Protein AF-0000000081943308 (afdb_homodimer)

Foldseek 3Di:
DPPPPDDDPLVVPDDDALLVVLVVVLVVVQVCLVVPNDAPANAFDEFADQFQVVQPQDFAPLLVLLLVCQQPVVCLPDPPDFPVSSVLSQVQLVQAVVSHLPHFAFFLGRPLLLVLLQVLCCVQQPDHRDDSLQKGKALAQLVVLLLVLLLFFDDDWAATEEEEDEPLAALSNVSSCSSSVYHYQYQYQDVVVQRHDDPVSVVVSVVVSNRTYHYAAYEEEACDPPAQDHYDLVSLVVVLVVCVVVVHAYEYECAFQQFFQDDPDHHDDSLSSQVVVPPPSQQAHWYKYKYFCCDYLNVPVVQRIIMIGIGNDDPVSSVVSSVSSRVDGHRSSRSSSSSCVSPPDDPPGPSVVSSVVSSVVQSVQLSVLQVVVQVLQCPAPQWHWRRRGGDWKTKIWGHDDPVLCVVCVVVVHDSQSSVQSVLCRRQSYHWHWSVSSHDPPPITIIIGTSSHGPVCCVPRPSVSVRVVSVVD/DPPPPDDDPLVVPDDDALLVVLVVVLVVVQVCLVVPNDAPENAFDEFADQFQVVQPQDFAPLLVLLLVCQQPVVCLPDPPDFPVSSVLSQVQLVQAVVSHLPHFAAQLGRPLLLVLLQVLCCVQQPDHRDDSLQKGKALAQLVVLLLVLLLFFDDDWAATEEEEDEPLAALSNVSSCSSSVYHYQYQYQDVVVLRHDDPVSVVVSVVVSNRTYHYAAYEEEACDPPAQDHYDLVSLVVVLVVCVVVVHAYEYECAFQQFFQDDPDHHDDSLSSQVVVDPPSQQAHWYKYKYFCCDYLNVVVVQRIIMIGIGNDDPVSSVVSSVSSRVDGHRSSNSSSSSCVSPPDDVPGPCVVSSVVSSVVQSVQLSVLQVVVQVLQCPAPQWHWRRRGGDWKTKIWGHDDPVLCVVCVVVVHDSQSSVQSQLCRRQSYHWHWSVSSHDDPPITIIIGTSSHGPVCCVPRVSVSVRVVSVVD

Sequence (944 aa):
MSVLQEISPSVRSIKPLQSTPIALRAEQIREELKQGVKKPFREVIDVAWGDAQGAGIKPLTFVRQVLAACLYPQLLDSNRLPTDVKQKARGLLSECHGGSMGSYTDLPGIPQVAREISEYIARRDGGDPPKTGNIFISPGSQWALQNILNLLVHGHGEVRSGVLTPIPCHVTTIESLHSLGGVSVPYYLSEEHGWELQMEELNRALEYAKQVCAPVALYVVNPGNPPGHVQSKKSIQDVIRFALEKRLFLLVDEVYQDCVYADNVEFVSYKKVLAEMGPPFSDTVELASFHSASKGFLGEAGLRGGYVELVNMDPDVIKYACTIFSKDTAPTPGQIALSVLANPPRLGDPSYPLYEMETQQMQTMIKANVRRVHEVLDSLPGISCQPVEGGAFAFPRVDLPPKALQKAKEMGMEPDTFYCLRLLEESGAFITPGCEYGQKEGTYHIRYTLLNDIMLMEVCAINHILINCRHFMSVLQEISPSVRSIKPLQSTPIALRAEQIREELKQGVKKPFREVIDVAWGDAQGAGIKPLTFVRQVLAACLYPQLLDSNRLPTDVKQKARGLLSECHGGSMGSYTDLPGIPQVAREISEYIARRDGGDPPKTGNIFISPGSQWALQNILNLLVHGHGEVRSGVLTPIPCHVTTIESLHSLGGVSVPYYLSEEHGWELQMEELNRALEYAKQVCAPVALYVVNPGNPPGHVQSKKSIQDVIRFALEKRLFLLVDEVYQDCVYADNVEFVSYKKVLAEMGPPFSDTVELASFHSASKGFLGEAGLRGGYVELVNMDPDVIKYACTIFSKDTAPTPGQIALSVLANPPRLGDPSYPLYEMETQQMQTMIKANVRRVHEVLDSLPGISCQPVEGGAFAFPRVDLPPKALQKAKEMGMEPDTFYCLRLLEESGAFITPGCEYGQKEGTYHIRYTLLNDIMLMEVCAINHILINCRHF

InterPro domains:
  IPR004839 Aminotransferase, class I/classII, large domain [PF00155] (78-455)
  IPR015421 Pyridoxal phosphate-dependent transferase, major domain [G3DSA:3.40.640.10] (107-351)
  IPR015422 Pyridoxal phosphate-dependent transferase, small domain [G3DSA:3.90.1150.10] (4-455)
  IPR015424 Pyridoxal phosphate-dependent transferase [SSF53383] (11-452)
  IPR045088 Aminotransferase ALAT1/2-like [PTHR11751] (4-453)

Secondary structure (DSSP, 8-state):
--S--S--HHHHTPPPPTHHHHHHHHHHHHHHHHTT---SSSS-EE-S---TTTTTPPPPHHHHHHHHHHH-GGGGGSTTS-HHHHHHHHHHHHTSGGG-TTS--BTTBSHHHHHHHHHHHHHHH-SSPPPGGGEEEESSHHHHHHHHHHHH---SGGGSEEEEEEES--HHHHHHHHHT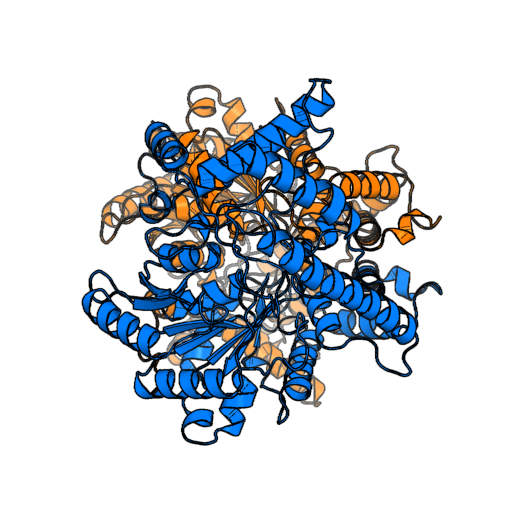T-EEEEEE-BGGGTTB--HHHHHHHHHHHHHHSEEEEEEEESS-SSS-----HHHHHHHHHHHHHTT-EEEEE-TTTT-B-STT-----HHHHHHHH-TTHHHH--EEEEEETTSTTT--TTT--EEEEEES--HHHHHHHHHHHTTSPPPHHHHHHHHHHHS---TTSTTHHHHHHHHHHHHHHHHHHHHHHHHHHHHSTTEE-PPP-BSSEE--EE---HHHHHHHHHTT--HHHHHHHHHHHHH-EE-EEGGGG---TT--BEEEES-S-HHHIIIIIIHHHHHHHHH-/--S-SS--HHHHTPPPPTHHHHHHHHHHHHHHHHTT---SSSS-EE-S---TTTTTPPPPHHHHHHHHHHH-GGGGGSTTS-HHHHHHHHHHHHTSGGG-TTS--BTTBSHHHHHHHHHHHHHHH-SSPPPGGGEEEESSHHHHHHHHHHHH---SGGG-EEEEEEES--HHHHHHHHHTT-EEEEEE-BGGGTTB--HHHHHHHHHHHHHHSEEEEEEEESS-SSS-----HHHHHHHHHHHHHTT-EEEEE-TTTT-B-STT-----HHHHHHHH-TTHHHH--EEEEEETTSTTT--TTT--EEEEEES--HHHHHHHHHHHTTSPPPHHHHHHHHHHHS---TTSTTHHHHHHHHHHHHHHHHHHHHHHHHHHHHSTTEE-PPP-BSSEE--EE---HHHHHHHHHTT--HHHHHHHHHHHHH-EE-EEGGGG---TT--BEEEES-S-HHIIIIIIIHHHHHHHHH-

Structure (mmCIF, N/CA/C/O backbone):
data_AF-0000000081943308-model_v1
#
loop_
_entity.id
_entity.type
_entity.pdbx_description
1 polymer 'alanine transaminase'
#
loop_
_atom_site.group_PDB
_atom_site.id
_atom_site.type_symbol
_atom_site.label_atom_id
_atom_site.label_alt_id
_atom_site.label_comp_id
_atom_site.label_asym_id
_atom_site.label_entity_id
_atom_site.label_seq_id
_atom_site.pdbx_PDB_ins_code
_atom_site.Cartn_x
_atom_site.Cartn_y
_atom_site.Cartn_z
_atom_site.occupancy
_atom_site.B_iso_or_equiv
_atom_site.auth_seq_id
_atom_site.auth_comp_id
_atom_site.auth_asym_id
_atom_site.auth_atom_id
_atom_site.pdbx_PDB_model_num
ATOM 1 N N . MET A 1 1 ? 14.477 22.125 -20.844 1 38.97 1 MET A N 1
ATOM 2 C CA . MET A 1 1 ? 14.945 20.766 -20.578 1 38.97 1 MET A CA 1
ATOM 3 C C . MET A 1 1 ? 14.484 20.297 -19.203 1 38.97 1 MET A C 1
ATOM 5 O O . MET A 1 1 ? 14.414 21.094 -18.266 1 38.97 1 MET A O 1
ATOM 9 N N . SER A 1 2 ? 13.758 19.188 -19.188 1 56.53 2 SER A N 1
ATOM 10 C CA . SER A 1 2 ? 13.219 18.641 -17.953 1 56.53 2 SER A CA 1
ATOM 11 C C . SER A 1 2 ? 14.273 18.609 -16.859 1 56.53 2 SER A C 1
ATOM 13 O O . SER A 1 2 ? 15.453 18.375 -17.125 1 56.53 2 SER A O 1
ATOM 15 N N . VAL A 1 3 ? 14.102 19.469 -15.797 1 54.88 3 VAL A N 1
ATOM 16 C CA . VAL A 1 3 ? 14.945 19.391 -14.602 1 54.88 3 VAL A CA 1
ATOM 17 C C . VAL A 1 3 ? 15.352 17.953 -14.344 1 54.88 3 VAL A C 1
ATOM 19 O O . VAL A 1 3 ? 16.422 17.688 -13.773 1 54.88 3 VAL A O 1
ATOM 22 N N . LEU A 1 4 ? 14.383 17.016 -14.914 1 62.06 4 LEU A N 1
ATOM 23 C CA . LEU A 1 4 ? 14.688 15.617 -14.648 1 62.06 4 LEU A CA 1
ATOM 24 C C . LEU A 1 4 ? 15.602 15.047 -15.727 1 62.06 4 LEU A C 1
ATOM 26 O O . LEU A 1 4 ? 15.125 14.477 -16.703 1 62.06 4 LEU A O 1
ATOM 30 N N . GLN A 1 5 ? 16.547 15.727 -16.203 1 60.06 5 GLN A N 1
ATOM 31 C CA . GLN A 1 5 ? 17.438 15.258 -17.25 1 60.06 5 GLN A CA 1
ATOM 32 C C . GLN A 1 5 ? 17.938 13.852 -16.953 1 60.06 5 GLN A C 1
ATOM 34 O O . GLN A 1 5 ? 18.188 13.07 -17.875 1 60.06 5 GLN A O 1
ATOM 39 N N . GLU A 1 6 ? 18.062 13.617 -15.609 1 68.06 6 GLU A N 1
ATOM 40 C CA . GLU A 1 6 ? 18.625 12.305 -15.328 1 68.06 6 GLU A CA 1
ATOM 41 C C . GLU A 1 6 ? 17.734 11.516 -14.367 1 68.06 6 GLU A C 1
ATOM 43 O O . GLU A 1 6 ? 17.469 11.969 -13.25 1 68.06 6 GLU A O 1
ATOM 48 N N . ILE A 1 7 ? 17.047 10.578 -14.984 1 76.5 7 ILE A N 1
ATOM 49 C CA . ILE A 1 7 ? 16.281 9.625 -14.188 1 76.5 7 ILE A CA 1
ATOM 50 C C . ILE A 1 7 ? 17.234 8.641 -13.5 1 76.5 7 ILE A C 1
ATOM 52 O O . ILE A 1 7 ? 18.328 8.383 -13.992 1 76.5 7 ILE A O 1
ATOM 56 N N . SER A 1 8 ? 16.828 8.305 -12.305 1 73.94 8 SER A N 1
ATOM 57 C CA . SER A 1 8 ? 17.641 7.355 -11.555 1 73.94 8 SER A CA 1
ATOM 58 C C . SER A 1 8 ? 18 6.145 -12.406 1 73.94 8 SER A C 1
ATOM 60 O O . SER A 1 8 ? 17.156 5.621 -13.141 1 73.94 8 SER A O 1
ATOM 62 N N . PRO A 1 9 ? 19.219 5.82 -12.422 1 68.31 9 PRO A N 1
ATOM 63 C CA . PRO A 1 9 ? 19.641 4.633 -13.172 1 68.31 9 PRO A CA 1
ATOM 64 C C . PRO A 1 9 ? 18.844 3.383 -12.781 1 68.31 9 PRO A C 1
ATOM 66 O O . PRO A 1 9 ? 18.578 2.533 -13.633 1 68.31 9 PRO A O 1
ATOM 69 N N . SER A 1 10 ? 18.453 3.371 -11.555 1 67.44 10 SER A N 1
ATOM 70 C CA . SER A 1 10 ? 17.688 2.215 -11.094 1 67.44 10 SER A CA 1
ATOM 71 C C . SER A 1 10 ? 16.328 2.129 -11.797 1 67.44 10 SER A C 1
ATOM 73 O O . SER A 1 10 ? 15.852 1.035 -12.094 1 67.44 10 SER A O 1
ATOM 75 N N . VAL A 1 11 ? 15.805 3.229 -12.156 1 72.5 11 VAL A N 1
ATOM 76 C CA . VAL A 1 11 ? 14.5 3.27 -12.812 1 72.5 11 VAL A CA 1
ATOM 77 C C . VAL A 1 11 ? 14.672 3.033 -14.312 1 72.5 11 VAL A C 1
ATOM 79 O O . VAL A 1 11 ? 13.859 2.346 -14.938 1 72.5 11 VAL A O 1
ATOM 82 N N . ARG A 1 12 ? 15.766 3.492 -14.844 1 73 12 ARG A N 1
ATOM 83 C CA . ARG A 1 12 ? 16.047 3.346 -16.281 1 73 12 ARG A CA 1
ATOM 84 C C . ARG A 1 12 ? 16.281 1.883 -16.641 1 73 12 ARG A C 1
ATOM 86 O O . ARG A 1 12 ? 16.047 1.479 -17.781 1 73 12 ARG A O 1
ATOM 93 N N . SER A 1 13 ? 16.609 1.175 -15.602 1 69 13 SER A N 1
ATOM 94 C CA . SER A 1 13 ? 16.938 -0.225 -15.852 1 69 13 SER A CA 1
ATOM 95 C C . SER A 1 13 ? 15.688 -1.094 -15.867 1 69 13 SER A C 1
ATOM 97 O O . SER A 1 13 ? 15.734 -2.25 -16.297 1 69 13 SER A O 1
ATOM 99 N N . ILE A 1 14 ? 14.648 -0.502 -15.539 1 70.38 14 ILE A N 1
ATOM 100 C CA . ILE A 1 14 ? 13.422 -1.284 -15.508 1 70.38 14 ILE A CA 1
ATOM 101 C C . ILE A 1 14 ? 12.906 -1.5 -16.922 1 70.38 14 ILE A C 1
ATOM 103 O O . ILE A 1 14 ? 12.719 -0.541 -17.672 1 70.38 14 ILE A O 1
ATOM 107 N N . LYS A 1 15 ? 12.859 -2.82 -17.297 1 65.69 15 LYS A N 1
ATOM 108 C CA . LYS A 1 15 ? 12.359 -3.17 -18.625 1 65.69 15 LYS A CA 1
ATOM 109 C C . LYS A 1 15 ? 10.836 -3.201 -18.641 1 65.69 15 LYS A C 1
ATOM 111 O O . LYS A 1 15 ? 10.211 -3.73 -17.719 1 65.69 15 LYS A O 1
ATOM 116 N N . PRO A 1 16 ? 10.359 -2.582 -19.641 1 69.25 16 PRO A N 1
ATOM 117 C CA . PRO A 1 16 ? 8.898 -2.684 -19.75 1 69.25 16 PRO A CA 1
ATOM 118 C C . PRO A 1 16 ? 8.422 -4.121 -19.938 1 69.25 16 PRO A C 1
ATOM 120 O O . PRO A 1 16 ? 9.109 -4.934 -20.562 1 69.25 16 PRO A O 1
ATOM 123 N N . LEU A 1 17 ? 7.289 -4.297 -19.312 1 69.69 17 LEU A N 1
ATOM 124 C CA . LEU A 1 17 ? 6.703 -5.621 -19.484 1 69.69 17 LEU A CA 1
ATOM 125 C C . LEU A 1 17 ? 6.332 -5.871 -20.938 1 69.69 17 LEU A C 1
ATOM 127 O O . LEU A 1 17 ? 5.793 -4.988 -21.609 1 69.69 17 LEU A O 1
ATOM 131 N N . GLN A 1 18 ? 6.676 -6.973 -21.406 1 69.25 18 GLN A N 1
ATOM 132 C CA . GLN A 1 18 ? 6.375 -7.359 -22.781 1 69.25 18 GLN A CA 1
ATOM 133 C C . GLN A 1 18 ? 4.871 -7.445 -23.016 1 69.25 18 GLN A C 1
ATOM 135 O O . GLN A 1 18 ? 4.406 -7.336 -24.156 1 69.25 18 GLN A O 1
ATOM 140 N N . SER A 1 19 ? 4.254 -7.645 -21.906 1 73.75 19 SER A N 1
ATOM 141 C CA . SER A 1 19 ? 2.803 -7.766 -22 1 73.75 19 SER A CA 1
ATOM 142 C C . SER A 1 19 ? 2.141 -6.398 -22.141 1 73.75 19 SER A C 1
ATOM 144 O O . SER A 1 19 ? 0.958 -6.305 -22.469 1 73.75 19 SER A O 1
ATOM 146 N N . THR A 1 20 ? 2.902 -5.391 -21.891 1 74.12 20 THR A N 1
ATOM 147 C CA . THR A 1 20 ? 2.314 -4.055 -21.891 1 74.12 20 THR A CA 1
ATOM 148 C C . THR A 1 20 ? 1.769 -3.699 -23.266 1 74.12 20 THR A C 1
ATOM 150 O O . THR A 1 20 ? 0.605 -3.312 -23.406 1 74.12 20 THR A O 1
ATOM 153 N N . PRO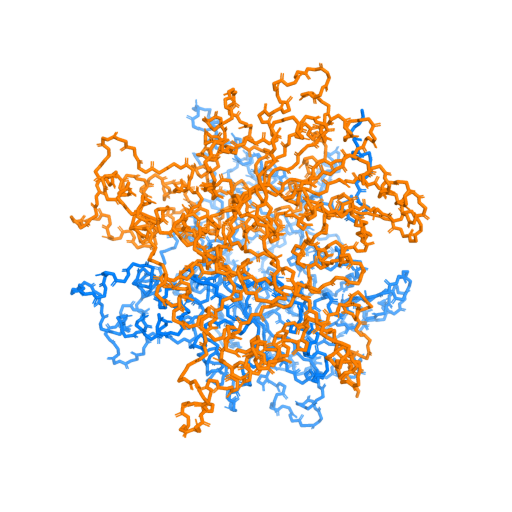 A 1 21 ? 2.529 -3.955 -24.328 1 80.31 21 PRO A N 1
ATOM 154 C CA . PRO A 1 21 ? 1.982 -3.656 -25.656 1 80.31 21 PRO A CA 1
ATOM 155 C C . PRO A 1 21 ? 0.772 -4.52 -26 1 80.31 21 PRO A C 1
ATOM 157 O O . PRO A 1 21 ? -0.133 -4.066 -26.703 1 80.31 21 PRO A O 1
ATOM 160 N N . ILE A 1 22 ? 0.766 -5.73 -25.562 1 88.81 22 ILE A N 1
ATOM 161 C CA . ILE A 1 22 ? -0.357 -6.625 -25.828 1 88.81 22 ILE A CA 1
ATOM 162 C C . ILE A 1 22 ? -1.602 -6.121 -25.109 1 88.81 22 ILE A C 1
ATOM 164 O O . ILE A 1 22 ? -2.697 -6.113 -25.672 1 88.81 22 ILE A O 1
ATOM 168 N N . ALA A 1 23 ? -1.396 -5.738 -23.875 1 84.19 23 ALA A N 1
ATOM 169 C CA . ALA A 1 23 ? -2.5 -5.207 -23.078 1 84.19 23 ALA A CA 1
ATOM 170 C C . ALA A 1 23 ? -3.074 -3.941 -23.719 1 84.19 23 ALA A C 1
ATOM 172 O O . ALA A 1 23 ? -4.293 -3.764 -23.766 1 84.19 23 ALA A O 1
ATOM 173 N N . LEU A 1 24 ? -2.203 -3.096 -24.172 1 81.81 24 LEU A N 1
ATOM 174 C CA . LEU A 1 24 ? -2.635 -1.87 -24.828 1 81.81 24 LEU A CA 1
ATOM 175 C C . LEU A 1 24 ? -3.418 -2.186 -26.094 1 81.81 24 LEU A C 1
ATOM 177 O O . LEU A 1 24 ? -4.441 -1.556 -26.375 1 81.81 24 LEU A O 1
ATOM 181 N N . ARG A 1 25 ? -2.912 -3.098 -26.828 1 90.5 25 ARG A N 1
ATOM 182 C CA . ARG A 1 25 ? -3.6 -3.502 -28.047 1 90.5 25 ARG A CA 1
ATOM 183 C C . ARG A 1 25 ? -4.965 -4.102 -27.734 1 90.5 25 ARG A C 1
ATOM 185 O O . ARG A 1 25 ? -5.934 -3.867 -28.469 1 90.5 25 ARG A O 1
ATOM 192 N N . ALA A 1 26 ? -4.969 -4.891 -26.719 1 90.25 26 ALA A N 1
ATOM 193 C CA . ALA A 1 26 ? -6.238 -5.469 -26.297 1 90.25 26 ALA A CA 1
ATOM 194 C C . ALA A 1 26 ? -7.266 -4.379 -26 1 90.25 26 ALA A C 1
ATOM 196 O O . ALA A 1 26 ? -8.43 -4.5 -26.391 1 90.25 26 ALA A O 1
ATOM 197 N N . GLU A 1 27 ? -6.863 -3.34 -25.344 1 84.62 27 GLU A N 1
ATOM 198 C CA . GLU A 1 27 ? -7.754 -2.223 -25.031 1 84.62 27 GLU A CA 1
ATOM 199 C C . GLU A 1 27 ? -8.203 -1.513 -26.312 1 84.62 27 GLU A C 1
ATOM 201 O O . GLU A 1 27 ? -9.359 -1.081 -26.406 1 84.62 27 GLU A O 1
ATOM 206 N N . GLN A 1 28 ? -7.324 -1.339 -27.234 1 90 28 GLN A N 1
ATOM 207 C CA . GLN A 1 28 ? -7.664 -0.733 -28.516 1 90 28 GLN A CA 1
ATOM 208 C C . GLN A 1 28 ? -8.711 -1.561 -29.25 1 90 28 GLN A C 1
ATOM 210 O O . GLN A 1 28 ? -9.648 -1.01 -29.844 1 90 28 GLN A O 1
ATOM 215 N N . ILE A 1 29 ? -8.477 -2.791 -29.219 1 93.38 29 ILE A N 1
ATOM 216 C CA . ILE A 1 29 ? -9.406 -3.689 -29.891 1 93.38 29 ILE A CA 1
ATOM 217 C C . ILE A 1 29 ? -10.781 -3.602 -29.234 1 93.38 29 ILE A C 1
ATOM 219 O O . ILE A 1 29 ? -11.805 -3.605 -29.922 1 93.38 29 ILE A O 1
ATOM 223 N N . ARG A 1 30 ? -10.812 -3.535 -27.938 1 89.69 30 ARG A N 1
ATOM 224 C CA . ARG A 1 30 ? -12.078 -3.367 -27.25 1 89.69 30 ARG A CA 1
ATOM 225 C C . ARG A 1 30 ? -12.797 -2.104 -27.703 1 89.69 30 ARG A C 1
ATOM 227 O O . ARG A 1 30 ? -14.016 -2.109 -27.891 1 89.69 30 ARG A O 1
ATOM 234 N N . GLU A 1 31 ? -12.07 -1.077 -27.844 1 89 31 GLU A N 1
ATOM 235 C CA . GLU A 1 31 ? -12.633 0.187 -28.312 1 89 31 GLU A CA 1
ATOM 236 C C . GLU A 1 31 ? -13.117 0.078 -29.75 1 89 31 GLU A C 1
ATOM 238 O O . GLU A 1 31 ? -14.156 0.637 -30.109 1 89 31 GLU A O 1
ATOM 243 N N . GLU A 1 32 ? -12.336 -0.538 -30.516 1 94.69 32 GLU A N 1
ATOM 244 C CA . GLU A 1 32 ? -12.711 -0.756 -31.922 1 94.69 32 GLU A CA 1
ATOM 245 C C . GLU A 1 32 ? -14.016 -1.533 -32.031 1 94.69 32 GLU A C 1
ATOM 247 O O . GLU A 1 32 ? -14.883 -1.188 -32.812 1 94.69 32 GLU A O 1
ATOM 252 N N . LEU A 1 33 ? -14.062 -2.514 -31.266 1 93.81 33 LEU A N 1
ATOM 253 C CA . LEU A 1 33 ? -15.273 -3.33 -31.266 1 93.81 33 LEU A CA 1
ATOM 254 C C . LEU A 1 33 ? -16.484 -2.512 -30.812 1 93.81 33 LEU A C 1
ATOM 256 O O . LEU A 1 33 ? -17.562 -2.633 -31.391 1 93.81 33 LEU A O 1
ATOM 260 N N . LYS A 1 34 ? -16.328 -1.677 -29.859 1 90.06 34 LYS A N 1
ATOM 261 C CA . LYS A 1 34 ? -17.391 -0.801 -29.375 1 90.06 34 LYS A CA 1
ATOM 262 C C . LYS A 1 34 ? -17.828 0.17 -30.469 1 90.06 34 LYS A C 1
ATOM 264 O O . LYS A 1 34 ? -19.016 0.546 -30.516 1 90.06 34 LYS A O 1
ATOM 269 N N . GLN A 1 35 ? -16.922 0.556 -31.297 1 93.56 35 GLN A N 1
ATOM 270 C CA . GLN A 1 35 ? -17.188 1.495 -32.375 1 93.56 35 GLN A CA 1
ATOM 271 C C . GLN A 1 35 ? -17.781 0.781 -33.594 1 93.56 35 GLN A C 1
ATOM 273 O O . GLN A 1 35 ? -18.094 1.415 -34.594 1 93.56 35 GLN A O 1
ATOM 278 N N . GLY A 1 36 ? -17.812 -0.495 -33.562 1 93.56 36 GLY A N 1
ATOM 279 C CA . GLY A 1 36 ? -18.5 -1.241 -34.594 1 93.56 36 GLY A CA 1
ATOM 280 C C . GLY A 1 36 ? -17.562 -1.819 -35.625 1 93.56 36 GLY A C 1
ATOM 281 O O . GLY A 1 36 ? -18 -2.348 -36.656 1 93.56 36 GLY A O 1
ATOM 282 N N . VAL A 1 37 ? -16.234 -1.742 -35.375 1 95.44 37 VAL A N 1
ATOM 283 C CA . VAL A 1 37 ? -15.281 -2.344 -36.281 1 95.44 37 VAL A CA 1
ATOM 284 C C . VAL A 1 37 ? -15.445 -3.861 -36.281 1 95.44 37 VAL A C 1
ATOM 286 O O . VAL A 1 37 ? -15.508 -4.484 -35.219 1 95.44 37 VAL A O 1
ATOM 289 N N . LYS A 1 38 ? -15.477 -4.461 -37.5 1 93.31 38 LYS A N 1
ATOM 290 C CA . LYS A 1 38 ? -15.68 -5.902 -37.594 1 93.31 38 LYS A CA 1
ATOM 291 C C . LYS A 1 38 ? -14.375 -6.664 -37.406 1 93.31 38 LYS A C 1
ATOM 293 O O . LYS A 1 38 ? -13.344 -6.305 -37.969 1 93.31 38 LYS A O 1
ATOM 298 N N . LYS A 1 39 ? -14.414 -7.656 -36.531 1 90 39 LYS A N 1
ATOM 299 C CA . LYS A 1 39 ? -13.32 -8.586 -36.25 1 90 39 LYS A CA 1
ATOM 300 C C . LYS A 1 39 ? -13.828 -10.031 -36.25 1 90 39 LYS A C 1
ATOM 302 O O . LYS A 1 39 ? -15.031 -10.273 -36.156 1 90 39 LYS A O 1
ATOM 307 N N . PRO A 1 40 ? -12.914 -10.984 -36.438 1 83.94 40 PRO A N 1
ATOM 308 C CA . PRO A 1 40 ? -13.336 -12.391 -36.406 1 83.94 40 PRO A CA 1
ATOM 309 C C . PRO A 1 40 ? -13.82 -12.836 -35.031 1 83.94 40 PRO A C 1
ATOM 311 O O . PRO A 1 40 ? -14.242 -13.984 -34.875 1 83.94 40 PRO A O 1
ATOM 314 N N . PHE A 1 41 ? -13.781 -12.023 -34.062 1 84.12 41 PHE A N 1
ATOM 315 C CA . PHE A 1 41 ? -14.258 -12.297 -32.719 1 84.12 41 PHE A CA 1
ATOM 316 C C . PHE A 1 41 ? -15.117 -11.148 -32.188 1 84.12 41 PHE A C 1
ATOM 318 O O . PHE A 1 41 ? -15.078 -10.039 -32.75 1 84.12 41 PHE A O 1
ATOM 325 N N . ARG A 1 42 ? -15.953 -11.391 -31.219 1 84.5 42 ARG A N 1
ATOM 326 C CA . ARG A 1 42 ? -16.938 -10.422 -30.766 1 84.5 42 ARG A CA 1
ATOM 327 C C . ARG A 1 42 ? -16.453 -9.68 -29.531 1 84.5 42 ARG A C 1
ATOM 329 O O . ARG A 1 42 ? -16.969 -8.617 -29.188 1 84.5 42 ARG A O 1
ATOM 336 N N . GLU A 1 43 ? -15.492 -10.391 -28.922 1 85.25 43 GLU A N 1
ATOM 337 C CA . GLU A 1 43 ? -14.977 -9.781 -27.703 1 85.25 43 GLU A CA 1
ATOM 338 C C . GLU A 1 43 ? -13.539 -10.203 -27.438 1 85.25 43 GLU A C 1
ATOM 340 O O . GLU A 1 43 ? -13.086 -11.234 -27.953 1 85.25 43 GLU A O 1
ATOM 345 N N . VAL A 1 44 ? -12.898 -9.352 -26.688 1 86.44 44 VAL A N 1
ATOM 346 C CA . VAL A 1 44 ? -11.586 -9.742 -26.188 1 86.44 44 VAL A CA 1
ATOM 347 C C . VAL A 1 44 ? -11.742 -10.547 -24.906 1 86.44 44 VAL A C 1
ATOM 349 O O . VAL A 1 44 ? -12.375 -10.086 -23.953 1 86.44 44 VAL A O 1
ATOM 352 N N . ILE A 1 45 ? -11.242 -11.742 -24.891 1 83.19 45 ILE A N 1
ATOM 353 C CA . ILE A 1 45 ? -11.297 -12.602 -23.719 1 83.19 45 ILE A CA 1
ATOM 354 C C . ILE A 1 45 ? -9.969 -12.539 -22.969 1 83.19 45 ILE A C 1
ATOM 356 O O . ILE A 1 45 ? -8.922 -12.891 -23.516 1 83.19 45 ILE A O 1
ATOM 360 N N . ASP A 1 46 ? -10.094 -12.117 -21.75 1 85.25 46 ASP A N 1
ATOM 361 C CA . ASP A 1 46 ? -8.898 -11.953 -20.938 1 85.25 46 ASP A CA 1
ATOM 362 C C . ASP A 1 46 ? -8.602 -13.219 -20.141 1 85.25 46 ASP A C 1
ATOM 364 O O . ASP A 1 46 ? -9.359 -13.586 -19.25 1 85.25 46 ASP A O 1
ATOM 368 N N . VAL A 1 47 ? -7.543 -13.906 -20.422 1 86.81 47 VAL A N 1
ATOM 369 C CA . VAL A 1 47 ? -7.109 -15.086 -19.688 1 86.81 47 VAL A CA 1
ATOM 370 C C . VAL A 1 47 ? -5.676 -14.891 -19.188 1 86.81 47 VAL A C 1
ATOM 372 O O . VAL A 1 47 ? -4.949 -15.867 -18.984 1 86.81 47 VAL A O 1
ATOM 375 N N . ALA A 1 48 ? -5.359 -13.625 -19.016 1 86.25 48 ALA A N 1
ATOM 376 C CA . ALA A 1 48 ? -3.975 -13.273 -18.719 1 86.25 48 ALA A CA 1
ATOM 377 C C . ALA A 1 48 ? -3.762 -13.109 -17.219 1 86.25 48 ALA A C 1
ATOM 379 O O . ALA A 1 48 ? -2.643 -13.258 -16.719 1 86.25 48 ALA A O 1
ATOM 380 N N . TRP A 1 49 ? -4.812 -12.867 -16.453 1 82.94 49 TRP A N 1
ATOM 381 C CA . TRP A 1 49 ? -4.578 -12.367 -15.094 1 82.94 49 TRP A CA 1
ATOM 382 C C . TRP A 1 49 ? -5.176 -13.312 -14.055 1 82.94 49 TRP A C 1
ATOM 384 O O . TRP A 1 49 ? -6.156 -14.008 -14.336 1 82.94 49 TRP A O 1
ATOM 394 N N . GLY A 1 50 ? -4.512 -13.258 -12.969 1 86.31 50 GLY A N 1
ATOM 395 C CA . GLY A 1 50 ? -5.035 -13.961 -11.805 1 86.31 50 GLY A CA 1
ATOM 396 C C . GLY A 1 50 ? -5.992 -13.117 -10.977 1 86.31 50 GLY A C 1
ATOM 397 O O . GLY A 1 50 ? -5.758 -12.891 -9.789 1 86.31 50 GLY A O 1
ATOM 398 N N . ASP A 1 51 ? -7.066 -12.711 -11.578 1 89.44 51 ASP A N 1
ATOM 399 C CA . ASP A 1 51 ? -8.086 -11.875 -10.961 1 89.44 51 ASP A CA 1
ATOM 400 C C . ASP A 1 51 ? -9.43 -12.594 -10.906 1 89.44 51 ASP A C 1
ATOM 402 O O . ASP A 1 51 ? -10.234 -12.484 -11.836 1 89.44 51 ASP A O 1
ATOM 406 N N . ALA A 1 52 ? -9.656 -13.219 -9.781 1 89 52 ALA A N 1
ATOM 407 C CA . ALA A 1 52 ? -10.836 -14.062 -9.656 1 89 52 ALA A CA 1
ATOM 408 C C . ALA A 1 52 ? -12.117 -13.258 -9.875 1 89 52 ALA A C 1
ATOM 410 O O . ALA A 1 52 ? -12.984 -13.656 -10.656 1 89 52 ALA A O 1
ATOM 411 N N . GLN A 1 53 ? -12.203 -12.18 -9.242 1 92.12 53 GLN A N 1
ATOM 412 C CA . GLN A 1 53 ? -13.422 -11.391 -9.32 1 92.12 53 GLN A CA 1
ATOM 413 C C . GLN A 1 53 ? -13.531 -10.68 -10.672 1 92.12 53 GLN A C 1
ATOM 415 O O . GLN A 1 53 ? -14.633 -10.508 -11.203 1 92.12 53 GLN A O 1
ATOM 420 N N . GLY A 1 54 ? -12.383 -10.336 -11.219 1 89.06 54 GLY A N 1
ATOM 421 C CA . GLY A 1 54 ? -12.383 -9.812 -12.578 1 89.06 54 GLY A CA 1
ATOM 422 C C . GLY A 1 54 ? -12.883 -10.82 -13.594 1 89.06 54 GLY A C 1
ATOM 423 O O . GLY A 1 54 ? -13.492 -10.438 -14.602 1 89.06 54 GLY A O 1
ATOM 424 N N . ALA A 1 55 ? -12.656 -12.086 -13.289 1 84.38 55 ALA A N 1
ATOM 425 C CA . ALA A 1 55 ? -13.07 -13.164 -14.188 1 84.38 55 ALA A CA 1
ATOM 426 C C . ALA A 1 55 ? -14.531 -13.539 -13.945 1 84.38 55 ALA A C 1
ATOM 428 O O . ALA A 1 55 ? -15.078 -14.406 -14.633 1 84.38 55 ALA A O 1
ATOM 429 N N . GLY A 1 56 ? -15.109 -12.945 -12.953 1 85.38 56 GLY A N 1
ATOM 430 C CA . GLY A 1 56 ? -16.531 -13.156 -12.75 1 85.38 56 GLY A CA 1
ATOM 431 C C . GLY A 1 56 ? -16.844 -14.016 -11.539 1 85.38 56 GLY A C 1
ATOM 432 O O . GLY A 1 56 ? -18.016 -14.266 -11.227 1 85.38 56 GLY A O 1
ATOM 433 N N . ILE A 1 57 ? -15.805 -14.469 -10.891 1 87.75 57 ILE A N 1
ATOM 434 C CA . ILE A 1 57 ? -16.031 -15.234 -9.672 1 87.75 57 ILE A CA 1
ATOM 435 C C . ILE A 1 57 ? -16.578 -14.32 -8.578 1 87.75 57 ILE A C 1
ATOM 437 O O . ILE A 1 57 ? -16.016 -13.266 -8.297 1 87.75 57 ILE A O 1
ATOM 441 N N . LYS A 1 58 ? -17.672 -14.773 -7.977 1 91.38 58 LYS A N 1
ATOM 442 C CA . LYS A 1 58 ? -18.328 -13.961 -6.949 1 91.38 58 LYS A CA 1
ATOM 443 C C . LYS A 1 58 ? -17.547 -14.016 -5.637 1 91.38 58 LYS A C 1
ATOM 445 O O . LYS A 1 58 ? -17.016 -15.07 -5.262 1 91.38 58 LYS A O 1
ATOM 450 N N . PRO A 1 59 ? -17.5 -12.859 -4.98 1 95 59 PRO A N 1
ATOM 451 C CA . PRO A 1 59 ? -16.844 -12.883 -3.668 1 95 59 PRO A CA 1
ATOM 452 C C . PRO A 1 59 ? -17.641 -13.672 -2.631 1 95 59 PRO A C 1
ATOM 454 O O . PRO A 1 59 ? -18.859 -13.844 -2.775 1 95 59 PRO A O 1
ATOM 457 N N . LEU A 1 60 ? -16.953 -14.117 -1.574 1 96.38 60 LEU A N 1
ATOM 458 C CA . LEU A 1 60 ? -17.609 -14.82 -0.481 1 96.38 60 LEU A CA 1
ATOM 459 C C . LEU A 1 60 ? -18.484 -13.867 0.325 1 96.38 60 LEU A C 1
ATOM 461 O O . LEU A 1 60 ? -18.047 -12.789 0.72 1 96.38 60 LEU A O 1
ATOM 465 N N . THR A 1 61 ? -19.672 -14.328 0.587 1 96.94 61 THR A N 1
ATOM 466 C CA . THR A 1 61 ? -20.672 -13.5 1.246 1 96.94 61 THR A CA 1
ATOM 467 C C . THR A 1 61 ? -20.203 -13.086 2.637 1 96.94 61 THR A C 1
ATOM 469 O O . THR A 1 61 ? -20.344 -11.922 3.016 1 96.94 61 THR A O 1
ATOM 472 N N . PHE A 1 62 ? -19.656 -14.055 3.361 1 97.5 62 PHE A N 1
ATOM 473 C CA . PHE A 1 62 ? -19.234 -13.805 4.738 1 97.5 62 PHE A CA 1
ATOM 474 C C . PHE A 1 62 ? -18.188 -12.695 4.797 1 97.5 62 PHE A C 1
ATOM 476 O O . PHE A 1 62 ? -18.266 -11.812 5.656 1 97.5 62 PHE A O 1
ATOM 483 N N . VAL A 1 63 ? -17.188 -12.68 3.912 1 97.25 63 VAL A N 1
ATOM 484 C CA . VAL A 1 63 ? -16.125 -11.68 3.865 1 97.25 63 VAL A CA 1
ATOM 485 C C . VAL A 1 63 ? -16.734 -10.297 3.643 1 97.25 63 VAL A C 1
ATOM 487 O O . VAL A 1 63 ? -16.391 -9.344 4.355 1 97.25 63 VAL A O 1
ATOM 490 N N . ARG A 1 64 ? -17.656 -10.242 2.703 1 97.38 64 ARG A N 1
ATOM 491 C CA . ARG A 1 64 ? -18.25 -8.969 2.33 1 97.38 64 ARG A CA 1
ATOM 492 C C . ARG A 1 64 ? -19.156 -8.445 3.438 1 97.38 64 ARG A C 1
ATOM 494 O O . ARG A 1 64 ? -19.203 -7.242 3.697 1 97.38 64 ARG A O 1
ATOM 501 N N . GLN A 1 65 ? -19.859 -9.328 4.082 1 97.31 65 GLN A N 1
ATOM 502 C CA . GLN A 1 65 ? -20.734 -8.93 5.18 1 97.31 65 GLN A CA 1
ATOM 503 C C . GLN A 1 65 ? -19.922 -8.375 6.355 1 97.31 65 GLN A C 1
ATOM 505 O O . GLN A 1 65 ? -20.281 -7.352 6.934 1 97.31 65 GLN A O 1
ATOM 510 N N . VAL A 1 66 ? -18.844 -9.031 6.707 1 98.25 66 VAL A N 1
ATOM 511 C CA . VAL A 1 66 ? -18 -8.586 7.816 1 98.25 66 VAL A CA 1
ATOM 512 C C . VAL A 1 66 ? -17.391 -7.223 7.48 1 98.25 66 VAL A C 1
ATOM 514 O O . VAL A 1 66 ? -17.422 -6.305 8.305 1 98.25 66 VAL A O 1
ATOM 517 N N . LEU A 1 67 ? -16.891 -7.094 6.293 1 98.12 67 LEU A N 1
ATOM 518 C CA . LEU A 1 67 ? -16.281 -5.844 5.859 1 98.12 67 LEU A CA 1
ATOM 519 C C . LEU A 1 67 ? -17.297 -4.707 5.867 1 98.12 67 LEU A C 1
ATOM 521 O O . LEU A 1 67 ? -17.016 -3.617 6.367 1 98.12 67 LEU A O 1
ATOM 525 N N . ALA A 1 68 ? -18.453 -4.984 5.305 1 96.94 68 ALA A N 1
ATOM 526 C CA . ALA A 1 68 ? -19.484 -3.961 5.246 1 96.94 68 ALA A CA 1
ATOM 527 C C . ALA A 1 68 ? -19.922 -3.535 6.648 1 96.94 68 ALA A C 1
ATOM 529 O O . ALA A 1 68 ? -20.125 -2.348 6.906 1 96.94 68 ALA A O 1
ATOM 530 N N . ALA A 1 69 ? -20.031 -4.508 7.535 1 97.5 69 ALA A N 1
ATOM 531 C CA . ALA A 1 69 ? -20.438 -4.223 8.914 1 97.5 69 ALA A CA 1
ATOM 532 C C . ALA A 1 69 ? -19.375 -3.385 9.633 1 97.5 69 ALA A C 1
ATOM 534 O O . ALA A 1 69 ? -19.719 -2.504 10.43 1 97.5 69 ALA A O 1
ATOM 535 N N . CYS A 1 70 ? -18.125 -3.65 9.391 1 97.81 70 CYS A N 1
ATOM 536 C CA . CYS A 1 70 ? -17.047 -2.879 10.008 1 97.81 70 CYS A CA 1
ATOM 537 C C . CYS A 1 70 ? -17 -1.463 9.445 1 97.81 70 CYS A C 1
ATOM 539 O O . CYS A 1 70 ? -16.719 -0.509 10.172 1 97.81 70 CYS A O 1
ATOM 541 N N . LEU A 1 71 ? -17.281 -1.324 8.18 1 96.69 71 LEU A N 1
ATOM 542 C CA . LEU A 1 71 ? -17.219 -0.029 7.516 1 96.69 71 LEU A CA 1
ATOM 543 C C . LEU A 1 71 ? -18.406 0.846 7.914 1 96.69 71 LEU A C 1
ATOM 545 O O . LEU A 1 71 ? -18.266 2.061 8.07 1 96.69 71 LEU A O 1
ATOM 549 N N . TYR A 1 72 ? -19.562 0.239 7.949 1 95.44 72 TYR A N 1
ATOM 550 C CA . TYR A 1 72 ? -20.812 0.908 8.258 1 95.44 72 TYR A CA 1
ATOM 551 C C . TYR A 1 72 ? -21.531 0.216 9.406 1 95.44 72 TYR A C 1
ATOM 553 O O . TYR A 1 72 ? -22.531 -0.484 9.195 1 95.44 72 TYR A O 1
ATOM 561 N N . PRO A 1 73 ? -21.094 0.55 10.602 1 95.56 73 PRO A N 1
ATOM 562 C CA . PRO A 1 73 ? -21.547 -0.191 11.781 1 95.56 73 PRO A CA 1
ATOM 563 C C . PRO A 1 73 ? -23.047 -0.087 12.008 1 95.56 73 PRO A C 1
ATOM 565 O O . PRO A 1 73 ? -23.625 -0.874 12.766 1 95.56 73 PRO A O 1
ATOM 568 N N . GLN A 1 74 ? -23.75 0.799 11.383 1 92.56 74 GLN A N 1
ATOM 569 C CA . GLN A 1 74 ? -25.203 0.876 11.453 1 92.56 74 GLN A CA 1
ATOM 570 C C . GLN A 1 74 ? -25.859 -0.424 10.984 1 92.56 74 GLN A C 1
ATOM 572 O O . GLN A 1 74 ? -26.984 -0.735 11.367 1 92.56 74 GLN A O 1
ATOM 577 N N . LEU A 1 75 ? -25.094 -1.159 10.242 1 93.88 75 LEU A N 1
ATOM 578 C CA . LEU A 1 75 ? -25.594 -2.439 9.75 1 93.88 75 LEU A CA 1
ATOM 579 C C . LEU A 1 75 ? -25.672 -3.461 10.883 1 93.88 75 LEU A C 1
ATOM 581 O O . LEU A 1 75 ? -26.375 -4.477 10.758 1 93.88 75 LEU A O 1
ATOM 585 N N . LEU A 1 76 ? -24.969 -3.229 11.945 1 94 76 LEU A N 1
ATOM 586 C CA . LEU A 1 76 ? -24.922 -4.164 13.062 1 94 76 LEU A CA 1
ATOM 587 C C . LEU A 1 76 ? -26.234 -4.176 13.82 1 94 76 LEU A C 1
ATOM 589 O O . LEU A 1 76 ? -26.547 -5.133 14.531 1 94 76 LEU A O 1
ATOM 593 N N . ASP A 1 77 ? -26.969 -3.16 13.672 1 89.25 77 ASP A N 1
ATOM 594 C CA . ASP A 1 77 ? -28.266 -3.061 14.344 1 89.25 77 ASP A CA 1
ATOM 595 C C . ASP A 1 77 ? -29.391 -3.631 13.469 1 89.25 77 ASP A C 1
ATOM 597 O O . ASP A 1 77 ? -30.531 -3.699 13.898 1 89.25 77 ASP A O 1
ATOM 601 N N . SER A 1 78 ? -29.016 -4.16 12.352 1 80.75 78 SER A N 1
ATOM 602 C CA . SER A 1 78 ? -30.016 -4.695 11.43 1 80.75 78 SER A CA 1
ATOM 603 C C . SER A 1 78 ? -30.141 -6.211 11.57 1 80.75 78 SER A C 1
ATOM 605 O O . SER A 1 78 ? -29.203 -6.875 12.008 1 80.75 78 SER A O 1
ATOM 607 N N . ASN A 1 79 ? -31.328 -6.699 11.266 1 83.19 79 ASN A N 1
ATOM 608 C CA . ASN A 1 79 ? -31.547 -8.141 11.266 1 83.19 79 ASN A CA 1
ATOM 609 C C . ASN A 1 79 ? -31.125 -8.773 9.945 1 83.19 79 ASN A C 1
ATOM 611 O O . ASN A 1 79 ? -31.406 -9.945 9.688 1 83.19 79 ASN A O 1
ATOM 615 N N . ARG A 1 80 ? -30.359 -8.125 9.227 1 83 80 ARG A N 1
ATOM 616 C CA . ARG A 1 80 ? -30.016 -8.562 7.879 1 83 80 ARG A CA 1
ATOM 617 C C . ARG A 1 80 ? -28.688 -9.305 7.867 1 83 80 ARG A C 1
ATOM 619 O O . ARG A 1 80 ? -28.312 -9.891 6.852 1 83 80 ARG A O 1
ATOM 626 N N . LEU A 1 81 ? -27.938 -9.242 8.914 1 94.56 81 LEU A N 1
ATOM 627 C CA . LEU A 1 81 ? -26.641 -9.906 8.977 1 94.56 81 LEU A CA 1
ATOM 628 C C . LEU A 1 81 ? -26.656 -11.039 10 1 94.56 81 LEU A C 1
ATOM 630 O O . LEU A 1 81 ? -27.266 -10.914 11.062 1 94.56 81 LEU A O 1
ATOM 634 N N . PRO A 1 82 ? -26.078 -12.164 9.648 1 96.88 82 PRO A N 1
ATOM 635 C CA . PRO A 1 82 ? -25.969 -13.258 10.617 1 96.88 82 PRO A CA 1
ATOM 636 C C . PRO A 1 82 ? -25.266 -12.836 11.906 1 96.88 82 PRO A C 1
ATOM 638 O O . PRO A 1 82 ? -24.422 -11.938 11.891 1 96.88 82 PRO A O 1
ATOM 641 N N . THR A 1 83 ? -25.562 -13.531 13.031 1 97.31 83 THR A N 1
ATOM 642 C CA . THR A 1 83 ? -25.047 -13.172 14.344 1 97.31 83 THR A CA 1
ATOM 643 C C . THR A 1 83 ? -23.531 -13.297 14.391 1 97.31 83 THR A C 1
ATOM 645 O O . THR A 1 83 ? -22.859 -12.516 15.07 1 97.31 83 THR A O 1
ATOM 648 N N . ASP A 1 84 ? -23.016 -14.297 13.75 1 98.06 84 ASP A N 1
ATOM 649 C CA . ASP A 1 84 ? -21.562 -14.492 13.773 1 98.06 84 ASP A CA 1
ATOM 650 C C . ASP A 1 84 ? -20.844 -13.383 13 1 98.06 84 ASP A C 1
ATOM 652 O O . ASP A 1 84 ? -19.719 -13.016 13.336 1 98.06 84 ASP A O 1
ATOM 656 N N . VAL A 1 85 ? -21.484 -12.844 11.945 1 98.12 85 VAL A N 1
ATOM 657 C CA . VAL A 1 85 ? -20.953 -11.68 11.234 1 98.12 85 VAL A CA 1
ATOM 658 C C . VAL A 1 85 ? -20.891 -10.484 12.188 1 98.12 85 VAL A C 1
ATOM 660 O O . VAL A 1 85 ? -19.875 -9.797 12.266 1 98.12 85 VAL A O 1
ATOM 663 N N . LYS A 1 86 ? -22 -10.258 12.898 1 98.06 86 LYS A N 1
ATOM 664 C CA . LYS A 1 86 ? -22.094 -9.133 13.828 1 98.06 86 LYS A CA 1
ATOM 665 C C . LYS A 1 86 ? -21.047 -9.242 14.938 1 98.06 86 LYS A C 1
ATOM 667 O O . LYS A 1 86 ? -20.406 -8.258 15.297 1 98.06 86 LYS A O 1
ATOM 672 N N . GLN A 1 87 ? -20.922 -10.406 15.461 1 97.62 87 GLN A N 1
ATOM 673 C CA . GLN A 1 87 ? -19.969 -10.648 16.547 1 97.62 87 GLN A CA 1
ATOM 674 C C . GLN A 1 87 ? -18.531 -10.391 16.094 1 97.62 87 GLN A C 1
ATOM 676 O O . GLN A 1 87 ? -17.75 -9.742 16.797 1 97.62 87 GLN A O 1
ATOM 681 N N . LYS A 1 88 ? -18.172 -10.906 14.969 1 98.06 88 LYS A N 1
ATOM 682 C CA . LYS A 1 88 ? -16.812 -10.703 14.453 1 98.06 88 LYS A CA 1
ATOM 683 C C . LYS A 1 88 ? -16.547 -9.227 14.188 1 98.06 88 LYS A C 1
ATOM 685 O O . LYS A 1 88 ? -15.484 -8.711 14.555 1 98.06 88 LYS A O 1
ATOM 690 N N . ALA A 1 89 ? -17.5 -8.547 13.547 1 98.25 89 ALA A N 1
ATOM 691 C CA . ALA A 1 89 ? -17.344 -7.129 13.234 1 98.25 89 ALA A CA 1
ATOM 692 C C . ALA A 1 89 ? -17.188 -6.305 14.508 1 98.25 89 ALA A C 1
ATOM 694 O O . ALA A 1 89 ? -16.344 -5.414 14.586 1 98.25 89 ALA A O 1
ATOM 695 N N . ARG A 1 90 ? -18.047 -6.59 15.539 1 98.06 90 ARG A N 1
ATOM 696 C CA . ARG A 1 90 ? -17.953 -5.883 16.812 1 98.06 90 ARG A CA 1
ATOM 697 C C . ARG A 1 90 ? -16.594 -6.102 17.469 1 98.06 90 ARG A C 1
ATOM 699 O O . ARG A 1 90 ? -16.016 -5.172 18.031 1 98.06 90 ARG A O 1
ATOM 706 N N . GLY A 1 91 ? -16.141 -7.359 17.422 1 98 91 GLY A N 1
ATOM 707 C CA . GLY A 1 91 ? -14.82 -7.66 17.953 1 98 91 GLY A CA 1
ATOM 708 C C . GLY A 1 91 ? -13.711 -6.883 17.266 1 98 91 GLY A C 1
ATOM 709 O O . GLY A 1 91 ? -12.852 -6.301 17.938 1 98 91 GLY A O 1
ATOM 710 N N . LEU A 1 92 ? -13.711 -6.836 15.984 1 98.25 92 LEU A N 1
ATOM 711 C CA . LEU A 1 92 ? -12.711 -6.125 15.195 1 98.25 92 LEU A CA 1
ATOM 712 C C . LEU A 1 92 ? -12.75 -4.629 15.492 1 98.25 92 LEU A C 1
ATOM 714 O O . LEU A 1 92 ? -11.719 -4.012 15.734 1 98.25 92 LEU A O 1
ATOM 718 N N . LEU A 1 93 ? -13.961 -4.062 15.484 1 97.69 93 LEU A N 1
ATOM 719 C CA . LEU A 1 93 ? -14.125 -2.633 15.711 1 97.69 93 LEU A CA 1
ATOM 720 C C . LEU A 1 93 ? -13.672 -2.25 17.125 1 97.69 93 LEU A C 1
ATOM 722 O O . LEU A 1 93 ? -13.094 -1.178 17.312 1 97.69 93 LEU A O 1
ATOM 726 N N . SER A 1 94 ? -13.883 -3.127 18.078 1 96.75 94 SER A N 1
ATOM 727 C CA . SER A 1 94 ? -13.516 -2.842 19.453 1 96.75 94 SER A CA 1
ATOM 728 C C . SER A 1 94 ? -12 -2.729 19.609 1 96.75 94 SER A C 1
ATOM 730 O O . SER A 1 94 ? -11.516 -2.127 20.578 1 96.75 94 SER A O 1
ATOM 732 N N . GLU A 1 95 ? -11.281 -3.195 18.656 1 95.19 95 GLU A N 1
ATOM 733 C CA . GLU A 1 95 ? -9.828 -3.17 18.75 1 95.19 95 GLU A CA 1
ATOM 734 C C . GLU A 1 95 ? -9.227 -2.182 17.75 1 95.19 95 GLU A C 1
ATOM 736 O O . GLU A 1 95 ? -8.008 -2.129 17.578 1 95.19 95 GLU A O 1
ATOM 741 N N . CYS A 1 96 ? -10.062 -1.473 17.078 1 94.5 96 CYS A N 1
ATOM 742 C CA . CYS A 1 96 ? -9.641 -0.321 16.297 1 94.5 96 CYS A CA 1
ATOM 743 C C . CYS A 1 96 ? -9.594 0.938 17.156 1 94.5 96 CYS A C 1
ATOM 745 O O . CYS A 1 96 ? -10.422 1.118 18.047 1 94.5 96 CYS A O 1
ATOM 747 N N . HIS A 1 97 ? -8.602 1.792 16.875 1 89.38 97 HIS A N 1
ATOM 748 C CA . HIS A 1 97 ? -8.594 3.084 17.547 1 89.38 97 HIS A CA 1
ATOM 749 C C . HIS A 1 97 ? -9.891 3.848 17.281 1 89.38 97 HIS A C 1
ATOM 751 O O . HIS A 1 97 ? -10.352 3.912 16.141 1 89.38 97 HIS A O 1
ATOM 757 N N . GLY A 1 98 ? -10.547 4.277 18.375 1 90.19 98 GLY A N 1
ATOM 758 C CA . GLY A 1 98 ? -11.781 5.027 18.25 1 90.19 98 GLY A CA 1
ATOM 759 C C . GLY A 1 98 ? -12.961 4.168 17.812 1 90.19 98 GLY A C 1
ATOM 760 O O . GLY A 1 98 ? -14.031 4.688 17.516 1 90.19 98 GLY A O 1
ATOM 761 N N . GLY A 1 99 ? -12.734 2.875 17.734 1 94.81 99 GLY A N 1
ATOM 762 C CA . GLY A 1 99 ? -13.789 1.962 17.312 1 94.81 99 GLY A CA 1
ATOM 763 C C . GLY A 1 99 ? -14.125 2.059 15.836 1 94.81 99 GLY A C 1
ATOM 764 O O . GLY A 1 99 ? -15.234 1.73 15.422 1 94.81 99 GLY A O 1
ATOM 765 N N . SER A 1 100 ? -13.188 2.547 15.062 1 95.81 100 SER A N 1
ATOM 766 C CA . SER A 1 100 ? -13.445 2.793 13.648 1 95.81 100 SER A CA 1
ATOM 767 C C . SER A 1 100 ? -12.344 2.203 12.773 1 95.81 100 SER A C 1
ATOM 769 O O . SER A 1 100 ? -11.156 2.373 13.062 1 95.81 100 SER A O 1
ATOM 771 N N . MET A 1 101 ? -12.766 1.525 11.727 1 95.19 101 MET A N 1
ATOM 772 C CA . MET A 1 101 ? -11.773 0.954 10.828 1 95.19 101 MET A CA 1
ATOM 773 C C . MET A 1 101 ? -11.094 2.043 10 1 95.19 101 MET A C 1
ATOM 775 O O . MET A 1 101 ? -10.148 1.771 9.266 1 95.19 101 MET A O 1
ATOM 779 N N . GLY A 1 102 ? -11.586 3.258 10.109 1 95.75 102 GLY A N 1
ATOM 780 C CA . GLY A 1 102 ? -10.961 4.367 9.406 1 95.75 102 GLY A CA 1
ATOM 781 C C . GLY A 1 102 ? -9.766 4.945 10.141 1 95.75 102 GLY A C 1
ATOM 782 O O . GLY A 1 102 ? -9.109 5.859 9.641 1 95.75 102 GLY A O 1
ATOM 783 N N . SER A 1 103 ? -9.406 4.441 11.297 1 93.62 103 SER A N 1
ATOM 784 C CA . SER A 1 103 ? -8.273 4.914 12.094 1 93.62 103 SER A CA 1
ATOM 785 C C . SER A 1 103 ? -6.98 4.219 11.68 1 93.62 103 SER A C 1
ATOM 787 O O . SER A 1 103 ? -7.012 3.174 11.023 1 93.62 103 SER A O 1
ATOM 789 N N . TYR A 1 104 ? -5.855 4.781 12.008 1 89.69 104 TYR A N 1
ATOM 790 C CA . TYR A 1 104 ? -4.578 4.094 11.867 1 89.69 104 TYR A CA 1
ATOM 791 C C . TYR A 1 104 ? -4.539 2.836 12.727 1 89.69 104 TYR A C 1
ATOM 793 O O . TYR A 1 104 ? -5.266 2.729 13.719 1 89.69 104 TYR A O 1
ATOM 801 N N . THR A 1 105 ? -3.756 1.898 12.273 1 90.31 105 THR A N 1
ATOM 802 C CA . THR A 1 105 ? -3.467 0.735 13.109 1 90.31 105 THR A CA 1
ATOM 803 C C . THR A 1 105 ? -2.018 0.755 13.586 1 90.31 105 THR A C 1
ATOM 805 O O . THR A 1 105 ? -1.181 1.457 13.008 1 90.31 105 THR A O 1
ATOM 808 N N . ASP A 1 106 ? -1.776 0.05 14.602 1 83.25 106 ASP A N 1
ATOM 809 C CA . ASP A 1 106 ? -0.397 -0.152 15.031 1 83.25 106 ASP A CA 1
ATOM 810 C C . ASP A 1 106 ? 0.338 -1.108 14.094 1 83.25 106 ASP A C 1
ATOM 812 O O . ASP A 1 106 ? -0.265 -1.68 13.18 1 83.25 106 ASP A O 1
ATOM 816 N N . LEU A 1 107 ? 1.654 -1.294 14.32 1 78.75 107 LEU A N 1
ATOM 817 C CA . LEU A 1 107 ? 2.516 -2.072 13.438 1 78.75 107 LEU A CA 1
ATOM 818 C C . LEU A 1 107 ? 1.981 -3.49 13.266 1 78.75 107 LEU A C 1
ATOM 820 O O . LEU A 1 107 ? 1.906 -4 12.141 1 78.75 107 LEU A O 1
ATOM 824 N N . PRO A 1 108 ? 1.554 -4.164 14.359 1 79.75 108 PRO A N 1
ATOM 825 C CA . PRO A 1 108 ? 1.037 -5.52 14.164 1 79.75 108 PRO A CA 1
ATOM 826 C C . PRO A 1 108 ? -0.315 -5.543 13.461 1 79.75 108 PRO A C 1
ATOM 828 O O . PRO A 1 108 ? -0.803 -6.613 13.086 1 79.75 108 PRO A O 1
ATOM 831 N N . GLY A 1 109 ? -0.878 -4.336 13.289 1 90.5 109 GLY A N 1
ATOM 832 C CA . GLY A 1 109 ? -2.234 -4.266 12.766 1 90.5 109 GLY A CA 1
ATOM 833 C C . GLY A 1 109 ? -3.293 -4.273 13.852 1 90.5 109 GLY A C 1
ATOM 834 O O . GLY A 1 109 ? -3.014 -3.918 15 1 90.5 109 GLY A O 1
ATOM 835 N N . ILE A 1 110 ? -4.531 -4.496 13.445 1 95.19 110 ILE A N 1
ATOM 836 C CA . ILE A 1 110 ? -5.598 -4.703 14.422 1 95.19 110 ILE A CA 1
ATOM 837 C C . ILE A 1 110 ? -5.277 -5.922 15.289 1 95.19 110 ILE A C 1
ATOM 839 O O . ILE A 1 110 ? -5.062 -7.02 14.766 1 95.19 110 ILE A O 1
ATOM 843 N N . PRO A 1 111 ? -5.254 -5.77 16.562 1 93.81 111 PRO A N 1
ATOM 844 C CA . PRO A 1 111 ? -4.793 -6.852 17.438 1 93.81 111 PRO A CA 1
ATOM 845 C C . PRO A 1 111 ? -5.551 -8.156 17.219 1 93.81 111 PRO A C 1
ATOM 847 O O . PRO A 1 111 ? -4.938 -9.227 17.172 1 93.81 111 PRO A O 1
ATOM 850 N N . GLN A 1 112 ? -6.809 -8.125 17.047 1 96.88 112 GLN A N 1
ATOM 851 C CA . GLN A 1 112 ? -7.59 -9.328 16.781 1 96.88 112 GLN A CA 1
ATOM 852 C C . GLN A 1 112 ? -7.109 -10.023 15.516 1 96.88 112 GLN A C 1
ATOM 854 O O . GLN A 1 112 ? -7.043 -11.258 15.461 1 96.88 112 GLN A O 1
ATOM 859 N N . VAL A 1 113 ? -6.793 -9.273 14.492 1 97.94 113 VAL A N 1
ATOM 860 C CA . VAL A 1 113 ? -6.348 -9.852 13.227 1 97.94 113 VAL A CA 1
ATOM 861 C C . VAL A 1 113 ? -5.016 -10.57 13.43 1 97.94 113 VAL A C 1
ATOM 863 O O . VAL A 1 113 ? -4.84 -11.703 12.977 1 97.94 113 VAL A O 1
ATOM 866 N N . ALA A 1 114 ? -4.102 -9.906 14.109 1 96.5 114 ALA A N 1
ATOM 867 C CA . ALA A 1 114 ? -2.801 -10.508 14.383 1 96.5 114 ALA A CA 1
ATOM 868 C C . ALA A 1 114 ? -2.951 -11.812 15.156 1 96.5 114 ALA A C 1
ATOM 870 O O . ALA A 1 114 ? -2.303 -12.812 14.836 1 96.5 114 ALA A O 1
ATOM 871 N N . ARG A 1 115 ? -3.801 -11.828 16.141 1 97.31 115 ARG A N 1
ATOM 872 C CA . ARG A 1 115 ? -4.047 -13.023 16.938 1 97.31 115 ARG A CA 1
ATOM 873 C C . ARG A 1 115 ? -4.66 -14.133 16.094 1 97.31 115 ARG A C 1
ATOM 875 O O . ARG A 1 115 ? -4.262 -15.297 16.203 1 97.31 115 ARG A O 1
ATOM 882 N N . GLU A 1 116 ? -5.566 -13.758 15.305 1 98.19 116 GLU A N 1
ATOM 883 C CA . GLU A 1 116 ? -6.238 -14.75 14.461 1 98.19 116 GLU A CA 1
ATOM 884 C C . GLU A 1 116 ? -5.273 -15.367 13.461 1 98.19 116 GLU A C 1
ATOM 886 O O . GLU A 1 116 ? -5.344 -16.562 13.18 1 98.19 116 GLU A O 1
ATOM 891 N N . ILE A 1 117 ? -4.371 -14.57 12.891 1 98.31 117 ILE A N 1
ATOM 892 C CA . ILE A 1 117 ? -3.365 -15.102 11.977 1 98.31 117 ILE A CA 1
ATOM 893 C C . ILE A 1 117 ? -2.453 -16.078 12.711 1 98.31 117 ILE A C 1
ATOM 895 O O . ILE A 1 117 ? -2.148 -17.156 12.211 1 98.31 117 ILE A O 1
ATOM 899 N N . SER A 1 118 ? -2.072 -15.672 13.891 1 98.31 118 SER A N 1
ATOM 900 C CA . SER A 1 118 ? -1.236 -16.531 14.727 1 98.31 118 SER A CA 1
ATOM 901 C C . SER A 1 118 ? -1.91 -17.875 14.984 1 98.31 118 SER A C 1
ATOM 903 O O . SER A 1 118 ? -1.293 -18.922 14.82 1 98.31 118 SER A O 1
ATOM 905 N N . GLU A 1 119 ? -3.148 -17.844 15.352 1 98.44 119 GLU A N 1
ATOM 906 C CA . GLU A 1 119 ? -3.92 -19.047 15.625 1 98.44 119 GLU A CA 1
ATOM 907 C C . GLU A 1 119 ? -4.109 -19.875 14.359 1 98.44 119 GLU A C 1
ATOM 909 O O . GLU A 1 119 ? -4.062 -21.109 14.406 1 98.44 119 GLU A O 1
ATOM 914 N N . TYR A 1 120 ? -4.363 -19.25 13.32 1 98.25 120 TYR A N 1
ATOM 915 C CA . TYR A 1 120 ? -4.516 -19.922 12.031 1 98.25 120 TYR A CA 1
ATOM 916 C C . TYR A 1 120 ? -3.271 -20.719 11.688 1 98.25 120 TYR A C 1
ATOM 918 O O . TYR A 1 120 ? -3.367 -21.891 11.297 1 98.25 120 TYR A O 1
ATOM 926 N N . ILE A 1 121 ? -2.115 -20.078 11.812 1 98.44 121 ILE A N 1
ATOM 927 C CA . ILE A 1 121 ? -0.848 -20.734 11.5 1 98.44 121 ILE A CA 1
ATOM 928 C C . ILE A 1 121 ? -0.664 -21.953 12.398 1 98.44 121 ILE A C 1
ATOM 930 O O . ILE A 1 121 ? -0.248 -23.016 11.93 1 98.44 121 ILE A O 1
ATOM 934 N N . ALA A 1 122 ? -1.007 -21.828 13.617 1 98.12 122 ALA A N 1
ATOM 935 C CA . ALA A 1 122 ? -0.893 -22.938 14.555 1 98.12 122 ALA A CA 1
ATOM 936 C C . ALA A 1 122 ? -1.833 -24.078 14.164 1 98.12 122 ALA A C 1
ATOM 938 O O . ALA A 1 122 ? -1.464 -25.25 14.242 1 98.12 122 ALA A O 1
ATOM 939 N N . ARG A 1 123 ? -3.041 -23.766 13.797 1 97.38 123 ARG A N 1
ATOM 940 C CA . ARG A 1 123 ? -4 -24.781 13.375 1 97.38 123 ARG A CA 1
ATOM 941 C C . ARG A 1 123 ? -3.527 -25.484 12.109 1 97.38 123 ARG A C 1
ATOM 943 O O . ARG A 1 123 ? -3.654 -26.703 11.984 1 97.38 123 ARG A O 1
ATOM 950 N N . ARG A 1 124 ? -2.982 -24.75 11.195 1 96.19 124 ARG A N 1
ATOM 951 C CA . ARG A 1 124 ? -2.525 -25.281 9.914 1 96.19 124 ARG A CA 1
ATOM 952 C C . ARG A 1 124 ? -1.298 -26.172 10.102 1 96.19 124 ARG A C 1
ATOM 954 O O . ARG A 1 124 ? -1.212 -27.25 9.516 1 96.19 124 ARG A O 1
ATOM 961 N N . ASP A 1 125 ? -0.365 -25.688 10.883 1 96.94 125 ASP A N 1
ATOM 962 C CA . ASP A 1 125 ? 0.955 -26.312 10.953 1 96.94 125 ASP A CA 1
ATOM 963 C C . ASP A 1 125 ? 1.072 -27.219 12.172 1 96.94 125 ASP A C 1
ATOM 965 O O . ASP A 1 125 ? 1.971 -28.062 12.242 1 96.94 125 ASP A O 1
ATOM 969 N N . GLY A 1 126 ? 0.239 -27.062 13.086 1 93.69 126 GLY A N 1
ATOM 970 C CA . GLY A 1 126 ? 0.422 -27.734 14.367 1 93.69 126 GLY A CA 1
ATOM 971 C C . GLY A 1 126 ? 1.399 -27.016 15.273 1 93.69 126 GLY A C 1
ATOM 972 O O . GLY A 1 126 ? 2.119 -26.109 14.836 1 93.69 126 GLY A O 1
ATOM 973 N N . GLY A 1 127 ? 1.395 -27.25 16.547 1 92 127 GLY A N 1
ATOM 974 C CA . GLY A 1 127 ? 2.305 -26.641 17.5 1 92 127 GLY A CA 1
ATOM 975 C C . GLY A 1 127 ? 1.753 -25.375 18.141 1 92 127 GLY A C 1
ATOM 976 O O . GLY A 1 127 ? 0.544 -25.125 18.094 1 92 127 GLY A O 1
ATOM 977 N N . ASP A 1 128 ? 2.693 -24.609 18.688 1 93 128 ASP A N 1
ATOM 978 C CA . ASP A 1 128 ? 2.305 -23.375 19.375 1 93 128 ASP A CA 1
ATOM 979 C C . ASP A 1 128 ? 2.09 -22.25 18.375 1 93 128 ASP A C 1
ATOM 981 O O . ASP A 1 128 ? 2.789 -22.156 17.375 1 93 128 ASP A O 1
ATOM 985 N N . PRO A 1 129 ? 1.126 -21.406 18.688 1 96.44 129 PRO A N 1
ATOM 986 C CA . PRO A 1 129 ? 0.966 -20.219 17.844 1 96.44 129 PRO A CA 1
ATOM 987 C C . PRO A 1 129 ? 2.221 -19.344 17.812 1 96.44 129 PRO A C 1
ATOM 989 O O . PRO A 1 129 ? 2.869 -19.141 18.844 1 96.44 129 PRO A O 1
ATOM 992 N N . PRO A 1 130 ? 2.586 -18.906 16.625 1 96.56 130 PRO A N 1
ATOM 993 C CA . PRO A 1 130 ? 3.715 -17.984 16.578 1 96.56 130 PRO A CA 1
ATOM 994 C C . PRO A 1 130 ? 3.443 -16.688 17.344 1 96.56 130 PRO A C 1
ATOM 996 O O . PRO A 1 130 ? 2.285 -16.281 17.484 1 96.56 130 PRO A O 1
ATOM 999 N N . LYS A 1 131 ? 4.574 -16.031 17.859 1 94.19 131 LYS A N 1
ATOM 1000 C CA . LYS A 1 131 ? 4.457 -14.703 18.453 1 94.19 131 LYS A CA 1
ATOM 1001 C C . LYS A 1 131 ? 3.949 -13.688 17.422 1 94.19 131 LYS A C 1
ATOM 1003 O O . LYS A 1 131 ? 4.43 -13.656 16.297 1 94.19 131 LYS A O 1
ATOM 1008 N N . THR A 1 132 ? 2.961 -12.906 17.844 1 93.88 132 THR A N 1
ATOM 1009 C CA . THR A 1 132 ? 2.4 -11.906 16.938 1 93.88 132 THR A CA 1
ATOM 1010 C C . THR A 1 132 ? 3.475 -10.922 16.484 1 93.88 132 THR A C 1
ATOM 1012 O O . THR A 1 132 ? 3.393 -10.359 15.391 1 93.88 132 THR A O 1
ATOM 1015 N N . GLY A 1 133 ? 4.523 -10.719 17.297 1 91.5 133 GLY A N 1
ATOM 1016 C CA . GLY A 1 133 ? 5.621 -9.828 16.953 1 91.5 133 GLY A CA 1
ATOM 1017 C C . GLY A 1 133 ? 6.453 -10.336 15.789 1 91.5 133 GLY A C 1
ATOM 1018 O O . GLY A 1 133 ? 7.242 -9.578 15.211 1 91.5 133 GLY A O 1
ATOM 1019 N N . ASN A 1 134 ? 6.219 -11.586 15.344 1 94.94 134 ASN A N 1
ATOM 1020 C CA . ASN A 1 134 ? 6.941 -12.164 14.219 1 94.94 134 ASN A CA 1
ATOM 1021 C C . ASN A 1 134 ? 6.082 -12.188 12.953 1 94.94 134 ASN A C 1
ATOM 1023 O O . ASN A 1 134 ? 6.488 -12.75 11.93 1 94.94 134 ASN A O 1
ATOM 1027 N N . ILE A 1 135 ? 4.902 -11.672 13.109 1 96.31 135 ILE A N 1
ATOM 1028 C CA . ILE A 1 135 ? 3.977 -11.594 11.984 1 96.31 135 ILE A CA 1
ATOM 1029 C C . ILE A 1 135 ? 3.812 -10.133 11.555 1 96.31 135 ILE A C 1
ATOM 1031 O O . ILE A 1 135 ? 3.463 -9.281 12.375 1 96.31 135 ILE A O 1
ATOM 1035 N N . PHE A 1 136 ? 4.09 -9.852 10.32 1 95.69 136 PHE A N 1
ATOM 1036 C CA . PHE A 1 136 ? 3.945 -8.5 9.781 1 95.69 136 PHE A CA 1
ATOM 1037 C C . PHE A 1 136 ? 2.852 -8.453 8.727 1 95.69 136 PHE A C 1
ATOM 1039 O O . PHE A 1 136 ? 2.947 -9.133 7.695 1 95.69 136 PHE A O 1
ATOM 1046 N N . ILE A 1 137 ? 1.797 -7.691 9.016 1 96 137 ILE A N 1
ATOM 1047 C CA . ILE A 1 137 ? 0.691 -7.504 8.086 1 96 137 ILE A CA 1
ATOM 1048 C C . ILE A 1 137 ? 1.028 -6.383 7.102 1 96 137 ILE A C 1
ATOM 1050 O O . ILE A 1 137 ? 1.629 -5.375 7.484 1 96 137 ILE A O 1
ATOM 1054 N N . SER A 1 138 ? 0.648 -6.594 5.809 1 93.06 138 SER A N 1
ATOM 1055 C CA . SER A 1 138 ? 1.052 -5.668 4.754 1 93.06 138 SER A CA 1
ATOM 1056 C C . SER A 1 138 ? -0.019 -5.562 3.672 1 93.06 138 SER A C 1
ATOM 1058 O O . SER A 1 138 ? -0.947 -6.371 3.629 1 93.06 138 SER A O 1
ATOM 1060 N N . PRO A 1 139 ? 0.104 -4.477 2.764 1 90.5 139 PRO A N 1
ATOM 1061 C CA . PRO A 1 139 ? -0.792 -4.383 1.607 1 90.5 139 PRO A CA 1
ATOM 1062 C C . PRO A 1 139 ? -0.505 -5.449 0.553 1 90.5 139 PRO A C 1
ATOM 1064 O O . PRO A 1 139 ? -0.223 -5.121 -0.603 1 90.5 139 PRO A O 1
ATOM 1067 N N . GLY A 1 140 ? -0.496 -6.672 0.985 1 90.88 140 GLY A N 1
ATOM 1068 C CA . GLY A 1 140 ? -0.209 -7.789 0.1 1 90.88 140 GLY A CA 1
ATOM 1069 C C . GLY A 1 140 ? 1.122 -8.453 0.393 1 90.88 140 GLY A C 1
ATOM 1070 O O . GLY A 1 140 ? 1.996 -7.859 1.025 1 90.88 140 GLY A O 1
ATOM 1071 N N . SER A 1 141 ? 1.284 -9.586 -0.169 1 92.81 141 SER A N 1
ATOM 1072 C CA . SER A 1 141 ? 2.477 -10.383 0.108 1 92.81 141 SER A CA 1
ATOM 1073 C C . SER A 1 141 ? 3.691 -9.836 -0.631 1 92.81 141 SER A C 1
ATOM 1075 O O . SER A 1 141 ? 4.82 -9.945 -0.148 1 92.81 141 SER A O 1
ATOM 1077 N N . GLN A 1 142 ? 3.514 -9.227 -1.761 1 90.81 142 GLN A N 1
ATOM 1078 C CA . GLN A 1 142 ? 4.633 -8.688 -2.525 1 90.81 142 GLN A CA 1
ATOM 1079 C C . GLN A 1 142 ? 5.266 -7.5 -1.81 1 90.81 142 GLN A C 1
ATOM 1081 O O . GLN A 1 142 ? 6.48 -7.293 -1.893 1 90.81 142 GLN A O 1
ATOM 1086 N N . TRP A 1 143 ? 4.402 -6.77 -1.161 1 89 143 TRP A N 1
ATOM 1087 C CA . TRP A 1 143 ? 4.922 -5.68 -0.341 1 89 143 TRP A CA 1
ATOM 1088 C C . TRP A 1 143 ? 5.777 -6.219 0.8 1 89 143 TRP A C 1
ATOM 1090 O O . TRP A 1 143 ? 6.828 -5.652 1.116 1 89 143 TRP A O 1
ATOM 1100 N N . ALA A 1 144 ? 5.316 -7.215 1.413 1 93.56 144 ALA A N 1
ATOM 1101 C CA . ALA A 1 144 ? 6.082 -7.852 2.482 1 93.56 144 ALA A CA 1
ATOM 1102 C C . ALA A 1 144 ? 7.418 -8.375 1.963 1 93.56 144 ALA A C 1
ATOM 1104 O O . ALA A 1 144 ? 8.445 -8.227 2.621 1 93.56 144 ALA A O 1
ATOM 1105 N N . LEU A 1 145 ? 7.359 -8.953 0.833 1 94.88 145 LEU A N 1
ATOM 1106 C CA . LEU A 1 145 ? 8.578 -9.492 0.233 1 94.88 145 LEU A CA 1
ATOM 1107 C C . LEU A 1 145 ? 9.578 -8.383 -0.043 1 94.88 145 LEU A C 1
ATOM 1109 O O . LEU A 1 145 ? 10.773 -8.531 0.235 1 94.88 145 LEU A O 1
ATOM 1113 N N . GLN A 1 146 ? 9.148 -7.332 -0.577 1 89.31 146 GLN A N 1
ATOM 1114 C CA . GLN A 1 146 ? 10.039 -6.207 -0.855 1 89.31 146 GLN A CA 1
ATOM 1115 C C . GLN A 1 146 ? 10.719 -5.711 0.419 1 89.31 146 GLN A C 1
ATOM 1117 O O . GLN A 1 146 ? 11.898 -5.367 0.404 1 89.31 146 GLN A O 1
ATOM 1122 N N . ASN A 1 147 ? 9.984 -5.605 1.462 1 89.19 147 ASN A N 1
ATOM 1123 C CA . ASN A 1 147 ? 10.547 -5.164 2.734 1 89.19 147 ASN A CA 1
ATOM 1124 C C . ASN A 1 147 ? 11.586 -6.148 3.258 1 89.19 147 ASN A C 1
ATOM 1126 O O . ASN A 1 147 ? 12.625 -5.738 3.787 1 89.19 147 ASN A O 1
ATOM 1130 N N . ILE A 1 148 ? 11.297 -7.391 3.15 1 93.31 148 ILE A N 1
ATOM 1131 C CA . ILE A 1 148 ? 12.242 -8.398 3.613 1 93.31 148 ILE A CA 1
ATOM 1132 C C . ILE A 1 148 ? 13.5 -8.367 2.746 1 93.31 148 ILE A C 1
ATOM 1134 O O . ILE A 1 148 ? 14.617 -8.484 3.254 1 93.31 148 ILE A O 1
ATOM 1138 N N . LEU A 1 149 ? 13.289 -8.211 1.467 1 91.81 149 LEU A N 1
ATOM 1139 C CA . LEU A 1 149 ? 14.43 -8.086 0.57 1 91.81 149 LEU A CA 1
ATOM 1140 C C . LEU A 1 149 ? 15.273 -6.867 0.933 1 91.81 149 LEU A C 1
ATOM 1142 O O . LEU A 1 149 ? 16.5 -6.914 0.845 1 91.81 149 LEU A O 1
ATOM 1146 N N . ASN A 1 150 ? 14.625 -5.828 1.273 1 85.69 150 ASN A N 1
ATOM 1147 C CA . ASN A 1 150 ? 15.336 -4.629 1.701 1 85.69 150 ASN A CA 1
ATOM 1148 C C . ASN A 1 150 ? 16.25 -4.91 2.893 1 85.69 150 ASN A C 1
ATOM 1150 O O . ASN A 1 150 ? 17.297 -4.277 3.041 1 85.69 150 ASN A O 1
ATOM 1154 N N . LEU A 1 151 ? 15.867 -5.805 3.73 1 87.75 151 LEU A N 1
ATOM 1155 C CA . LEU A 1 151 ? 16.656 -6.211 4.887 1 87.75 151 LEU A CA 1
ATOM 1156 C C . LEU A 1 151 ? 17.859 -7.039 4.457 1 87.75 151 LEU A C 1
ATOM 1158 O O . LEU A 1 151 ? 18.938 -6.953 5.07 1 87.75 151 LEU A O 1
ATOM 1162 N N . LEU A 1 152 ? 17.703 -7.742 3.385 1 88.56 152 LEU A N 1
ATOM 1163 C CA . LEU A 1 152 ? 18.672 -8.773 3.035 1 88.56 152 LEU A CA 1
ATOM 1164 C C . LEU A 1 152 ? 19.672 -8.25 2.018 1 88.56 152 LEU A C 1
ATOM 1166 O O . LEU A 1 152 ? 20.844 -8.664 2.014 1 88.56 152 LEU A O 1
ATOM 1170 N N . VAL A 1 153 ? 19.25 -7.438 1.121 1 84.81 153 VAL A N 1
ATOM 1171 C CA . VAL A 1 153 ? 20.047 -7.074 -0.048 1 84.81 153 VAL A CA 1
ATOM 1172 C C . VAL A 1 153 ? 20.969 -5.906 0.295 1 84.81 153 VAL A C 1
ATOM 1174 O O . VAL A 1 153 ? 20.516 -4.895 0.841 1 84.81 153 VAL A O 1
ATOM 1177 N N . HIS A 1 154 ? 22.219 -6.062 -0.005 1 80.94 154 HIS A N 1
ATOM 1178 C CA . HIS A 1 154 ? 23.219 -5.023 0.236 1 80.94 154 HIS A CA 1
ATOM 1179 C C . HIS A 1 154 ? 24.453 -5.242 -0.624 1 80.94 154 HIS A C 1
ATOM 1181 O O . HIS A 1 154 ? 24.547 -6.234 -1.35 1 80.94 154 HIS A O 1
ATOM 1187 N N . GLY A 1 155 ? 25.266 -4.25 -0.625 1 73.25 155 GLY A N 1
ATOM 1188 C CA . GLY A 1 155 ? 26.547 -4.355 -1.318 1 73.25 155 GLY A CA 1
ATOM 1189 C C . GLY A 1 155 ? 26.5 -3.809 -2.732 1 73.25 155 GLY A C 1
ATOM 1190 O O . GLY A 1 155 ? 25.453 -3.355 -3.197 1 73.25 155 GLY A O 1
ATOM 1191 N N . HIS A 1 156 ? 27.688 -3.652 -3.275 1 73.44 156 HIS A N 1
ATOM 1192 C CA . HIS A 1 156 ? 27.859 -3.166 -4.641 1 73.44 156 HIS A CA 1
ATOM 1193 C C . HIS A 1 156 ? 28.797 -4.066 -5.438 1 73.44 156 HIS A C 1
ATOM 1195 O O . HIS A 1 156 ? 29.547 -4.855 -4.855 1 73.44 156 HIS A O 1
ATOM 1201 N N . GLY A 1 157 ? 28.656 -4.059 -6.684 1 73.06 157 GLY A N 1
ATOM 1202 C CA . GLY A 1 157 ? 29.531 -4.859 -7.527 1 73.06 157 GLY A CA 1
ATOM 1203 C C . GLY A 1 157 ? 29.406 -6.352 -7.27 1 73.06 157 GLY A C 1
ATOM 1204 O O . GLY A 1 157 ? 28.297 -6.887 -7.234 1 73.06 157 GLY A O 1
ATOM 1205 N N . GLU A 1 158 ? 30.562 -6.988 -7.043 1 78.88 158 GLU A N 1
ATOM 1206 C CA . GLU A 1 158 ? 30.609 -8.445 -6.914 1 78.88 158 GLU A CA 1
ATOM 1207 C C . GLU A 1 158 ? 30.219 -8.883 -5.508 1 78.88 158 GLU A C 1
ATOM 1209 O O . GLU A 1 158 ? 29.938 -10.062 -5.277 1 78.88 158 GLU A O 1
ATOM 1214 N N . VAL A 1 159 ? 30.109 -7.973 -4.707 1 82.31 159 VAL A N 1
ATOM 1215 C CA . VAL A 1 159 ? 29.781 -8.352 -3.338 1 82.31 159 VAL A CA 1
ATOM 1216 C C . VAL A 1 159 ? 28.312 -8.016 -3.062 1 82.31 159 VAL A C 1
ATOM 1218 O O . VAL A 1 159 ? 27.828 -8.188 -1.94 1 82.31 159 VAL A O 1
ATOM 1221 N N . ARG A 1 160 ? 27.609 -7.703 -4.207 1 89.12 160 ARG A N 1
ATOM 1222 C CA . ARG A 1 160 ? 26.188 -7.445 -4.09 1 89.12 160 ARG A CA 1
ATOM 1223 C C . ARG A 1 160 ? 25.422 -8.711 -3.711 1 89.12 160 ARG A C 1
ATOM 1225 O O . ARG A 1 160 ? 25.75 -9.805 -4.191 1 89.12 160 ARG A O 1
ATOM 1232 N N . SER A 1 161 ? 24.438 -8.578 -2.887 1 92.44 161 SER A N 1
ATOM 1233 C CA . SER A 1 161 ? 23.625 -9.727 -2.471 1 92.44 161 SER A CA 1
ATOM 1234 C C . SER A 1 161 ? 22.875 -10.328 -3.65 1 92.44 161 SER A C 1
ATOM 1236 O O . SER A 1 161 ? 22.406 -9.609 -4.531 1 92.44 161 SER A O 1
ATOM 1238 N N . GLY A 1 162 ? 22.828 -11.648 -3.664 1 94.56 162 GLY A N 1
ATOM 1239 C CA . GLY A 1 162 ? 22.062 -12.359 -4.668 1 94.56 162 GLY A CA 1
ATOM 1240 C C . GLY A 1 162 ? 21.016 -13.289 -4.066 1 94.56 162 GLY A C 1
ATOM 1241 O O . GLY A 1 162 ? 21.172 -13.758 -2.939 1 94.56 162 GLY A O 1
ATOM 1242 N N . VAL A 1 163 ? 19.969 -13.445 -4.75 1 96.75 163 VAL A N 1
ATOM 1243 C CA . VAL A 1 163 ? 18.891 -14.359 -4.367 1 96.75 163 VAL A CA 1
ATOM 1244 C C . VAL A 1 163 ? 18.656 -15.375 -5.48 1 96.75 163 VAL A C 1
ATOM 1246 O O . VAL A 1 163 ? 18.516 -15 -6.648 1 96.75 163 VAL A O 1
ATOM 1249 N N . LEU A 1 164 ? 18.719 -16.656 -5.109 1 98.19 164 LEU A N 1
ATOM 1250 C CA . LEU A 1 164 ? 18.297 -17.688 -6.07 1 98.19 164 LEU A CA 1
ATOM 1251 C C . LEU A 1 164 ? 16.797 -17.641 -6.285 1 98.19 164 LEU A C 1
ATOM 1253 O O . LEU A 1 164 ? 16.031 -17.719 -5.324 1 98.19 164 LEU A O 1
ATOM 1257 N N . THR A 1 165 ? 16.391 -17.484 -7.52 1 97.81 165 THR A N 1
ATOM 1258 C CA . THR A 1 165 ? 14.984 -17.359 -7.855 1 97.81 165 THR A CA 1
ATOM 1259 C C . THR A 1 165 ? 14.586 -18.422 -8.891 1 97.81 165 THR A C 1
ATOM 1261 O O . THR A 1 165 ? 15.359 -18.734 -9.789 1 97.81 165 THR A O 1
ATOM 1264 N N . PRO A 1 166 ? 13.422 -18.922 -8.734 1 97.94 166 PRO A N 1
ATOM 1265 C CA . PRO A 1 166 ? 12.977 -19.906 -9.711 1 97.94 166 PRO A CA 1
ATOM 1266 C C . PRO A 1 166 ? 12.656 -19.297 -11.07 1 97.94 166 PRO A C 1
ATOM 1268 O O . PRO A 1 166 ? 12.227 -18.141 -11.148 1 97.94 166 PRO A O 1
ATOM 1271 N N . ILE A 1 167 ? 12.875 -20.031 -12.078 1 97.69 167 ILE A N 1
ATOM 1272 C CA . ILE A 1 167 ? 12.43 -19.719 -13.43 1 97.69 167 ILE A CA 1
ATOM 1273 C C . ILE A 1 167 ? 11.586 -20.859 -13.977 1 97.69 167 ILE A C 1
ATOM 1275 O O . ILE A 1 167 ? 12.047 -22.016 -14.039 1 97.69 167 ILE A O 1
ATOM 1279 N N . PRO A 1 168 ? 10.352 -20.594 -14.359 1 96.94 168 PRO A N 1
ATOM 1280 C CA . PRO A 1 168 ? 9.711 -19.266 -14.43 1 96.94 168 PRO A CA 1
ATOM 1281 C C . PRO A 1 168 ? 9.359 -18.703 -13.055 1 96.94 168 PRO A C 1
ATOM 1283 O O . PRO A 1 168 ? 9.227 -19.469 -12.094 1 96.94 168 PRO A O 1
ATOM 1286 N N . CYS A 1 169 ? 9.297 -17.359 -13 1 94.06 169 CYS A N 1
ATOM 1287 C CA . CYS A 1 169 ? 8.961 -16.625 -11.781 1 94.06 169 CYS A CA 1
ATOM 1288 C C . CYS A 1 169 ? 8.172 -15.375 -12.109 1 94.06 169 CYS A C 1
ATOM 1290 O O . CYS A 1 169 ? 8.352 -14.773 -13.164 1 94.06 169 CYS A O 1
ATOM 1292 N N . HIS A 1 170 ? 7.32 -15.07 -11.203 1 88.75 170 HIS A N 1
ATOM 1293 C CA . HIS A 1 170 ? 6.57 -13.836 -11.398 1 88.75 170 HIS A CA 1
ATOM 1294 C C . HIS A 1 170 ? 7.508 -12.641 -11.508 1 88.75 170 HIS A C 1
ATOM 1296 O O . HIS A 1 170 ? 8.445 -12.508 -10.719 1 88.75 170 HIS A O 1
ATOM 1302 N N . VAL A 1 171 ? 7.238 -11.734 -12.328 1 85 171 VAL A N 1
ATOM 1303 C CA . VAL A 1 171 ? 8.109 -10.633 -12.734 1 85 171 VAL A CA 1
ATOM 1304 C C . VAL A 1 171 ? 8.289 -9.664 -11.57 1 85 171 VAL A C 1
ATOM 1306 O O . VAL A 1 171 ? 9.375 -9.102 -11.383 1 85 171 VAL A O 1
ATOM 1309 N N . THR A 1 172 ? 7.258 -9.469 -10.82 1 82.19 172 THR A N 1
ATOM 1310 C CA . THR A 1 172 ? 7.293 -8.477 -9.758 1 82.19 172 THR A CA 1
ATOM 1311 C C . THR A 1 172 ? 8.359 -8.836 -8.719 1 82.19 172 THR A C 1
ATOM 1313 O O . THR A 1 172 ? 8.984 -7.945 -8.133 1 82.19 172 THR A O 1
ATOM 1316 N N . THR A 1 173 ? 8.562 -10.039 -8.492 1 86.31 173 THR A N 1
ATOM 1317 C CA . THR A 1 173 ? 9.562 -10.484 -7.531 1 86.31 173 THR A CA 1
ATOM 1318 C C . THR A 1 173 ? 10.969 -10.133 -8.016 1 86.31 173 THR A C 1
ATOM 1320 O O . THR A 1 173 ? 11.773 -9.602 -7.25 1 86.31 173 THR A O 1
ATOM 1323 N N . ILE A 1 174 ? 11.18 -10.406 -9.211 1 86.44 174 ILE A N 1
ATOM 1324 C CA . ILE A 1 174 ? 12.484 -10.156 -9.805 1 86.44 174 ILE A CA 1
ATOM 1325 C C . ILE A 1 174 ? 12.75 -8.648 -9.852 1 86.44 174 ILE A C 1
ATOM 1327 O O . ILE A 1 174 ? 13.852 -8.203 -9.531 1 86.44 174 ILE A O 1
ATOM 1331 N N . GLU A 1 175 ? 11.773 -7.973 -10.195 1 82.19 175 GLU A N 1
ATOM 1332 C CA . GLU A 1 175 ? 11.898 -6.52 -10.281 1 82.19 175 GLU A CA 1
ATOM 1333 C C . GLU A 1 175 ? 12.164 -5.906 -8.906 1 82.19 175 GLU A C 1
ATOM 1335 O O . GLU A 1 175 ? 12.914 -4.938 -8.789 1 82.19 175 GLU A O 1
ATOM 1340 N N . SER A 1 176 ? 11.477 -6.391 -7.93 1 84.12 176 SER A N 1
ATOM 1341 C CA . SER A 1 176 ? 11.703 -5.914 -6.57 1 84.12 176 SER A CA 1
ATOM 1342 C C . SER A 1 176 ? 13.156 -6.105 -6.156 1 84.12 176 SER A C 1
ATOM 1344 O O . SER A 1 176 ? 13.75 -5.219 -5.539 1 84.12 176 SER A O 1
ATOM 1346 N N . LEU A 1 177 ? 13.703 -7.227 -6.508 1 87.12 177 LEU A N 1
ATOM 1347 C CA . LEU A 1 177 ? 15.094 -7.523 -6.188 1 87.12 177 LEU A CA 1
ATOM 1348 C C . LEU A 1 177 ? 16.031 -6.574 -6.926 1 87.12 177 LEU A C 1
ATOM 1350 O O . LEU A 1 177 ? 16.969 -6.027 -6.328 1 87.12 177 LEU A O 1
ATOM 1354 N N . HIS A 1 178 ? 15.742 -6.332 -8.148 1 82.44 178 HIS A N 1
ATOM 1355 C CA . HIS A 1 178 ? 16.578 -5.461 -8.969 1 82.44 178 HIS A CA 1
ATOM 1356 C C . HIS A 1 178 ? 16.5 -4.016 -8.5 1 82.44 178 HIS A C 1
ATOM 1358 O O . HIS A 1 178 ? 17.5 -3.297 -8.5 1 82.44 178 HIS A O 1
ATOM 1364 N N . SER A 1 179 ? 15.359 -3.648 -8.148 1 77.19 179 SER A N 1
ATOM 1365 C CA . SER A 1 179 ? 15.148 -2.27 -7.719 1 77.19 179 SER A CA 1
ATOM 1366 C C . SER A 1 179 ? 15.953 -1.954 -6.465 1 77.19 179 SER A C 1
ATOM 1368 O O . SER A 1 179 ? 16.297 -0.796 -6.211 1 77.19 179 SER A O 1
ATOM 1370 N N . LEU A 1 180 ? 16.266 -2.969 -5.738 1 78.69 180 LEU A N 1
ATOM 1371 C CA . LEU A 1 180 ? 17.047 -2.803 -4.512 1 78.69 180 LEU A CA 1
ATOM 1372 C C . LEU A 1 180 ? 18.531 -3.018 -4.77 1 78.69 180 LEU A C 1
ATOM 1374 O O . LEU A 1 180 ? 19.328 -3.02 -3.836 1 78.69 180 LEU A O 1
ATOM 1378 N N . GLY A 1 181 ? 18.844 -3.316 -6.082 1 78.81 181 GLY A N 1
ATOM 1379 C CA . GLY A 1 181 ? 20.234 -3.506 -6.465 1 78.81 181 GLY A CA 1
ATOM 1380 C C . GLY A 1 181 ? 20.719 -4.934 -6.281 1 78.81 181 GLY A C 1
ATOM 1381 O O . GLY A 1 181 ? 21.906 -5.207 -6.375 1 78.81 181 GLY A O 1
ATOM 1382 N N . GLY A 1 182 ? 19.844 -5.852 -5.949 1 87.44 182 GLY A N 1
ATOM 1383 C CA . GLY A 1 182 ? 20.188 -7.254 -5.801 1 87.44 182 GLY A CA 1
ATOM 1384 C C . GLY A 1 182 ? 20.312 -7.984 -7.125 1 87.44 182 GLY A C 1
ATOM 1385 O O . GLY A 1 182 ? 19.922 -7.461 -8.164 1 87.44 182 GLY A O 1
ATOM 1386 N N . VAL A 1 183 ? 20.922 -9.148 -7.039 1 92.25 183 VAL A N 1
ATOM 1387 C CA . VAL A 1 183 ? 21.094 -9.992 -8.219 1 92.25 183 VAL A CA 1
ATOM 1388 C C . VAL A 1 183 ? 20.125 -11.172 -8.141 1 92.25 183 VAL A C 1
ATOM 1390 O O . VAL A 1 183 ? 20.078 -11.883 -7.133 1 92.25 183 VAL A O 1
ATOM 1393 N N . SER A 1 184 ? 19.344 -11.305 -9.133 1 94.44 184 SER A N 1
ATOM 1394 C CA . SER A 1 184 ? 18.547 -12.508 -9.25 1 94.44 184 SER A CA 1
ATOM 1395 C C . SER A 1 184 ? 19.297 -13.617 -9.961 1 94.44 184 SER A C 1
ATOM 1397 O O . SER A 1 184 ? 19.734 -13.445 -11.109 1 94.44 184 SER A O 1
ATOM 1399 N N . VAL A 1 185 ? 19.5 -14.734 -9.32 1 96.88 185 VAL A N 1
ATOM 1400 C CA . VAL A 1 185 ? 20.188 -15.883 -9.914 1 96.88 185 VAL A CA 1
ATOM 1401 C C . VAL A 1 185 ? 19.172 -16.984 -10.203 1 96.88 185 VAL A C 1
ATOM 1403 O O . VAL A 1 185 ? 18.672 -17.641 -9.281 1 96.88 185 VAL A O 1
ATOM 1406 N N . PRO A 1 186 ? 18.969 -17.234 -11.438 1 97.38 186 PRO A N 1
ATOM 1407 C CA . PRO A 1 186 ? 17.906 -18.188 -11.781 1 97.38 186 PRO A CA 1
ATOM 1408 C C . PRO A 1 186 ? 18.297 -19.641 -11.523 1 97.38 186 PRO A C 1
ATOM 1410 O O . PRO A 1 186 ? 19.438 -20.031 -11.805 1 97.38 186 PRO A O 1
ATOM 1413 N N . TYR A 1 187 ? 17.422 -20.328 -10.914 1 98.25 187 TYR A N 1
ATOM 1414 C CA . TYR A 1 187 ? 17.422 -21.781 -11.047 1 98.25 187 TYR A CA 1
ATOM 1415 C C . TYR A 1 187 ? 16.188 -22.266 -11.812 1 98.25 187 TYR A C 1
ATOM 1417 O O . TYR A 1 187 ? 15.07 -21.812 -11.539 1 98.25 187 TYR A O 1
ATOM 1425 N N . TYR A 1 188 ? 16.375 -23.188 -12.742 1 98.12 188 TYR A N 1
ATOM 1426 C CA . TYR A 1 188 ? 15.297 -23.578 -13.656 1 98.12 188 TYR A CA 1
ATOM 1427 C C . TYR A 1 188 ? 14.5 -24.75 -13.086 1 98.12 188 TYR A C 1
ATOM 1429 O O . TYR A 1 188 ? 15.078 -25.766 -12.711 1 98.12 188 TYR A O 1
ATOM 1437 N N . LEU A 1 189 ? 13.188 -24.516 -13 1 98 189 LEU A N 1
ATOM 1438 C CA . LEU A 1 189 ? 12.32 -25.641 -12.672 1 98 189 LEU A CA 1
ATOM 1439 C C . LEU A 1 189 ? 12.25 -26.625 -13.828 1 98 189 LEU A C 1
ATOM 1441 O O . LEU A 1 189 ? 12.344 -26.234 -14.992 1 98 189 LEU A O 1
ATOM 1445 N N . SER A 1 190 ? 12.047 -27.859 -13.469 1 97.62 190 SER A N 1
ATOM 1446 C CA . SER A 1 190 ? 12.102 -28.906 -14.477 1 97.62 190 SER A CA 1
ATOM 1447 C C . SER A 1 190 ? 10.734 -29.141 -15.109 1 97.62 190 SER A C 1
ATOM 1449 O O . SER A 1 190 ? 9.898 -29.859 -14.547 1 97.62 190 SER A O 1
ATOM 1451 N N . GLU A 1 191 ? 10.547 -28.594 -16.281 1 96.88 191 GLU A N 1
ATOM 1452 C CA . GLU A 1 191 ? 9.289 -28.781 -17 1 96.88 191 GLU A CA 1
ATOM 1453 C C . GLU A 1 191 ? 9.008 -30.25 -17.281 1 96.88 191 GLU A C 1
ATOM 1455 O O . GLU A 1 191 ? 7.875 -30.703 -17.141 1 96.88 191 GLU A O 1
ATOM 1460 N N . GLU A 1 192 ? 10.039 -31.031 -17.594 1 95.19 192 GLU A N 1
ATOM 1461 C CA . GLU A 1 192 ? 9.914 -32.438 -17.953 1 95.19 192 GLU A CA 1
ATOM 1462 C C . GLU A 1 192 ? 9.445 -33.281 -16.75 1 95.19 192 GLU A C 1
ATOM 1464 O O . GLU A 1 192 ? 8.859 -34.344 -16.922 1 95.19 192 GLU A O 1
ATOM 1469 N N . HIS A 1 193 ? 9.68 -32.75 -15.617 1 95.5 193 HIS A N 1
ATOM 1470 C CA . HIS A 1 193 ? 9.289 -33.469 -14.406 1 95.5 193 HIS A CA 1
ATOM 1471 C C . HIS A 1 193 ? 8.18 -32.719 -13.664 1 95.5 193 HIS A C 1
ATOM 1473 O O . HIS A 1 193 ? 8.203 -32.625 -12.438 1 95.5 193 HIS A O 1
ATOM 1479 N N . GLY A 1 194 ? 7.355 -32.031 -14.414 1 94.44 194 GLY A N 1
ATOM 1480 C CA . GLY A 1 194 ? 6.199 -31.344 -13.844 1 94.44 194 GLY A CA 1
ATOM 1481 C C . GLY A 1 194 ? 6.562 -30.078 -13.109 1 94.44 194 GLY A C 1
ATOM 1482 O O . GLY A 1 194 ? 5.953 -29.75 -12.086 1 94.44 194 GLY A O 1
ATOM 1483 N N . TRP A 1 195 ? 7.676 -29.453 -13.484 1 97.12 195 TRP A N 1
ATOM 1484 C CA . TRP A 1 195 ? 8.156 -28.188 -12.938 1 97.12 195 TRP A CA 1
ATOM 1485 C C . TRP A 1 195 ? 8.703 -28.375 -11.531 1 97.12 195 TRP A C 1
ATOM 1487 O O . TRP A 1 195 ? 8.703 -27.453 -10.727 1 97.12 195 TRP A O 1
ATOM 1497 N N . GLU A 1 196 ? 9.141 -29.547 -11.211 1 96.62 196 GLU A N 1
ATOM 1498 C CA . GLU A 1 196 ? 9.727 -29.844 -9.906 1 96.62 196 GLU A CA 1
ATOM 1499 C C . GLU A 1 196 ? 11.07 -29.141 -9.727 1 96.62 196 GLU A C 1
ATOM 1501 O O . GLU A 1 196 ? 11.836 -29 -10.68 1 96.62 196 GLU A O 1
ATOM 1506 N N . LEU A 1 197 ? 11.297 -28.719 -8.547 1 97.44 197 LEU A N 1
ATOM 1507 C CA . LEU A 1 197 ? 12.609 -28.203 -8.172 1 97.44 197 LEU A CA 1
ATOM 1508 C C . LEU A 1 197 ? 13.625 -29.344 -8.07 1 97.44 197 LEU A C 1
ATOM 1510 O O . LEU A 1 197 ? 13.383 -30.328 -7.383 1 97.44 197 LEU A O 1
ATOM 1514 N N . GLN A 1 198 ? 14.734 -29.203 -8.773 1 97.56 198 GLN A N 1
ATOM 1515 C CA . GLN A 1 198 ? 15.797 -30.203 -8.75 1 97.56 198 GLN A CA 1
ATOM 1516 C C . GLN A 1 198 ? 17.016 -29.703 -7.984 1 97.56 198 GLN A C 1
ATOM 1518 O O . GLN A 1 198 ? 17.516 -28.594 -8.242 1 97.56 198 GLN A O 1
ATOM 1523 N N . MET A 1 199 ? 17.516 -30.562 -7.129 1 98 199 MET A N 1
ATOM 1524 C CA . MET A 1 199 ? 18.625 -30.156 -6.281 1 98 199 MET A CA 1
ATOM 1525 C C . MET A 1 199 ? 19.875 -29.875 -7.117 1 98 199 MET A C 1
ATOM 1527 O O . MET A 1 199 ? 20.672 -29 -6.781 1 98 199 MET A O 1
ATOM 1531 N N . GLU A 1 200 ? 20.031 -30.625 -8.156 1 97.94 200 GLU A N 1
ATOM 1532 C CA . GLU A 1 200 ? 21.172 -30.406 -9.039 1 97.94 200 GLU A CA 1
ATOM 1533 C C . GLU A 1 200 ? 21.156 -29 -9.633 1 97.94 200 GLU A C 1
ATOM 1535 O O . GLU A 1 200 ? 22.188 -28.344 -9.734 1 97.94 200 GLU A O 1
ATOM 1540 N N . GLU A 1 201 ? 20.047 -28.625 -10.016 1 97.75 201 GLU A N 1
ATOM 1541 C CA . GLU A 1 201 ? 19.891 -27.281 -10.57 1 97.75 201 GLU A CA 1
ATOM 1542 C C . GLU A 1 201 ? 20.156 -26.203 -9.523 1 97.75 201 GLU A C 1
ATOM 1544 O O . GLU A 1 201 ? 20.703 -25.141 -9.836 1 97.75 201 GLU A O 1
ATOM 1549 N N . LEU A 1 202 ? 19.734 -26.406 -8.281 1 98.12 202 LEU A N 1
ATOM 1550 C CA . LEU A 1 202 ? 20 -25.469 -7.199 1 98.12 202 LEU A CA 1
ATOM 1551 C C . LEU A 1 202 ? 21.5 -25.328 -6.961 1 98.12 202 LEU A C 1
ATOM 1553 O O . LEU A 1 202 ? 22.016 -24.219 -6.75 1 98.12 202 LEU A O 1
ATOM 1557 N N . ASN A 1 203 ? 22.156 -26.5 -6.98 1 98.38 203 ASN A N 1
ATOM 1558 C CA . ASN A 1 203 ? 23.609 -26.469 -6.82 1 98.38 203 ASN A CA 1
ATOM 1559 C C . ASN A 1 203 ? 24.297 -25.703 -7.953 1 98.38 203 ASN A C 1
ATOM 1561 O O . ASN A 1 203 ? 25.219 -24.922 -7.711 1 98.38 203 ASN A O 1
ATOM 1565 N N . ARG A 1 204 ? 23.875 -25.906 -9.117 1 98.25 204 ARG A N 1
ATOM 1566 C CA . ARG A 1 204 ? 24.406 -25.188 -10.266 1 98.25 204 ARG A CA 1
ATOM 1567 C C . ARG A 1 204 ? 24.234 -23.688 -10.094 1 98.25 204 ARG A C 1
ATOM 1569 O O . ARG A 1 204 ? 25.188 -22.922 -10.297 1 98.25 204 ARG A O 1
ATOM 1576 N N . ALA A 1 205 ? 23.031 -23.297 -9.797 1 98.38 205 ALA A N 1
ATOM 1577 C CA . ALA A 1 205 ? 22.703 -21.891 -9.633 1 98.38 205 ALA A CA 1
ATOM 1578 C C . ALA A 1 205 ? 23.562 -21.25 -8.547 1 98.38 205 ALA A C 1
ATOM 1580 O O . ALA A 1 205 ? 24.031 -20.125 -8.703 1 98.38 205 ALA A O 1
ATOM 1581 N N . LEU A 1 206 ? 23.75 -21.984 -7.441 1 98.38 206 LEU A N 1
ATOM 1582 C CA . LEU A 1 206 ? 24.547 -21.469 -6.34 1 98.38 206 LEU A CA 1
ATOM 1583 C C . LEU A 1 206 ? 26 -21.281 -6.766 1 98.38 206 LEU A C 1
ATOM 1585 O O . LEU A 1 206 ? 26.625 -20.266 -6.422 1 98.38 206 LEU A O 1
ATOM 1589 N N . GLU A 1 207 ? 26.5 -22.234 -7.457 1 98.06 207 GLU A N 1
ATOM 1590 C CA . GLU A 1 207 ? 27.875 -22.125 -7.926 1 98.06 207 GLU A CA 1
ATOM 1591 C C . GLU A 1 207 ? 28.047 -20.938 -8.867 1 98.06 207 GLU A C 1
ATOM 1593 O O . GLU A 1 207 ? 29.062 -20.219 -8.805 1 98.06 207 GLU A O 1
ATOM 1598 N N . TYR A 1 208 ? 27.141 -20.781 -9.664 1 97.25 208 TYR A N 1
ATOM 1599 C CA . TYR A 1 208 ? 27.172 -19.609 -10.547 1 97.25 208 TYR A CA 1
ATOM 1600 C C . TYR A 1 208 ? 27.062 -18.312 -9.742 1 97.25 208 TYR A C 1
ATOM 1602 O O . TYR A 1 208 ? 27.766 -17.344 -10.023 1 97.25 208 TYR A O 1
ATOM 1610 N N . ALA A 1 209 ? 26.172 -18.328 -8.82 1 96.88 209 ALA A N 1
ATOM 1611 C CA . ALA A 1 209 ? 25.938 -17.141 -7.992 1 96.88 209 ALA A CA 1
ATOM 1612 C C . ALA A 1 209 ? 27.234 -16.672 -7.332 1 96.88 209 ALA A C 1
ATOM 1614 O O . ALA A 1 209 ? 27.516 -15.477 -7.281 1 96.88 209 ALA A O 1
ATOM 1615 N N . LYS A 1 210 ? 28.047 -17.562 -6.898 1 95.31 210 LYS A N 1
ATOM 1616 C CA . LYS A 1 210 ? 29.281 -17.25 -6.188 1 95.31 210 LYS A CA 1
ATOM 1617 C C . LYS A 1 210 ? 30.266 -16.5 -7.09 1 95.31 210 LYS A C 1
ATOM 1619 O O . LYS A 1 210 ? 31.172 -15.828 -6.602 1 95.31 210 LYS A O 1
ATOM 1624 N N . GLN A 1 211 ? 29.969 -16.578 -8.352 1 95.19 211 GLN A N 1
ATOM 1625 C CA . GLN A 1 211 ? 30.859 -15.93 -9.312 1 95.19 211 GLN A CA 1
ATOM 1626 C C . GLN A 1 211 ? 30.406 -14.5 -9.594 1 95.19 211 GLN A C 1
ATOM 1628 O O . GLN A 1 211 ? 31.203 -13.656 -10.023 1 95.19 211 GLN A O 1
ATOM 1633 N N . VAL A 1 212 ? 29.172 -14.219 -9.273 1 93.94 212 VAL A N 1
ATOM 1634 C CA . VAL A 1 212 ? 28.656 -12.945 -9.781 1 93.94 212 VAL A CA 1
ATOM 1635 C C . VAL A 1 212 ? 28.094 -12.117 -8.625 1 93.94 212 VAL A C 1
ATOM 1637 O O . VAL A 1 212 ? 27.844 -10.922 -8.781 1 93.94 212 VAL A O 1
ATOM 1640 N N . CYS A 1 213 ? 27.906 -12.719 -7.527 1 94.69 213 CYS A N 1
ATOM 1641 C CA . CYS A 1 213 ? 27.344 -12.031 -6.375 1 94.69 213 CYS A CA 1
ATOM 1642 C C . CYS A 1 213 ? 27.609 -12.812 -5.09 1 94.69 213 CYS A C 1
ATOM 1644 O O . CYS A 1 213 ? 28.344 -13.805 -5.102 1 94.69 213 CYS A O 1
ATOM 1646 N N . ALA A 1 214 ? 27.125 -12.266 -3.969 1 93.88 214 ALA A N 1
ATOM 1647 C CA . ALA A 1 214 ? 27.109 -12.969 -2.688 1 93.88 214 ALA A CA 1
ATOM 1648 C C . ALA A 1 214 ? 25.703 -13.508 -2.383 1 93.88 214 ALA A C 1
ATOM 1650 O O . ALA A 1 214 ? 24.844 -12.766 -1.929 1 93.88 214 ALA A O 1
ATOM 1651 N N . PRO A 1 215 ? 25.5 -14.82 -2.643 1 95.31 215 PRO A N 1
ATOM 1652 C CA . PRO A 1 215 ? 24.156 -15.359 -2.41 1 95.31 215 PRO A CA 1
ATOM 1653 C C . PRO A 1 215 ? 23.75 -15.32 -0.94 1 95.31 215 PRO A C 1
ATOM 1655 O O . PRO A 1 215 ? 24.516 -15.75 -0.071 1 95.31 215 PRO A O 1
ATOM 1658 N N . VAL A 1 216 ? 22.531 -14.797 -0.696 1 94.44 216 VAL A N 1
ATOM 1659 C CA . VAL A 1 216 ? 22.125 -14.625 0.698 1 94.44 216 VAL A CA 1
ATOM 1660 C C . VAL A 1 216 ? 20.797 -15.32 0.945 1 94.44 216 VAL A C 1
ATOM 1662 O O . VAL A 1 216 ? 20.422 -15.578 2.094 1 94.44 216 VAL A O 1
ATOM 1665 N N . ALA A 1 217 ? 20.031 -15.633 -0.104 1 96.75 217 ALA A N 1
ATOM 1666 C CA . ALA A 1 217 ? 18.688 -16.172 0.107 1 96.75 217 ALA A CA 1
ATOM 1667 C C . ALA A 1 217 ? 18.266 -17.062 -1.061 1 96.75 217 ALA A C 1
ATOM 1669 O O . ALA A 1 217 ? 18.844 -16.984 -2.145 1 96.75 217 ALA A O 1
ATOM 1670 N N . LEU A 1 218 ? 17.375 -17.953 -0.775 1 98 218 LEU A N 1
ATOM 1671 C CA . LEU A 1 218 ? 16.672 -18.781 -1.741 1 98 218 LEU A CA 1
ATOM 1672 C C . LEU A 1 218 ? 15.18 -18.484 -1.724 1 98 218 LEU A C 1
ATOM 1674 O O . LEU A 1 218 ? 14.539 -18.562 -0.671 1 98 218 LEU A O 1
ATOM 1678 N N . TYR A 1 219 ? 14.68 -18.047 -2.887 1 98.06 219 TYR A N 1
ATOM 1679 C CA . TYR A 1 219 ? 13.258 -17.75 -3.039 1 98.06 219 TYR A CA 1
ATOM 1680 C C . TYR A 1 219 ? 12.523 -18.922 -3.678 1 98.06 219 TYR A C 1
ATOM 1682 O O . TYR A 1 219 ? 12.93 -19.422 -4.738 1 98.06 219 TYR A O 1
ATOM 1690 N N . VAL A 1 220 ? 11.453 -19.438 -2.984 1 98.19 220 VAL A N 1
ATOM 1691 C CA . VAL A 1 220 ? 10.656 -20.562 -3.455 1 98.19 220 VAL A CA 1
ATOM 1692 C C . VAL A 1 220 ? 9.18 -20.188 -3.492 1 98.19 220 VAL A C 1
ATOM 1694 O O . VAL A 1 220 ? 8.703 -19.438 -2.629 1 98.19 220 VAL A O 1
ATOM 1697 N N . VAL A 1 221 ? 8.5 -20.641 -4.539 1 97.62 221 VAL A N 1
ATOM 1698 C CA . VAL A 1 221 ? 7.059 -20.438 -4.664 1 97.62 221 VAL A CA 1
ATOM 1699 C C . VAL A 1 221 ? 6.336 -21.781 -4.629 1 97.62 221 VAL A C 1
ATOM 1701 O O . VAL A 1 221 ? 6.562 -22.641 -5.484 1 97.62 221 VAL A O 1
ATOM 1704 N N . ASN A 1 222 ? 5.5 -21.984 -3.648 1 97.38 222 ASN A N 1
ATOM 1705 C CA . ASN A 1 222 ? 4.812 -23.25 -3.445 1 97.38 222 ASN A CA 1
ATOM 1706 C C . ASN A 1 222 ? 3.395 -23.047 -2.918 1 97.38 222 ASN A C 1
ATOM 1708 O O . ASN A 1 222 ? 3.209 -22.625 -1.775 1 97.38 222 ASN A O 1
ATOM 1712 N N . PRO A 1 223 ? 2.355 -23.375 -3.689 1 96 223 PRO A N 1
ATOM 1713 C CA . PRO A 1 223 ? 2.332 -23.859 -5.074 1 96 223 PRO A CA 1
ATOM 1714 C C . PRO A 1 223 ? 2.91 -22.844 -6.059 1 96 223 PRO A C 1
ATOM 1716 O O . PRO A 1 223 ? 2.826 -21.641 -5.828 1 96 223 PRO A O 1
ATOM 1719 N N . GLY A 1 224 ? 3.4 -23.391 -7.133 1 94.81 224 GLY A N 1
ATOM 1720 C CA . GLY A 1 224 ? 4.156 -22.578 -8.07 1 94.81 224 GLY A CA 1
ATOM 1721 C C . GLY A 1 224 ? 3.291 -21.594 -8.844 1 94.81 224 GLY A C 1
ATOM 1722 O O . GLY A 1 224 ? 2.133 -21.891 -9.141 1 94.81 224 GLY A O 1
ATOM 1723 N N . ASN A 1 225 ? 3.82 -20.516 -9.211 1 92.88 225 ASN A N 1
ATOM 1724 C CA . ASN A 1 225 ? 3.289 -19.484 -10.094 1 92.88 225 ASN A CA 1
ATOM 1725 C C . ASN A 1 225 ? 4.34 -19 -11.094 1 92.88 225 ASN A C 1
ATOM 1727 O O . ASN A 1 225 ? 5.309 -18.344 -10.711 1 92.88 225 ASN A O 1
ATOM 1731 N N . PRO A 1 226 ? 4.242 -19.391 -12.32 1 93.38 226 PRO A N 1
ATOM 1732 C CA . PRO A 1 226 ? 3.004 -19.797 -12.992 1 93.38 226 PRO A CA 1
ATOM 1733 C C . PRO A 1 226 ? 2.803 -21.312 -12.992 1 93.38 226 PRO A C 1
ATOM 1735 O O . PRO A 1 226 ? 1.665 -21.797 -13.039 1 93.38 226 PRO A O 1
ATOM 1738 N N . PRO A 1 227 ? 3.789 -22.203 -13 1 91.25 227 PRO A N 1
ATOM 1739 C CA . PRO A 1 227 ? 3.604 -23.578 -13.445 1 91.25 227 PRO A CA 1
ATOM 1740 C C . PRO A 1 227 ? 2.697 -24.391 -12.516 1 91.25 227 PRO A C 1
ATOM 1742 O O . PRO A 1 227 ? 2.227 -25.469 -12.883 1 91.25 227 PRO A O 1
ATOM 1745 N N . GLY A 1 228 ? 2.375 -23.984 -11.367 1 92.12 228 GLY A N 1
ATOM 1746 C CA . GLY A 1 228 ? 1.363 -24.578 -10.508 1 92.12 228 GLY A CA 1
ATOM 1747 C C . GLY A 1 228 ? 1.812 -25.875 -9.875 1 92.12 228 GLY A C 1
ATOM 1748 O O . GLY A 1 228 ? 0.984 -26.719 -9.523 1 92.12 228 GLY A O 1
ATOM 1749 N N . HIS A 1 229 ? 3.059 -26.125 -9.797 1 95.06 229 HIS A N 1
ATOM 1750 C CA . HIS A 1 229 ? 3.592 -27.312 -9.125 1 95.06 229 HIS A CA 1
ATOM 1751 C C . HIS A 1 229 ? 3.49 -27.188 -7.609 1 95.06 229 HIS A C 1
ATOM 1753 O O . HIS A 1 229 ? 3.73 -26.109 -7.059 1 95.06 229 HIS A O 1
ATOM 1759 N N . VAL A 1 230 ? 3.059 -28.344 -6.941 1 97.38 230 VAL A N 1
ATOM 1760 C CA . VAL A 1 230 ? 3.041 -28.406 -5.484 1 97.38 230 VAL A CA 1
ATOM 1761 C C . VAL A 1 230 ? 4.199 -29.266 -4.992 1 97.38 230 VAL A C 1
ATOM 1763 O O . VAL A 1 230 ? 4.305 -30.438 -5.363 1 97.38 230 VAL A O 1
ATOM 1766 N N . GLN A 1 231 ? 5.031 -28.719 -4.18 1 97.44 231 GLN A N 1
ATOM 1767 C CA . GLN A 1 231 ? 6.219 -29.438 -3.723 1 97.44 231 GLN A CA 1
ATOM 1768 C C . GLN A 1 231 ? 5.844 -30.562 -2.764 1 97.44 231 GLN A C 1
ATOM 1770 O O . GLN A 1 231 ? 4.945 -30.406 -1.935 1 97.44 231 GLN A O 1
ATOM 1775 N N . SER A 1 232 ? 6.543 -31.656 -2.914 1 96.38 232 SER A N 1
ATOM 1776 C CA . SER A 1 232 ? 6.387 -32.75 -1.963 1 96.38 232 SER A CA 1
ATOM 1777 C C . SER A 1 232 ? 7.113 -32.469 -0.655 1 96.38 232 SER A C 1
ATOM 1779 O O . SER A 1 232 ? 8.016 -31.609 -0.615 1 96.38 232 SER A O 1
ATOM 1781 N N . LYS A 1 233 ? 6.691 -33.188 0.38 1 97.5 233 LYS A N 1
ATOM 1782 C CA . LYS A 1 233 ? 7.371 -33.062 1.665 1 97.5 233 LYS A CA 1
ATOM 1783 C C . LYS A 1 233 ? 8.867 -33.344 1.527 1 97.5 233 LYS A C 1
ATOM 1785 O O . LYS A 1 233 ? 9.695 -32.656 2.113 1 97.5 233 LYS A O 1
ATOM 1790 N N . LYS A 1 234 ? 9.195 -34.312 0.765 1 97.75 234 LYS A N 1
ATOM 1791 C CA . LYS A 1 234 ? 10.594 -34.656 0.548 1 97.75 234 LYS A CA 1
ATOM 1792 C C . LYS A 1 234 ? 11.359 -33.531 -0.127 1 97.75 234 LYS A C 1
ATOM 1794 O O . LYS A 1 234 ? 12.484 -33.219 0.272 1 97.75 234 LYS A O 1
ATOM 1799 N N . SER A 1 235 ? 10.773 -32.969 -1.171 1 97.62 235 SER A N 1
ATOM 1800 C CA . SER A 1 235 ? 11.398 -31.844 -1.854 1 97.62 235 SER A CA 1
ATOM 1801 C C . SER A 1 235 ? 11.648 -30.688 -0.893 1 97.62 235 SER A C 1
ATOM 1803 O O . SER A 1 235 ? 12.711 -30.062 -0.926 1 97.62 235 SER A O 1
ATOM 1805 N N . ILE A 1 236 ? 10.68 -30.406 -0.018 1 98.69 236 ILE A N 1
ATOM 1806 C CA . ILE A 1 236 ? 10.797 -29.312 0.956 1 98.69 236 ILE A CA 1
ATOM 1807 C C . ILE A 1 236 ? 11.945 -29.625 1.925 1 98.69 236 ILE A C 1
ATOM 1809 O O . ILE A 1 236 ? 12.75 -28.734 2.234 1 98.69 236 ILE A O 1
ATOM 1813 N N . GLN A 1 237 ? 12.031 -30.859 2.385 1 98.69 237 GLN A N 1
ATOM 1814 C CA . GLN A 1 237 ? 13.117 -31.266 3.277 1 98.69 237 GLN A CA 1
ATOM 1815 C C . GLN A 1 237 ? 14.477 -31.047 2.623 1 98.69 237 GLN A C 1
ATOM 1817 O O . GLN A 1 237 ? 15.406 -30.562 3.266 1 98.69 237 GLN A O 1
ATOM 1822 N N . ASP A 1 238 ? 14.57 -31.438 1.396 1 98.69 238 ASP A N 1
ATOM 1823 C CA . ASP A 1 238 ? 15.828 -31.281 0.668 1 98.69 238 ASP A CA 1
ATOM 1824 C C . ASP A 1 238 ? 16.219 -29.812 0.539 1 98.69 238 ASP A C 1
ATOM 1826 O O . ASP A 1 238 ? 17.391 -29.469 0.677 1 98.69 238 ASP A O 1
ATOM 1830 N N . VAL A 1 239 ? 15.25 -28.984 0.266 1 98.69 239 VAL A N 1
ATOM 1831 C CA . VAL A 1 239 ? 15.492 -27.562 0.126 1 98.69 239 VAL A CA 1
ATOM 1832 C C . VAL A 1 239 ? 15.945 -26.969 1.464 1 98.69 239 VAL A C 1
ATOM 1834 O O . VAL A 1 239 ? 16.875 -26.156 1.513 1 98.69 239 VAL A O 1
ATOM 1837 N N . ILE A 1 240 ? 15.289 -27.391 2.561 1 98.69 240 ILE A N 1
ATOM 1838 C CA . ILE A 1 240 ? 15.633 -26.906 3.895 1 98.69 240 ILE A CA 1
ATOM 1839 C C . ILE A 1 240 ? 17.062 -27.328 4.234 1 98.69 240 ILE A C 1
ATOM 1841 O O . ILE A 1 240 ? 17.844 -26.531 4.754 1 98.69 240 ILE A O 1
ATOM 1845 N N . ARG A 1 241 ? 17.5 -28.562 3.895 1 98.31 241 ARG A N 1
ATOM 1846 C CA . ARG A 1 241 ? 18.859 -29.031 4.105 1 98.31 241 ARG A CA 1
ATOM 1847 C C . ARG A 1 241 ? 19.859 -28.188 3.316 1 98.31 241 ARG A C 1
ATOM 1849 O O . ARG A 1 241 ? 20.906 -27.812 3.838 1 98.31 241 ARG A O 1
ATOM 1856 N N . PHE A 1 242 ? 19.5 -27.953 2.088 1 98.19 242 PHE A N 1
ATOM 1857 C CA . PHE A 1 242 ? 20.344 -27.141 1.217 1 98.19 242 PHE A CA 1
ATOM 1858 C C . PHE A 1 242 ? 20.547 -25.75 1.805 1 98.19 242 PHE A C 1
ATOM 1860 O O . PHE A 1 242 ? 21.672 -25.234 1.834 1 98.19 242 PHE A O 1
ATOM 1867 N N . ALA A 1 243 ? 19.438 -25.141 2.268 1 97.62 243 ALA A N 1
ATOM 1868 C CA . ALA A 1 243 ? 19.484 -23.797 2.828 1 97.62 243 ALA A CA 1
ATOM 1869 C C . ALA A 1 243 ? 20.406 -23.75 4.051 1 97.62 243 ALA A C 1
ATOM 1871 O O . ALA A 1 243 ? 21.172 -22.797 4.219 1 97.62 243 ALA A O 1
ATOM 1872 N N . LEU A 1 244 ? 20.281 -24.766 4.934 1 97 244 LEU A N 1
ATOM 1873 C CA . LEU A 1 244 ? 21.125 -24.812 6.113 1 97 244 LEU A CA 1
ATOM 1874 C C . LEU A 1 244 ? 22.594 -24.984 5.719 1 97 244 LEU A C 1
ATOM 1876 O O . LEU A 1 244 ? 23.453 -24.25 6.188 1 97 244 LEU A O 1
ATOM 1880 N N . GLU A 1 245 ? 22.828 -25.953 4.84 1 96.62 245 GLU A N 1
ATOM 1881 C CA . GLU A 1 245 ? 24.188 -26.281 4.43 1 96.62 245 GLU A CA 1
ATOM 1882 C C . GLU A 1 245 ? 24.875 -25.094 3.762 1 96.62 245 GLU A C 1
ATOM 1884 O O . GLU A 1 245 ? 26.062 -24.875 3.949 1 96.62 245 GLU A O 1
ATOM 1889 N N . LYS A 1 246 ? 24.125 -24.406 3.01 1 96.62 246 LYS A N 1
ATOM 1890 C CA . LYS A 1 246 ? 24.719 -23.344 2.205 1 96.62 246 LYS A CA 1
ATOM 1891 C C . LYS A 1 246 ? 24.5 -21.969 2.859 1 96.62 246 LYS A C 1
ATOM 1893 O O . LYS A 1 246 ? 24.859 -20.938 2.289 1 96.62 246 LYS A O 1
ATOM 1898 N N . ARG A 1 247 ? 23.875 -21.938 4.035 1 93.62 247 ARG A N 1
ATOM 1899 C CA . ARG A 1 247 ? 23.656 -20.734 4.836 1 93.62 247 ARG A CA 1
ATOM 1900 C C . ARG A 1 247 ? 22.844 -19.703 4.062 1 93.62 247 ARG A C 1
ATOM 1902 O O . ARG A 1 247 ? 23.266 -18.547 3.93 1 93.62 247 ARG A O 1
ATOM 1909 N N . LEU A 1 248 ? 21.734 -20.141 3.525 1 96.31 248 LEU A N 1
ATOM 1910 C CA . LEU A 1 248 ? 20.844 -19.25 2.785 1 96.31 248 LEU A CA 1
ATOM 1911 C C . LEU A 1 248 ? 19.562 -19 3.574 1 96.31 248 LEU A C 1
ATOM 1913 O O . LEU A 1 248 ? 19.031 -19.891 4.227 1 96.31 248 LEU A O 1
ATOM 1917 N N . PHE A 1 249 ? 19.109 -17.75 3.572 1 96.25 249 PHE A N 1
ATOM 1918 C CA . PHE A 1 249 ? 17.797 -17.391 4.094 1 96.25 249 PHE A CA 1
ATOM 1919 C C . PHE A 1 249 ? 16.688 -17.922 3.184 1 96.25 249 PHE A C 1
ATOM 1921 O O . PHE A 1 249 ? 16.781 -17.812 1.96 1 96.25 249 PHE A O 1
ATOM 1928 N N . LEU A 1 250 ? 15.656 -18.578 3.768 1 97.81 250 LEU A N 1
ATOM 1929 C CA . LEU A 1 250 ? 14.57 -19.109 2.951 1 97.81 250 LEU A CA 1
ATOM 1930 C C . LEU A 1 250 ? 13.43 -18.109 2.84 1 97.81 250 LEU A C 1
ATOM 1932 O O . LEU A 1 250 ? 12.836 -17.734 3.848 1 97.81 250 LEU A O 1
ATOM 1936 N N . LEU A 1 251 ? 13.156 -17.641 1.654 1 98 251 LEU A N 1
ATOM 1937 C CA . LEU A 1 251 ? 11.977 -16.875 1.296 1 98 251 LEU A CA 1
ATOM 1938 C C . LEU A 1 251 ? 10.945 -17.75 0.596 1 98 251 LEU A C 1
ATOM 1940 O O . LEU A 1 251 ? 11.18 -18.219 -0.522 1 98 251 LEU A O 1
ATOM 1944 N N . VAL A 1 252 ? 9.789 -17.922 1.204 1 98.56 252 VAL A N 1
ATOM 1945 C CA . VAL A 1 252 ? 8.852 -18.891 0.645 1 98.56 252 VAL A CA 1
ATOM 1946 C C . VAL A 1 252 ? 7.496 -18.219 0.414 1 98.56 252 VAL A C 1
ATOM 1948 O O . VAL A 1 252 ? 6.828 -17.812 1.366 1 98.56 252 VAL A O 1
ATOM 1951 N N . ASP A 1 253 ? 7.113 -18.109 -0.815 1 97.88 253 ASP A N 1
ATOM 1952 C CA . ASP A 1 253 ? 5.797 -17.625 -1.222 1 97.88 253 ASP A CA 1
ATOM 1953 C C . ASP A 1 253 ? 4.766 -18.75 -1.188 1 97.88 253 ASP A C 1
ATOM 1955 O O . ASP A 1 253 ? 4.801 -19.656 -2.025 1 97.88 253 ASP A O 1
ATOM 1959 N N . GLU A 1 254 ? 3.828 -18.672 -0.233 1 98.12 254 GLU A N 1
ATOM 1960 C CA . GLU A 1 254 ? 2.844 -19.734 -0.052 1 98.12 254 GLU A CA 1
ATOM 1961 C C . GLU A 1 254 ? 1.422 -19.203 -0.211 1 98.12 254 GLU A C 1
ATOM 1963 O O . GLU A 1 254 ? 0.497 -19.688 0.449 1 98.12 254 GLU A O 1
ATOM 1968 N N . VAL A 1 255 ? 1.257 -18.25 -1.079 1 96.75 255 VAL A N 1
ATOM 1969 C CA . VAL A 1 255 ? 0.004 -17.516 -1.208 1 96.75 255 VAL A CA 1
ATOM 1970 C C . VAL A 1 255 ? -1.069 -18.422 -1.809 1 96.75 255 VAL A C 1
ATOM 1972 O O . VAL A 1 255 ? -2.264 -18.203 -1.58 1 96.75 255 VAL A O 1
ATOM 1975 N N . TYR A 1 256 ? -0.689 -19.484 -2.535 1 95.56 256 TYR A N 1
ATOM 1976 C CA . TYR A 1 256 ? -1.654 -20.359 -3.184 1 95.56 256 TYR A CA 1
ATOM 1977 C C . TYR A 1 256 ? -1.841 -21.656 -2.383 1 95.56 256 TYR A C 1
ATOM 1979 O O . TYR A 1 256 ? -2.238 -22.672 -2.934 1 95.56 256 TYR A O 1
ATOM 1987 N N . GLN A 1 257 ? -1.629 -21.578 -1.119 1 96.19 257 GLN A N 1
ATOM 1988 C CA . GLN A 1 257 ? -1.629 -22.766 -0.268 1 96.19 257 GLN A CA 1
ATOM 1989 C C . GLN A 1 257 ? -2.998 -23.438 -0.266 1 96.19 257 GLN A C 1
ATOM 1991 O O . GLN A 1 257 ? -3.098 -24.656 -0.048 1 96.19 257 GLN A O 1
ATOM 1996 N N . ASP A 1 258 ? -4.062 -22.75 -0.606 1 92.06 258 ASP A N 1
ATOM 1997 C CA . ASP A 1 258 ? -5.398 -23.344 -0.616 1 92.06 258 ASP A CA 1
ATOM 1998 C C . ASP A 1 258 ? -5.789 -23.797 -2.02 1 92.06 258 ASP A C 1
ATOM 2000 O O . ASP A 1 258 ? -6.832 -24.422 -2.207 1 92.06 258 ASP A O 1
ATOM 2004 N N . CYS A 1 259 ? -4.969 -23.5 -2.988 1 92.38 259 CYS A N 1
ATOM 2005 C CA . CYS A 1 259 ? -5.258 -23.828 -4.379 1 92.38 259 CYS A CA 1
ATOM 2006 C C . CYS A 1 259 ? -4.523 -25.094 -4.801 1 92.38 259 CYS A C 1
ATOM 2008 O O . CYS A 1 259 ? -3.59 -25.047 -5.605 1 92.38 259 CYS A O 1
ATOM 2010 N N . VAL A 1 260 ? -4.926 -26.25 -4.312 1 94.12 260 VAL A N 1
ATOM 2011 C CA . VAL A 1 260 ? -4.383 -27.562 -4.645 1 94.12 260 VAL A CA 1
ATOM 2012 C C . VAL A 1 260 ? -5.48 -28.438 -5.23 1 94.12 260 VAL A C 1
ATOM 2014 O O . VAL A 1 260 ? -6.523 -28.656 -4.605 1 94.12 260 VAL A O 1
ATOM 2017 N N . TYR A 1 261 ? -5.23 -29 -6.402 1 89.38 261 TYR A N 1
ATOM 2018 C CA . TYR A 1 261 ? -6.34 -29.594 -7.141 1 89.38 261 TYR A CA 1
ATOM 2019 C C . TYR A 1 261 ? -6.047 -31.047 -7.508 1 89.38 261 TYR A C 1
ATOM 2021 O O . TYR A 1 261 ? -6.969 -31.812 -7.77 1 89.38 261 TYR A O 1
ATOM 2029 N N . ALA A 1 262 ? -4.809 -31.375 -7.715 1 88.12 262 ALA A N 1
ATOM 2030 C CA . ALA A 1 262 ? -4.449 -32.719 -8.102 1 88.12 262 ALA A CA 1
ATOM 2031 C C . ALA A 1 262 ? -4.832 -33.719 -7.012 1 88.12 262 ALA A C 1
ATOM 2033 O O . ALA A 1 262 ? -4.715 -33.438 -5.82 1 88.12 262 ALA A O 1
ATOM 2034 N N . ASP A 1 263 ? -5.129 -34.875 -7.609 1 84.75 263 ASP A N 1
ATOM 2035 C CA . ASP A 1 263 ? -5.477 -35.938 -6.672 1 84.75 263 ASP A CA 1
ATOM 2036 C C . ASP A 1 263 ? -4.25 -36.438 -5.898 1 84.75 263 ASP A C 1
ATOM 2038 O O . ASP A 1 263 ? -3.146 -36.469 -6.449 1 84.75 263 ASP A O 1
ATOM 2042 N N . ASN A 1 264 ? -4.215 -36.531 -4.66 1 86.06 264 ASN A N 1
ATOM 2043 C CA . ASN A 1 264 ? -3.188 -37.094 -3.793 1 86.06 264 ASN A CA 1
ATOM 2044 C C . ASN A 1 264 ? -2.074 -36.094 -3.51 1 86.06 264 ASN A C 1
ATOM 2046 O O . ASN A 1 264 ? -0.939 -36.469 -3.229 1 86.06 264 ASN A O 1
ATOM 2050 N N . VAL A 1 265 ? -2.266 -34.938 -3.971 1 91.94 265 VAL A N 1
ATOM 2051 C CA . VAL A 1 265 ? -1.309 -33.875 -3.646 1 91.94 265 VAL A CA 1
ATOM 2052 C C . VAL A 1 265 ? -1.861 -33 -2.521 1 91.94 265 VAL A C 1
ATOM 2054 O O . VAL A 1 265 ? -3.053 -32.688 -2.5 1 91.94 265 VAL A O 1
ATOM 2057 N N . GLU A 1 266 ? -1.031 -32.781 -1.568 1 94 266 GLU A N 1
ATOM 2058 C CA . GLU A 1 266 ? -1.413 -31.938 -0.448 1 94 266 GLU A CA 1
ATOM 2059 C C . GLU A 1 266 ? -0.37 -30.859 -0.201 1 94 266 GLU A C 1
ATOM 2061 O O . GLU A 1 266 ? 0.833 -31.109 -0.3 1 94 266 GLU A O 1
ATOM 2066 N N . PHE A 1 267 ? -0.855 -29.734 0.138 1 96.44 267 PHE A N 1
ATOM 2067 C CA . PHE A 1 267 ? 0.051 -28.656 0.525 1 96.44 267 PHE A CA 1
ATOM 2068 C C . PHE A 1 267 ? 0.575 -28.875 1.939 1 96.44 267 PHE A C 1
ATOM 2070 O O . PHE A 1 267 ? -0.185 -29.234 2.842 1 96.44 267 PHE A O 1
ATOM 2077 N N . VAL A 1 268 ? 1.827 -28.719 2.125 1 97.69 268 VAL A N 1
ATOM 2078 C CA . VAL A 1 268 ? 2.473 -28.656 3.434 1 97.69 268 VAL A CA 1
ATOM 2079 C C . VAL A 1 268 ? 3.381 -27.422 3.5 1 97.69 268 VAL A C 1
ATOM 2081 O O . VAL A 1 268 ? 4.156 -27.172 2.578 1 97.69 268 VAL A O 1
ATOM 2084 N N . SER A 1 269 ? 3.209 -26.672 4.578 1 98.38 269 SER A N 1
ATOM 2085 C CA . SER A 1 269 ? 4 -25.453 4.684 1 98.38 269 SER A CA 1
ATOM 2086 C C . SER A 1 269 ? 5.461 -25.766 4.984 1 98.38 269 SER A C 1
ATOM 2088 O O . SER A 1 269 ? 5.77 -26.797 5.59 1 98.38 269 SER A O 1
ATOM 2090 N N . TYR A 1 270 ? 6.348 -24.906 4.562 1 98.69 270 TYR A N 1
ATOM 2091 C CA . TYR A 1 270 ? 7.766 -25.031 4.875 1 98.69 270 TYR A CA 1
ATOM 2092 C C . TYR A 1 270 ? 7.996 -24.984 6.383 1 98.69 270 TYR A C 1
ATOM 2094 O O . TYR A 1 270 ? 8.852 -25.703 6.906 1 98.69 270 TYR A O 1
ATOM 2102 N N . LYS A 1 271 ? 7.281 -24.156 7.066 1 98.25 271 LYS A N 1
ATOM 2103 C CA . LYS A 1 271 ? 7.422 -24.047 8.516 1 98.25 271 LYS A CA 1
ATOM 2104 C C . LYS A 1 271 ? 7.117 -25.375 9.211 1 98.25 271 LYS A C 1
ATOM 2106 O O . LYS A 1 271 ? 7.84 -25.781 10.117 1 98.25 271 LYS A O 1
ATOM 2111 N N . LYS A 1 272 ? 6.008 -26 8.828 1 98.19 272 LYS A N 1
ATOM 2112 C CA . LYS A 1 272 ? 5.637 -27.281 9.422 1 98.19 272 LYS A CA 1
ATOM 2113 C C . LYS A 1 272 ? 6.738 -28.312 9.219 1 98.19 272 LYS A C 1
ATOM 2115 O O . LYS A 1 272 ? 7.129 -29.016 10.156 1 98.19 272 LYS A O 1
ATOM 2120 N N . VAL A 1 273 ? 7.227 -28.422 7.98 1 98.56 273 VAL A N 1
ATOM 2121 C CA . VAL A 1 273 ? 8.266 -29.391 7.656 1 98.56 273 VAL A CA 1
ATOM 2122 C C . VAL A 1 273 ? 9.531 -29.078 8.445 1 98.56 273 VAL A C 1
ATOM 2124 O O . VAL A 1 273 ? 10.18 -29.969 8.984 1 98.56 273 VAL A O 1
ATOM 2127 N N . LEU A 1 274 ? 9.883 -27.797 8.484 1 98.25 274 LEU A N 1
ATOM 2128 C CA . LEU A 1 274 ? 11.047 -27.344 9.25 1 98.25 274 LEU A CA 1
ATOM 2129 C C . LEU A 1 274 ? 10.945 -27.781 10.703 1 98.25 274 LEU A C 1
ATOM 2131 O O . LEU A 1 274 ? 11.906 -28.297 11.273 1 98.25 274 LEU A O 1
ATOM 2135 N N . ALA A 1 275 ? 9.836 -27.547 11.336 1 97.56 275 ALA A N 1
ATOM 2136 C CA . ALA A 1 275 ? 9.602 -27.938 12.727 1 97.56 275 ALA A CA 1
ATOM 2137 C C . ALA A 1 275 ? 9.711 -29.438 12.906 1 97.56 275 ALA A C 1
ATOM 2139 O O . ALA A 1 275 ? 10.289 -29.906 13.891 1 97.56 275 ALA A O 1
ATOM 2140 N N . GLU A 1 276 ? 9.203 -30.219 11.961 1 97.69 276 GLU A N 1
ATOM 2141 C CA . GLU A 1 276 ? 9.188 -31.672 12.039 1 97.69 276 GLU A CA 1
ATOM 2142 C C . GLU A 1 276 ? 10.594 -32.25 11.891 1 97.69 276 GLU A C 1
ATOM 2144 O O . GLU A 1 276 ? 10.883 -33.312 12.422 1 97.69 276 GLU A O 1
ATOM 2149 N N . MET A 1 277 ? 11.398 -31.562 11.164 1 97.81 277 MET A N 1
ATOM 2150 C CA . MET A 1 277 ? 12.766 -32.031 10.953 1 97.81 277 MET A CA 1
ATOM 2151 C C . MET A 1 277 ? 13.578 -31.922 12.242 1 97.81 277 MET A C 1
ATOM 2153 O O . MET A 1 277 ? 14.602 -32.594 12.391 1 97.81 277 MET A O 1
ATOM 2157 N N . GLY A 1 278 ? 13.172 -31.062 13.188 1 96.25 278 GLY A N 1
ATOM 2158 C CA . GLY A 1 278 ? 13.828 -30.953 14.477 1 96.25 278 GLY A CA 1
ATOM 2159 C C . GLY A 1 278 ? 15.18 -30.266 14.398 1 96.25 278 GLY A C 1
ATOM 2160 O O . GLY A 1 278 ? 15.617 -29.859 13.312 1 96.25 278 GLY A O 1
ATOM 2161 N N . PRO A 1 279 ? 15.781 -30.094 15.586 1 95.31 279 PRO A N 1
ATOM 2162 C CA . PRO A 1 279 ? 17.109 -29.484 15.594 1 95.31 279 PRO A CA 1
ATOM 2163 C C . PRO A 1 279 ? 18.141 -30.297 14.805 1 95.31 279 PRO A C 1
ATOM 2165 O O . PRO A 1 279 ? 18.078 -31.531 14.797 1 95.31 279 PRO A O 1
ATOM 2168 N N . PRO A 1 280 ? 19.016 -29.719 14.078 1 94.94 280 PRO A N 1
ATOM 2169 C CA . PRO A 1 280 ? 19.312 -28.281 14.164 1 94.94 280 PRO A CA 1
ATOM 2170 C C . PRO A 1 280 ? 18.484 -27.453 13.18 1 94.94 280 PRO A C 1
ATOM 2172 O O . PRO A 1 280 ? 18.547 -26.219 13.195 1 94.94 280 PRO A O 1
ATOM 2175 N N . PHE A 1 281 ? 17.734 -28.078 12.312 1 95.5 281 PHE A N 1
ATOM 2176 C CA . PHE A 1 281 ? 17 -27.375 11.273 1 95.5 281 PHE A CA 1
ATOM 2177 C C . PHE A 1 281 ? 15.984 -26.422 11.883 1 95.5 281 PHE A C 1
ATOM 2179 O O . PHE A 1 281 ? 16.016 -25.219 11.625 1 95.5 281 PHE A O 1
ATOM 2186 N N . SER A 1 282 ? 15.203 -26.891 12.789 1 95.12 282 SER A N 1
ATOM 2187 C CA . SER A 1 282 ? 14.062 -26.172 13.359 1 95.12 282 SER A CA 1
ATOM 2188 C C . SER A 1 282 ? 14.523 -24.953 14.148 1 95.12 282 SER A C 1
ATOM 2190 O O . SER A 1 282 ? 13.766 -23.984 14.32 1 95.12 282 SER A O 1
ATOM 2192 N N . ASP A 1 283 ? 15.805 -24.969 14.555 1 93.25 283 ASP A N 1
ATOM 2193 C CA . ASP A 1 283 ? 16.25 -23.875 15.422 1 93.25 283 ASP A CA 1
ATOM 2194 C C . ASP A 1 283 ? 17.203 -22.938 14.695 1 93.25 283 ASP A C 1
ATOM 2196 O O . ASP A 1 283 ? 17.531 -21.875 15.203 1 93.25 283 ASP A O 1
ATOM 2200 N N . THR A 1 284 ? 17.531 -23.328 13.461 1 93.88 284 THR A N 1
ATOM 2201 C CA . THR A 1 284 ? 18.625 -22.562 12.844 1 93.88 284 THR A CA 1
ATOM 2202 C C . THR A 1 284 ? 18.188 -21.984 11.5 1 93.88 284 THR A C 1
ATOM 2204 O O . THR A 1 284 ? 18.531 -20.844 11.172 1 93.88 284 THR A O 1
ATOM 2207 N N . VAL A 1 285 ? 17.469 -22.719 10.711 1 96.44 285 VAL A N 1
ATOM 2208 C CA . VAL A 1 285 ? 17.094 -22.266 9.375 1 96.44 285 VAL A CA 1
ATOM 2209 C C . VAL A 1 285 ? 16.141 -21.078 9.484 1 96.44 285 VAL A C 1
ATOM 2211 O O . VAL A 1 285 ? 15.102 -21.156 10.141 1 96.44 285 VAL A O 1
ATOM 2214 N N . GLU A 1 286 ? 16.531 -19.938 8.914 1 96.62 286 GLU A N 1
ATOM 2215 C CA . GLU A 1 286 ? 15.695 -18.734 8.891 1 96.62 286 GLU A CA 1
ATOM 2216 C C . GLU A 1 286 ? 14.719 -18.766 7.715 1 96.62 286 GLU A C 1
ATOM 2218 O O . GLU A 1 286 ? 15.094 -19.109 6.594 1 96.62 286 GLU A O 1
ATOM 2223 N N . LEU A 1 287 ? 13.5 -18.438 8.055 1 97.69 287 LEU A N 1
ATOM 2224 C CA . LEU A 1 287 ? 12.43 -18.609 7.078 1 97.69 287 LEU A CA 1
ATOM 2225 C C . LEU A 1 287 ? 11.461 -17.422 7.133 1 97.69 287 LEU A C 1
ATOM 2227 O O . LEU A 1 287 ? 11.086 -16.984 8.219 1 97.69 287 LEU A O 1
ATOM 2231 N N . ALA A 1 288 ? 11.156 -16.844 6 1 97.81 288 ALA A N 1
ATOM 2232 C CA . ALA A 1 288 ? 10.016 -15.945 5.82 1 97.81 288 ALA A CA 1
ATOM 2233 C C . ALA A 1 288 ? 8.938 -16.609 4.965 1 97.81 288 ALA A C 1
ATOM 2235 O O . ALA A 1 288 ? 9.18 -16.938 3.803 1 97.81 288 ALA A O 1
ATOM 2236 N N . SER A 1 289 ? 7.805 -16.828 5.547 1 98.62 289 SER A N 1
ATOM 2237 C CA . SER A 1 289 ? 6.68 -17.422 4.832 1 98.62 289 SER A CA 1
ATOM 2238 C C . SER A 1 289 ? 5.609 -16.375 4.523 1 98.62 289 SER A C 1
ATOM 2240 O O . SER A 1 289 ? 5.125 -15.688 5.426 1 98.62 289 SER A O 1
ATOM 2242 N N . PHE A 1 290 ? 5.223 -16.25 3.244 1 98.06 290 PHE A N 1
ATOM 2243 C CA . PHE A 1 290 ? 4.309 -15.211 2.797 1 98.06 290 PHE A CA 1
ATOM 2244 C C . PHE A 1 290 ? 2.938 -15.789 2.479 1 98.06 290 PHE A C 1
ATOM 2246 O O . PHE A 1 290 ? 2.836 -16.891 1.92 1 98.06 290 PHE A O 1
ATOM 2253 N N . HIS A 1 291 ? 1.88 -15.07 2.859 1 98.06 291 HIS A N 1
ATOM 2254 C CA . HIS A 1 291 ? 0.499 -15.422 2.541 1 98.06 291 HIS A CA 1
ATOM 2255 C C . HIS A 1 291 ? -0.33 -14.172 2.254 1 98.06 291 HIS A C 1
ATOM 2257 O O . HIS A 1 291 ? 0.133 -13.047 2.473 1 98.06 291 HIS A O 1
ATOM 2263 N N . SER A 1 292 ? -1.497 -14.359 1.575 1 96.81 292 SER A N 1
ATOM 2264 C CA . SER A 1 292 ? -2.256 -13.195 1.134 1 96.81 292 SER A CA 1
ATOM 2265 C C . SER A 1 292 ? -3.738 -13.523 0.982 1 96.81 292 SER A C 1
ATOM 2267 O O . SER A 1 292 ? -4.094 -14.617 0.541 1 96.81 292 SER A O 1
ATOM 2269 N N . ALA A 1 293 ? -4.586 -12.555 1.304 1 96.5 293 ALA A N 1
ATOM 2270 C CA . ALA A 1 293 ? -6.027 -12.664 1.1 1 96.5 293 ALA A CA 1
ATOM 2271 C C . ALA A 1 293 ? -6.406 -12.336 -0.343 1 96.5 293 ALA A C 1
ATOM 2273 O O . ALA A 1 293 ? -7.555 -12.523 -0.746 1 96.5 293 ALA A O 1
ATOM 2274 N N . SER A 1 294 ? -5.453 -11.922 -1.146 1 93.94 294 SER A N 1
ATOM 2275 C CA . SER A 1 294 ? -5.723 -11.531 -2.527 1 93.94 294 SER A CA 1
ATOM 2276 C C . SER A 1 294 ? -5.797 -12.75 -3.439 1 93.94 294 SER A C 1
ATOM 2278 O O . SER A 1 294 ? -6.254 -12.656 -4.578 1 93.94 294 SER A O 1
ATOM 2280 N N . LYS A 1 295 ? -5.262 -13.828 -2.904 1 92.06 295 LYS A N 1
ATOM 2281 C CA . LYS A 1 295 ? -5.133 -15.039 -3.699 1 92.06 295 LYS A CA 1
ATOM 2282 C C . LYS A 1 295 ? -6.016 -16.156 -3.146 1 92.06 295 LYS A C 1
ATOM 2284 O O . LYS A 1 295 ? -6.715 -15.969 -2.146 1 92.06 295 LYS A O 1
ATOM 2289 N N . GLY A 1 296 ? -6.082 -17.203 -3.832 1 82.38 296 GLY A N 1
ATOM 2290 C CA . GLY A 1 296 ? -6.863 -18.344 -3.373 1 82.38 296 GLY A CA 1
ATOM 2291 C C . GLY A 1 296 ? -8.352 -18.172 -3.6 1 82.38 296 GLY A C 1
ATOM 2292 O O . GLY A 1 296 ? -8.766 -17.484 -4.535 1 82.38 296 GLY A O 1
ATOM 2293 N N . PHE A 1 297 ? -9.148 -18.766 -2.678 1 82.12 297 PHE A N 1
ATOM 2294 C CA . PHE A 1 297 ? -10.594 -18.781 -2.891 1 82.12 297 PHE A CA 1
ATOM 2295 C C . PHE A 1 297 ? -11.219 -17.469 -2.469 1 82.12 297 PHE A C 1
ATOM 2297 O O . PHE A 1 297 ? -12.305 -17.109 -2.93 1 82.12 297 PHE A O 1
ATOM 2304 N N . LEU A 1 298 ? -10.461 -16.734 -1.643 1 86.62 298 LEU A N 1
ATOM 2305 C CA . LEU A 1 298 ? -10.992 -15.422 -1.275 1 86.62 298 LEU A CA 1
ATOM 2306 C C . LEU A 1 298 ? -10.883 -14.445 -2.443 1 86.62 298 LEU A C 1
ATOM 2308 O O . LEU A 1 298 ? -11.852 -13.75 -2.768 1 86.62 298 LEU A O 1
ATOM 2312 N N . GLY A 1 299 ? -9.688 -14.438 -3.031 1 90 299 GLY A N 1
ATOM 2313 C CA . GLY A 1 299 ? -9.484 -13.688 -4.262 1 90 299 GLY A CA 1
ATOM 2314 C C . GLY A 1 299 ? -9.75 -12.203 -4.102 1 90 299 GLY A C 1
ATOM 2315 O O . GLY A 1 299 ? -10.242 -11.547 -5.023 1 90 299 GLY A O 1
ATOM 2316 N N . GLU A 1 300 ? -9.531 -11.641 -2.914 1 93.81 300 GLU A N 1
ATOM 2317 C CA . GLU A 1 300 ? -9.75 -10.211 -2.678 1 93.81 300 GLU A CA 1
ATOM 2318 C C . GLU A 1 300 ? -8.547 -9.383 -3.121 1 93.81 300 GLU A C 1
ATOM 2320 O O . GLU A 1 300 ? -7.902 -8.734 -2.301 1 93.81 300 GLU A O 1
ATOM 2325 N N . ALA A 1 301 ? -8.328 -9.383 -4.418 1 93.5 301 ALA A N 1
ATOM 2326 C CA . ALA A 1 301 ? -7.152 -8.727 -4.984 1 93.5 301 ALA A CA 1
ATOM 2327 C C . ALA A 1 301 ? -7.219 -7.219 -4.785 1 93.5 301 ALA A C 1
ATOM 2329 O O . ALA A 1 301 ? -6.195 -6.57 -4.547 1 93.5 301 ALA A O 1
ATOM 2330 N N . GLY A 1 302 ? -8.406 -6.652 -4.809 1 94.81 302 GLY A N 1
ATOM 2331 C CA . GLY A 1 302 ? -8.57 -5.215 -4.695 1 94.81 302 GLY A CA 1
ATOM 2332 C C . GLY A 1 302 ? -8.359 -4.699 -3.283 1 94.81 302 GLY A C 1
ATOM 2333 O O . GLY A 1 302 ? -8.008 -3.531 -3.09 1 94.81 302 GLY A O 1
ATOM 2334 N N . LEU A 1 303 ? -8.547 -5.551 -2.275 1 95.56 303 LEU A N 1
ATOM 2335 C CA . LEU A 1 303 ? -8.461 -5.117 -0.885 1 95.56 303 LEU A CA 1
ATOM 2336 C C . LEU A 1 303 ? -7.012 -5.039 -0.43 1 95.56 303 LEU A C 1
ATOM 2338 O O . LEU A 1 303 ? -6.695 -4.344 0.538 1 95.56 303 LEU A O 1
ATOM 2342 N N . ARG A 1 304 ? -6.094 -5.777 -1.057 1 92.38 304 ARG A N 1
ATOM 2343 C CA . ARG A 1 304 ? -4.652 -5.734 -0.842 1 92.38 304 ARG A CA 1
ATOM 2344 C C . ARG A 1 304 ? -4.301 -6.109 0.593 1 92.38 304 ARG A C 1
ATOM 2346 O O . ARG A 1 304 ? -3.658 -5.336 1.305 1 92.38 304 ARG A O 1
ATOM 2353 N N . GLY A 1 305 ? -4.484 -7.34 1.065 1 94.5 305 GLY A N 1
ATOM 2354 C CA . GLY A 1 305 ? -4.117 -7.828 2.385 1 94.5 305 GLY A CA 1
ATOM 2355 C C . GLY A 1 305 ? -3.205 -9.039 2.342 1 94.5 305 GLY A C 1
ATOM 2356 O O . GLY A 1 305 ? -3.49 -10.016 1.644 1 94.5 305 GLY A O 1
ATOM 2357 N N . GLY A 1 306 ? -2.066 -8.938 3.012 1 96.31 306 GLY A N 1
ATOM 2358 C CA . GLY A 1 306 ? -1.129 -10.039 3.129 1 96.31 306 GLY A CA 1
ATOM 2359 C C . GLY A 1 306 ? -0.317 -10 4.41 1 96.31 306 GLY A C 1
ATOM 2360 O O . GLY A 1 306 ? -0.484 -9.094 5.23 1 96.31 306 GLY A O 1
ATOM 2361 N N . TYR A 1 307 ? 0.452 -11.047 4.656 1 97.31 307 TYR A N 1
ATOM 2362 C CA . TYR A 1 307 ? 1.348 -11.047 5.809 1 97.31 307 TYR A CA 1
ATOM 2363 C C . TYR A 1 307 ? 2.576 -11.906 5.543 1 97.31 307 TYR A C 1
ATOM 2365 O O . TYR A 1 307 ? 2.604 -12.68 4.578 1 97.31 307 TYR A O 1
ATOM 2373 N N . VAL A 1 308 ? 3.596 -11.703 6.328 1 97.75 308 VAL A N 1
ATOM 2374 C CA . VAL A 1 308 ? 4.773 -12.562 6.371 1 97.75 308 VAL A CA 1
ATOM 2375 C C . VAL A 1 308 ? 5.031 -13.016 7.805 1 97.75 308 VAL A C 1
ATOM 2377 O O . VAL A 1 308 ? 4.855 -12.242 8.75 1 97.75 308 VAL A O 1
ATOM 2380 N N . GLU A 1 309 ? 5.246 -14.25 7.984 1 98.12 309 GLU A N 1
ATOM 2381 C CA . GLU A 1 309 ? 5.75 -14.781 9.25 1 98.12 309 GLU A CA 1
ATOM 2382 C C . GLU A 1 309 ? 7.258 -15 9.188 1 98.12 309 GLU A C 1
ATOM 2384 O O . GLU A 1 309 ? 7.766 -15.625 8.25 1 98.12 309 GLU A O 1
ATOM 2389 N N . LEU A 1 310 ? 7.973 -14.5 10.148 1 96.94 310 LEU A N 1
ATOM 2390 C CA . LEU A 1 310 ? 9.414 -14.703 10.281 1 96.94 310 LEU A CA 1
ATOM 2391 C C . LEU A 1 310 ? 9.719 -15.789 11.305 1 96.94 310 LEU A C 1
ATOM 2393 O O . LEU A 1 310 ? 9.273 -15.703 12.453 1 96.94 310 LEU A O 1
ATOM 2397 N N . VAL A 1 311 ? 10.445 -16.781 10.875 1 96.75 311 VAL A N 1
ATOM 2398 C CA . VAL A 1 311 ? 10.797 -17.922 11.719 1 96.75 311 VAL A CA 1
ATOM 2399 C C . VAL A 1 311 ? 12.305 -17.953 11.953 1 96.75 311 VAL A C 1
ATOM 2401 O O . VAL A 1 311 ? 13.086 -17.828 11.008 1 96.75 311 VAL A O 1
ATOM 2404 N N . ASN A 1 312 ? 12.766 -18.062 13.203 1 95.25 312 ASN A N 1
ATOM 2405 C CA . ASN A 1 312 ? 14.148 -18.234 13.625 1 95.25 312 ASN A CA 1
ATOM 2406 C C . ASN A 1 312 ? 14.992 -17 13.305 1 95.25 312 ASN A C 1
ATOM 2408 O O . ASN A 1 312 ? 16.219 -17.078 13.234 1 95.25 312 ASN A O 1
ATOM 2412 N N . MET A 1 313 ? 14.352 -15.891 13.055 1 92 313 MET A N 1
ATOM 2413 C CA . MET A 1 313 ? 15.109 -14.68 12.766 1 92 313 MET A CA 1
ATOM 2414 C C . MET A 1 313 ? 15.703 -14.094 14.047 1 92 313 MET A C 1
ATOM 2416 O O . MET A 1 313 ? 15.062 -14.109 15.094 1 92 313 MET A O 1
ATOM 2420 N N . ASP A 1 314 ? 16.891 -13.555 13.914 1 88.5 314 ASP A N 1
ATOM 2421 C CA . ASP A 1 314 ? 17.547 -12.914 15.039 1 88.5 314 ASP A CA 1
ATOM 2422 C C . ASP A 1 314 ? 16.703 -11.766 15.594 1 88.5 314 ASP A C 1
ATOM 2424 O O . ASP A 1 314 ? 16.188 -10.953 14.828 1 88.5 314 ASP A O 1
ATOM 2428 N N . PRO A 1 315 ? 16.609 -11.734 16.906 1 86 315 PRO A N 1
ATOM 2429 C CA . PRO A 1 315 ? 15.781 -10.688 17.516 1 86 315 PRO A CA 1
ATOM 2430 C C . PRO A 1 315 ? 16.234 -9.281 17.125 1 86 315 PRO A C 1
ATOM 2432 O O . PRO A 1 315 ? 15.406 -8.375 17 1 86 315 PRO A O 1
ATOM 2435 N N . ASP A 1 316 ? 17.484 -9.102 16.938 1 83.5 316 ASP A N 1
ATOM 2436 C CA . ASP A 1 316 ? 17.984 -7.789 16.547 1 83.5 316 ASP A CA 1
ATOM 2437 C C . ASP A 1 316 ? 17.547 -7.445 15.117 1 83.5 316 ASP A C 1
ATOM 2439 O O . ASP A 1 316 ? 17.281 -6.281 14.812 1 83.5 316 ASP A O 1
ATOM 2443 N N . VAL A 1 317 ? 17.5 -8.477 14.305 1 86.06 317 VAL A N 1
ATOM 2444 C CA . VAL A 1 317 ? 17.062 -8.273 12.922 1 86.06 317 VAL A CA 1
ATOM 2445 C C . VAL A 1 317 ? 15.57 -7.996 12.891 1 86.06 317 VAL A C 1
ATOM 2447 O O . VAL A 1 317 ? 15.094 -7.211 12.07 1 86.06 317 VAL A O 1
ATOM 2450 N N . ILE A 1 318 ? 14.859 -8.594 13.828 1 88.56 318 ILE A N 1
ATOM 2451 C CA . ILE A 1 318 ? 13.422 -8.367 13.922 1 88.56 318 ILE A CA 1
ATOM 2452 C C . ILE A 1 318 ? 13.141 -6.902 14.242 1 88.56 318 ILE A C 1
ATOM 2454 O O . ILE A 1 318 ? 12.18 -6.324 13.742 1 88.56 318 ILE A O 1
ATOM 2458 N N . LYS A 1 319 ? 13.969 -6.273 15.023 1 83.06 319 LYS A N 1
ATOM 2459 C CA . LYS A 1 319 ? 13.82 -4.859 15.344 1 83.06 319 LYS A CA 1
ATOM 2460 C C . LYS A 1 319 ? 13.914 -3.998 14.094 1 83.06 319 LYS A C 1
ATOM 2462 O O . LYS A 1 319 ? 13.18 -3.02 13.945 1 83.06 319 LYS A O 1
ATOM 2467 N N . TYR A 1 320 ? 14.828 -4.43 13.203 1 84.19 320 TYR A N 1
ATOM 2468 C CA . TYR A 1 320 ? 14.961 -3.699 11.945 1 84.19 320 TYR A CA 1
ATOM 2469 C C . TYR A 1 320 ? 13.766 -3.953 11.039 1 84.19 320 TYR A C 1
ATOM 2471 O O . TYR A 1 320 ? 13.305 -3.045 10.344 1 84.19 320 TYR A O 1
ATOM 2479 N N . ALA A 1 321 ? 13.336 -5.215 11.094 1 88.25 321 ALA A N 1
ATOM 2480 C CA . ALA A 1 321 ? 12.125 -5.52 10.336 1 88.25 321 ALA A CA 1
ATOM 2481 C C . ALA A 1 321 ? 10.961 -4.656 10.812 1 88.25 321 ALA A C 1
ATOM 2483 O O . ALA A 1 321 ? 10.211 -4.113 9.992 1 88.25 321 ALA A O 1
ATOM 2484 N N . CYS A 1 322 ? 10.859 -4.461 12.086 1 85.62 322 CYS A N 1
ATOM 2485 C CA . CYS A 1 322 ? 9.812 -3.627 12.664 1 85.62 322 CYS A CA 1
ATOM 2486 C C . CYS A 1 322 ? 9.914 -2.195 12.148 1 85.62 322 CYS A C 1
ATOM 2488 O O . CYS A 1 322 ? 8.906 -1.585 11.797 1 85.62 322 CYS A O 1
ATOM 2490 N N . THR A 1 323 ? 11.07 -1.763 12.078 1 78.75 323 THR A N 1
ATOM 2491 C CA . THR A 1 323 ? 11.305 -0.397 11.625 1 78.75 323 THR A CA 1
ATOM 2492 C C . THR A 1 323 ? 10.883 -0.235 10.164 1 78.75 323 THR A C 1
ATOM 2494 O O . THR A 1 323 ? 10.234 0.747 9.805 1 78.75 323 THR A O 1
ATOM 2497 N N . ILE A 1 324 ? 11.188 -1.172 9.352 1 82 324 ILE A N 1
ATOM 2498 C CA . ILE A 1 324 ? 10.898 -1.104 7.93 1 82 324 ILE A CA 1
ATOM 2499 C C . ILE A 1 324 ? 9.391 -1.225 7.707 1 82 324 ILE A C 1
ATOM 2501 O O . ILE A 1 324 ? 8.812 -0.489 6.902 1 82 324 ILE A O 1
ATOM 2505 N N . PHE A 1 325 ? 8.789 -2.105 8.438 1 86.25 325 PHE A N 1
ATOM 2506 C CA . PHE A 1 325 ? 7.363 -2.363 8.242 1 86.25 325 PHE A CA 1
ATOM 2507 C C . PHE A 1 325 ? 6.523 -1.259 8.875 1 86.25 325 PHE A C 1
ATOM 2509 O O . PHE A 1 325 ? 5.344 -1.108 8.555 1 86.25 325 PHE A O 1
ATOM 2516 N N . SER A 1 326 ? 7.098 -0.467 9.758 1 77.38 326 SER A N 1
ATOM 2517 C CA . SER A 1 326 ? 6.359 0.589 10.445 1 77.38 326 SER A CA 1
ATOM 2518 C C . SER A 1 326 ? 6.156 1.798 9.539 1 77.38 326 SER A C 1
ATOM 2520 O O . SER A 1 326 ? 5.324 2.664 9.828 1 77.38 326 SER A O 1
ATOM 2522 N N . LYS A 1 327 ? 6.809 1.844 8.445 1 70.5 327 LYS A N 1
ATOM 2523 C CA . LYS A 1 327 ? 6.727 2.996 7.551 1 70.5 327 LYS A CA 1
ATOM 2524 C C . LYS A 1 327 ? 5.387 3.031 6.82 1 70.5 327 LYS A C 1
ATOM 2526 O O . LYS A 1 327 ? 4.93 4.098 6.402 1 70.5 327 LYS A O 1
ATOM 2531 N N . ASP A 1 328 ? 4.875 1.755 6.676 1 69.75 328 ASP A N 1
ATOM 2532 C CA . ASP A 1 328 ? 3.609 1.696 5.949 1 69.75 328 ASP A CA 1
ATOM 2533 C C . ASP A 1 328 ? 2.635 0.732 6.621 1 69.75 328 ASP A C 1
ATOM 2535 O O . ASP A 1 328 ? 3.014 -0.38 6.996 1 69.75 328 ASP A O 1
ATOM 2539 N N . THR A 1 329 ? 1.562 1.354 7.086 1 76.88 329 THR A N 1
ATOM 2540 C CA . THR A 1 329 ? 0.56 0.497 7.711 1 76.88 329 THR A CA 1
ATOM 2541 C C . THR A 1 329 ? -0.357 -0.12 6.66 1 76.88 329 THR A C 1
ATOM 2543 O O . THR A 1 329 ? -0.721 0.539 5.684 1 76.88 329 THR A O 1
ATOM 2546 N N . ALA A 1 330 ? -0.642 -1.395 6.84 1 88.81 330 ALA A N 1
ATOM 2547 C CA . ALA A 1 330 ? -1.565 -2.078 5.938 1 88.81 330 ALA A CA 1
ATOM 2548 C C . ALA A 1 330 ? -2.967 -1.478 6.031 1 88.81 330 ALA A C 1
ATOM 2550 O O . ALA A 1 330 ? -3.434 -1.143 7.121 1 88.81 330 ALA A O 1
ATOM 2551 N N . PRO A 1 331 ? -3.617 -1.286 4.871 1 93.75 331 PRO A N 1
ATOM 2552 C CA . PRO A 1 331 ? -5 -0.804 4.926 1 93.75 331 PRO A CA 1
ATOM 2553 C C . PRO A 1 331 ? -5.906 -1.708 5.758 1 93.75 331 PRO A C 1
ATOM 2555 O O . PRO A 1 331 ? -5.789 -2.936 5.695 1 93.75 331 PRO A O 1
ATOM 2558 N N . THR A 1 332 ? -6.812 -1.145 6.504 1 96.94 332 THR A N 1
ATOM 2559 C CA . THR A 1 332 ? -7.645 -1.885 7.445 1 96.94 332 THR A CA 1
ATOM 2560 C C . THR A 1 332 ? -8.562 -2.859 6.707 1 96.94 332 THR A C 1
ATOM 2562 O O . THR A 1 332 ? -8.836 -3.955 7.199 1 96.94 332 THR A O 1
ATOM 2565 N N . PRO A 1 333 ? -9.117 -2.531 5.492 1 97.31 333 PRO A N 1
ATOM 2566 C CA . PRO A 1 333 ? -9.938 -3.541 4.816 1 97.31 333 PRO A CA 1
ATOM 2567 C C . PRO A 1 333 ? -9.156 -4.809 4.48 1 97.31 333 PRO A C 1
ATOM 2569 O O . PRO A 1 333 ? -9.688 -5.914 4.594 1 97.31 333 PRO A O 1
ATOM 2572 N N . GLY A 1 334 ? -7.922 -4.613 4.031 1 96.62 334 GLY A N 1
ATOM 2573 C CA . GLY A 1 334 ? -7.078 -5.773 3.785 1 96.62 334 GLY A CA 1
ATOM 2574 C C . GLY A 1 334 ? -6.828 -6.602 5.027 1 96.62 334 GLY A C 1
ATOM 2575 O O . GLY A 1 334 ? -6.785 -7.832 4.961 1 96.62 334 GLY A O 1
ATOM 2576 N N . GLN A 1 335 ? -6.672 -5.965 6.168 1 97.5 335 GLN A N 1
ATOM 2577 C CA . GLN A 1 335 ? -6.488 -6.668 7.434 1 97.5 335 GLN A CA 1
ATOM 2578 C C . GLN A 1 335 ? -7.73 -7.477 7.797 1 97.5 335 GLN A C 1
ATOM 2580 O O . GLN A 1 335 ? -7.625 -8.617 8.25 1 97.5 335 GLN A O 1
ATOM 2585 N N . ILE A 1 336 ? -8.859 -6.891 7.598 1 97.94 336 ILE A N 1
ATOM 2586 C CA . ILE A 1 336 ? -10.102 -7.566 7.934 1 97.94 336 ILE A CA 1
ATOM 2587 C C . ILE A 1 336 ? -10.305 -8.766 7.012 1 97.94 336 ILE A C 1
ATOM 2589 O O . ILE A 1 336 ? -10.797 -9.812 7.445 1 97.94 336 ILE A O 1
ATOM 2593 N N . ALA A 1 337 ? -9.953 -8.602 5.762 1 97.5 337 ALA A N 1
ATOM 2594 C CA . ALA A 1 337 ? -9.992 -9.75 4.867 1 97.5 337 ALA A CA 1
ATOM 2595 C C . ALA A 1 337 ? -9.102 -10.883 5.379 1 97.5 337 ALA A C 1
ATOM 2597 O O . ALA A 1 337 ? -9.469 -12.055 5.305 1 97.5 337 ALA A O 1
ATOM 2598 N N . LEU A 1 338 ? -7.949 -10.539 5.902 1 97.81 338 LEU A N 1
ATOM 2599 C CA . LEU A 1 338 ? -7.043 -11.531 6.469 1 97.81 338 LEU A CA 1
ATOM 2600 C C . LEU A 1 338 ? -7.664 -12.195 7.695 1 97.81 338 LEU A C 1
ATOM 2602 O O . LEU A 1 338 ? -7.441 -13.383 7.941 1 97.81 338 LEU A O 1
ATOM 2606 N N . SER A 1 339 ? -8.398 -11.414 8.477 1 97.94 339 SER A N 1
ATOM 2607 C CA . SER A 1 339 ? -9.109 -11.961 9.625 1 97.94 339 SER A CA 1
ATOM 2608 C C . SER A 1 339 ? -10.055 -13.086 9.211 1 97.94 339 SER A C 1
ATOM 2610 O O . SER A 1 339 ? -10.094 -14.133 9.852 1 97.94 339 SER A O 1
ATOM 2612 N N . VAL A 1 340 ? -10.781 -12.867 8.141 1 96.12 340 VAL A N 1
ATOM 2613 C CA . VAL A 1 340 ? -11.742 -13.859 7.66 1 96.12 340 VAL A CA 1
ATOM 2614 C C . VAL A 1 340 ? -10.992 -15.07 7.102 1 96.12 340 VAL A C 1
ATOM 2616 O O . VAL A 1 340 ? -11.406 -16.219 7.312 1 96.12 340 VAL A O 1
ATOM 2619 N N . LEU A 1 341 ? -9.93 -14.812 6.359 1 96.19 341 LEU A N 1
ATOM 2620 C CA . LEU A 1 341 ? -9.094 -15.898 5.867 1 96.19 341 LEU A CA 1
ATOM 2621 C C . LEU A 1 341 ? -8.617 -16.781 7.016 1 96.19 341 LEU A C 1
ATOM 2623 O O . LEU A 1 341 ? -8.695 -18.016 6.934 1 96.19 341 LEU A O 1
ATOM 2627 N N . ALA A 1 342 ? -8.203 -16.141 8.078 1 97.38 342 ALA A N 1
ATOM 2628 C CA . ALA A 1 342 ? -7.566 -16.844 9.203 1 97.38 342 ALA A CA 1
ATOM 2629 C C . ALA A 1 342 ? -8.609 -17.484 10.102 1 97.38 342 ALA A C 1
ATOM 2631 O O . ALA A 1 342 ? -8.328 -18.5 10.758 1 97.38 342 ALA A O 1
ATOM 2632 N N . ASN A 1 343 ? -9.727 -16.875 10.188 1 97.81 343 ASN A N 1
ATOM 2633 C CA . ASN A 1 343 ? -10.781 -17.344 11.086 1 97.81 343 ASN A CA 1
ATOM 2634 C C . ASN A 1 343 ? -12.148 -17.281 10.414 1 97.81 343 ASN A C 1
ATOM 2636 O O . ASN A 1 343 ? -13.016 -16.5 10.812 1 97.81 343 ASN A O 1
ATOM 2640 N N . PRO A 1 344 ? -12.414 -18.203 9.477 1 97.06 344 PRO A N 1
ATOM 2641 C CA . PRO A 1 344 ? -13.695 -18.281 8.773 1 97.06 344 PRO A CA 1
ATOM 2642 C C . PRO A 1 344 ? -14.797 -18.922 9.609 1 97.06 344 PRO A C 1
ATOM 2644 O O . PRO A 1 344 ? -14.531 -19.422 10.703 1 97.06 344 PRO A O 1
ATOM 2647 N N . PRO A 1 345 ? -16.047 -18.844 9.062 1 97.56 345 PRO A N 1
ATOM 2648 C CA . PRO A 1 345 ? -17.125 -19.531 9.766 1 97.56 345 PRO A CA 1
ATOM 2649 C C . PRO A 1 345 ? -16.844 -21.031 9.953 1 97.56 345 PRO A C 1
ATOM 2651 O O . PRO A 1 345 ? -16.266 -21.656 9.078 1 97.56 345 PRO A O 1
ATOM 2654 N N . ARG A 1 346 ? -17.312 -21.547 11.133 1 96.06 346 ARG A N 1
ATOM 2655 C CA . ARG A 1 346 ? -17.156 -22.969 11.461 1 96.06 346 ARG A CA 1
ATOM 2656 C C . ARG A 1 346 ? -18.516 -23.641 11.625 1 96.06 346 ARG A C 1
ATOM 2658 O O . ARG A 1 346 ? -19.547 -22.984 11.664 1 96.06 346 ARG A O 1
ATOM 2665 N N . LEU A 1 347 ? -18.344 -25 11.648 1 96.62 347 LEU A N 1
ATOM 2666 C CA . LEU A 1 347 ? -19.562 -25.75 11.875 1 96.62 347 LEU A CA 1
ATOM 2667 C C . LEU A 1 347 ? -20.312 -25.25 13.102 1 96.62 347 LEU A C 1
ATOM 2669 O O . LEU A 1 347 ? -19.703 -25.062 14.164 1 96.62 347 LEU A O 1
ATOM 2673 N N . GLY A 1 348 ? -21.531 -24.922 12.992 1 97.31 348 GLY A N 1
ATOM 2674 C CA . GLY A 1 348 ? -22.328 -24.391 14.086 1 97.31 348 GLY A CA 1
ATOM 2675 C C . GLY A 1 348 ? -22.609 -22.906 13.953 1 97.31 348 GLY A C 1
ATOM 2676 O O . GLY A 1 348 ? -23.594 -22.406 14.5 1 97.31 348 GLY A O 1
ATOM 2677 N N . ASP A 1 349 ? -21.75 -22.203 13.227 1 98 349 ASP A N 1
ATOM 2678 C CA . ASP A 1 349 ? -21.969 -20.781 12.984 1 98 349 ASP A CA 1
ATOM 2679 C C . ASP A 1 349 ? -23.109 -20.562 11.984 1 98 349 ASP A C 1
ATOM 2681 O O . ASP A 1 349 ? -23.25 -21.328 11.031 1 98 349 ASP A O 1
ATOM 2685 N N . PRO A 1 350 ? -23.844 -19.531 12.133 1 97.94 350 PRO A N 1
ATOM 2686 C CA . PRO A 1 350 ? -24.953 -19.25 11.219 1 97.94 350 PRO A CA 1
ATOM 2687 C C . PRO A 1 350 ? -24.5 -19.078 9.773 1 97.94 350 PRO A C 1
ATOM 2689 O O . PRO A 1 350 ? -25.234 -19.422 8.844 1 97.94 350 PRO A O 1
ATOM 2692 N N . SER A 1 351 ? -23.297 -18.625 9.539 1 98.38 351 SER A N 1
ATOM 2693 C CA . SER A 1 351 ? -22.828 -18.312 8.195 1 98.38 351 SER A CA 1
ATOM 2694 C C . SER A 1 351 ? -22.156 -19.531 7.555 1 98.38 351 SER A C 1
ATOM 2696 O O . SER A 1 351 ? -21.875 -19.516 6.355 1 98.38 351 SER A O 1
ATOM 2698 N N . TYR A 1 352 ? -21.969 -20.625 8.289 1 98.19 352 TYR A N 1
ATOM 2699 C CA . TYR A 1 352 ? -21.125 -21.734 7.852 1 98.19 352 TYR A CA 1
ATOM 2700 C C . TYR A 1 352 ? -21.719 -22.422 6.629 1 98.19 352 TYR A C 1
ATOM 2702 O O . TYR A 1 352 ? -21.016 -22.703 5.656 1 98.19 352 TYR A O 1
ATOM 2710 N N . PRO A 1 353 ? -23.062 -22.672 6.602 1 98.19 353 PRO A N 1
ATOM 2711 C CA . PRO A 1 353 ? -23.609 -23.391 5.449 1 98.19 353 PRO A CA 1
ATOM 2712 C C . PRO A 1 353 ? -23.375 -22.656 4.129 1 98.19 353 PRO A C 1
ATOM 2714 O O . PRO A 1 353 ? -22.953 -23.266 3.145 1 98.19 353 PRO A O 1
ATOM 2717 N N . LEU A 1 354 ? -23.609 -21.391 4.148 1 97.69 354 LEU A N 1
ATOM 2718 C CA . LEU A 1 354 ? -23.422 -20.625 2.932 1 97.69 354 LEU A CA 1
ATOM 2719 C C . LEU A 1 354 ? -21.938 -20.531 2.58 1 97.69 354 LEU A C 1
ATOM 2721 O O . LEU A 1 354 ? -21.562 -20.625 1.409 1 97.69 354 LEU A O 1
ATOM 2725 N N . TYR A 1 355 ? -21.141 -20.328 3.582 1 97.38 355 TYR A N 1
ATOM 2726 C CA . TYR A 1 355 ? -19.703 -20.234 3.383 1 97.38 355 TYR A CA 1
ATOM 2727 C C . TYR A 1 355 ? -19.141 -21.516 2.768 1 97.38 355 TYR A C 1
ATOM 2729 O O . TYR A 1 355 ? -18.359 -21.469 1.815 1 97.38 355 TYR A O 1
ATOM 2737 N N . GLU A 1 356 ? -19.547 -22.594 3.312 1 96.56 356 GLU A N 1
ATOM 2738 C CA . GLU A 1 356 ? -19.109 -23.891 2.818 1 96.56 356 GLU A CA 1
ATOM 2739 C C . GLU A 1 356 ? -19.578 -24.125 1.384 1 96.56 356 GLU A C 1
ATOM 2741 O O . GLU A 1 356 ? -18.844 -24.656 0.562 1 96.56 356 GLU A O 1
ATOM 2746 N N . MET A 1 357 ? -20.797 -23.766 1.143 1 97.12 357 MET A N 1
ATOM 2747 C CA . MET A 1 357 ? -21.344 -23.922 -0.201 1 97.12 357 MET A CA 1
ATOM 2748 C C . MET A 1 357 ? -20.562 -23.094 -1.212 1 97.12 357 MET A C 1
ATOM 2750 O O . MET A 1 357 ? -20.172 -23.594 -2.271 1 97.12 357 MET A O 1
ATOM 2754 N N . GLU A 1 358 ? -20.328 -21.828 -0.879 1 95.56 358 GLU A N 1
ATOM 2755 C CA . GLU A 1 358 ? -19.625 -20.922 -1.78 1 95.56 358 GLU A CA 1
ATOM 2756 C C . GLU A 1 358 ? -18.188 -21.391 -2.023 1 95.56 358 GLU A C 1
ATOM 2758 O O . GLU A 1 358 ? -17.703 -21.375 -3.158 1 95.56 358 GLU A O 1
ATOM 2763 N N . THR A 1 359 ? -17.516 -21.828 -1.01 1 93 359 THR A N 1
ATOM 2764 C CA . THR A 1 359 ? -16.125 -22.266 -1.127 1 93 359 THR A CA 1
ATOM 2765 C C . THR A 1 359 ? -16.031 -23.578 -1.902 1 93 359 THR A C 1
ATOM 2767 O O . THR A 1 359 ? 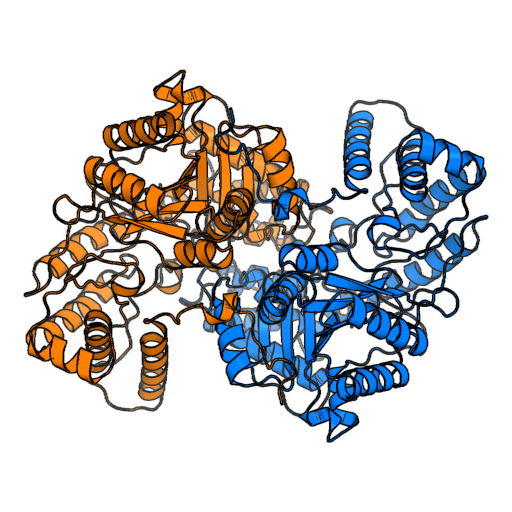-15.133 -23.75 -2.732 1 93 359 THR A O 1
ATOM 2770 N N . GLN A 1 360 ? -16.969 -24.453 -1.638 1 92.5 360 GLN A N 1
ATOM 2771 C CA . GLN A 1 360 ? -16.969 -25.719 -2.342 1 92.5 360 GLN A CA 1
ATOM 2772 C C . GLN A 1 360 ? -17.266 -25.531 -3.826 1 92.5 360 GLN A C 1
ATOM 2774 O O . GLN A 1 360 ? -16.703 -26.219 -4.672 1 92.5 360 GLN A O 1
ATOM 2779 N N . GLN A 1 361 ? -18.172 -24.641 -4.102 1 90.25 361 GLN A N 1
ATOM 2780 C CA . GLN A 1 361 ? -18.5 -24.359 -5.492 1 90.25 361 GLN A CA 1
ATOM 2781 C C . GLN A 1 361 ? -17.281 -23.812 -6.242 1 90.25 361 GLN A C 1
ATOM 2783 O O . GLN A 1 361 ? -17.016 -24.203 -7.383 1 90.25 361 GLN A O 1
ATOM 2788 N N . MET A 1 362 ? -16.609 -22.969 -5.613 1 86.81 362 MET A N 1
ATOM 2789 C CA . MET A 1 362 ? -15.414 -22.391 -6.227 1 86.81 362 MET A CA 1
ATOM 2790 C C . MET A 1 362 ? -14.336 -23.453 -6.43 1 86.81 362 MET A C 1
ATOM 2792 O O . MET A 1 362 ? -13.711 -23.516 -7.492 1 86.81 362 MET A O 1
ATOM 2796 N N . GLN A 1 363 ? -14.156 -24.25 -5.434 1 87.12 363 GLN A N 1
ATOM 2797 C CA . GLN A 1 363 ? -13.148 -25.312 -5.508 1 87.12 363 GLN A CA 1
ATOM 2798 C C . GLN A 1 363 ? -13.469 -26.297 -6.629 1 87.12 363 GLN A C 1
ATOM 2800 O O . GLN A 1 363 ? -12.578 -26.719 -7.367 1 87.12 363 GLN A O 1
ATOM 2805 N N . THR A 1 364 ? -14.719 -26.609 -6.68 1 88.19 364 THR A N 1
ATOM 2806 C CA . THR A 1 364 ? -15.156 -27.547 -7.699 1 88.19 364 THR A CA 1
ATOM 2807 C C . THR A 1 364 ? -14.969 -26.969 -9.094 1 88.19 364 THR A C 1
ATOM 2809 O O . THR A 1 364 ? -14.516 -27.656 -10.008 1 88.19 364 THR A O 1
ATOM 2812 N N . MET A 1 365 ? -15.297 -25.75 -9.227 1 85 365 MET A N 1
ATOM 2813 C CA . MET A 1 365 ? -15.156 -25.078 -10.516 1 85 365 MET A CA 1
ATOM 2814 C C . MET A 1 365 ? -13.695 -25.031 -10.953 1 85 365 MET A C 1
ATOM 2816 O O . MET A 1 365 ? -13.375 -25.359 -12.086 1 85 365 MET A O 1
ATOM 2820 N N . ILE A 1 366 ? -12.82 -24.641 -10.078 1 85.94 366 ILE A N 1
ATOM 2821 C CA . ILE A 1 366 ? -11.414 -24.5 -10.438 1 85.94 366 ILE A CA 1
ATOM 2822 C C . ILE A 1 366 ? -10.805 -25.859 -10.742 1 85.94 366 ILE A C 1
ATOM 2824 O O . ILE A 1 366 ? -10 -26 -11.664 1 85.94 366 ILE A O 1
ATOM 2828 N N . LYS A 1 367 ? -11.203 -26.828 -9.93 1 87.5 367 LYS A N 1
ATOM 2829 C CA . LYS A 1 367 ? -10.711 -28.188 -10.18 1 87.5 367 LYS A CA 1
ATOM 2830 C C . LYS A 1 367 ? -11.117 -28.672 -11.562 1 87.5 367 LYS A C 1
ATOM 2832 O O . LYS A 1 367 ? -10.328 -29.312 -12.266 1 87.5 367 LYS A O 1
ATOM 2837 N N . ALA A 1 368 ? -12.328 -28.406 -11.922 1 86.81 368 ALA A N 1
ATOM 2838 C CA . ALA A 1 368 ? -12.805 -28.781 -13.25 1 86.81 368 ALA A CA 1
ATOM 2839 C C . ALA A 1 368 ? -12.055 -28.031 -14.336 1 86.81 368 ALA A C 1
ATOM 2841 O O . ALA A 1 368 ? -11.711 -28.594 -15.375 1 86.81 368 ALA A O 1
ATOM 2842 N N . ASN A 1 369 ? -11.82 -26.75 -14.102 1 85.31 369 ASN A N 1
ATOM 2843 C CA . ASN A 1 369 ? -11.07 -25.938 -15.047 1 85.31 369 ASN A CA 1
ATOM 2844 C C . ASN A 1 369 ? -9.656 -26.469 -15.25 1 85.31 369 ASN A C 1
ATOM 2846 O O . ASN A 1 369 ? -9.164 -26.531 -16.375 1 85.31 369 ASN A O 1
ATOM 2850 N N . VAL A 1 370 ? -9.023 -26.797 -14.172 1 87.69 370 VAL A N 1
ATOM 2851 C CA . VAL A 1 370 ? -7.648 -27.281 -14.203 1 87.69 370 VAL A CA 1
ATOM 2852 C C . VAL A 1 370 ? -7.559 -28.516 -15.086 1 87.69 370 VAL A C 1
ATOM 2854 O O . VAL A 1 370 ? -6.684 -28.609 -15.953 1 87.69 370 VAL A O 1
ATOM 2857 N N . ARG A 1 371 ? -8.406 -29.406 -14.883 1 84.88 371 ARG A N 1
ATOM 2858 C CA . ARG A 1 371 ? -8.43 -30.641 -15.656 1 84.88 371 ARG A CA 1
ATOM 2859 C C . ARG A 1 371 ? -8.672 -30.359 -17.12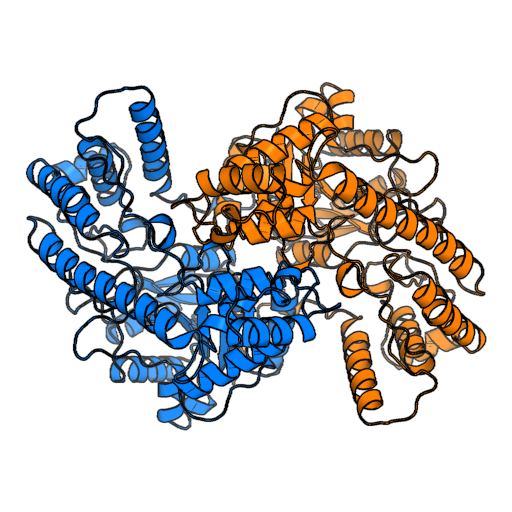5 1 84.88 371 ARG A C 1
ATOM 2861 O O . ARG A 1 371 ? -7.969 -30.875 -18 1 84.88 371 ARG A O 1
ATOM 2868 N N . ARG A 1 372 ? -9.602 -29.547 -17.375 1 84.25 372 ARG A N 1
ATOM 2869 C CA . ARG A 1 372 ? -10 -29.281 -18.75 1 84.25 372 ARG A CA 1
ATOM 2870 C C . ARG A 1 372 ? -8.922 -28.484 -19.5 1 84.25 372 ARG A C 1
ATOM 2872 O O . ARG A 1 372 ? -8.648 -28.75 -20.672 1 84.25 372 ARG A O 1
ATOM 2879 N N . VAL A 1 373 ? -8.375 -27.5 -18.844 1 83.25 373 VAL A N 1
ATOM 2880 C CA . VAL A 1 373 ? -7.344 -26.672 -19.453 1 83.25 373 VAL A CA 1
ATOM 2881 C C . VAL A 1 373 ? -6.137 -27.531 -19.812 1 83.25 373 VAL A C 1
ATOM 2883 O O . VAL A 1 373 ? -5.598 -27.422 -20.922 1 83.25 373 VAL A O 1
ATOM 2886 N N . HIS A 1 374 ? -5.711 -28.375 -18.906 1 86.44 374 HIS A N 1
ATOM 2887 C CA . HIS A 1 374 ? -4.594 -29.281 -19.188 1 86.44 374 HIS A CA 1
ATOM 2888 C C . HIS A 1 374 ? -4.91 -30.188 -20.375 1 86.44 374 HIS A C 1
ATOM 2890 O O . HIS A 1 374 ? -4.094 -30.328 -21.281 1 86.44 374 HIS A O 1
ATOM 2896 N N . GLU A 1 375 ? -6.066 -30.734 -20.344 1 85.44 375 GLU A N 1
ATOM 2897 C CA . GLU A 1 375 ? -6.465 -31.656 -21.391 1 85.44 375 GLU A CA 1
ATOM 2898 C C . GLU A 1 375 ? -6.484 -30.969 -22.75 1 85.44 375 GLU A C 1
ATOM 2900 O O . GLU A 1 375 ? -5.977 -31.516 -23.734 1 85.44 375 GLU A O 1
ATOM 2905 N N . VAL A 1 376 ? -6.984 -29.812 -22.766 1 82.25 376 VAL A N 1
ATOM 2906 C CA . VAL A 1 376 ? -7.152 -29.094 -24.031 1 82.25 376 VAL A CA 1
ATOM 2907 C C . VAL A 1 376 ? -5.801 -28.578 -24.516 1 82.25 376 VAL A C 1
ATOM 2909 O O . VAL A 1 376 ? -5.414 -28.828 -25.672 1 82.25 376 VAL A O 1
ATOM 2912 N N . LEU A 1 377 ? -5.117 -27.906 -23.703 1 85.31 377 LEU A N 1
ATOM 2913 C CA . LEU A 1 377 ? -3.855 -27.312 -24.125 1 85.31 377 LEU A CA 1
ATOM 2914 C C . LEU A 1 377 ? -2.852 -28.391 -24.516 1 85.31 377 LEU A C 1
ATOM 2916 O O . LEU A 1 377 ? -2.111 -28.234 -25.5 1 85.31 377 LEU A O 1
ATOM 2920 N N . ASP A 1 378 ? -2.863 -29.484 -23.812 1 88.44 378 ASP A N 1
ATOM 2921 C CA . ASP A 1 378 ? -1.907 -30.547 -24.094 1 88.44 378 ASP A CA 1
ATOM 2922 C C . ASP A 1 378 ? -2.301 -31.328 -25.344 1 88.44 378 ASP A C 1
ATOM 2924 O O . ASP A 1 378 ? -1.486 -32.062 -25.906 1 88.44 378 ASP A O 1
ATOM 2928 N N . SER A 1 379 ? -3.49 -31.156 -25.828 1 84.31 379 SER A N 1
ATOM 2929 C CA . SER A 1 379 ? -3.963 -31.875 -27 1 84.31 379 SER A CA 1
ATOM 2930 C C . SER A 1 379 ? -3.707 -31.062 -28.281 1 84.31 379 SER A C 1
ATOM 2932 O O . SER A 1 379 ? -3.76 -31.609 -29.375 1 84.31 379 SER A O 1
ATOM 2934 N N . LEU A 1 380 ? -3.455 -29.812 -28.109 1 81.5 380 LEU A N 1
ATOM 2935 C CA . LEU A 1 380 ? -3.258 -28.938 -29.266 1 81.5 380 LEU A CA 1
ATOM 2936 C C . LEU A 1 380 ? -1.895 -29.172 -29.906 1 81.5 380 LEU A C 1
ATOM 2938 O O . LEU A 1 380 ? -0.895 -29.344 -29.203 1 81.5 380 LEU A O 1
ATOM 2942 N N . PRO A 1 381 ? -1.891 -29.219 -31.234 1 83.94 381 PRO A N 1
ATOM 2943 C CA . PRO A 1 381 ? -0.593 -29.375 -31.906 1 83.94 381 PRO A CA 1
ATOM 2944 C C . PRO A 1 381 ? 0.367 -28.234 -31.609 1 83.94 381 PRO A C 1
ATOM 2946 O O . PRO A 1 381 ? -0.026 -27.062 -31.656 1 83.94 381 PRO A O 1
ATOM 2949 N N . GLY A 1 382 ? 1.537 -28.641 -31.219 1 86.25 382 GLY A N 1
ATOM 2950 C CA . GLY A 1 382 ? 2.562 -27.641 -30.984 1 86.25 382 GLY A CA 1
ATOM 2951 C C . GLY A 1 382 ? 2.539 -27.078 -29.578 1 86.25 382 GLY A C 1
ATOM 2952 O O . GLY A 1 382 ? 3.326 -26.188 -29.25 1 86.25 382 GLY A O 1
ATOM 2953 N N . ILE A 1 383 ? 1.586 -27.562 -28.797 1 90.5 383 ILE A N 1
ATOM 2954 C CA . ILE A 1 383 ? 1.521 -27.109 -27.406 1 90.5 383 ILE A CA 1
ATOM 2955 C C . ILE A 1 383 ? 1.694 -28.312 -26.484 1 90.5 383 ILE A C 1
ATOM 2957 O O . ILE A 1 383 ? 1.142 -29.391 -26.719 1 90.5 383 ILE A O 1
ATOM 2961 N N . SER A 1 384 ? 2.57 -28.156 -25.594 1 93.12 384 SER A N 1
ATOM 2962 C CA . SER A 1 384 ? 2.725 -29.125 -24.516 1 93.12 384 SER A CA 1
ATOM 2963 C C . SER A 1 384 ? 2.428 -28.5 -23.156 1 93.12 384 SER A C 1
ATOM 2965 O O . SER A 1 384 ? 2.916 -27.406 -22.859 1 93.12 384 SER A O 1
ATOM 2967 N N . CYS A 1 385 ? 1.599 -29.125 -22.391 1 93.44 385 CYS A N 1
ATOM 2968 C CA . CYS A 1 385 ? 1.203 -28.578 -21.094 1 93.44 385 CYS A CA 1
ATOM 2969 C C . CYS A 1 385 ? 1.32 -29.641 -20 1 93.44 385 CYS A C 1
ATOM 2971 O O . CYS A 1 385 ? 0.691 -30.703 -20.094 1 93.44 385 CYS A O 1
ATOM 2973 N N . GLN A 1 386 ? 2.156 -29.375 -19.016 1 94.19 386 GLN A N 1
ATOM 2974 C CA . GLN A 1 386 ? 2.252 -30.25 -17.859 1 94.19 386 GLN A CA 1
ATOM 2975 C C . GLN A 1 386 ? 1.001 -30.141 -16.984 1 94.19 386 GLN A C 1
ATOM 2977 O O . GLN A 1 386 ? 0.332 -29.109 -16.969 1 94.19 386 GLN A O 1
ATOM 2982 N N . PRO A 1 387 ? 0.712 -31.25 -16.297 1 91.5 387 PRO A N 1
ATOM 2983 C CA . PRO A 1 387 ? -0.424 -31.156 -15.383 1 91.5 387 PRO A CA 1
ATOM 2984 C C . PRO A 1 387 ? -0.252 -30.047 -14.344 1 91.5 387 PRO A C 1
ATOM 2986 O O . PRO A 1 387 ? 0.854 -29.844 -13.836 1 91.5 387 PRO A O 1
ATOM 2989 N N . VAL A 1 388 ? -1.351 -29.391 -14.109 1 92.88 388 VAL A N 1
ATOM 2990 C CA . VAL A 1 388 ? -1.351 -28.344 -13.102 1 92.88 388 VAL A CA 1
ATOM 2991 C C . VAL A 1 388 ? -1.818 -28.906 -11.766 1 92.88 388 VAL A C 1
ATOM 2993 O O . VAL A 1 388 ? -2.938 -29.406 -11.656 1 92.88 388 VAL A O 1
ATOM 2996 N N . GLU A 1 389 ? -0.965 -28.812 -10.773 1 94.31 389 GLU A N 1
ATOM 2997 C CA . GLU A 1 389 ? -1.293 -29.391 -9.469 1 94.31 389 GLU A CA 1
ATOM 2998 C C . GLU A 1 389 ? -1.927 -28.359 -8.547 1 94.31 389 GLU A C 1
ATOM 3000 O O . GLU A 1 389 ? -2.707 -28.703 -7.66 1 94.31 389 GLU A O 1
ATOM 3005 N N . GLY A 1 390 ? -1.56 -27.125 -8.711 1 93.19 390 GLY A N 1
ATOM 3006 C CA . GLY A 1 390 ? -2.045 -26.047 -7.867 1 93.19 390 GLY A CA 1
ATOM 3007 C C . GLY A 1 390 ? -1.825 -24.672 -8.469 1 93.19 390 GLY A C 1
ATOM 3008 O O . GLY A 1 390 ? -1.298 -24.547 -9.578 1 93.19 390 GLY A O 1
ATOM 3009 N N . GLY A 1 391 ? -2.275 -23.656 -7.754 1 92.06 391 GLY A N 1
ATOM 3010 C CA . GLY A 1 391 ? -2.107 -22.281 -8.203 1 92.06 391 GLY A CA 1
ATOM 3011 C C . GLY A 1 391 ? -3.271 -21.781 -9.039 1 92.06 391 GLY A C 1
ATOM 3012 O O . GLY A 1 391 ? -4.41 -22.203 -8.836 1 92.06 391 GLY A O 1
ATOM 3013 N N . ALA A 1 392 ? -2.924 -20.797 -9.906 1 91 392 ALA A N 1
ATOM 3014 C CA . ALA A 1 392 ? -3.996 -20.141 -10.641 1 91 392 ALA A CA 1
ATOM 3015 C C . ALA A 1 392 ? -3.697 -20.125 -12.141 1 91 392 ALA A C 1
ATOM 3017 O O . ALA A 1 392 ? -4.453 -19.547 -12.922 1 91 392 ALA A O 1
ATOM 3018 N N . PHE A 1 393 ? -2.58 -20.828 -12.523 1 93.5 393 PHE A N 1
ATOM 3019 C CA . PHE A 1 393 ? -2.164 -20.672 -13.914 1 93.5 393 PHE A CA 1
ATOM 3020 C C . PHE A 1 393 ? -1.613 -21.984 -14.461 1 93.5 393 PHE A C 1
ATOM 3022 O O . PHE A 1 393 ? -1.145 -22.828 -13.695 1 93.5 393 PHE A O 1
ATOM 3029 N N . ALA A 1 394 ? -1.734 -22.078 -15.758 1 92.69 394 ALA A N 1
ATOM 3030 C CA . ALA A 1 394 ? -0.964 -23.047 -16.547 1 92.69 394 ALA A CA 1
ATOM 3031 C C . ALA A 1 394 ? 0.137 -22.359 -17.344 1 92.69 394 ALA A C 1
ATOM 3033 O O . ALA A 1 394 ? 0.028 -21.172 -17.656 1 92.69 394 ALA A O 1
ATOM 3034 N N . PHE A 1 395 ? 1.19 -23.078 -17.578 1 95.81 395 PHE A N 1
ATOM 3035 C CA . PHE A 1 395 ? 2.34 -22.531 -18.281 1 95.81 395 PHE A CA 1
ATOM 3036 C C . PHE A 1 395 ? 2.771 -23.438 -19.422 1 95.81 395 PHE A C 1
ATOM 3038 O O . PHE A 1 395 ? 3.908 -23.922 -19.453 1 95.81 395 PHE A O 1
ATOM 3045 N N . PRO A 1 396 ? 1.963 -23.625 -20.422 1 94.5 396 PRO A N 1
ATOM 3046 C CA . PRO A 1 396 ? 2.256 -24.547 -21.516 1 94.5 396 PRO A CA 1
ATOM 3047 C C . PRO A 1 396 ? 3.373 -24.031 -22.422 1 94.5 396 PRO A C 1
ATOM 3049 O O . PRO A 1 396 ? 3.545 -22.828 -22.578 1 94.5 396 PRO A O 1
ATOM 3052 N N . ARG A 1 397 ? 4.094 -24.953 -22.984 1 95.81 397 ARG A N 1
ATOM 3053 C CA . ARG A 1 397 ? 5.121 -24.672 -23.984 1 95.81 397 ARG A CA 1
ATOM 3054 C C . ARG A 1 397 ? 4.52 -24.625 -25.391 1 95.81 397 ARG A C 1
ATOM 3056 O O . ARG A 1 397 ? 3.664 -25.438 -25.734 1 95.81 397 ARG A O 1
ATOM 3063 N N . VAL A 1 398 ? 5.012 -23.641 -26.141 1 93.62 398 VAL A N 1
ATOM 3064 C CA . VAL A 1 398 ? 4.562 -23.516 -27.531 1 93.62 398 VAL A CA 1
ATOM 3065 C C . VAL A 1 398 ? 5.727 -23.766 -28.484 1 93.62 398 VAL A C 1
ATOM 3067 O O . VAL A 1 398 ? 6.781 -23.141 -28.375 1 93.62 398 VAL A O 1
ATOM 3070 N N . ASP A 1 399 ? 5.504 -24.688 -29.344 1 92.81 399 ASP A N 1
ATOM 3071 C CA . ASP A 1 399 ? 6.477 -24.938 -30.391 1 92.81 399 ASP A CA 1
ATOM 3072 C C . ASP A 1 399 ? 6.223 -24.031 -31.609 1 92.81 399 ASP A C 1
ATOM 3074 O O . ASP A 1 399 ? 5.223 -24.203 -32.312 1 92.81 399 ASP A O 1
ATOM 3078 N N . LEU A 1 400 ? 7.148 -23.156 -31.797 1 92.25 400 LEU A N 1
ATOM 3079 C CA . LEU A 1 400 ? 6.965 -22.172 -32.875 1 92.25 400 LEU A CA 1
ATOM 3080 C C . LEU A 1 400 ? 7.793 -22.531 -34.094 1 92.25 400 LEU A C 1
ATOM 3082 O O . LEU A 1 400 ? 8.969 -22.891 -33.969 1 92.25 400 LEU A O 1
ATOM 3086 N N . PRO A 1 401 ? 7.176 -22.453 -35.281 1 91.19 401 PRO A N 1
ATOM 3087 C CA . PRO A 1 401 ? 7.918 -22.75 -36.5 1 91.19 401 PRO A CA 1
ATOM 3088 C C . PRO A 1 401 ? 8.992 -21.703 -36.812 1 91.19 401 PRO A C 1
ATOM 3090 O O . PRO A 1 401 ? 8.906 -20.562 -36.344 1 91.19 401 PRO A O 1
ATOM 3093 N N . PRO A 1 402 ? 9.961 -22.062 -37.656 1 93.62 402 PRO A N 1
ATOM 3094 C CA . PRO A 1 402 ? 11.07 -21.172 -38 1 93.62 402 PRO A CA 1
ATOM 3095 C C . PRO A 1 402 ? 10.609 -19.844 -38.594 1 93.62 402 PRO A C 1
ATOM 3097 O O . PRO A 1 402 ? 11.188 -18.797 -38.312 1 93.62 402 PRO A O 1
ATOM 3100 N N . LYS A 1 403 ? 9.555 -19.922 -39.344 1 93.62 403 LYS A N 1
ATOM 3101 C CA . LYS A 1 403 ? 9.047 -18.688 -39.938 1 93.62 403 LYS A CA 1
ATOM 3102 C C . LYS A 1 403 ? 8.539 -17.719 -38.906 1 93.62 403 LYS A C 1
ATOM 3104 O O . LYS A 1 403 ? 8.68 -16.5 -39.031 1 93.62 403 LYS A O 1
ATOM 3109 N N . ALA A 1 404 ? 7.93 -18.219 -37.906 1 92.94 404 ALA A N 1
ATOM 3110 C CA . ALA A 1 404 ? 7.441 -17.391 -36.812 1 92.94 404 ALA A CA 1
ATOM 3111 C C . ALA A 1 404 ? 8.602 -16.781 -36.031 1 92.94 404 ALA A C 1
ATOM 3113 O O . ALA A 1 404 ? 8.531 -15.617 -35.625 1 92.94 404 ALA A O 1
ATOM 3114 N N . LEU A 1 405 ? 9.609 -17.547 -35.812 1 95.62 405 LEU A N 1
ATOM 3115 C CA . LEU A 1 405 ? 10.797 -17.078 -35.125 1 95.62 405 LEU A CA 1
ATOM 3116 C C . LEU A 1 405 ? 11.469 -15.953 -35.906 1 95.62 405 LEU A C 1
ATOM 3118 O O . LEU A 1 405 ? 11.883 -14.953 -35.312 1 95.62 405 LEU A O 1
ATOM 3122 N N . GLN A 1 406 ? 11.508 -16.141 -37.188 1 95.69 406 GLN A N 1
ATOM 3123 C CA . GLN A 1 406 ? 12.117 -15.125 -38.062 1 95.69 406 GLN A CA 1
ATOM 3124 C C . GLN A 1 406 ? 11.305 -13.836 -38.062 1 95.69 406 GLN A C 1
ATOM 3126 O O . GLN A 1 406 ? 11.859 -12.742 -37.969 1 95.69 406 GLN A O 1
ATOM 3131 N N . LYS A 1 407 ? 10.047 -13.984 -38.156 1 94.69 407 LYS A N 1
ATOM 3132 C CA . LYS A 1 407 ? 9.172 -12.812 -38.125 1 94.69 407 LYS A CA 1
ATOM 3133 C C . LYS A 1 407 ? 9.273 -12.055 -36.812 1 94.69 407 LYS A C 1
ATOM 3135 O O . LYS A 1 407 ? 9.281 -10.82 -36.812 1 94.69 407 LYS A O 1
ATOM 3140 N N . ALA A 1 408 ? 9.234 -12.789 -35.688 1 95.06 408 ALA A N 1
ATOM 3141 C CA . ALA A 1 408 ? 9.398 -12.164 -34.375 1 95.06 408 ALA A CA 1
ATOM 3142 C C . ALA A 1 408 ? 10.688 -11.359 -34.312 1 95.06 408 ALA A C 1
ATOM 3144 O O . ALA A 1 408 ? 10.703 -10.227 -33.812 1 95.06 408 ALA A O 1
ATOM 3145 N N . LYS A 1 409 ? 11.742 -11.93 -34.812 1 95.56 409 LYS A N 1
ATOM 3146 C CA . LYS A 1 409 ? 13.039 -11.266 -34.844 1 95.56 409 LYS A CA 1
ATOM 3147 C C . LYS A 1 409 ? 12.992 -9.992 -35.688 1 95.56 409 LYS A C 1
ATOM 3149 O O . LYS A 1 409 ? 13.523 -8.953 -35.281 1 95.56 409 LYS A O 1
ATOM 3154 N N . GLU A 1 410 ? 12.367 -10.055 -36.781 1 95.69 410 GLU A N 1
ATOM 3155 C CA . GLU A 1 410 ? 12.227 -8.898 -37.656 1 95.69 410 GLU A CA 1
ATOM 3156 C C . GLU A 1 410 ? 11.461 -7.77 -36.969 1 95.69 410 GLU A C 1
ATOM 3158 O O . GLU A 1 410 ? 11.727 -6.59 -37.219 1 95.69 410 GLU A O 1
ATOM 3163 N N . MET A 1 411 ? 10.617 -8.172 -36.156 1 92.69 411 MET A N 1
ATOM 3164 C CA . MET A 1 411 ? 9.766 -7.199 -35.469 1 92.69 411 MET A CA 1
ATOM 3165 C C . MET A 1 411 ? 10.391 -6.758 -34.156 1 92.69 411 MET A C 1
ATOM 3167 O O . MET A 1 411 ? 9.828 -5.922 -33.438 1 92.69 411 MET A O 1
ATOM 3171 N N . GLY A 1 412 ? 11.453 -7.355 -33.812 1 91.44 412 GLY A N 1
ATOM 3172 C CA . GLY A 1 412 ? 12.133 -6.992 -32.562 1 91.44 412 GLY A CA 1
ATOM 3173 C C . GLY A 1 412 ? 11.398 -7.457 -31.328 1 91.44 412 GLY A C 1
ATOM 3174 O O . GLY A 1 412 ? 11.398 -6.766 -30.312 1 91.44 412 GLY A O 1
ATOM 3175 N N . MET A 1 413 ? 10.688 -8.594 -31.406 1 92.38 413 MET A N 1
ATOM 3176 C CA . MET A 1 413 ? 9.906 -9.148 -30.297 1 92.38 413 MET A CA 1
ATOM 3177 C C . MET A 1 413 ? 10.383 -10.555 -29.953 1 92.38 413 MET A C 1
ATOM 3179 O O . MET A 1 413 ? 10.977 -11.242 -30.781 1 92.38 413 MET A O 1
ATOM 3183 N N . GLU A 1 414 ? 10.102 -10.891 -28.719 1 94.62 414 GLU A N 1
ATOM 3184 C CA . GLU A 1 414 ? 10.273 -12.297 -28.375 1 94.62 414 GLU A CA 1
ATOM 3185 C C . GLU A 1 414 ? 9.266 -13.18 -29.109 1 94.62 414 GLU A C 1
ATOM 3187 O O . GLU A 1 414 ? 8.133 -12.766 -29.344 1 94.62 414 GLU A O 1
ATOM 3192 N N . PRO A 1 415 ? 9.633 -14.367 -29.422 1 94.56 415 PRO A N 1
ATOM 3193 C CA . PRO A 1 415 ? 8.75 -15.25 -30.203 1 94.56 415 PRO A CA 1
ATOM 3194 C C . PRO A 1 415 ? 7.41 -15.484 -29.516 1 94.56 415 PRO A C 1
ATOM 3196 O O . PRO A 1 415 ? 6.367 -15.5 -30.172 1 94.56 415 PRO A O 1
ATOM 3199 N N . ASP A 1 416 ? 7.461 -15.734 -28.266 1 94.94 416 ASP A N 1
ATOM 3200 C CA . ASP A 1 416 ? 6.199 -15.977 -27.578 1 94.94 416 ASP A CA 1
ATOM 3201 C C . ASP A 1 416 ? 5.383 -14.688 -27.453 1 94.94 416 ASP A C 1
ATOM 3203 O O . ASP A 1 416 ? 4.152 -14.727 -27.422 1 94.94 416 ASP A O 1
ATOM 3207 N N . THR A 1 417 ? 6.023 -13.531 -27.375 1 94.75 417 THR A N 1
ATOM 3208 C CA . THR A 1 417 ? 5.301 -12.266 -27.453 1 94.75 417 THR A CA 1
ATOM 3209 C C . THR A 1 417 ? 4.594 -12.133 -28.812 1 94.75 417 THR A C 1
ATOM 3211 O O . THR A 1 417 ? 3.428 -11.734 -28.859 1 94.75 417 THR A O 1
ATOM 3214 N N . PHE A 1 418 ? 5.32 -12.445 -29.844 1 93.06 418 PHE A N 1
ATOM 3215 C CA . PHE A 1 418 ? 4.746 -12.43 -31.188 1 93.06 418 PHE A CA 1
ATOM 3216 C C . PHE A 1 418 ? 3.539 -13.359 -31.281 1 93.06 418 PHE A C 1
ATOM 3218 O O . PHE A 1 418 ? 2.5 -12.984 -31.828 1 93.06 418 PHE A O 1
ATOM 3225 N N . TYR A 1 419 ? 3.699 -14.5 -30.75 1 91.75 419 TYR A N 1
ATOM 3226 C CA . TYR A 1 419 ? 2.623 -15.484 -30.75 1 91.75 419 TYR A CA 1
ATOM 3227 C C . TYR A 1 419 ? 1.387 -14.938 -30.047 1 91.75 419 TYR A C 1
ATOM 3229 O O . TYR A 1 419 ? 0.271 -15.047 -30.562 1 91.75 419 TYR A O 1
ATOM 3237 N N . CYS A 1 420 ? 1.55 -14.383 -28.875 1 92.06 420 CYS A N 1
ATOM 3238 C CA . CYS A 1 420 ? 0.445 -13.844 -28.094 1 92.06 420 CYS A CA 1
ATOM 3239 C C . CYS A 1 420 ? -0.241 -12.703 -28.828 1 92.06 420 CYS A C 1
ATOM 3241 O O . CYS A 1 420 ? -1.467 -12.578 -28.797 1 92.06 420 CYS A O 1
ATOM 3243 N N . LEU A 1 421 ? 0.585 -11.859 -29.422 1 91.56 421 LEU A N 1
ATOM 3244 C CA . LEU A 1 421 ? 0.02 -10.75 -30.188 1 91.56 421 LEU A CA 1
ATOM 3245 C C . LEU A 1 421 ? -0.835 -11.273 -31.344 1 91.56 421 LEU A C 1
ATOM 3247 O O . LEU A 1 421 ? -1.924 -10.75 -31.594 1 91.56 421 LEU A O 1
ATOM 3251 N N . ARG A 1 422 ? -0.347 -12.203 -32.031 1 89.31 422 ARG A N 1
ATOM 3252 C CA . ARG A 1 422 ? -1.088 -12.789 -33.156 1 89.31 422 ARG A CA 1
ATOM 3253 C C . ARG A 1 422 ? -2.379 -13.438 -32.688 1 89.31 422 ARG A C 1
ATOM 3255 O O . ARG A 1 422 ? -3.416 -13.344 -33.344 1 89.31 422 ARG A O 1
ATOM 3262 N N . LEU A 1 423 ? -2.236 -14.117 -31.578 1 88.19 423 LEU A N 1
ATOM 3263 C CA . LEU A 1 423 ? -3.416 -14.734 -30.984 1 88.19 423 LEU A CA 1
ATOM 3264 C C . LEU A 1 423 ? -4.473 -13.688 -30.656 1 88.19 423 LEU A C 1
ATOM 3266 O O . LEU A 1 423 ? -5.668 -13.914 -30.891 1 88.19 423 LEU A O 1
ATOM 3270 N N . LEU A 1 424 ? -4.062 -12.609 -30.078 1 89.81 424 LEU A N 1
ATOM 3271 C CA . LEU A 1 424 ? -4.973 -11.523 -29.75 1 89.81 424 LEU A CA 1
ATOM 3272 C C . LEU A 1 424 ? -5.637 -10.969 -31 1 89.81 424 LEU A C 1
ATOM 3274 O O . LEU A 1 424 ? -6.859 -10.812 -31.047 1 89.81 424 LEU A O 1
ATOM 3278 N N . GLU A 1 425 ? -4.863 -10.766 -32.062 1 88.81 425 GLU A N 1
ATOM 3279 C CA . GLU A 1 425 ? -5.352 -10.156 -33.281 1 88.81 425 GLU A CA 1
ATOM 3280 C C . GLU A 1 425 ? -6.324 -11.086 -34.031 1 88.81 425 GLU A C 1
ATOM 3282 O O . GLU A 1 425 ? -7.285 -10.625 -34.625 1 88.81 425 GLU A O 1
ATOM 3287 N N . GLU A 1 426 ? -6.074 -12.289 -33.906 1 86.31 426 GLU A N 1
ATOM 3288 C CA . GLU A 1 426 ? -6.812 -13.227 -34.75 1 86.31 426 GLU A CA 1
ATOM 3289 C C . GLU A 1 426 ? -7.984 -13.844 -34 1 86.31 426 GLU A C 1
ATOM 3291 O O . GLU A 1 426 ? -8.961 -14.297 -34.594 1 86.31 426 GLU A O 1
ATOM 3296 N N . SER A 1 427 ? -7.883 -13.891 -32.688 1 83.81 427 SER A N 1
ATOM 3297 C CA . SER A 1 427 ? -8.891 -14.641 -31.953 1 83.81 427 SER A CA 1
ATOM 3298 C C . SER A 1 427 ? -9.492 -13.805 -30.828 1 83.81 427 SER A C 1
ATOM 3300 O O . SER A 1 427 ? -10.508 -14.18 -30.234 1 83.81 427 SER A O 1
ATOM 3302 N N . GLY A 1 428 ? -8.867 -12.695 -30.484 1 85.5 428 GLY A N 1
ATOM 3303 C CA . GLY A 1 428 ? -9.344 -11.883 -29.375 1 85.5 428 GLY A CA 1
ATOM 3304 C C . GLY A 1 428 ? -8.906 -12.406 -28.016 1 85.5 428 GLY A C 1
ATOM 3305 O O . GLY A 1 428 ? -9.273 -11.844 -26.984 1 85.5 428 GLY A O 1
ATOM 3306 N N . ALA A 1 429 ? -8.055 -13.484 -28.031 1 85.88 429 ALA A N 1
ATOM 3307 C CA . ALA A 1 429 ? -7.574 -14.039 -26.766 1 85.88 429 ALA A CA 1
ATOM 3308 C C . ALA A 1 429 ? -6.383 -13.242 -26.234 1 85.88 429 ALA A C 1
ATOM 3310 O O . ALA A 1 429 ? -5.344 -13.164 -26.891 1 85.88 429 ALA A O 1
ATOM 3311 N N . PHE A 1 430 ? -6.57 -12.633 -25.141 1 89.38 430 PHE A N 1
ATOM 3312 C CA . PHE A 1 430 ? -5.496 -11.906 -24.484 1 89.38 430 PHE A CA 1
ATOM 3313 C C . PHE A 1 430 ? -4.773 -12.797 -23.484 1 89.38 430 PHE A C 1
ATOM 3315 O O . PHE A 1 430 ? -5.336 -13.164 -22.453 1 89.38 430 PHE A O 1
ATOM 3322 N N . ILE A 1 431 ? -3.576 -13.172 -23.859 1 89.81 431 ILE A N 1
ATOM 3323 C CA . ILE A 1 431 ? -2.738 -14.07 -23.062 1 89.81 431 ILE A CA 1
ATOM 3324 C C . ILE A 1 431 ? -1.354 -13.453 -22.875 1 89.81 431 ILE A C 1
ATOM 3326 O O . ILE A 1 431 ? -0.93 -12.609 -23.672 1 89.81 431 ILE A O 1
ATOM 3330 N N . THR A 1 432 ? -0.675 -13.852 -21.797 1 92.38 432 THR A N 1
ATOM 3331 C CA . THR A 1 432 ? 0.64 -13.273 -21.547 1 92.38 432 THR A CA 1
ATOM 3332 C C . THR A 1 432 ? 1.745 -14.211 -22.016 1 92.38 432 THR A C 1
ATOM 3334 O O . THR A 1 432 ? 1.616 -15.438 -21.906 1 92.38 432 THR A O 1
ATOM 3337 N N . PRO A 1 433 ? 2.826 -13.609 -22.516 1 95 433 PRO A N 1
ATOM 3338 C CA . PRO A 1 433 ? 3.943 -14.422 -23 1 95 433 PRO A CA 1
ATOM 3339 C C . PRO A 1 433 ? 4.816 -14.953 -21.859 1 95 433 PRO A C 1
ATOM 3341 O O . PRO A 1 433 ? 4.98 -14.273 -20.844 1 95 433 PRO A O 1
ATOM 3344 N N . GLY A 1 434 ? 5.383 -16.109 -22.109 1 95.38 434 GLY A N 1
ATOM 3345 C CA . GLY A 1 434 ? 6.199 -16.766 -21.094 1 95.38 434 GLY A CA 1
ATOM 3346 C C . GLY A 1 434 ? 7.504 -16.047 -20.828 1 95.38 434 GLY A C 1
ATOM 3347 O O . GLY A 1 434 ? 8.055 -16.141 -19.719 1 95.38 434 GLY A O 1
ATOM 3348 N N . CYS A 1 435 ? 7.992 -15.273 -21.766 1 94.06 435 CYS A N 1
ATOM 3349 C CA . CYS A 1 435 ? 9.281 -14.602 -21.609 1 94.06 435 CYS A CA 1
ATOM 3350 C C . CYS A 1 435 ? 9.266 -13.641 -20.438 1 94.06 435 CYS A C 1
ATOM 3352 O O . CYS A 1 435 ? 10.305 -13.383 -19.828 1 94.06 435 CYS A O 1
ATOM 3354 N N . GLU A 1 436 ? 8.133 -13.203 -20.047 1 91.62 436 GLU A N 1
ATOM 3355 C CA . GLU A 1 436 ? 8 -12.273 -18.938 1 91.62 436 GLU A CA 1
ATOM 3356 C C . GLU A 1 436 ? 8.328 -12.953 -17.609 1 91.62 436 GLU A C 1
ATOM 3358 O O . GLU A 1 436 ? 8.719 -12.297 -16.641 1 91.62 436 GLU A O 1
ATOM 3363 N N . TYR A 1 437 ? 8.242 -14.242 -17.562 1 95 437 TYR A N 1
ATOM 3364 C CA . TYR A 1 437 ? 8.438 -15 -16.344 1 95 437 TYR A CA 1
ATOM 3365 C C . TYR A 1 437 ? 9.773 -15.734 -16.359 1 95 437 TYR A C 1
ATOM 3367 O O . TYR A 1 437 ? 10.148 -16.359 -15.367 1 95 437 TYR A O 1
ATOM 3375 N N . GLY A 1 438 ? 10.43 -15.594 -17.422 1 93.88 438 GLY A N 1
ATOM 3376 C CA . GLY A 1 438 ? 11.648 -16.375 -17.625 1 93.88 438 GLY A CA 1
ATOM 3377 C C . GLY A 1 438 ? 11.375 -17.781 -18.141 1 93.88 438 GLY A C 1
ATOM 3378 O O . GLY A 1 438 ? 10.32 -18.344 -17.859 1 93.88 438 GLY A O 1
ATOM 3379 N N . GLN A 1 439 ? 12.266 -18.297 -18.891 1 96 439 GLN A N 1
ATOM 3380 C CA . GLN A 1 439 ? 12.172 -19.625 -19.484 1 96 439 GLN A CA 1
ATOM 3381 C C . GLN A 1 439 ? 13.539 -20.109 -19.969 1 96 439 GLN A C 1
ATOM 3383 O O . GLN A 1 439 ? 14.469 -19.312 -20.109 1 96 439 GLN A O 1
ATOM 3388 N N . LYS A 1 440 ? 13.672 -21.375 -20.078 1 95.5 440 LYS A N 1
ATOM 3389 C CA . LYS A 1 440 ? 14.914 -21.922 -20.625 1 95.5 440 LYS A CA 1
ATOM 3390 C C . LYS A 1 440 ? 15.156 -21.438 -22.047 1 95.5 440 LYS A C 1
ATOM 3392 O O . LYS A 1 440 ? 14.219 -21.297 -22.844 1 95.5 440 LYS A O 1
ATOM 3397 N N . GLU A 1 441 ? 16.453 -21.234 -22.312 1 94.06 441 GLU A N 1
ATOM 3398 C CA . GLU A 1 441 ? 16.812 -20.781 -23.656 1 94.06 441 GLU A CA 1
ATOM 3399 C C . GLU A 1 441 ? 16.266 -21.734 -24.719 1 94.06 441 GLU A C 1
ATOM 3401 O O . GLU A 1 441 ? 16.359 -22.969 -24.578 1 94.06 441 GLU A O 1
ATOM 3406 N N . GLY A 1 442 ? 15.656 -21.141 -25.641 1 93.75 442 GLY A N 1
ATOM 3407 C CA . GLY A 1 442 ? 15.148 -21.938 -26.75 1 93.75 442 GLY A CA 1
ATOM 3408 C C . GLY A 1 442 ? 13.734 -22.438 -26.531 1 93.75 442 GLY A C 1
ATOM 3409 O O . GLY A 1 442 ? 13.141 -23.062 -27.422 1 93.75 442 GLY A O 1
ATOM 3410 N N . THR A 1 443 ? 13.195 -22.188 -25.391 1 96.5 443 THR A N 1
ATOM 3411 C CA . THR A 1 443 ? 11.812 -22.578 -25.141 1 96.5 443 THR A CA 1
ATOM 3412 C C . THR A 1 443 ? 10.906 -21.344 -25.094 1 96.5 443 THR A C 1
ATOM 3414 O O . THR A 1 443 ? 11.375 -20.234 -24.797 1 96.5 443 THR A O 1
ATOM 3417 N N . TYR A 1 444 ? 9.617 -21.562 -25.484 1 96.62 444 TYR A N 1
ATOM 3418 C CA . TYR A 1 444 ? 8.609 -20.5 -25.5 1 96.62 444 TYR A CA 1
ATOM 3419 C C . TYR A 1 444 ? 7.328 -20.953 -24.812 1 96.62 444 TYR A C 1
ATOM 3421 O O . TYR A 1 444 ? 6.91 -22.109 -24.969 1 96.62 444 TYR A O 1
ATOM 3429 N N . HIS A 1 445 ? 6.824 -20.062 -24 1 96.69 445 HIS A N 1
ATOM 3430 C CA . HIS A 1 445 ? 5.656 -20.438 -23.203 1 96.69 445 HIS A CA 1
ATOM 3431 C C . HIS A 1 445 ? 4.605 -19.328 -23.234 1 96.69 445 HIS A C 1
ATOM 3433 O O . HIS A 1 445 ? 4.867 -18.234 -23.719 1 96.69 445 HIS A O 1
ATOM 3439 N N . ILE A 1 446 ? 3.389 -19.672 -22.812 1 93.06 446 ILE A N 1
ATOM 3440 C CA . ILE A 1 446 ? 2.334 -18.719 -22.5 1 93.06 446 ILE A CA 1
ATOM 3441 C C . ILE A 1 446 ? 1.787 -18.984 -21.094 1 93.06 446 ILE A C 1
ATOM 3443 O O . ILE A 1 446 ? 1.914 -20.109 -20.578 1 93.06 446 ILE A O 1
ATOM 3447 N N . ARG A 1 447 ? 1.329 -17.984 -20.422 1 94.06 447 ARG A N 1
ATOM 3448 C CA . ARG A 1 447 ? 0.673 -18.125 -19.125 1 94.06 447 ARG A CA 1
ATOM 3449 C C . ARG A 1 447 ? -0.841 -18 -19.266 1 94.06 447 ARG A C 1
ATOM 3451 O O . ARG A 1 447 ? -1.345 -17 -19.781 1 94.06 447 ARG A O 1
ATOM 3458 N N . TYR A 1 448 ? -1.521 -19.031 -18.859 1 90.12 448 TYR A N 1
ATOM 3459 C CA . TYR A 1 448 ? -2.969 -19.125 -19.016 1 90.12 448 TYR A CA 1
ATOM 3460 C C . TYR A 1 448 ? -3.658 -19.219 -17.656 1 90.12 448 TYR A C 1
ATOM 3462 O O . TYR A 1 448 ? -3.354 -20.109 -16.859 1 90.12 448 TYR A O 1
ATOM 3470 N N . THR A 1 449 ? -4.629 -18.406 -17.406 1 90.88 449 THR A N 1
ATOM 3471 C CA . THR A 1 449 ? -5.301 -18.375 -16.109 1 90.88 449 THR A CA 1
ATOM 3472 C C . THR A 1 449 ? -6.316 -19.516 -16 1 90.88 449 THR A C 1
ATOM 3474 O O . THR A 1 449 ? -6.898 -19.922 -17.016 1 90.88 449 THR A O 1
ATOM 3477 N N . LEU A 1 450 ? -6.539 -20.016 -14.805 1 88.62 450 LEU A N 1
ATOM 3478 C CA . LEU A 1 450 ? -7.465 -21.125 -14.539 1 88.62 450 LEU A CA 1
ATOM 3479 C C . LEU A 1 450 ? -8.742 -20.609 -13.891 1 88.62 450 LEU A C 1
ATOM 3481 O O . LEU A 1 450 ? -9.586 -21.391 -13.453 1 88.62 450 LEU A O 1
ATOM 3485 N N . LEU A 1 451 ? -8.93 -19.297 -13.875 1 86.62 451 LEU A N 1
ATOM 3486 C CA . LEU A 1 451 ? -9.961 -18.703 -13.031 1 86.62 451 LEU A CA 1
ATOM 3487 C C . LEU A 1 451 ? -11.227 -18.422 -13.836 1 86.62 451 LEU A C 1
ATOM 3489 O O . LEU A 1 451 ? -12.289 -18.172 -13.258 1 86.62 451 LEU A O 1
ATOM 3493 N N . ASN A 1 452 ? -11.164 -18.469 -15.148 1 80.19 452 ASN A N 1
ATOM 3494 C CA . ASN A 1 452 ? -12.336 -18.125 -15.961 1 80.19 452 ASN A CA 1
ATOM 3495 C C . ASN A 1 452 ? -13.367 -19.25 -15.953 1 80.19 452 ASN A C 1
ATOM 3497 O O . ASN A 1 452 ? -13.031 -20.406 -15.719 1 80.19 452 ASN A O 1
ATOM 3501 N N . ASP A 1 453 ? -14.594 -18.797 -16.172 1 75.69 453 ASP A N 1
ATOM 3502 C CA . ASP A 1 453 ? -15.664 -19.781 -16.297 1 75.69 453 ASP A CA 1
ATOM 3503 C C . ASP A 1 453 ? -15.359 -20.797 -17.406 1 75.69 453 ASP A C 1
ATOM 3505 O O . ASP A 1 453 ? -14.781 -20.438 -18.438 1 75.69 453 ASP A O 1
ATOM 3509 N N . ILE A 1 454 ? -15.828 -21.984 -17.125 1 67.44 454 ILE A N 1
ATOM 3510 C CA . ILE A 1 454 ? -15.508 -23.109 -18 1 67.44 454 ILE A CA 1
ATOM 3511 C C . ILE A 1 454 ? -16.031 -22.844 -19.406 1 67.44 454 ILE A C 1
ATOM 3513 O O . ILE A 1 454 ? -15.398 -23.234 -20.391 1 67.44 454 ILE A O 1
ATOM 3517 N N . MET A 1 455 ? -17.156 -22.25 -19.406 1 62.91 455 MET A N 1
ATOM 3518 C CA . MET A 1 455 ? -17.75 -22 -20.719 1 62.91 455 MET A CA 1
ATOM 3519 C C . MET A 1 455 ? -16.906 -21 -21.516 1 62.91 455 MET A C 1
ATOM 3521 O O . MET A 1 455 ? -16.703 -21.172 -22.719 1 62.91 455 MET A O 1
ATOM 3525 N N . LEU A 1 456 ? -16.5 -20.031 -20.859 1 63.88 456 LEU A N 1
ATOM 3526 C CA . LEU A 1 456 ? -15.633 -19.062 -21.5 1 63.88 456 LEU A CA 1
ATOM 3527 C C . LEU A 1 456 ? -14.312 -19.703 -21.922 1 63.88 456 LEU A C 1
ATOM 3529 O O . LEU A 1 456 ? -13.766 -19.375 -22.984 1 63.88 456 LEU A O 1
ATOM 3533 N N . MET A 1 457 ? -14.016 -20.594 -21.141 1 63.19 457 MET A N 1
ATOM 3534 C CA . MET A 1 457 ? -12.766 -21.312 -21.438 1 63.19 457 MET A CA 1
ATOM 3535 C C . MET A 1 457 ? -12.898 -22.156 -22.688 1 63.19 457 MET A C 1
ATOM 3537 O O . MET A 1 457 ? -11.992 -22.188 -23.516 1 63.19 457 MET A O 1
ATOM 3541 N N . GLU A 1 458 ? -13.984 -22.797 -22.672 1 60.44 458 GLU A N 1
ATOM 3542 C CA . GLU A 1 458 ? -14.203 -23.688 -23.797 1 60.44 458 GLU A CA 1
ATOM 3543 C C . GLU A 1 458 ? -14.391 -22.906 -25.094 1 60.44 458 GLU A C 1
ATOM 3545 O O . GLU A 1 458 ? -13.836 -23.266 -26.141 1 60.44 458 GLU A O 1
ATOM 3550 N N . VAL A 1 459 ? -15.32 -22.031 -24.984 1 53.47 459 VAL A N 1
ATOM 3551 C CA . VAL A 1 459 ? -15.633 -21.266 -26.188 1 53.47 459 VAL A CA 1
ATOM 3552 C C . VAL A 1 459 ? -14.391 -20.5 -26.641 1 53.47 459 VAL A C 1
ATOM 3554 O O . VAL A 1 459 ? -14.047 -20.516 -27.812 1 53.47 459 VAL A O 1
ATOM 3557 N N . CYS A 1 460 ? -14.188 -19.656 -25.75 1 52.47 460 CYS A N 1
ATOM 3558 C CA . CYS A 1 460 ? -13.258 -18.609 -26.125 1 52.47 460 CYS A CA 1
ATOM 3559 C C . CYS A 1 460 ? -11.859 -19.172 -26.375 1 52.47 460 CYS A C 1
ATOM 3561 O O . CYS A 1 460 ? -11.312 -19.031 -27.469 1 52.47 460 CYS A O 1
ATOM 3563 N N . ALA A 1 461 ? -11.281 -19.5 -25.219 1 54.78 461 ALA A N 1
ATOM 3564 C CA . ALA A 1 461 ? -9.82 -19.578 -25.25 1 54.78 461 ALA A CA 1
ATOM 3565 C C . ALA A 1 461 ? -9.352 -20.797 -26.031 1 54.78 461 ALA A C 1
ATOM 3567 O O . ALA A 1 461 ? -8.508 -20.672 -26.922 1 54.78 461 ALA A O 1
ATOM 3568 N N . ILE A 1 462 ? -10.141 -21.844 -25.859 1 58.88 462 ILE A N 1
ATOM 3569 C CA . ILE A 1 462 ? -9.688 -23.109 -26.438 1 58.88 462 ILE A CA 1
ATOM 3570 C C . ILE A 1 462 ? -9.969 -23.125 -27.938 1 58.88 462 ILE A C 1
ATOM 3572 O O . ILE A 1 462 ? -9.094 -23.453 -28.75 1 58.88 462 ILE A O 1
ATOM 3576 N N . ASN A 1 463 ? -11.125 -22.547 -28.125 1 59.25 463 ASN A N 1
ATOM 3577 C CA . ASN A 1 463 ? -11.461 -22.547 -29.547 1 59.25 463 ASN A CA 1
ATOM 3578 C C . ASN A 1 463 ? -10.625 -21.547 -30.328 1 59.25 463 ASN A C 1
ATOM 3580 O O . ASN A 1 463 ? -10.141 -21.844 -31.422 1 59.25 463 ASN A O 1
ATOM 3584 N N . HIS A 1 464 ? -10.461 -20.5 -29.656 1 60.78 464 HIS A N 1
ATOM 3585 C CA . HIS A 1 464 ? -9.703 -19.453 -30.328 1 60.78 464 HIS A CA 1
ATOM 3586 C C . HIS A 1 464 ? -8.234 -19.844 -30.484 1 60.78 464 HIS A C 1
ATOM 3588 O O . HIS A 1 464 ? -7.637 -19.625 -31.531 1 60.78 464 HIS A O 1
ATOM 3594 N N . ILE A 1 465 ? -7.801 -20.438 -29.5 1 63.66 465 ILE A N 1
ATOM 3595 C CA . ILE A 1 465 ? -6.41 -20.891 -29.547 1 63.66 465 ILE A CA 1
ATOM 3596 C C . ILE A 1 465 ? -6.258 -22.016 -30.547 1 63.66 465 ILE A C 1
ATOM 3598 O O . ILE A 1 465 ? -5.297 -22.047 -31.328 1 63.66 465 ILE A O 1
ATOM 3602 N N . LEU A 1 466 ? -7.27 -22.734 -30.547 1 58.97 466 LEU A N 1
ATOM 3603 C CA . LEU A 1 466 ? -7.254 -23.875 -31.453 1 58.97 466 LEU A CA 1
ATOM 3604 C C . LEU A 1 466 ? -7.242 -23.406 -32.906 1 58.97 466 LEU A C 1
ATOM 3606 O O . LEU A 1 466 ? -6.449 -23.906 -33.719 1 58.97 466 LEU A O 1
ATOM 3610 N N . ILE A 1 467 ? -8.086 -22.578 -33.125 1 58.59 467 ILE A N 1
ATOM 3611 C CA . ILE A 1 467 ? -8.211 -22.109 -34.5 1 58.59 467 ILE A CA 1
ATOM 3612 C C . ILE A 1 467 ? -6.906 -21.438 -34.938 1 58.59 467 ILE A C 1
ATOM 3614 O O . ILE A 1 467 ? -6.418 -21.688 -36.062 1 58.59 467 ILE A O 1
ATOM 3618 N N . ASN A 1 468 ? -6.41 -20.766 -34.062 1 59.91 468 ASN A N 1
ATOM 3619 C CA . ASN A 1 468 ? -5.184 -20.047 -34.406 1 59.91 468 ASN A CA 1
ATOM 3620 C C . ASN A 1 468 ? -4.004 -21 -34.562 1 59.91 468 ASN A C 1
ATOM 3622 O O . ASN A 1 468 ? -3.176 -20.828 -35.438 1 59.91 468 ASN A O 1
ATOM 3626 N N . CYS A 1 469 ? -3.967 -21.844 -33.625 1 62.16 469 CYS A N 1
ATOM 3627 C CA . CYS A 1 469 ? -2.857 -22.781 -33.719 1 62.16 469 CYS A CA 1
ATOM 3628 C C . CYS A 1 469 ? -2.844 -23.5 -35.062 1 62.16 469 CYS A C 1
ATOM 3630 O O . CYS A 1 469 ? -1.786 -23.672 -35.656 1 62.16 469 CYS A O 1
ATOM 3632 N N . ARG A 1 470 ? -4.004 -23.766 -35.5 1 61.69 470 ARG A N 1
ATOM 3633 C CA . ARG A 1 470 ? -4.105 -24.453 -36.781 1 61.69 470 ARG A CA 1
ATOM 3634 C C . ARG A 1 470 ? -3.684 -23.531 -37.938 1 61.69 470 ARG A C 1
ATOM 3636 O O . ARG A 1 470 ? -2.953 -23.953 -38.844 1 61.69 470 ARG A O 1
ATOM 3643 N N . HIS A 1 471 ? -4.082 -22.359 -37.75 1 68.12 471 HIS A N 1
ATOM 3644 C CA . HIS A 1 471 ? -3.779 -21.391 -38.812 1 68.12 471 HIS A CA 1
ATOM 3645 C C . HIS A 1 471 ? -2.334 -20.922 -38.719 1 68.12 471 HIS A C 1
ATOM 3647 O O . HIS A 1 471 ? -1.676 -20.719 -39.75 1 68.12 471 HIS A O 1
ATOM 3653 N N . PHE A 1 472 ? -1.906 -20.812 -37.594 1 71 472 PHE A N 1
ATOM 3654 C CA . PHE A 1 472 ? -0.553 -20.312 -37.375 1 71 472 PHE A CA 1
ATOM 3655 C C . PHE A 1 472 ? 0.479 -21.297 -37.906 1 71 472 PHE A C 1
ATOM 3657 O O . PHE A 1 472 ? 1.469 -20.891 -38.531 1 71 472 PHE A O 1
ATOM 3664 N N . MET B 1 1 ? 24.812 -18.609 13.742 1 38.59 1 MET B N 1
ATOM 3665 C CA . MET B 1 1 ? 24.875 -17.188 13.43 1 38.59 1 MET B CA 1
ATOM 3666 C C . MET B 1 1 ? 23.891 -16.828 12.32 1 38.59 1 MET B C 1
ATOM 3668 O O . MET B 1 1 ? 23.656 -17.625 11.422 1 38.59 1 MET B O 1
ATOM 3672 N N . SER B 1 2 ? 23.016 -15.867 12.617 1 56.19 2 SER B N 1
ATOM 3673 C CA . SER B 1 2 ? 22 -15.43 11.68 1 56.19 2 SER B CA 1
ATOM 3674 C C . SER B 1 2 ? 22.578 -15.203 10.289 1 56.19 2 SER B C 1
ATOM 3676 O O . SER B 1 2 ? 23.703 -14.727 10.148 1 56.19 2 SER B O 1
ATOM 3678 N N . VAL B 1 3 ? 22.25 -16.094 9.305 1 54.81 3 VAL B N 1
ATOM 3679 C CA . VAL B 1 3 ? 22.594 -15.867 7.906 1 54.81 3 VAL B CA 1
ATOM 3680 C C . VAL B 1 3 ? 22.578 -14.375 7.602 1 54.81 3 VAL B C 1
ATOM 3682 O O . VAL B 1 3 ? 23.312 -13.914 6.715 1 54.81 3 VAL B O 1
ATOM 3685 N N . LEU B 1 4 ? 21.703 -13.672 8.516 1 61.69 4 LEU B N 1
ATOM 3686 C CA . LEU B 1 4 ? 21.625 -12.242 8.242 1 61.69 4 LEU B CA 1
ATOM 3687 C C . LEU B 1 4 ? 22.734 -11.484 8.953 1 61.69 4 LEU B C 1
ATOM 3689 O O . LEU B 1 4 ? 22.547 -10.969 10.055 1 61.69 4 LEU B O 1
ATOM 3693 N N . GLN B 1 5 ? 23.891 -11.984 9.031 1 59.78 5 GLN B N 1
ATOM 3694 C CA . GLN B 1 5 ? 25 -11.344 9.719 1 59.78 5 GLN B CA 1
ATOM 3695 C C . GLN B 1 5 ? 25.109 -9.867 9.336 1 59.78 5 GLN B C 1
ATOM 3697 O O . GLN B 1 5 ? 25.531 -9.047 10.148 1 59.78 5 GLN B O 1
ATOM 3702 N N . GLU B 1 6 ? 24.641 -9.633 8.062 1 67.88 6 GLU B N 1
ATOM 3703 C CA . GLU B 1 6 ? 24.812 -8.242 7.668 1 67.88 6 GLU B CA 1
ATOM 3704 C C . GLU B 1 6 ? 23.516 -7.672 7.102 1 67.88 6 GLU B C 1
ATOM 3706 O O . GLU B 1 6 ? 22.953 -8.219 6.141 1 67.88 6 GLU B O 1
ATOM 3711 N N . ILE B 1 7 ? 22.922 -6.883 7.945 1 75.94 7 ILE B N 1
ATOM 3712 C CA . ILE B 1 7 ? 21.766 -6.117 7.496 1 75.94 7 ILE B CA 1
ATOM 3713 C C . ILE B 1 7 ? 22.219 -5.004 6.555 1 75.94 7 ILE B C 1
ATOM 3715 O O . ILE B 1 7 ? 23.359 -4.531 6.641 1 75.94 7 ILE B O 1
ATOM 3719 N N . SER B 1 8 ? 21.359 -4.805 5.602 1 73.81 8 SER B N 1
ATOM 3720 C CA . SER B 1 8 ? 21.672 -3.742 4.648 1 73.81 8 SER B CA 1
ATOM 3721 C C . SER B 1 8 ? 22.062 -2.455 5.363 1 73.81 8 SER B C 1
ATOM 3723 O O . SER B 1 8 ? 21.438 -2.072 6.355 1 73.81 8 SER B O 1
ATOM 3725 N N . PRO B 1 9 ? 23.141 -1.908 4.949 1 68.12 9 PRO B N 1
ATOM 3726 C CA . PRO B 1 9 ? 23.562 -0.639 5.543 1 68.12 9 PRO B CA 1
ATOM 3727 C C . PRO B 1 9 ? 22.469 0.43 5.488 1 68.12 9 PRO B C 1
ATOM 3729 O O . PRO B 1 9 ? 22.344 1.243 6.41 1 68.12 9 PRO B O 1
ATOM 3732 N N . SER B 1 10 ? 21.656 0.31 4.48 1 67.5 10 SER B N 1
ATOM 3733 C CA . SER B 1 10 ? 20.578 1.286 4.352 1 67.5 10 SER B CA 1
ATOM 3734 C C . SER B 1 10 ? 19.562 1.143 5.48 1 67.5 10 SER B C 1
ATOM 3736 O O . SER B 1 10 ? 19.016 2.137 5.965 1 67.5 10 SER B O 1
ATOM 3738 N N . VAL B 1 11 ? 19.406 -0.035 5.945 1 72.5 11 VAL B N 1
ATOM 3739 C CA . VAL B 1 11 ? 18.453 -0.289 7.016 1 72.5 11 VAL B CA 1
ATOM 3740 C C . VAL B 1 11 ? 19.078 0.032 8.367 1 72.5 11 VAL B C 1
ATOM 3742 O O . VAL B 1 11 ? 18.422 0.581 9.25 1 72.5 11 VAL B O 1
ATOM 3745 N N . ARG B 1 12 ? 20.344 -0.199 8.469 1 72.44 12 ARG B N 1
ATOM 3746 C CA . ARG B 1 12 ? 21.062 0.045 9.711 1 72.44 12 ARG B CA 1
ATOM 3747 C C . ARG B 1 12 ? 21.125 1.535 10.031 1 72.44 12 ARG B C 1
ATOM 3749 O O . ARG B 1 12 ? 21.219 1.926 11.195 1 72.44 12 ARG B O 1
ATOM 3756 N N . SER B 1 13 ? 20.953 2.266 8.984 1 69.75 13 SER B N 1
ATOM 3757 C CA . SER B 1 13 ? 21.078 3.709 9.148 1 69.75 13 SER B CA 1
ATOM 3758 C C . SER B 1 13 ? 19.766 4.328 9.625 1 69.75 13 SER B C 1
ATOM 3760 O O . SER B 1 13 ? 19.75 5.488 10.039 1 69.75 13 SER B O 1
ATOM 3762 N N . ILE B 1 14 ? 18.812 3.543 9.641 1 70.31 14 ILE B N 1
ATOM 3763 C CA . ILE B 1 14 ? 17.531 4.078 10.07 1 70.31 14 ILE B CA 1
ATOM 3764 C C . ILE B 1 14 ? 17.516 4.246 11.586 1 70.31 14 ILE B C 1
ATOM 3766 O O . ILE B 1 14 ? 17.797 3.297 12.328 1 70.31 14 ILE B O 1
ATOM 3770 N N . LYS B 1 15 ? 17.375 5.547 12.008 1 65.5 15 LYS B N 1
ATOM 3771 C CA . LYS B 1 15 ? 17.312 5.844 13.438 1 65.5 15 LYS B CA 1
ATOM 3772 C C . LYS B 1 15 ? 15.914 5.594 13.992 1 65.5 15 LYS B C 1
ATOM 3774 O O . LYS B 1 15 ? 14.922 5.949 13.352 1 65.5 15 LYS B O 1
ATOM 3779 N N . PRO B 1 16 ? 15.938 4.949 15.078 1 69.19 16 PRO B N 1
ATOM 3780 C CA . PRO B 1 16 ? 14.617 4.781 15.703 1 69.19 16 PRO B CA 1
ATOM 3781 C C . PRO B 1 16 ? 13.977 6.113 16.078 1 69.19 16 PRO B C 1
ATOM 3783 O O . PRO B 1 16 ? 14.672 7.059 16.453 1 69.19 16 PRO B O 1
ATOM 3786 N N . LEU B 1 17 ? 12.688 6.059 15.906 1 69.94 17 LEU B N 1
ATOM 3787 C CA . LEU B 1 17 ? 11.961 7.258 16.312 1 69.94 17 LEU B CA 1
ATOM 3788 C C . LEU B 1 17 ? 12.086 7.488 17.812 1 69.94 17 LEU B C 1
ATOM 3790 O O . LEU B 1 17 ? 12 6.543 18.594 1 69.94 17 LEU B O 1
ATOM 3794 N N . GLN B 1 18 ? 12.352 8.648 18.156 1 69.19 18 GLN B N 1
ATOM 3795 C CA . GLN B 1 18 ? 12.477 9.023 19.562 1 69.19 18 GLN B CA 1
ATOM 3796 C C . GLN B 1 18 ? 11.164 8.836 20.297 1 69.19 18 GLN B C 1
ATOM 3798 O O . GLN B 1 18 ? 11.148 8.695 21.531 1 69.19 18 GLN B O 1
ATOM 3803 N N . SER B 1 19 ? 10.172 8.867 19.5 1 73.75 19 SER B N 1
ATOM 3804 C CA . SER B 1 19 ? 8.852 8.719 20.094 1 73.75 19 SER B CA 1
ATOM 3805 C C . SER B 1 19 ? 8.547 7.254 20.406 1 73.75 19 SER B C 1
ATOM 3807 O O . SER B 1 19 ? 7.598 6.949 21.125 1 73.75 19 SER B O 1
ATOM 3809 N N . THR B 1 20 ? 9.359 6.398 19.891 1 74.19 20 THR B N 1
ATOM 3810 C CA . THR B 1 20 ? 9.07 4.977 20.047 1 74.19 20 THR B CA 1
ATOM 3811 C C . THR B 1 20 ? 9.125 4.574 21.516 1 74.19 20 THR B C 1
ATOM 3813 O O . THR B 1 20 ? 8.18 3.975 22.031 1 74.19 20 THR B O 1
ATOM 3816 N N . PRO B 1 21 ? 10.141 5.016 22.25 1 80.56 21 PRO B N 1
ATOM 3817 C CA . PRO B 1 21 ? 10.156 4.668 23.672 1 80.56 21 PRO B CA 1
ATOM 3818 C C . PRO B 1 21 ? 9 5.293 24.438 1 80.56 21 PRO B C 1
ATOM 3820 O O . PRO B 1 21 ? 8.5 4.699 25.406 1 80.56 21 PRO B O 1
ATOM 3823 N N . ILE B 1 22 ? 8.609 6.465 24.078 1 88.75 22 ILE B N 1
ATOM 3824 C CA . ILE B 1 22 ? 7.504 7.141 24.75 1 88.75 22 ILE B CA 1
ATOM 3825 C C . ILE B 1 22 ? 6.207 6.383 24.484 1 88.75 22 ILE B C 1
ATOM 3827 O O . ILE B 1 22 ? 5.395 6.188 25.391 1 88.75 22 ILE B O 1
ATOM 3831 N N . ALA B 1 23 ? 6.031 5.988 23.25 1 84.38 23 ALA B N 1
ATOM 3832 C CA . ALA B 1 23 ? 4.844 5.227 22.875 1 84.38 23 ALA B CA 1
ATOM 3833 C C . ALA B 1 23 ? 4.781 3.902 23.625 1 84.38 23 ALA B C 1
ATOM 3835 O O . ALA B 1 23 ? 3.715 3.492 24.094 1 84.38 23 ALA B O 1
ATOM 3836 N N . LEU B 1 24 ? 5.898 3.258 23.719 1 82.12 24 LEU B N 1
ATOM 3837 C CA . LEU B 1 24 ? 5.973 1.997 24.453 1 82.12 24 LEU B CA 1
ATOM 3838 C C . LEU B 1 24 ? 5.637 2.201 25.922 1 82.12 24 LEU B C 1
ATOM 3840 O O . LEU B 1 24 ? 4.914 1.396 26.516 1 82.12 24 LEU B O 1
ATOM 3844 N N . ARG B 1 25 ? 6.188 3.223 26.453 1 90.62 25 ARG B N 1
ATOM 3845 C CA . ARG B 1 25 ? 5.902 3.533 27.859 1 90.62 25 ARG B CA 1
ATOM 3846 C C . ARG B 1 25 ? 4.426 3.846 28.047 1 90.62 25 ARG B C 1
ATOM 3848 O O . ARG B 1 25 ? 3.834 3.457 29.062 1 90.62 25 ARG B O 1
ATOM 3855 N N . ALA B 1 26 ? 3.912 4.582 27.141 1 90.31 26 ALA B N 1
ATOM 3856 C CA . ALA B 1 26 ? 2.486 4.891 27.188 1 90.31 26 ALA B CA 1
ATOM 3857 C C . ALA B 1 26 ? 1.651 3.613 27.234 1 90.31 26 ALA B C 1
ATOM 3859 O O . ALA B 1 26 ? 0.689 3.521 28 1 90.31 26 ALA B O 1
ATOM 3860 N N . GLU B 1 27 ? 1.988 2.65 26.453 1 85.06 27 GLU B N 1
ATOM 3861 C CA . GLU B 1 27 ? 1.283 1.372 26.438 1 85.06 27 GLU B CA 1
ATOM 3862 C C . GLU B 1 27 ? 1.445 0.634 27.766 1 85.06 27 GLU B C 1
ATOM 3864 O O . GLU B 1 27 ? 0.508 -0.007 28.234 1 85.06 27 GLU B O 1
ATOM 3869 N N . GLN B 1 28 ? 2.611 0.665 28.297 1 90.19 28 GLN B N 1
ATOM 3870 C CA . GLN B 1 28 ? 2.857 0.05 29.609 1 90.19 28 GLN B CA 1
ATOM 3871 C C . GLN B 1 28 ? 1.993 0.688 30.688 1 90.19 28 GLN B C 1
ATOM 3873 O O . GLN B 1 28 ? 1.447 -0.01 31.547 1 90.19 28 GLN B O 1
ATOM 3878 N N . ILE B 1 29 ? 1.963 1.944 30.609 1 93.38 29 ILE B N 1
ATOM 3879 C CA . ILE B 1 29 ? 1.179 2.676 31.594 1 93.38 29 ILE B CA 1
ATOM 3880 C C . ILE B 1 29 ? -0.297 2.305 31.469 1 93.38 29 ILE B C 1
ATOM 3882 O O . ILE B 1 29 ? -0.996 2.137 32.469 1 93.38 29 ILE B O 1
ATOM 3886 N N . ARG B 1 30 ? -0.761 2.186 30.266 1 89.62 30 ARG B N 1
ATOM 3887 C CA . ARG B 1 30 ? -2.137 1.751 30.047 1 89.62 30 ARG B CA 1
ATOM 3888 C C . ARG B 1 30 ? -2.391 0.391 30.688 1 89.62 30 ARG B C 1
ATOM 3890 O O . ARG B 1 30 ? -3.447 0.167 31.281 1 89.62 30 ARG B O 1
ATOM 3897 N N . GLU B 1 31 ? -1.48 -0.472 30.531 1 89.06 31 GLU B N 1
ATOM 3898 C CA . GLU B 1 31 ? -1.595 -1.803 31.109 1 89.06 31 GLU B CA 1
ATOM 3899 C C . GLU B 1 31 ? -1.561 -1.736 32.625 1 89.06 31 GLU B C 1
ATOM 3901 O O . GLU B 1 31 ? -2.275 -2.48 33.312 1 89.06 31 GLU B O 1
ATOM 3906 N N . GLU B 1 32 ? -0.689 -0.955 33.094 1 94.69 32 GLU B N 1
ATOM 3907 C CA . GLU B 1 32 ? -0.591 -0.763 34.531 1 94.69 32 GLU B CA 1
ATOM 3908 C C . GLU B 1 32 ? -1.906 -0.249 35.125 1 94.69 32 GLU B C 1
ATOM 3910 O O . GLU B 1 32 ? -2.359 -0.726 36.156 1 94.69 32 GLU B O 1
ATOM 3915 N N . LEU B 1 33 ? -2.4 0.682 34.438 1 93.81 33 LEU B N 1
ATOM 3916 C CA . LEU B 1 33 ? -3.67 1.25 34.906 1 93.81 33 LEU B CA 1
ATOM 3917 C C . LEU B 1 33 ? -4.773 0.201 34.875 1 93.81 33 LEU B C 1
ATOM 3919 O O . LEU B 1 33 ? -5.598 0.133 35.781 1 93.81 33 LEU B O 1
ATOM 3923 N N . LYS B 1 34 ? -4.797 -0.623 33.906 1 89.88 34 LYS B N 1
ATOM 3924 C CA . LYS B 1 34 ? -5.773 -1.704 33.781 1 89.88 34 LYS B CA 1
ATOM 3925 C C . LYS B 1 34 ? -5.621 -2.705 34.938 1 89.88 34 LYS B C 1
ATOM 3927 O O . LYS B 1 34 ? -6.605 -3.301 35.375 1 89.88 34 LYS B O 1
ATOM 3932 N N . GLN B 1 35 ? -4.426 -2.885 35.375 1 93.56 35 GLN B N 1
ATOM 3933 C CA . GLN B 1 35 ? -4.121 -3.822 36.469 1 93.56 35 GLN B CA 1
ATOM 3934 C C . GLN B 1 35 ? -4.375 -3.193 37.812 1 93.56 35 GLN B C 1
ATOM 3936 O O . GLN B 1 35 ? -4.188 -3.842 38.844 1 93.56 35 GLN B O 1
ATOM 3941 N N . GLY B 1 36 ? -4.684 -1.934 37.812 1 93.5 36 GLY B N 1
ATOM 3942 C CA . GLY B 1 36 ? -5.098 -1.298 39.062 1 93.5 36 GLY B CA 1
ATOM 3943 C C . GLY B 1 36 ? -3.986 -0.512 39.75 1 93.5 36 GLY B C 1
ATOM 3944 O O . GLY B 1 36 ? -4.145 -0.037 40.875 1 93.5 36 GLY B O 1
ATOM 3945 N N . VAL B 1 37 ? -2.859 -0.341 39.031 1 95.19 37 VAL B N 1
ATOM 3946 C CA . VAL B 1 37 ? -1.776 0.466 39.594 1 95.19 37 VAL B CA 1
ATOM 3947 C C . VAL B 1 37 ? -2.219 1.923 39.688 1 95.19 37 VAL B C 1
ATOM 3949 O O . VAL B 1 37 ? -2.768 2.482 38.75 1 95.19 37 VAL B O 1
ATOM 3952 N N . LYS B 1 38 ? -1.937 2.541 40.875 1 93 38 LYS B N 1
ATOM 3953 C CA . LYS B 1 38 ? -2.369 3.916 41.094 1 93 38 LYS B CA 1
ATOM 3954 C C . LYS B 1 38 ? -1.387 4.91 40.469 1 93 38 LYS B C 1
ATOM 3956 O O . LYS B 1 38 ? -0.174 4.785 40.656 1 93 38 LYS B O 1
ATOM 3961 N N . LYS B 1 39 ? -1.896 5.84 39.688 1 89.5 39 LYS B N 1
ATOM 3962 C CA . LYS B 1 39 ? -1.168 6.957 39.094 1 89.5 39 LYS B CA 1
ATOM 3963 C C . LYS B 1 39 ? -1.916 8.273 39.281 1 89.5 39 LYS B C 1
ATOM 3965 O O . LYS B 1 39 ? -3.098 8.273 39.625 1 89.5 39 LYS B O 1
ATOM 3970 N N . PRO B 1 40 ? -1.193 9.414 39.188 1 84.25 40 PRO B N 1
ATOM 3971 C CA . PRO B 1 40 ? -1.858 10.703 39.344 1 84.25 40 PRO B CA 1
ATOM 3972 C C . PRO B 1 40 ? -2.871 11 38.25 1 84.25 40 PRO B C 1
ATOM 3974 O O . PRO B 1 40 ? -3.537 12.039 38.281 1 84.25 40 PRO B O 1
ATOM 3977 N N . PHE B 1 41 ? -3.008 10.164 37.312 1 84.75 41 PHE B N 1
ATOM 3978 C CA . PHE B 1 41 ? -3.965 10.281 36.219 1 84.75 41 PHE B CA 1
ATOM 3979 C C . PHE B 1 41 ? -4.703 8.969 36 1 84.75 41 PHE B C 1
ATOM 3981 O O . PHE B 1 41 ? -4.25 7.914 36.469 1 84.75 41 PHE B O 1
ATOM 3988 N N . ARG B 1 42 ? -5.855 9.031 35.438 1 85.12 42 ARG B N 1
ATOM 3989 C CA . ARG B 1 42 ? -6.723 7.863 35.312 1 85.12 42 ARG B CA 1
ATOM 3990 C C . ARG B 1 42 ? -6.566 7.199 33.969 1 85.12 42 ARG B C 1
ATOM 3992 O O . ARG B 1 42 ? -6.953 6.043 33.781 1 85.12 42 ARG B O 1
ATOM 3999 N N . GLU B 1 43 ? -6.047 8.008 33 1 85.81 43 GLU B N 1
ATOM 4000 C CA . GLU B 1 43 ? -5.879 7.473 31.641 1 85.81 43 GLU B CA 1
ATOM 4001 C C . GLU B 1 43 ? -4.73 8.156 30.922 1 85.81 43 GLU B C 1
ATOM 4003 O O . GLU B 1 43 ? -4.32 9.258 31.297 1 85.81 43 GLU B O 1
ATOM 4008 N N . VAL B 1 44 ? -4.238 7.438 29.969 1 86.5 44 VAL B N 1
ATOM 4009 C CA . VAL B 1 44 ? -3.281 8.062 29.062 1 86.5 44 VAL B CA 1
ATOM 4010 C C . VAL B 1 44 ? -4.027 8.773 27.938 1 86.5 44 VAL B C 1
ATOM 4012 O O . VAL B 1 44 ? -4.852 8.164 27.25 1 86.5 44 VAL B O 1
ATOM 4015 N N . ILE B 1 45 ? -3.812 10.039 27.812 1 83.25 45 ILE B N 1
ATOM 4016 C CA . ILE B 1 45 ? -4.438 10.828 26.766 1 83.25 45 ILE B CA 1
ATOM 4017 C C . ILE B 1 45 ? -3.467 10.992 25.594 1 83.25 45 ILE B C 1
ATOM 4019 O O . ILE B 1 45 ? -2.391 11.578 25.75 1 83.25 45 ILE B O 1
ATOM 4023 N N . ASP B 1 46 ? -3.918 10.492 24.484 1 85.19 46 ASP B N 1
ATOM 4024 C CA . ASP B 1 46 ? -3.07 10.539 23.297 1 85.19 46 ASP B CA 1
ATOM 4025 C C . ASP B 1 46 ? -3.32 11.812 22.5 1 85.19 46 ASP B C 1
ATOM 4027 O O . ASP B 1 46 ? -4.398 11.992 21.938 1 85.19 46 ASP B O 1
ATOM 4031 N N . VAL B 1 47 ? -2.379 12.695 22.406 1 86.81 47 VAL B N 1
ATOM 4032 C CA . VAL B 1 47 ? -2.463 13.906 21.609 1 86.81 47 VAL B CA 1
ATOM 4033 C C . VAL B 1 47 ? -1.279 13.977 20.641 1 86.81 47 VAL B C 1
ATOM 4035 O O . VAL B 1 47 ? -0.875 15.062 20.219 1 86.81 47 VAL B O 1
ATOM 4038 N N . ALA B 1 48 ? -0.804 12.781 20.344 1 86.06 48 ALA B N 1
ATOM 4039 C CA . ALA B 1 48 ? 0.429 12.695 19.562 1 86.06 48 ALA B CA 1
ATOM 4040 C C . ALA B 1 48 ? 0.128 12.516 18.078 1 86.06 48 ALA B C 1
ATOM 4042 O O . ALA B 1 48 ? 0.949 12.859 17.234 1 86.06 48 ALA B O 1
ATOM 4043 N N . TRP B 1 49 ? -1.064 12.031 17.734 1 82.81 49 TRP B N 1
ATOM 4044 C CA . TRP B 1 49 ? -1.226 11.539 16.359 1 82.81 49 TRP B CA 1
ATOM 4045 C C . TRP B 1 49 ? -2.324 12.305 15.633 1 82.81 49 TRP B C 1
ATOM 4047 O O . TRP B 1 49 ? -3.262 12.805 16.266 1 82.81 49 TRP B O 1
ATOM 4057 N N . GLY B 1 50 ? -2.082 12.352 14.375 1 86.06 50 GLY B N 1
ATOM 4058 C CA . GLY B 1 50 ? -3.105 12.891 13.492 1 86.06 50 GLY B CA 1
ATOM 4059 C C . GLY B 1 50 ? -4.105 11.852 13.031 1 86.06 50 GLY B C 1
ATOM 4060 O O . GLY B 1 50 ? -4.262 11.625 11.828 1 86.06 50 GLY B O 1
ATOM 4061 N N . ASP B 1 51 ? -4.809 11.266 13.953 1 89.38 51 ASP B N 1
ATOM 4062 C CA . ASP B 1 51 ? -5.801 10.227 13.695 1 89.38 51 ASP B CA 1
ATOM 4063 C C . ASP B 1 51 ? -7.191 10.672 14.148 1 89.38 51 ASP B C 1
ATOM 4065 O O . ASP B 1 51 ? -7.582 10.445 15.289 1 89.38 51 ASP B O 1
ATOM 4069 N N . ALA B 1 52 ? -7.902 11.211 13.195 1 88.94 52 ALA B N 1
ATOM 4070 C CA . ALA B 1 52 ? -9.195 11.812 13.523 1 88.94 52 ALA B CA 1
ATOM 4071 C C . ALA B 1 52 ? -10.141 10.781 14.141 1 88.94 52 ALA B C 1
ATOM 4073 O O . ALA B 1 52 ? -10.734 11.031 15.188 1 88.94 52 ALA B O 1
ATOM 4074 N N . GLN B 1 53 ? -10.234 9.688 13.531 1 92.12 53 GLN B N 1
ATOM 4075 C CA . GLN B 1 53 ? -11.172 8.68 14.008 1 92.12 53 GLN B CA 1
ATOM 4076 C C . GLN B 1 53 ? -10.664 8.008 15.273 1 92.12 53 GLN B C 1
ATOM 4078 O O . GLN B 1 53 ? -11.453 7.641 16.141 1 92.12 53 GLN B O 1
ATOM 4083 N N . GLY B 1 54 ? -9.359 7.906 15.367 1 89 54 GLY B N 1
ATOM 4084 C CA . GLY B 1 54 ? -8.789 7.438 16.625 1 89 54 GLY B CA 1
ATOM 4085 C C . GLY B 1 54 ? -9.086 8.359 17.797 1 89 54 GLY B C 1
ATOM 4086 O O . GLY B 1 54 ? -9.211 7.902 18.922 1 89 54 GLY B O 1
ATOM 4087 N N . ALA B 1 55 ? -9.211 9.633 17.484 1 84.31 55 ALA B N 1
ATOM 4088 C CA . ALA B 1 55 ? -9.492 10.641 18.5 1 84.31 55 ALA B CA 1
ATOM 4089 C C . ALA B 1 55 ? -10.984 10.727 18.797 1 84.31 55 ALA B C 1
ATOM 4091 O O . ALA B 1 55 ? -11.414 11.5 19.656 1 84.31 55 ALA B O 1
ATOM 4092 N N . GLY B 1 56 ? -11.758 10 18.047 1 85.38 56 GLY B N 1
ATOM 4093 C CA . GLY B 1 56 ? -13.18 9.93 18.359 1 85.38 56 GLY B CA 1
ATOM 4094 C C . GLY B 1 56 ? -14.047 10.672 17.359 1 85.38 56 GLY B C 1
ATOM 4095 O O . GLY B 1 56 ? -15.273 10.688 17.484 1 85.38 56 GLY B O 1
ATOM 4096 N N . ILE B 1 57 ? -13.406 11.297 16.406 1 87.75 57 ILE B N 1
ATOM 4097 C CA . ILE B 1 57 ? -14.188 11.969 15.383 1 87.75 57 ILE B CA 1
ATOM 4098 C C . ILE B 1 57 ? -14.891 10.93 14.516 1 87.75 57 ILE B C 1
ATOM 4100 O O . ILE B 1 57 ? -14.266 10 14.016 1 87.75 57 ILE B O 1
ATOM 4104 N N . LYS B 1 58 ? -16.188 11.148 14.336 1 91.25 58 LYS B N 1
ATOM 4105 C CA . LYS B 1 58 ? -16.984 10.188 13.57 1 91.25 58 LYS B CA 1
ATOM 4106 C C . LYS B 1 58 ? -16.734 10.352 12.07 1 91.25 58 LYS B C 1
ATOM 4108 O O . LYS B 1 58 ? -16.594 11.469 11.578 1 91.25 58 LYS B O 1
ATOM 4113 N N . PRO B 1 59 ? -16.719 9.195 11.398 1 94.94 59 PRO B N 1
ATOM 4114 C CA . PRO B 1 59 ? -16.578 9.297 9.945 1 94.94 59 PRO B CA 1
ATOM 4115 C C . PRO B 1 59 ? -17.828 9.883 9.273 1 94.94 59 PRO B C 1
ATOM 4117 O O . PRO B 1 59 ? -18.922 9.828 9.844 1 94.94 59 PRO B O 1
ATOM 4120 N N . LEU B 1 60 ? -17.641 10.414 8.062 1 96.31 60 LEU B N 1
ATOM 4121 C CA . LEU B 1 60 ? -18.766 10.945 7.293 1 96.31 60 LEU B CA 1
ATOM 4122 C C . LEU B 1 60 ? -19.672 9.812 6.812 1 96.31 60 LEU B C 1
ATOM 4124 O O . LEU B 1 60 ? -19.188 8.828 6.254 1 96.31 60 LEU B O 1
ATOM 4128 N N . THR B 1 61 ? -20.938 10.031 6.988 1 96.94 61 THR B N 1
ATOM 4129 C CA . THR B 1 61 ? -21.938 9.008 6.695 1 96.94 61 THR B CA 1
ATOM 4130 C C . THR B 1 61 ? -21.906 8.641 5.215 1 96.94 61 THR B C 1
ATOM 4132 O O . THR B 1 61 ? -21.938 7.457 4.863 1 96.94 61 THR B O 1
ATOM 4135 N N . PHE B 1 62 ? -21.828 9.672 4.375 1 97.5 62 PHE B N 1
ATOM 4136 C CA . PHE B 1 62 ? -21.891 9.453 2.932 1 97.5 62 PHE B CA 1
ATOM 4137 C C . PHE B 1 62 ? -20.734 8.57 2.473 1 97.5 62 PHE B C 1
ATOM 4139 O O . PHE B 1 62 ? -20.922 7.66 1.659 1 97.5 62 PHE B O 1
ATOM 4146 N N . VAL B 1 63 ? -19.516 8.773 2.953 1 97.19 63 VAL B N 1
ATOM 4147 C CA . VAL B 1 63 ? -18.328 7.996 2.594 1 97.19 63 VAL B CA 1
ATOM 4148 C C . VAL B 1 63 ? -18.547 6.531 2.965 1 97.19 63 VAL B C 1
ATOM 4150 O O . VAL B 1 63 ? -18.297 5.637 2.148 1 97.19 63 VAL B O 1
ATOM 4153 N N . ARG B 1 64 ? -19.047 6.34 4.168 1 97.38 64 ARG B N 1
ATOM 4154 C CA . ARG B 1 64 ? -19.219 4.984 4.684 1 97.38 64 ARG B CA 1
ATOM 4155 C C . ARG B 1 64 ? -20.344 4.258 3.943 1 97.38 64 ARG B C 1
ATOM 4157 O O . ARG B 1 64 ? -20.234 3.061 3.67 1 97.38 64 ARG B O 1
ATOM 4164 N N . GLN B 1 65 ? -21.375 4.969 3.617 1 97.31 65 GLN B N 1
ATOM 4165 C CA . GLN B 1 65 ? -22.484 4.367 2.883 1 97.31 65 GLN B CA 1
ATOM 4166 C C . GLN B 1 65 ? -22.047 3.943 1.481 1 97.31 65 GLN B C 1
ATOM 4168 O O . GLN B 1 65 ? -22.375 2.848 1.027 1 97.31 65 GLN B O 1
ATOM 4173 N N . VAL B 1 66 ? -21.297 4.781 0.789 1 98.25 66 VAL B N 1
ATOM 4174 C CA . VAL B 1 66 ? -20.828 4.461 -0.554 1 98.25 66 VAL B CA 1
ATOM 4175 C C . VAL B 1 66 ? -19.891 3.254 -0.5 1 98.25 66 VAL B C 1
ATOM 4177 O O . VAL B 1 66 ? -20.031 2.316 -1.289 1 98.25 66 VAL B O 1
ATOM 4180 N N . LEU B 1 67 ? -19 3.26 0.428 1 98.12 67 LEU B N 1
ATOM 4181 C CA . LEU B 1 67 ? -18.047 2.166 0.576 1 98.12 67 LEU B CA 1
ATOM 4182 C C . LEU B 1 67 ? -18.766 0.856 0.883 1 98.12 67 LEU B C 1
ATOM 4184 O O . LEU B 1 67 ? -18.469 -0.177 0.279 1 98.12 67 LEU B O 1
ATOM 4188 N N . ALA B 1 68 ? -19.672 0.926 1.829 1 96.94 68 ALA B N 1
ATOM 4189 C CA . ALA B 1 68 ? -20.422 -0.276 2.209 1 96.94 68 ALA B CA 1
ATOM 4190 C C . ALA B 1 68 ? -21.219 -0.823 1.031 1 96.94 68 ALA B C 1
ATOM 4192 O O . ALA B 1 68 ? -21.266 -2.037 0.818 1 96.94 68 ALA B O 1
ATOM 4193 N N . ALA B 1 69 ? -21.812 0.083 0.27 1 97.5 69 ALA B N 1
ATOM 4194 C CA . ALA B 1 69 ? -22.609 -0.322 -0.885 1 97.5 69 ALA B CA 1
ATOM 4195 C C . ALA B 1 69 ? -21.734 -0.969 -1.955 1 97.5 69 ALA B C 1
ATOM 4197 O O . ALA B 1 69 ? -22.156 -1.926 -2.613 1 97.5 69 ALA B O 1
ATOM 4198 N N . CYS B 1 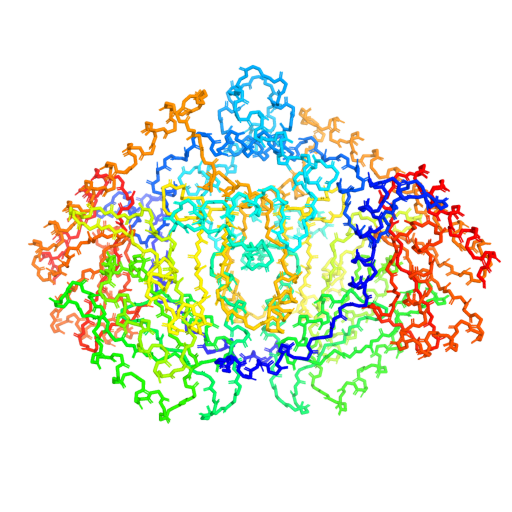70 ? -20.562 -0.457 -2.17 1 97.81 70 CYS B N 1
ATOM 4199 C CA . CYS B 1 70 ? -19.641 -1.03 -3.145 1 97.81 70 CYS B CA 1
ATOM 4200 C C . CYS B 1 70 ? -19.125 -2.391 -2.68 1 97.81 70 CYS B C 1
ATOM 4202 O O . CYS B 1 70 ? -18.938 -3.299 -3.492 1 97.81 70 CYS B O 1
ATOM 4204 N N . LEU B 1 71 ? -18.922 -2.531 -1.401 1 96.75 71 LEU B N 1
ATOM 4205 C CA . LEU B 1 71 ? -18.391 -3.766 -0.84 1 96.75 71 LEU B CA 1
ATOM 4206 C C . LEU B 1 71 ? -19.453 -4.863 -0.832 1 96.75 71 LEU B C 1
ATOM 4208 O O . LEU B 1 71 ? -19.141 -6.031 -1.072 1 96.75 71 LEU B O 1
ATOM 4212 N N . TYR B 1 72 ? -20.625 -4.5 -0.437 1 95.5 72 TYR B N 1
ATOM 4213 C CA . TYR B 1 72 ? -21.75 -5.41 -0.309 1 95.5 72 TYR B CA 1
ATOM 4214 C C . TYR B 1 72 ? -22.953 -4.91 -1.111 1 95.5 72 TYR B C 1
ATOM 4216 O O . TYR B 1 72 ? -23.922 -4.406 -0.542 1 95.5 72 TYR B O 1
ATOM 4224 N N . PRO B 1 73 ? -22.906 -5.195 -2.402 1 95.56 73 PRO B N 1
ATOM 4225 C CA . PRO B 1 73 ? -23.875 -4.594 -3.324 1 95.56 73 PRO B CA 1
ATOM 4226 C C . PRO B 1 73 ? -25.312 -4.992 -3.012 1 95.56 73 PRO B C 1
ATOM 4228 O O . PRO B 1 73 ? -26.25 -4.355 -3.496 1 95.56 73 PRO B O 1
ATOM 4231 N N . GLN B 1 74 ? -25.562 -5.977 -2.205 1 92.62 74 GLN B N 1
ATOM 4232 C CA . GLN B 1 74 ? -26.906 -6.332 -1.771 1 92.62 74 GLN B CA 1
ATOM 4233 C C . GLN B 1 74 ? -27.594 -5.164 -1.058 1 92.62 74 GLN B C 1
ATOM 4235 O O . GLN B 1 74 ? -28.812 -5.086 -1.008 1 92.62 74 GLN B O 1
ATOM 4240 N N . LEU B 1 75 ? -26.766 -4.27 -0.605 1 93.94 75 LEU B N 1
ATOM 4241 C CA . LEU B 1 75 ? -27.297 -3.092 0.075 1 93.94 75 LEU B CA 1
ATOM 4242 C C . LEU B 1 75 ? -27.969 -2.145 -0.917 1 93.94 75 LEU B C 1
ATOM 4244 O O . LEU B 1 75 ? -28.75 -1.275 -0.522 1 93.94 75 LEU B O 1
ATOM 4248 N N . LEU B 1 76 ? -27.641 -2.271 -2.172 1 94.06 76 LEU B N 1
ATOM 4249 C CA . LEU B 1 76 ? -28.172 -1.384 -3.201 1 94.06 76 LEU B CA 1
ATOM 4250 C C . LEU B 1 76 ? -29.641 -1.652 -3.445 1 94.06 76 LEU B C 1
ATOM 4252 O O . LEU B 1 76 ? -30.359 -0.796 -3.973 1 94.06 76 LEU B O 1
ATOM 4256 N N . ASP B 1 77 ? -30.078 -2.779 -3.078 1 89.25 77 ASP B N 1
ATOM 4257 C CA . ASP B 1 77 ? -31.469 -3.146 -3.26 1 89.25 77 ASP B CA 1
ATOM 4258 C C . ASP B 1 77 ? -32.312 -2.764 -2.037 1 89.25 77 ASP B C 1
ATOM 4260 O O . ASP B 1 77 ? -33.531 -2.93 -2.033 1 89.25 77 ASP B O 1
ATOM 4264 N N . SER B 1 78 ? -31.672 -2.143 -1.097 1 80.56 78 SER B N 1
ATOM 4265 C CA . SER B 1 78 ? -32.375 -1.764 0.129 1 80.56 78 SER B CA 1
ATOM 4266 C C . SER B 1 78 ? -32.812 -0.308 0.081 1 80.56 78 SER B C 1
ATOM 4268 O O . SER B 1 78 ? -32.25 0.505 -0.641 1 80.56 78 SER B O 1
ATOM 4270 N N . ASN B 1 79 ? -33.906 -0.041 0.781 1 83.06 79 ASN B N 1
ATOM 4271 C CA . ASN B 1 79 ? -34.375 1.333 0.901 1 83.06 79 ASN B CA 1
ATOM 4272 C C . ASN B 1 79 ? -33.656 2.08 2.02 1 83.06 79 ASN B C 1
ATOM 4274 O O . ASN B 1 79 ? -34.062 3.188 2.387 1 83.06 79 ASN B O 1
ATOM 4278 N N . ARG B 1 80 ? -32.594 1.596 2.422 1 82.88 80 ARG B N 1
ATOM 4279 C CA . ARG B 1 80 ? -31.906 2.152 3.58 1 82.88 80 ARG B CA 1
ATOM 4280 C C . ARG B 1 80 ? -30.812 3.119 3.148 1 82.88 80 ARG B C 1
ATOM 4282 O O . ARG B 1 80 ? -30.234 3.814 3.982 1 82.88 80 ARG B O 1
ATOM 4289 N N . LEU B 1 81 ? -30.469 3.168 1.9 1 94.56 81 LEU B N 1
ATOM 4290 C CA . LEU B 1 81 ? -29.422 4.062 1.411 1 94.56 81 LEU B CA 1
ATOM 4291 C C . LEU B 1 81 ? -30 5.133 0.498 1 94.56 81 LEU B C 1
ATOM 4293 O O . LEU B 1 81 ? -30.906 4.855 -0.292 1 94.56 81 LEU B O 1
ATOM 4297 N N . PRO B 1 82 ? -29.562 6.363 0.665 1 96.88 82 PRO B N 1
ATOM 4298 C CA . PRO B 1 82 ? -30 7.426 -0.243 1 96.88 82 PRO B CA 1
ATOM 4299 C C . PRO B 1 82 ? -29.719 7.102 -1.71 1 96.88 82 PRO B C 1
ATOM 4301 O O . PRO B 1 82 ? -28.781 6.375 -2.018 1 96.88 82 PRO B O 1
ATOM 4304 N N . THR B 1 83 ? -30.516 7.684 -2.635 1 97.25 83 THR B N 1
ATOM 4305 C CA . THR B 1 83 ? -30.438 7.387 -4.062 1 97.25 83 THR B CA 1
ATOM 4306 C C . THR B 1 83 ? -29.094 7.801 -4.629 1 97.25 83 THR B C 1
ATOM 4308 O O . THR B 1 83 ? -28.562 7.137 -5.523 1 97.25 83 THR B O 1
ATOM 4311 N N . ASP B 1 84 ? -28.578 8.906 -4.176 1 98.06 84 ASP B N 1
ATOM 4312 C CA . ASP B 1 84 ? -27.297 9.375 -4.691 1 98.06 84 ASP B CA 1
ATOM 4313 C C . ASP B 1 84 ? -26.172 8.445 -4.258 1 98.06 84 ASP B C 1
ATOM 4315 O O . ASP B 1 84 ? -25.172 8.289 -4.98 1 98.06 84 ASP B O 1
ATOM 4319 N N . VAL B 1 85 ? -26.266 7.824 -3.068 1 98.12 85 VAL B N 1
ATOM 4320 C CA . VAL B 1 85 ? -25.312 6.809 -2.633 1 98.12 85 VAL B CA 1
ATOM 4321 C C . VAL B 1 85 ? -25.375 5.613 -3.582 1 98.12 85 VAL B C 1
ATOM 4323 O O . VAL B 1 85 ? -24.328 5.133 -4.043 1 98.12 85 VAL B O 1
ATOM 4326 N N . LYS B 1 86 ? -26.578 5.156 -3.871 1 98.06 86 LYS B N 1
ATOM 4327 C CA . LYS B 1 86 ? -26.781 4.004 -4.742 1 98.06 86 LYS B CA 1
ATOM 4328 C C . LYS B 1 86 ? -26.234 4.27 -6.145 1 98.06 86 LYS B C 1
ATOM 4330 O O . LYS B 1 86 ? -25.578 3.414 -6.734 1 98.06 86 LYS B O 1
ATOM 4335 N N . GLN B 1 87 ? -26.516 5.414 -6.637 1 97.62 87 GLN B N 1
ATOM 4336 C CA . GLN B 1 87 ? -26.078 5.789 -7.977 1 97.62 87 GLN B CA 1
ATOM 4337 C C . GLN B 1 87 ? -24.547 5.828 -8.062 1 97.62 87 GLN B C 1
ATOM 4339 O O . GLN B 1 87 ? -23.969 5.316 -9.016 1 97.62 87 GLN B O 1
ATOM 4344 N N . LYS B 1 88 ? -23.922 6.441 -7.125 1 98.06 88 LYS B N 1
ATOM 4345 C CA . LYS B 1 88 ? -22.469 6.52 -7.121 1 98.06 88 LYS B CA 1
ATOM 4346 C C . LYS B 1 88 ? -21.844 5.129 -7.02 1 98.06 88 LYS B C 1
ATOM 4348 O O . LYS B 1 88 ? -20.891 4.809 -7.746 1 98.06 88 LYS B O 1
ATOM 4353 N N . ALA B 1 89 ? -22.359 4.305 -6.109 1 98.25 89 ALA B N 1
ATOM 4354 C CA . ALA B 1 89 ? -21.844 2.953 -5.922 1 98.25 89 ALA B CA 1
ATOM 4355 C C . ALA B 1 89 ? -22 2.127 -7.195 1 98.25 89 ALA B C 1
ATOM 4357 O O . ALA B 1 89 ? -21.078 1.413 -7.59 1 98.25 89 ALA B O 1
ATOM 4358 N N . ARG B 1 90 ? -23.188 2.213 -7.848 1 98.06 90 ARG B N 1
ATOM 4359 C CA . ARG B 1 90 ? -23.406 1.493 -9.102 1 98.06 90 ARG B CA 1
ATOM 4360 C C . ARG B 1 90 ? -22.438 1.941 -10.18 1 98.06 90 ARG B C 1
ATOM 4362 O O . ARG B 1 90 ? -21.922 1.12 -10.945 1 98.06 90 ARG B O 1
ATOM 4369 N N . GLY B 1 91 ? -22.234 3.268 -10.258 1 98 91 GLY B N 1
ATOM 4370 C CA . GLY B 1 91 ? -21.266 3.793 -11.203 1 98 91 GLY B CA 1
ATOM 4371 C C . GLY B 1 91 ? -19.859 3.268 -10.969 1 98 91 GLY B C 1
ATOM 4372 O O . GLY B 1 91 ? -19.203 2.834 -11.914 1 98 91 GLY B O 1
ATOM 4373 N N . LEU B 1 92 ? -19.406 3.264 -9.773 1 98.25 92 LEU B N 1
ATOM 4374 C CA . LEU B 1 92 ? -18.078 2.783 -9.414 1 98.25 92 LEU B CA 1
ATOM 4375 C C . LEU B 1 92 ? -17.938 1.298 -9.719 1 98.25 92 LEU B C 1
ATOM 4377 O O . LEU B 1 92 ? -16.953 0.88 -10.336 1 98.25 92 LEU B O 1
ATOM 4381 N N . LEU B 1 93 ? -18.938 0.519 -9.32 1 97.75 93 LEU B N 1
ATOM 4382 C CA . LEU B 1 93 ? -18.891 -0.925 -9.523 1 97.75 93 LEU B CA 1
ATOM 4383 C C . LEU B 1 93 ? -18.891 -1.264 -11.008 1 97.75 93 LEU B C 1
ATOM 4385 O O . LEU B 1 93 ? -18.219 -2.213 -11.438 1 97.75 93 LEU B O 1
ATOM 4389 N N . SER B 1 94 ? -19.594 -0.483 -11.797 1 96.75 94 SER B N 1
ATOM 4390 C CA . SER B 1 94 ? -19.688 -0.741 -13.227 1 96.75 94 SER B CA 1
ATOM 4391 C C . SER B 1 94 ? -18.328 -0.572 -13.906 1 96.75 94 SER B C 1
ATOM 4393 O O . SER B 1 94 ? -18.109 -1.104 -15 1 96.75 94 SER B O 1
ATOM 4395 N N . GLU B 1 95 ? -17.422 0.064 -13.25 1 95.25 95 GLU B N 1
ATOM 4396 C CA . GLU B 1 95 ? -16.109 0.314 -13.844 1 95.25 95 GLU B CA 1
ATOM 4397 C C . GLU B 1 95 ? -15.031 -0.504 -13.156 1 95.25 95 GLU B C 1
ATOM 4399 O O . GLU B 1 95 ? -13.836 -0.316 -13.422 1 95.25 95 GLU B O 1
ATOM 4404 N N . CYS B 1 96 ? -15.43 -1.342 -12.258 1 94.56 96 CYS B N 1
ATOM 4405 C CA . CYS B 1 96 ? -14.539 -2.361 -11.711 1 94.56 96 CYS B CA 1
ATOM 4406 C C . CYS B 1 96 ? -14.555 -3.617 -12.57 1 94.56 96 CYS B C 1
ATOM 4408 O O . CYS B 1 96 ? -15.594 -3.984 -13.125 1 94.56 96 CYS B O 1
ATOM 4410 N N . HIS B 1 97 ? -13.375 -4.25 -12.688 1 89.38 97 HIS B N 1
ATOM 4411 C CA . HIS B 1 97 ? -13.367 -5.543 -13.367 1 89.38 97 HIS B CA 1
ATOM 4412 C C . HIS B 1 97 ? -14.312 -6.527 -12.688 1 89.38 97 HIS B C 1
ATOM 4414 O O . HIS B 1 97 ? -14.328 -6.633 -11.461 1 89.38 97 HIS B O 1
ATOM 4420 N N . GLY B 1 98 ? -15.211 -7.117 -13.492 1 90.25 98 GLY B N 1
ATOM 4421 C CA . GLY B 1 98 ? -16.156 -8.086 -12.953 1 90.25 98 GLY B CA 1
ATOM 4422 C C . GLY B 1 98 ? -17.25 -7.453 -12.117 1 90.25 98 GLY B C 1
ATOM 4423 O O . GLY B 1 98 ? -18.031 -8.156 -11.477 1 90.25 98 GLY B O 1
ATOM 4424 N N . GLY B 1 99 ? -17.25 -6.145 -12.07 1 94.88 99 GLY B N 1
ATOM 4425 C CA . GLY B 1 99 ? -18.25 -5.434 -11.289 1 94.88 99 GLY B CA 1
ATOM 4426 C C . GLY B 1 99 ? -18.016 -5.539 -9.789 1 94.88 99 GLY B C 1
ATOM 4427 O O . GLY B 1 99 ? -18.969 -5.414 -9 1 94.88 99 GLY B O 1
ATOM 4428 N N . SER B 1 100 ? -16.812 -5.809 -9.406 1 95.88 100 SER B N 1
ATOM 4429 C CA . SER B 1 100 ? -16.5 -6.043 -7.996 1 95.88 100 SER B CA 1
ATOM 4430 C C . SER B 1 100 ? -15.297 -5.219 -7.547 1 95.88 100 SER B C 1
ATOM 4432 O O . SER B 1 100 ? -14.281 -5.172 -8.242 1 95.88 100 SER B O 1
ATOM 4434 N N . MET B 1 101 ? -15.461 -4.586 -6.398 1 95.31 101 MET B N 1
ATOM 4435 C CA . MET B 1 101 ? -14.336 -3.803 -5.887 1 95.31 101 MET B CA 1
ATOM 4436 C C . MET B 1 101 ? -13.219 -4.715 -5.387 1 95.31 101 MET B C 1
ATOM 4438 O O . MET B 1 101 ? -12.148 -4.238 -5.02 1 95.31 101 MET B O 1
ATOM 4442 N N . GLY B 1 102 ? -13.469 -6.008 -5.363 1 95.81 102 GLY B N 1
ATOM 4443 C CA . GLY B 1 102 ? -12.438 -6.953 -4.957 1 95.81 102 GLY B CA 1
ATOM 4444 C C . GLY B 1 102 ? -11.492 -7.32 -6.086 1 95.81 102 GLY B C 1
ATOM 4445 O O . GLY B 1 102 ? -10.539 -8.078 -5.879 1 95.81 102 GLY B O 1
ATOM 4446 N N . SER B 1 103 ? -11.656 -6.797 -7.273 1 93.69 103 SER B N 1
ATOM 4447 C CA . SER B 1 103 ? -10.805 -7.074 -8.43 1 93.69 103 SER B CA 1
ATOM 4448 C C . SER B 1 103 ? -9.609 -6.129 -8.477 1 93.69 103 SER B C 1
ATOM 4450 O O . SER B 1 103 ? -9.617 -5.078 -7.824 1 93.69 103 SER B O 1
ATOM 4452 N N . TYR B 1 104 ? -8.586 -6.48 -9.188 1 89.81 104 TYR B N 1
ATOM 4453 C CA . TYR B 1 104 ? -7.496 -5.555 -9.484 1 89.81 104 TYR B CA 1
ATOM 4454 C C . TYR B 1 104 ? -8.008 -4.348 -10.266 1 89.81 104 TYR B C 1
ATOM 4456 O O . TYR B 1 104 ? -9.039 -4.43 -10.938 1 89.81 104 TYR B O 1
ATOM 4464 N N . THR B 1 105 ? -7.316 -3.256 -10.086 1 90.38 105 THR B N 1
ATOM 4465 C CA . THR B 1 105 ? -7.574 -2.096 -10.93 1 90.38 105 THR B CA 1
ATOM 4466 C C . THR B 1 105 ? -6.406 -1.853 -11.883 1 90.38 105 THR B C 1
ATOM 4468 O O . THR B 1 105 ? -5.305 -2.363 -11.664 1 90.38 105 THR B O 1
ATOM 4471 N N . ASP B 1 106 ? -6.676 -1.149 -12.883 1 83.06 106 ASP B N 1
ATOM 4472 C CA . ASP B 1 106 ? -5.602 -0.704 -13.766 1 83.06 106 ASP B CA 1
ATOM 4473 C C . ASP B 1 106 ? -4.777 0.402 -13.117 1 83.06 106 ASP B C 1
ATOM 4475 O O . ASP B 1 106 ? -5.117 0.882 -12.031 1 83.06 106 ASP B O 1
ATOM 4479 N N . LEU B 1 107 ? -3.688 0.816 -13.773 1 78.44 107 LEU B N 1
ATOM 4480 C CA . LEU B 1 107 ? -2.729 1.769 -13.227 1 78.44 107 LEU B CA 1
ATOM 4481 C C . LEU B 1 107 ? -3.42 3.066 -12.82 1 78.44 107 LEU B C 1
ATOM 4483 O O . LEU B 1 107 ? -3.191 3.584 -11.727 1 78.44 107 LEU B O 1
ATOM 4487 N N . PRO B 1 108 ? -4.324 3.609 -13.672 1 79.88 108 PRO B N 1
ATOM 4488 C CA . PRO B 1 108 ? -4.984 4.852 -13.266 1 79.88 108 PRO B CA 1
ATOM 4489 C C . PRO B 1 108 ? -5.992 4.645 -12.133 1 79.88 108 PRO B C 1
ATOM 4491 O O . PRO B 1 108 ? -6.523 5.613 -11.594 1 79.88 108 PRO B O 1
ATOM 4494 N N . GLY B 1 109 ? -6.215 3.357 -11.828 1 90.62 109 GLY B N 1
ATOM 4495 C CA . GLY B 1 109 ? -7.266 3.051 -10.867 1 90.62 109 GLY B CA 1
ATOM 4496 C C . GLY B 1 109 ? -8.617 2.816 -11.516 1 90.62 109 GLY B C 1
ATOM 4497 O O . GLY B 1 109 ? -8.695 2.477 -12.703 1 90.62 109 GLY B O 1
ATOM 4498 N N . ILE B 1 110 ? -9.656 2.814 -10.688 1 95.19 110 ILE B N 1
ATOM 4499 C CA . ILE B 1 110 ? -11.016 2.777 -11.219 1 95.19 110 ILE B CA 1
ATOM 4500 C C . ILE B 1 110 ? -11.258 4.004 -12.102 1 95.19 110 ILE B C 1
ATOM 4502 O O . ILE B 1 110 ? -11.094 5.141 -11.648 1 95.19 110 ILE B O 1
ATOM 4506 N N . PRO B 1 111 ? -11.656 3.809 -13.32 1 93.81 111 PRO B N 1
ATOM 4507 C CA . PRO B 1 111 ? -11.742 4.93 -14.258 1 93.81 111 PRO B CA 1
ATOM 4508 C C . PRO B 1 111 ? -12.609 6.074 -13.727 1 93.81 111 PRO B C 1
ATOM 4510 O O . PRO B 1 111 ? -12.234 7.242 -13.867 1 93.81 111 PRO B O 1
ATOM 4513 N N . GLN B 1 112 ? -13.695 5.801 -13.133 1 96.88 112 GLN B N 1
ATOM 4514 C CA . GLN B 1 112 ? -14.547 6.84 -12.57 1 96.88 112 GLN B CA 1
ATOM 4515 C C . GLN B 1 112 ? -13.797 7.664 -11.531 1 96.88 112 GLN B C 1
ATOM 4517 O O . GLN B 1 112 ? -13.961 8.883 -11.461 1 96.88 112 GLN B O 1
ATOM 4522 N N . VAL B 1 113 ? -13.016 7.023 -10.711 1 97.94 113 VAL B N 1
ATOM 4523 C CA . VAL B 1 113 ? -12.273 7.719 -9.664 1 97.94 113 VAL B CA 1
ATOM 4524 C C . VAL B 1 113 ? -11.258 8.672 -10.297 1 97.94 113 VAL B C 1
ATOM 4526 O O . VAL B 1 113 ? -11.148 9.828 -9.891 1 97.94 113 VAL B O 1
ATOM 4529 N N . ALA B 1 114 ? -10.531 8.164 -11.273 1 96.5 114 ALA B N 1
ATOM 4530 C CA . ALA B 1 114 ? -9.547 8.992 -11.969 1 96.5 114 ALA B CA 1
ATOM 4531 C C . ALA B 1 114 ? -10.203 10.219 -12.594 1 96.5 114 ALA B C 1
ATOM 4533 O O . ALA B 1 114 ? -9.68 11.336 -12.484 1 96.5 114 ALA B O 1
ATOM 4534 N N . ARG B 1 115 ? -11.328 10.047 -13.211 1 97.31 115 ARG B N 1
ATOM 4535 C CA . ARG B 1 115 ? -12.062 11.148 -13.836 1 97.31 115 ARG B CA 1
ATOM 4536 C C . ARG B 1 115 ? -12.539 12.148 -12.789 1 97.31 115 ARG B C 1
ATOM 4538 O O . ARG B 1 115 ? -12.43 13.359 -12.984 1 97.31 115 ARG B O 1
ATOM 4545 N N . GLU B 1 116 ? -13.023 11.633 -11.742 1 98.19 116 GLU B N 1
ATOM 4546 C CA . GLU B 1 116 ? -13.539 12.5 -10.688 1 98.19 116 GLU B CA 1
ATOM 4547 C C . GLU B 1 116 ? -12.414 13.328 -10.062 1 98.19 116 GLU B C 1
ATOM 4549 O O . GLU B 1 116 ? -12.609 14.5 -9.734 1 98.19 116 GLU B O 1
ATOM 4554 N N . ILE B 1 117 ? -11.234 12.742 -9.875 1 98.25 117 ILE B N 1
ATOM 4555 C CA . ILE B 1 117 ? -10.094 13.484 -9.352 1 98.25 117 ILE B CA 1
ATOM 4556 C C . ILE B 1 117 ? -9.695 14.586 -10.328 1 98.25 117 ILE B C 1
ATOM 4558 O O . ILE B 1 117 ? -9.445 15.727 -9.922 1 98.25 117 ILE B O 1
ATOM 4562 N N . SER B 1 118 ? -9.688 14.219 -11.578 1 98.38 118 SER B N 1
ATOM 4563 C CA . SER B 1 118 ? -9.375 15.188 -12.625 1 98.38 118 SER B CA 1
ATOM 4564 C C . SER B 1 118 ? -10.336 16.375 -12.586 1 98.38 118 SER B C 1
ATOM 4566 O O . SER B 1 118 ? -9.914 17.531 -12.602 1 98.38 118 SER B O 1
ATOM 4568 N N . GLU B 1 119 ? -11.594 16.094 -12.484 1 98.38 119 GLU B N 1
ATOM 4569 C CA . GLU B 1 119 ? -12.625 17.125 -12.43 1 98.38 119 GLU B CA 1
ATOM 4570 C C . GLU B 1 119 ? -12.516 17.953 -11.156 1 98.38 119 GLU B C 1
ATOM 4572 O O . GLU B 1 119 ? -12.727 19.156 -11.172 1 98.38 119 GLU B O 1
ATOM 4577 N N . TYR B 1 120 ? -12.273 17.312 -10.109 1 98.25 120 TYR B N 1
ATOM 4578 C CA . TYR B 1 120 ? -12.086 17.984 -8.828 1 98.25 120 TYR B CA 1
ATOM 4579 C C . TYR B 1 120 ? -10.977 19.031 -8.914 1 98.25 120 TYR B C 1
ATOM 4581 O O . TYR B 1 120 ? -11.156 20.172 -8.477 1 98.25 120 TYR B O 1
ATOM 4589 N N . ILE B 1 121 ? -9.844 18.609 -9.461 1 98.44 121 ILE B N 1
ATOM 4590 C CA . ILE B 1 121 ? -8.695 19.5 -9.594 1 98.44 121 ILE B CA 1
ATOM 4591 C C . ILE B 1 121 ? -9.07 20.703 -10.453 1 98.44 121 ILE B C 1
ATOM 4593 O O . ILE B 1 121 ? -8.727 21.844 -10.125 1 98.44 121 ILE B O 1
ATOM 4597 N N . ALA B 1 122 ? -9.789 20.469 -11.477 1 98.06 122 ALA B N 1
ATOM 4598 C CA . ALA B 1 122 ? -10.227 21.562 -12.352 1 98.06 122 ALA B CA 1
ATOM 4599 C C . ALA B 1 122 ? -11.164 22.5 -11.625 1 98.06 122 ALA B C 1
ATOM 4601 O O . ALA B 1 122 ? -11.078 23.719 -11.789 1 98.06 122 ALA B O 1
ATOM 4602 N N . ARG B 1 123 ? -12.086 21.969 -10.859 1 97.31 123 ARG B N 1
ATOM 4603 C CA . ARG B 1 123 ? -13.008 22.812 -10.094 1 97.31 123 ARG B CA 1
ATOM 4604 C C . ARG B 1 123 ? -12.266 23.641 -9.055 1 97.31 123 ARG B C 1
ATOM 4606 O O . ARG B 1 123 ? -12.578 24.812 -8.852 1 97.31 123 ARG B O 1
ATOM 4613 N N . ARG B 1 124 ? -11.305 23.047 -8.422 1 96.19 124 ARG B N 1
ATOM 4614 C CA . ARG B 1 124 ? -10.547 23.703 -7.367 1 96.19 124 ARG B CA 1
ATOM 4615 C C . ARG B 1 124 ? -9.648 24.797 -7.941 1 96.19 124 ARG B C 1
ATOM 4617 O O . ARG B 1 124 ? -9.57 25.906 -7.387 1 96.19 124 ARG B O 1
ATOM 4624 N N . ASP B 1 125 ? -8.977 24.469 -9.016 1 96.94 125 ASP B N 1
ATOM 4625 C CA . ASP B 1 125 ? -7.906 25.328 -9.516 1 96.94 125 ASP B CA 1
ATOM 4626 C C . ASP B 1 125 ? -8.398 26.203 -10.672 1 96.94 125 ASP B C 1
ATOM 4628 O O . ASP B 1 125 ? -7.758 27.188 -11.023 1 96.94 125 ASP B O 1
ATOM 4632 N N . GLY B 1 126 ? -9.453 25.875 -11.25 1 93.62 126 GLY B N 1
ATOM 4633 C CA . GLY B 1 126 ? -9.859 26.516 -12.492 1 93.62 126 GLY B CA 1
ATOM 4634 C C . GLY B 1 126 ? -9.141 25.969 -13.703 1 93.62 126 GLY B C 1
ATOM 4635 O O . GLY B 1 126 ? -8.164 25.219 -13.578 1 93.62 126 GLY B O 1
ATOM 4636 N N . GLY B 1 127 ? -9.633 26.156 -14.891 1 92 127 GLY B N 1
ATOM 4637 C CA . GLY B 1 127 ? -9.008 25.703 -16.125 1 92 127 GLY B CA 1
ATOM 4638 C C . GLY B 1 127 ? -9.492 24.328 -16.562 1 92 127 GLY B C 1
ATOM 4639 O O . GLY B 1 127 ? -10.539 23.859 -16.109 1 92 127 GLY B O 1
ATOM 4640 N N . ASP B 1 128 ? -8.672 23.734 -17.438 1 92.81 128 ASP B N 1
ATOM 4641 C CA . ASP B 1 128 ? -9.023 22.438 -17.984 1 92.81 128 ASP B CA 1
ATOM 4642 C C . ASP B 1 128 ? -8.664 21.312 -17.016 1 92.81 128 ASP B C 1
ATOM 4644 O O . ASP B 1 128 ? -7.652 21.406 -16.312 1 92.81 128 ASP B O 1
ATOM 4648 N N . PRO B 1 129 ? -9.492 20.297 -16.984 1 96.44 129 PRO B N 1
ATOM 4649 C CA . PRO B 1 129 ? -9.125 19.125 -16.188 1 96.44 129 PRO B CA 1
ATOM 4650 C C . PRO B 1 129 ? -7.797 18.516 -16.625 1 96.44 129 PRO B C 1
ATOM 4652 O O . PRO B 1 129 ? -7.523 18.406 -17.812 1 96.44 129 PRO B O 1
ATOM 4655 N N . PRO B 1 130 ? -6.973 18.203 -15.656 1 96.56 130 PRO B N 1
ATOM 4656 C CA . PRO B 1 130 ? -5.742 17.5 -16.031 1 96.56 130 PRO B CA 1
ATOM 4657 C C . PRO B 1 130 ? -6.012 16.141 -16.688 1 96.56 130 PRO B C 1
ATOM 4659 O O . PRO B 1 130 ? -7.055 15.531 -16.453 1 96.56 130 PRO B O 1
ATOM 4662 N N . LYS B 1 131 ? -5.035 15.703 -17.594 1 94.19 131 LYS B N 1
ATOM 4663 C CA . LYS B 1 131 ? -5.102 14.352 -18.141 1 94.19 131 LYS B CA 1
ATOM 4664 C C . LYS B 1 131 ? -5.012 13.305 -17.047 1 94.19 131 LYS B C 1
ATOM 4666 O O . LYS B 1 131 ? -4.176 13.406 -16.141 1 94.19 131 LYS B O 1
ATOM 4671 N N . THR B 1 132 ? -5.918 12.336 -17.125 1 93.81 132 THR B N 1
ATOM 4672 C CA . THR B 1 132 ? -5.926 11.281 -16.109 1 93.81 132 THR B CA 1
ATOM 4673 C C . THR B 1 132 ? -4.598 10.531 -16.094 1 93.81 132 THR B C 1
ATOM 4675 O O . THR B 1 132 ? -4.184 10.008 -15.062 1 93.81 132 THR B O 1
ATOM 4678 N N . GLY B 1 133 ? -3.873 10.5 -17.219 1 91.44 133 GLY B N 1
ATOM 4679 C CA . GLY B 1 133 ? -2.578 9.852 -17.312 1 91.44 133 GLY B CA 1
ATOM 4680 C C . GLY B 1 133 ? -1.502 10.539 -16.5 1 91.44 133 GLY B C 1
ATOM 4681 O O . GLY B 1 133 ? -0.436 9.977 -16.25 1 91.44 133 GLY B O 1
ATOM 4682 N N . ASN B 1 134 ? -1.801 11.742 -15.961 1 94.88 134 ASN B N 1
ATOM 4683 C CA . ASN B 1 134 ? -0.857 12.484 -15.141 1 94.88 134 ASN B CA 1
ATOM 4684 C C . ASN B 1 134 ? -1.206 12.391 -13.656 1 94.88 134 ASN B C 1
ATOM 4686 O O . ASN B 1 134 ? -0.586 13.055 -12.82 1 94.88 134 ASN B O 1
ATOM 4690 N N . ILE B 1 135 ? -2.242 11.656 -13.406 1 96.31 135 ILE B N 1
ATOM 4691 C CA . ILE B 1 135 ? -2.684 11.438 -12.031 1 96.31 135 ILE B CA 1
ATOM 4692 C C . ILE B 1 135 ? -2.406 9.992 -11.625 1 96.31 135 ILE B C 1
ATOM 4694 O O . ILE B 1 135 ? -2.848 9.055 -12.297 1 96.31 135 ILE B O 1
ATOM 4698 N N . PHE B 1 136 ? -1.668 9.812 -10.578 1 95.69 136 PHE B N 1
ATOM 4699 C CA . PHE B 1 136 ? -1.355 8.484 -10.07 1 95.69 136 PHE B CA 1
ATOM 4700 C C . PHE B 1 136 ? -1.981 8.266 -8.695 1 95.69 136 PHE B C 1
ATOM 4702 O O . PHE B 1 136 ? -1.667 8.984 -7.742 1 95.69 136 PHE B O 1
ATOM 4709 N N . ILE B 1 137 ? -2.908 7.309 -8.633 1 95.94 137 ILE B N 1
ATOM 4710 C CA . ILE B 1 137 ? -3.561 6.945 -7.383 1 95.94 137 ILE B CA 1
ATOM 4711 C C . ILE B 1 137 ? -2.695 5.945 -6.617 1 95.94 137 ILE B C 1
ATOM 4713 O O . ILE B 1 137 ? -2.08 5.062 -7.219 1 95.94 137 ILE B O 1
ATOM 4717 N N . SER B 1 138 ? -2.631 6.117 -5.27 1 93.06 138 SER B N 1
ATOM 4718 C CA . SER B 1 138 ? -1.713 5.328 -4.453 1 93.06 138 SER B CA 1
ATOM 4719 C C . SER B 1 138 ? -2.297 5.055 -3.072 1 93.06 138 SER B C 1
ATOM 4721 O O . SER B 1 138 ? -3.289 5.672 -2.678 1 93.06 138 SER B O 1
ATOM 4723 N N . PRO B 1 139 ? -1.664 4.039 -2.301 1 90.44 139 PRO B N 1
ATOM 4724 C CA . PRO B 1 139 ? -2.061 3.822 -0.908 1 90.44 139 PRO B CA 1
ATOM 4725 C C . PRO B 1 139 ? -1.611 4.953 0.016 1 90.44 139 PRO B C 1
ATOM 4727 O O . PRO B 1 139 ? -0.857 4.719 0.963 1 90.44 139 PRO B O 1
ATOM 4730 N N . GLY B 1 140 ? -2.021 6.148 -0.318 1 90.88 140 GLY B N 1
ATOM 4731 C CA . GLY B 1 140 ? -1.649 7.328 0.448 1 90.88 140 GLY B CA 1
ATOM 4732 C C . GLY B 1 140 ? -0.666 8.227 -0.279 1 90.88 140 GLY B C 1
ATOM 4733 O O . GLY B 1 140 ? 0.016 7.781 -1.206 1 90.88 140 GLY B O 1
ATOM 4734 N N . SER B 1 141 ? -0.532 9.375 0.222 1 92.88 141 SER B N 1
ATOM 4735 C CA . SER B 1 141 ? 0.309 10.375 -0.432 1 92.88 141 SER B CA 1
ATOM 4736 C C . SER B 1 141 ? 1.788 10.102 -0.185 1 92.88 141 SER B C 1
ATOM 4738 O O . SER B 1 141 ? 2.631 10.406 -1.03 1 92.88 141 SER B O 1
ATOM 4740 N N . GLN B 1 142 ? 2.137 9.516 0.917 1 90.88 142 GLN B N 1
ATOM 4741 C CA . GLN B 1 142 ? 3.535 9.234 1.222 1 90.88 142 GLN B CA 1
ATOM 4742 C C . GLN B 1 142 ? 4.094 8.156 0.294 1 90.88 142 GLN B C 1
ATOM 4744 O O . GLN B 1 142 ? 5.273 8.188 -0.06 1 90.88 142 GLN B O 1
ATOM 4749 N N . TRP B 1 143 ? 3.215 7.258 -0.04 1 89.19 143 TRP B N 1
ATOM 4750 C CA . TRP B 1 143 ? 3.617 6.258 -1.022 1 89.19 143 TRP B CA 1
ATOM 4751 C C . TRP B 1 143 ? 3.902 6.902 -2.373 1 89.19 143 TRP B C 1
ATOM 4753 O O . TRP B 1 143 ? 4.867 6.539 -3.053 1 89.19 143 TRP B O 1
ATOM 4763 N N . ALA B 1 144 ? 3.078 7.766 -2.756 1 93.62 144 ALA B N 1
ATOM 4764 C CA . ALA B 1 144 ? 3.285 8.492 -4.004 1 93.62 144 ALA B CA 1
ATOM 4765 C C . ALA B 1 144 ? 4.59 9.289 -3.967 1 93.62 144 ALA B C 1
ATOM 4767 O O . ALA B 1 144 ? 5.336 9.312 -4.949 1 93.62 144 ALA B O 1
ATOM 4768 N N . LEU B 1 145 ? 4.82 9.891 -2.869 1 94.94 145 LEU B N 1
ATOM 4769 C CA . LEU B 1 145 ? 6.043 10.672 -2.713 1 94.94 145 LEU B CA 1
ATOM 4770 C C . LEU B 1 145 ? 7.277 9.781 -2.844 1 94.94 145 LEU B C 1
ATOM 4772 O O . LEU B 1 145 ? 8.242 10.156 -3.512 1 94.94 145 LEU B O 1
ATOM 4776 N N . GLN B 1 146 ? 7.266 8.695 -2.229 1 89.38 146 GLN B N 1
ATOM 4777 C CA . GLN B 1 146 ? 8.391 7.77 -2.316 1 89.38 146 GLN B CA 1
ATOM 4778 C C . GLN B 1 146 ? 8.664 7.367 -3.764 1 89.38 146 GLN B C 1
ATOM 4780 O O . GLN B 1 146 ? 9.82 7.254 -4.172 1 89.38 146 GLN B O 1
ATOM 4785 N N . ASN B 1 147 ? 7.652 7.082 -4.488 1 89.25 147 ASN B N 1
ATOM 4786 C CA . ASN B 1 147 ? 7.809 6.715 -5.891 1 89.25 147 ASN B CA 1
ATOM 4787 C C . ASN B 1 147 ? 8.398 7.859 -6.711 1 89.25 147 ASN B C 1
ATOM 4789 O O . ASN B 1 147 ? 9.242 7.637 -7.582 1 89.25 147 ASN B O 1
ATOM 4793 N N . ILE B 1 148 ? 7.918 9.031 -6.469 1 93.38 148 ILE B N 1
ATOM 4794 C CA . ILE B 1 148 ? 8.43 10.188 -7.195 1 93.38 148 ILE B CA 1
ATOM 4795 C C . ILE B 1 148 ? 9.898 10.422 -6.824 1 93.38 148 ILE B C 1
ATOM 4797 O O . ILE B 1 148 ? 10.719 10.734 -7.688 1 93.38 148 ILE B O 1
ATOM 4801 N N . LEU B 1 149 ? 10.18 10.273 -5.551 1 91.94 149 LEU B N 1
ATOM 4802 C CA . LEU B 1 149 ? 11.562 10.406 -5.117 1 91.94 149 LEU B CA 1
ATOM 4803 C C . LEU B 1 149 ? 12.445 9.359 -5.789 1 91.94 149 LEU B C 1
ATOM 4805 O O . LEU B 1 149 ? 13.602 9.641 -6.133 1 91.94 149 LEU B O 1
ATOM 4809 N N . ASN B 1 150 ? 11.922 8.203 -5.918 1 85.94 150 ASN B N 1
ATOM 4810 C CA . ASN B 1 150 ? 12.648 7.145 -6.605 1 85.94 150 ASN B CA 1
ATOM 4811 C C . ASN B 1 150 ? 13.016 7.551 -8.031 1 85.94 150 ASN B C 1
ATOM 4813 O O . ASN B 1 150 ? 14.047 7.125 -8.555 1 85.94 150 ASN B O 1
ATOM 4817 N N . LEU B 1 151 ? 12.219 8.328 -8.656 1 87.81 151 LEU B N 1
ATOM 4818 C CA . LEU B 1 151 ? 12.461 8.836 -10.008 1 87.81 151 LEU B CA 1
ATOM 4819 C C . LEU B 1 151 ? 13.562 9.891 -10 1 87.81 151 LEU B C 1
ATOM 4821 O O . LEU B 1 151 ? 14.336 9.992 -10.945 1 87.81 151 LEU B O 1
ATOM 4825 N N . LEU B 1 152 ? 13.641 10.586 -8.906 1 88.81 152 LEU B N 1
ATOM 4826 C CA . LEU B 1 152 ? 14.461 11.797 -8.891 1 88.81 152 LEU B CA 1
ATOM 4827 C C . LEU B 1 152 ? 15.836 11.516 -8.297 1 88.81 152 LEU B C 1
ATOM 4829 O O . LEU B 1 152 ? 16.828 12.133 -8.695 1 88.81 152 LEU B O 1
ATOM 4833 N N . VAL B 1 153 ? 15.914 10.672 -7.34 1 85.06 153 VAL B N 1
ATOM 4834 C CA . VAL B 1 153 ? 17.125 10.508 -6.531 1 85.06 153 VAL B CA 1
ATOM 4835 C C . VAL B 1 153 ? 18.062 9.523 -7.203 1 85.06 153 VAL B C 1
ATOM 4837 O O . VAL B 1 153 ? 17.656 8.43 -7.598 1 85.06 153 VAL B O 1
ATOM 4840 N N . HIS B 1 154 ? 19.297 9.914 -7.355 1 81.19 154 HIS B N 1
ATOM 4841 C CA . HIS B 1 154 ? 20.328 9.07 -7.957 1 81.19 154 HIS B CA 1
ATOM 4842 C C . HIS B 1 154 ? 21.719 9.547 -7.57 1 81.19 154 HIS B C 1
ATOM 4844 O O . HIS B 1 154 ? 21.875 10.562 -6.898 1 81.19 154 HIS B O 1
ATOM 4850 N N . GLY B 1 155 ? 22.656 8.703 -7.895 1 72.88 155 GLY B N 1
ATOM 4851 C CA . GLY B 1 155 ? 24.062 9.062 -7.684 1 72.88 155 GLY B CA 1
ATOM 4852 C C . GLY B 1 155 ? 24.609 8.57 -6.363 1 72.88 155 GLY B C 1
ATOM 4853 O O . GLY B 1 155 ? 23.891 7.957 -5.574 1 72.88 155 GLY B O 1
ATOM 4854 N N . HIS B 1 156 ? 25.922 8.648 -6.258 1 73.44 156 HIS B N 1
ATOM 4855 C CA . HIS B 1 156 ? 26.641 8.25 -5.051 1 73.44 156 HIS B CA 1
ATOM 4856 C C . HIS B 1 156 ? 27.609 9.336 -4.602 1 73.44 156 HIS B C 1
ATOM 4858 O O . HIS B 1 156 ? 27.953 10.227 -5.383 1 73.44 156 HIS B O 1
ATOM 4864 N N . GLY B 1 157 ? 27.906 9.344 -3.377 1 72.81 157 GLY B N 1
ATOM 4865 C CA . GLY B 1 157 ? 28.859 10.312 -2.867 1 72.81 157 GLY B CA 1
ATOM 4866 C C . GLY B 1 157 ? 28.375 11.75 -3.006 1 72.81 157 GLY B C 1
ATOM 4867 O O . GLY B 1 157 ? 27.25 12.062 -2.645 1 72.81 157 GLY B O 1
ATOM 4868 N N . GLU B 1 158 ? 29.25 12.602 -3.602 1 78.62 158 GLU B N 1
ATOM 4869 C CA . GLU B 1 158 ? 28.969 14.031 -3.68 1 78.62 158 GLU B CA 1
ATOM 4870 C C . GLU B 1 158 ? 28.047 14.352 -4.844 1 78.62 158 GLU B C 1
ATOM 4872 O O . GLU B 1 158 ? 27.484 15.453 -4.922 1 78.62 158 GLU B O 1
ATOM 4877 N N . VAL B 1 159 ? 27.844 13.406 -5.594 1 82.12 159 VAL B N 1
ATOM 4878 C CA . VAL B 1 159 ? 26.984 13.672 -6.746 1 82.12 159 VAL B CA 1
ATOM 4879 C C . VAL B 1 159 ? 25.594 13.07 -6.516 1 82.12 159 VAL B C 1
ATOM 4881 O O . VAL B 1 159 ? 24.734 13.117 -7.398 1 82.12 159 VAL B O 1
ATOM 4884 N N . ARG B 1 160 ? 25.391 12.688 -5.223 1 89.38 160 ARG B N 1
ATOM 4885 C CA . ARG B 1 160 ? 24.078 12.164 -4.855 1 89.38 160 ARG B CA 1
ATOM 4886 C C . ARG B 1 160 ? 23.031 13.258 -4.918 1 89.38 160 ARG B C 1
ATOM 4888 O O . ARG B 1 160 ? 23.281 14.406 -4.547 1 89.38 160 ARG B O 1
ATOM 4895 N N . SER B 1 161 ? 21.859 12.906 -5.344 1 92.56 161 SER B N 1
ATOM 4896 C CA . SER B 1 161 ? 20.75 13.859 -5.418 1 92.56 161 SER B CA 1
ATOM 4897 C C . SER B 1 161 ? 20.359 14.352 -4.031 1 92.56 161 SER B C 1
ATOM 4899 O O . SER B 1 161 ? 20.375 13.586 -3.064 1 92.56 161 SER B O 1
ATOM 4901 N N . GLY B 1 162 ? 20.062 15.648 -3.961 1 94.62 162 GLY B N 1
ATOM 4902 C CA . GLY B 1 162 ? 19.562 16.234 -2.729 1 94.62 162 GLY B CA 1
ATOM 4903 C C . GLY B 1 162 ? 18.234 16.922 -2.895 1 94.62 162 GLY B C 1
ATOM 4904 O O . GLY B 1 162 ? 17.891 17.375 -3.992 1 94.62 162 GLY B O 1
ATOM 4905 N N . VAL B 1 163 ? 17.469 16.906 -1.881 1 96.81 163 VAL B N 1
ATOM 4906 C CA . VAL B 1 163 ? 16.172 17.578 -1.834 1 96.81 163 VAL B CA 1
ATOM 4907 C C . VAL B 1 163 ? 16.141 18.562 -0.673 1 96.81 163 VAL B C 1
ATOM 4909 O O . VAL B 1 163 ? 16.5 18.219 0.455 1 96.81 163 VAL B O 1
ATOM 4912 N N . LEU B 1 164 ? 15.828 19.844 -0.995 1 98.19 164 LEU B N 1
ATOM 4913 C CA . LEU B 1 164 ? 15.586 20.797 0.082 1 98.19 164 LEU B CA 1
ATOM 4914 C C . LEU B 1 164 ? 14.289 20.469 0.811 1 98.19 164 LEU B C 1
ATOM 4916 O O . LEU B 1 164 ? 13.234 20.359 0.184 1 98.19 164 LEU B O 1
ATOM 4920 N N . THR B 1 165 ? 14.383 20.297 2.098 1 97.81 165 THR B N 1
ATOM 4921 C CA . THR B 1 165 ? 13.227 19.922 2.902 1 97.81 165 THR B CA 1
ATOM 4922 C C . THR B 1 165 ? 13.016 20.906 4.043 1 97.81 165 THR B C 1
ATOM 4924 O O . THR B 1 165 ? 13.977 21.406 4.629 1 97.81 165 THR B O 1
ATOM 4927 N N . PRO B 1 166 ? 11.797 21.172 4.324 1 97.94 166 PRO B N 1
ATOM 4928 C CA . PRO B 1 166 ? 11.539 22.094 5.43 1 97.94 166 PRO B CA 1
ATOM 4929 C C . PRO B 1 166 ? 11.836 21.484 6.797 1 97.94 166 PRO B C 1
ATOM 4931 O O . PRO B 1 166 ? 11.68 20.266 6.977 1 97.94 166 PRO B O 1
ATOM 4934 N N . ILE B 1 167 ? 12.25 22.297 7.684 1 97.69 167 ILE B N 1
ATOM 4935 C CA . ILE B 1 167 ? 12.367 21.953 9.094 1 97.69 167 ILE B CA 1
ATOM 4936 C C . ILE B 1 167 ? 11.562 22.938 9.938 1 97.69 167 ILE B C 1
ATOM 4938 O O . ILE B 1 167 ? 11.789 24.141 9.867 1 97.69 167 ILE B O 1
ATOM 4942 N N . PRO B 1 168 ? 10.625 22.422 10.719 1 97 168 PRO B N 1
ATOM 4943 C CA . PRO B 1 168 ? 10.32 21.016 10.961 1 97 168 PRO B CA 1
ATOM 4944 C C . PRO B 1 168 ? 9.625 20.344 9.781 1 97 168 PRO B C 1
ATOM 4946 O O . PRO B 1 168 ? 9.016 21.031 8.953 1 97 168 PRO B O 1
ATOM 4949 N N . CYS B 1 169 ? 9.805 19.016 9.711 1 94.06 169 CYS B N 1
ATOM 4950 C CA . CYS B 1 169 ? 9.219 18.188 8.664 1 94.06 169 CYS B CA 1
ATOM 4951 C C . CYS B 1 169 ? 8.836 16.812 9.195 1 94.06 169 CYS B C 1
ATOM 4953 O O . CYS B 1 169 ? 9.5 16.297 10.102 1 94.06 169 CYS B O 1
ATOM 4955 N N . HIS B 1 170 ? 7.797 16.328 8.633 1 88.88 170 HIS B N 1
ATOM 4956 C CA . HIS B 1 170 ? 7.414 14.984 9.031 1 88.88 170 HIS B CA 1
ATOM 4957 C C . HIS B 1 170 ? 8.539 13.992 8.766 1 88.88 170 HIS B C 1
ATOM 4959 O O . HIS B 1 170 ? 9.148 14.016 7.691 1 88.88 170 HIS B O 1
ATOM 4965 N N . VAL B 1 171 ? 8.75 13.078 9.602 1 85.25 171 VAL B N 1
ATOM 4966 C CA . VAL B 1 171 ? 9.906 12.18 9.633 1 85.25 171 VAL B CA 1
ATOM 4967 C C . VAL B 1 171 ? 9.852 11.219 8.453 1 85.25 171 VAL B C 1
ATOM 4969 O O . VAL B 1 171 ? 10.883 10.867 7.879 1 85.25 171 VAL B O 1
ATOM 4972 N N . THR B 1 172 ? 8.688 10.805 8.102 1 82.44 172 THR B N 1
ATOM 4973 C CA . THR B 1 172 ? 8.531 9.797 7.059 1 82.44 172 THR B CA 1
ATOM 4974 C C . THR B 1 172 ? 9.086 10.312 5.73 1 82.44 172 THR B C 1
ATOM 4976 O O . THR B 1 172 ? 9.625 9.539 4.938 1 82.44 172 THR B O 1
ATOM 4979 N N . THR B 1 173 ? 8.953 11.523 5.488 1 86.12 173 THR B N 1
ATOM 4980 C CA . THR B 1 173 ? 9.453 12.117 4.254 1 86.12 173 THR B CA 1
ATOM 4981 C C . THR B 1 173 ? 10.977 12.055 4.199 1 86.12 173 THR B C 1
ATOM 4983 O O . THR B 1 173 ? 11.555 11.656 3.184 1 86.12 173 THR B O 1
ATOM 4986 N N . ILE B 1 174 ? 11.539 12.414 5.254 1 86.56 174 ILE B N 1
ATOM 4987 C CA . ILE B 1 174 ? 12.992 12.438 5.348 1 86.56 174 ILE B CA 1
ATOM 4988 C C . ILE B 1 174 ? 13.539 11.016 5.246 1 86.56 174 ILE B C 1
ATOM 4990 O O . ILE B 1 174 ? 14.523 10.766 4.547 1 86.56 174 ILE B O 1
ATOM 4994 N N . GLU B 1 175 ? 12.891 10.172 5.891 1 82.44 175 GLU B N 1
ATOM 4995 C CA . GLU B 1 175 ? 13.312 8.773 5.879 1 82.44 175 GLU B CA 1
ATOM 4996 C C . GLU B 1 175 ? 13.195 8.172 4.48 1 82.44 175 GLU B C 1
ATOM 4998 O O . GLU B 1 175 ? 14.031 7.355 4.078 1 82.44 175 GLU B O 1
ATOM 5003 N N . SER B 1 176 ? 12.117 8.484 3.814 1 84.25 176 SER B N 1
ATOM 5004 C CA . SER B 1 176 ? 11.945 8.016 2.445 1 84.25 176 SER B CA 1
ATOM 5005 C C . SER B 1 176 ? 13.102 8.461 1.557 1 84.25 176 SER B C 1
ATOM 5007 O O . SER B 1 176 ? 13.602 7.68 0.739 1 84.25 176 SER B O 1
ATOM 5009 N N . LEU B 1 177 ? 13.508 9.68 1.732 1 87.25 177 LEU B N 1
ATOM 5010 C CA . LEU B 1 177 ? 14.625 10.219 0.959 1 87.25 177 LEU B CA 1
ATOM 5011 C C . LEU B 1 177 ? 15.922 9.492 1.294 1 87.25 177 LEU B C 1
ATOM 5013 O O . LEU B 1 177 ? 16.672 9.117 0.394 1 87.25 177 LEU B O 1
ATOM 5017 N N . HIS B 1 178 ? 16.125 9.25 2.533 1 82.5 178 HIS B N 1
ATOM 5018 C CA . HIS B 1 178 ? 17.344 8.578 2.982 1 82.5 178 HIS B CA 1
ATOM 5019 C C . HIS B 1 178 ? 17.375 7.125 2.518 1 82.5 178 HIS B C 1
ATOM 5021 O O . HIS B 1 178 ? 18.438 6.613 2.145 1 82.5 178 HIS B O 1
ATOM 5027 N N . SER B 1 179 ? 16.297 6.531 2.574 1 77.25 179 SER B N 1
ATOM 5028 C CA . SER B 1 179 ? 16.219 5.125 2.197 1 77.25 179 SER B CA 1
ATOM 5029 C C . SER B 1 179 ? 16.578 4.926 0.729 1 77.25 179 SER B C 1
ATOM 5031 O O . SER B 1 179 ? 17.016 3.844 0.333 1 77.25 179 SER B O 1
ATOM 5033 N N . LEU B 1 180 ? 16.422 5.953 -0.032 1 78.69 180 LEU B N 1
ATOM 5034 C CA . LEU B 1 180 ? 16.734 5.898 -1.455 1 78.69 180 LEU B CA 1
ATOM 5035 C C . LEU B 1 180 ? 18.156 6.402 -1.72 1 78.69 180 LEU B C 1
ATOM 5037 O O . LEU B 1 180 ? 18.562 6.527 -2.875 1 78.69 180 LEU B O 1
ATOM 5041 N N . GLY B 1 181 ? 18.844 6.809 -0.592 1 78.81 181 GLY B N 1
ATOM 5042 C CA . GLY B 1 181 ? 20.219 7.27 -0.711 1 78.81 181 GLY B CA 1
ATOM 5043 C C . GLY B 1 181 ? 20.328 8.758 -1.002 1 78.81 181 GLY B C 1
ATOM 5044 O O . GLY B 1 181 ? 21.406 9.258 -1.316 1 78.81 181 GLY B O 1
ATOM 5045 N N . GLY B 1 182 ? 19.234 9.477 -0.965 1 87.5 182 GLY B N 1
ATOM 5046 C CA . GLY B 1 182 ? 19.25 10.914 -1.183 1 87.5 182 GLY B CA 1
ATOM 5047 C C . GLY B 1 182 ? 19.672 11.703 0.041 1 87.5 182 GLY B C 1
ATOM 5048 O O . GLY B 1 182 ? 19.766 11.148 1.139 1 87.5 182 GLY B O 1
ATOM 5049 N N . VAL B 1 183 ? 19.969 12.961 -0.216 1 92.31 183 VAL B N 1
ATOM 5050 C CA . VAL B 1 183 ? 20.375 13.859 0.86 1 92.31 183 VAL B CA 1
ATOM 5051 C C . VAL B 1 183 ? 19.234 14.836 1.161 1 92.31 183 VAL B C 1
ATOM 5053 O O . VAL B 1 183 ? 18.719 15.492 0.255 1 92.31 183 VAL B O 1
ATOM 5056 N N . SER B 1 184 ? 18.844 14.844 2.373 1 94.5 184 SER B N 1
ATOM 5057 C CA . SER B 1 184 ? 17.906 15.883 2.807 1 94.5 184 SER B CA 1
ATOM 5058 C C . SER B 1 184 ? 18.641 17.141 3.248 1 94.5 184 SER B C 1
ATOM 5060 O O . SER B 1 184 ? 19.469 17.094 4.16 1 94.5 184 SER B O 1
ATOM 5062 N N . VAL B 1 185 ? 18.391 18.25 2.604 1 96.88 185 VAL B N 1
ATOM 5063 C CA . VAL B 1 185 ? 19 19.516 2.963 1 96.88 185 VAL B CA 1
ATOM 5064 C C . VAL B 1 185 ? 17.969 20.422 3.627 1 96.88 185 VAL B C 1
ATOM 5066 O O . VAL B 1 185 ? 17.078 20.953 2.957 1 96.88 185 VAL B O 1
ATOM 5069 N N . PRO B 1 186 ? 18.156 20.688 4.863 1 97.38 186 PRO B N 1
ATOM 5070 C CA . PRO B 1 186 ? 17.125 21.422 5.59 1 97.38 186 PRO B CA 1
ATOM 5071 C C . PRO B 1 186 ? 17.109 22.906 5.262 1 97.38 186 PRO B C 1
ATOM 5073 O O . PRO B 1 186 ? 18.172 23.531 5.148 1 97.38 186 PRO B O 1
ATOM 5076 N N . TYR B 1 187 ? 15.969 23.406 5.027 1 98.25 187 TYR B N 1
ATOM 5077 C CA . TYR B 1 187 ? 15.734 24.828 5.199 1 98.25 187 TYR B CA 1
ATOM 5078 C C . TYR B 1 187 ? 14.781 25.094 6.359 1 98.25 187 TYR B C 1
ATOM 5080 O O . TYR B 1 187 ? 13.742 24.438 6.48 1 98.25 187 TYR B O 1
ATOM 5088 N N . TYR B 1 188 ? 15.094 26.047 7.195 1 98.12 188 TYR B N 1
ATOM 5089 C CA . TYR B 1 188 ? 14.359 26.266 8.43 1 98.12 188 TYR B CA 1
ATOM 5090 C C . TYR B 1 188 ? 13.203 27.234 8.219 1 98.12 188 TYR B C 1
ATOM 5092 O O . TYR B 1 188 ? 13.406 28.344 7.703 1 98.12 188 TYR B O 1
ATOM 5100 N N . LEU B 1 189 ? 12.008 26.766 8.578 1 98.06 189 LEU B N 1
ATOM 5101 C CA . LEU B 1 189 ? 10.875 27.688 8.617 1 98.06 189 LEU B CA 1
ATOM 5102 C C . LEU B 1 189 ? 11.031 28.688 9.75 1 98.06 189 LEU B C 1
ATOM 5104 O O . LEU B 1 189 ? 11.609 28.375 10.797 1 98.06 189 LEU B O 1
ATOM 5108 N N . SER B 1 190 ? 10.477 29.844 9.539 1 97.62 190 SER B N 1
ATOM 5109 C CA . SER B 1 190 ? 10.68 30.922 10.5 1 97.62 190 SER B CA 1
ATOM 5110 C C . SER B 1 190 ? 9.602 30.906 11.578 1 97.62 190 SER B C 1
ATOM 5112 O O . SER B 1 190 ? 8.5 31.422 11.367 1 97.62 190 SER B O 1
ATOM 5114 N N . GLU B 1 191 ? 9.945 30.391 12.719 1 96.81 191 GLU B N 1
ATOM 5115 C CA . GLU B 1 191 ? 9.008 30.344 13.828 1 96.81 191 GLU B CA 1
ATOM 5116 C C . GLU B 1 191 ? 8.57 31.75 14.242 1 96.81 191 GLU B C 1
ATOM 5118 O O . GLU B 1 191 ? 7.391 31.969 14.523 1 96.81 191 GLU B O 1
ATOM 5123 N N . GLU B 1 192 ? 9.469 32.719 14.211 1 95.12 192 GLU B N 1
ATOM 5124 C CA . GLU B 1 192 ? 9.203 34.094 14.625 1 95.12 192 GLU B CA 1
ATOM 5125 C C . GLU B 1 192 ? 8.203 34.781 13.695 1 95.12 192 GLU B C 1
ATOM 5127 O O . GLU B 1 192 ? 7.523 35.719 14.102 1 95.12 192 GLU B O 1
ATOM 5132 N N . HIS B 1 193 ? 8.125 34.281 12.531 1 95.44 193 HIS B N 1
ATOM 5133 C CA . HIS B 1 193 ? 7.199 34.844 11.555 1 95.44 193 HIS B CA 1
ATOM 5134 C C . HIS B 1 193 ? 6.074 33.875 11.227 1 95.44 193 HIS B C 1
ATOM 5136 O O . HIS B 1 193 ? 5.684 33.75 10.062 1 95.44 193 HIS B O 1
ATOM 5142 N N . GLY B 1 194 ? 5.711 33.062 12.195 1 94.38 194 GLY B N 1
ATOM 5143 C CA . GLY B 1 194 ? 4.582 32.156 12.047 1 94.38 194 GLY B CA 1
ATOM 5144 C C . GLY B 1 194 ? 4.898 30.953 11.188 1 94.38 194 GLY B C 1
ATOM 5145 O O . GLY B 1 194 ? 4.043 30.469 10.445 1 94.38 194 GLY B O 1
ATOM 5146 N N . TRP B 1 195 ? 6.172 30.578 11.125 1 97.12 195 TRP B N 1
ATOM 5147 C CA . TRP B 1 195 ? 6.664 29.406 10.406 1 97.12 195 TRP B CA 1
ATOM 5148 C C . TRP B 1 195 ? 6.637 29.641 8.898 1 97.12 195 TRP B C 1
ATOM 5150 O O . TRP B 1 195 ? 6.543 28.688 8.117 1 97.12 195 TRP B O 1
ATOM 5160 N N . GLU B 1 196 ? 6.707 30.859 8.484 1 96.56 196 GLU B N 1
ATOM 5161 C CA . GLU B 1 196 ? 6.73 31.219 7.07 1 96.56 196 GLU B CA 1
ATOM 5162 C C . GLU B 1 196 ? 8.039 30.766 6.414 1 96.56 196 GLU B C 1
ATOM 5164 O O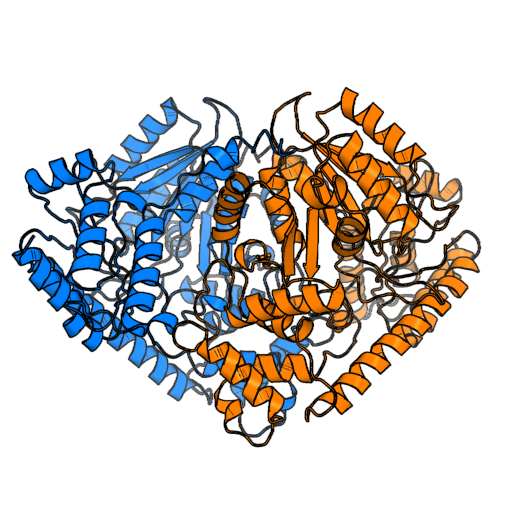 . GLU B 1 196 ? 9.094 30.812 7.039 1 96.56 196 GLU B O 1
ATOM 5169 N N . LEU B 1 197 ? 7.91 30.375 5.215 1 97.38 197 LEU B N 1
ATOM 5170 C CA . LEU B 1 197 ? 9.086 30.109 4.395 1 97.38 197 LEU B CA 1
ATOM 5171 C C . LEU B 1 197 ? 9.766 31.406 3.979 1 97.38 197 LEU B C 1
ATOM 5173 O O . LEU B 1 197 ? 9.117 32.312 3.451 1 97.38 197 LEU B O 1
ATOM 5177 N N . GLN B 1 198 ? 11.055 31.516 4.246 1 97.5 198 GLN B N 1
ATOM 5178 C CA . GLN B 1 198 ? 11.836 32.688 3.891 1 97.5 198 GLN B CA 1
ATOM 5179 C C . GLN B 1 198 ? 12.781 32.406 2.73 1 97.5 198 GLN B C 1
ATOM 5181 O O . GLN B 1 198 ? 13.531 31.422 2.766 1 97.5 198 GLN B O 1
ATOM 5186 N N . MET B 1 199 ? 12.773 33.312 1.786 1 98 199 MET B N 1
ATOM 5187 C CA . MET B 1 199 ? 13.578 33.094 0.588 1 98 199 MET B CA 1
ATOM 5188 C C . MET B 1 199 ? 15.062 33.094 0.929 1 98 199 MET B C 1
ATOM 5190 O O . MET B 1 199 ? 15.844 32.344 0.307 1 98 199 MET B O 1
ATOM 5194 N N . GLU B 1 200 ? 15.43 33.875 1.871 1 97.94 200 GLU B N 1
ATOM 5195 C CA . GLU B 1 200 ? 16.828 33.938 2.295 1 97.94 200 GLU B CA 1
ATOM 5196 C C . GLU B 1 200 ? 17.281 32.562 2.809 1 97.94 200 GLU B C 1
ATOM 5198 O O . GLU B 1 200 ? 18.391 32.125 2.518 1 97.94 200 GLU B O 1
ATOM 5203 N N . GLU B 1 201 ? 16.469 31.984 3.539 1 97.75 201 GLU B N 1
ATOM 5204 C CA . GLU B 1 201 ? 16.781 30.672 4.074 1 97.75 201 GLU B CA 1
ATOM 5205 C C . GLU B 1 201 ? 16.875 29.625 2.959 1 97.75 201 GLU B C 1
ATOM 5207 O O . GLU B 1 201 ? 17.688 28.703 3.027 1 97.75 201 GLU B O 1
ATOM 5212 N N . LEU B 1 202 ? 16 29.688 1.952 1 98.12 202 LEU B N 1
ATOM 5213 C CA . LEU B 1 202 ? 16.062 28.781 0.808 1 98.12 202 LEU B CA 1
ATOM 5214 C C . LEU B 1 202 ? 17.375 28.938 0.061 1 98.12 202 LEU B C 1
ATOM 5216 O O . LEU B 1 202 ? 17.984 27.938 -0.351 1 98.12 202 LEU B O 1
ATOM 5220 N N . ASN B 1 203 ? 17.766 30.203 -0.11 1 98.38 203 ASN B N 1
ATOM 5221 C CA . ASN B 1 203 ? 19.031 30.453 -0.765 1 98.38 203 ASN B CA 1
ATOM 5222 C C . ASN B 1 203 ? 20.203 29.875 0.031 1 98.38 203 ASN B C 1
ATOM 5224 O O . ASN B 1 203 ? 21.109 29.266 -0.542 1 98.38 203 ASN B O 1
ATOM 5228 N N . ARG B 1 204 ? 20.188 30.031 1.283 1 98.25 204 ARG B N 1
ATOM 5229 C CA . ARG B 1 204 ? 21.219 29.453 2.145 1 98.25 204 ARG B CA 1
ATOM 5230 C C . ARG B 1 204 ? 21.281 27.938 1.991 1 98.25 204 ARG B C 1
ATOM 5232 O O . ARG B 1 204 ? 22.375 27.375 1.828 1 98.25 204 ARG B O 1
ATOM 5239 N N . ALA B 1 205 ? 20.156 27.344 2.115 1 98.38 205 ALA B N 1
ATOM 5240 C CA . ALA B 1 205 ? 20.062 25.875 2.027 1 98.38 205 ALA B CA 1
ATOM 5241 C C . ALA B 1 205 ? 20.609 25.375 0.689 1 98.38 205 ALA B C 1
ATOM 5243 O O . ALA B 1 205 ? 21.312 24.359 0.633 1 98.38 205 ALA B O 1
ATOM 5244 N N . LEU B 1 206 ? 20.25 26.109 -0.385 1 98.38 206 LEU B N 1
ATOM 5245 C CA . LEU B 1 206 ? 20.688 25.703 -1.712 1 98.38 206 LEU B CA 1
ATOM 5246 C C . LEU B 1 206 ? 22.203 25.812 -1.829 1 98.38 206 LEU B C 1
ATOM 5248 O O . LEU B 1 206 ? 22.859 24.922 -2.4 1 98.38 206 LEU B O 1
ATOM 5252 N N . GLU B 1 207 ? 22.734 26.875 -1.326 1 98.06 207 GLU B N 1
ATOM 5253 C CA . GLU B 1 207 ? 24.188 27.047 -1.373 1 98.06 207 GLU B CA 1
ATOM 5254 C C . GLU B 1 207 ? 24.891 25.953 -0.585 1 98.06 207 GLU B C 1
ATOM 5256 O O . GLU B 1 207 ? 25.938 25.438 -1.019 1 98.06 207 GLU B O 1
ATOM 5261 N N . TYR B 1 208 ? 24.359 25.641 0.48 1 97.25 208 TYR B N 1
ATOM 5262 C CA . TYR B 1 208 ? 24.922 24.531 1.255 1 97.25 208 TYR B CA 1
ATOM 5263 C C . TYR B 1 208 ? 24.781 23.219 0.5 1 97.25 208 TYR B C 1
ATOM 5265 O O . TYR B 1 208 ? 25.719 22.406 0.479 1 97.25 208 TYR B O 1
ATOM 5273 N N . ALA B 1 209 ? 23.641 23.016 -0.054 1 96.81 209 ALA B N 1
ATOM 5274 C CA . ALA B 1 209 ? 23.375 21.797 -0.793 1 96.81 209 ALA B CA 1
ATOM 5275 C C . ALA B 1 209 ? 24.422 21.562 -1.877 1 96.81 209 ALA B C 1
ATOM 5277 O O . ALA B 1 209 ? 24.875 20.438 -2.066 1 96.81 209 ALA B O 1
ATOM 5278 N N . LYS B 1 210 ? 24.844 22.562 -2.537 1 95.31 210 LYS B N 1
ATOM 5279 C CA . LYS B 1 210 ? 25.797 22.453 -3.645 1 95.31 210 LYS B CA 1
ATOM 5280 C C . LYS B 1 210 ? 27.141 21.938 -3.17 1 95.31 210 LYS B C 1
ATOM 5282 O O . LYS B 1 210 ? 27.938 21.453 -3.971 1 95.31 210 LYS B O 1
ATOM 5287 N N . GLN B 1 211 ? 27.312 22.016 -1.89 1 95.19 211 GLN B N 1
ATOM 5288 C CA . GLN B 1 211 ? 28.594 21.562 -1.326 1 95.19 211 GLN B CA 1
ATOM 5289 C C . GLN B 1 211 ? 28.531 20.094 -0.945 1 95.19 211 GLN B C 1
ATOM 5291 O O . GLN B 1 211 ? 29.578 19.438 -0.851 1 95.19 211 GLN B O 1
ATOM 5296 N N . VAL B 1 212 ? 27.344 19.578 -0.823 1 93.94 212 VAL B N 1
ATOM 5297 C CA . VAL B 1 212 ? 27.297 18.25 -0.211 1 93.94 212 VAL B CA 1
ATOM 5298 C C . VAL B 1 212 ? 26.531 17.297 -1.113 1 93.94 212 VAL B C 1
ATOM 5300 O O . VAL B 1 212 ? 26.578 16.078 -0.916 1 93.94 212 VAL B O 1
ATOM 5303 N N . CYS B 1 213 ? 25.859 17.812 -2.07 1 94.75 213 CYS B N 1
ATOM 5304 C CA . CYS B 1 213 ? 25.078 16.984 -2.975 1 94.75 213 CYS B CA 1
ATOM 5305 C C . CYS B 1 213 ? 24.734 17.75 -4.25 1 94.75 213 CYS B C 1
ATOM 5307 O O . CYS B 1 213 ? 25.234 18.844 -4.473 1 94.75 213 CYS B O 1
ATOM 5309 N N . ALA B 1 214 ? 24 17.078 -5.141 1 94 214 ALA B N 1
ATOM 5310 C CA . ALA B 1 214 ? 23.391 17.719 -6.312 1 94 214 ALA B CA 1
ATOM 5311 C C . ALA B 1 214 ? 21.906 17.969 -6.098 1 94 214 ALA B C 1
ATOM 5313 O O . ALA B 1 214 ? 21.094 17.062 -6.25 1 94 214 ALA B O 1
ATOM 5314 N N . PRO B 1 215 ? 21.547 19.219 -5.73 1 95.38 215 PRO B N 1
ATOM 5315 C CA . PRO B 1 215 ? 20.141 19.484 -5.461 1 95.38 215 PRO B CA 1
ATOM 5316 C C . PRO B 1 215 ? 19.25 19.312 -6.699 1 95.38 215 PRO B C 1
ATOM 5318 O O . PRO B 1 215 ? 19.578 19.844 -7.762 1 95.38 215 PRO B O 1
ATOM 5321 N N . VAL B 1 216 ? 18.141 18.562 -6.52 1 94.56 216 VAL B N 1
ATOM 5322 C CA . VAL B 1 216 ? 17.328 18.281 -7.691 1 94.56 216 VAL B CA 1
ATOM 5323 C C . VAL B 1 216 ? 15.883 18.688 -7.434 1 94.56 216 VAL B C 1
ATOM 5325 O O . VAL B 1 216 ? 15.094 18.844 -8.367 1 94.56 216 VAL B O 1
ATOM 5328 N N . ALA B 1 217 ? 15.484 18.891 -6.18 1 96.88 217 ALA B N 1
ATOM 5329 C CA . ALA B 1 217 ? 14.078 19.156 -5.891 1 96.88 217 ALA B CA 1
ATOM 5330 C C . ALA B 1 217 ? 13.93 19.984 -4.617 1 96.88 217 ALA B C 1
ATOM 5332 O O . ALA B 1 217 ? 14.859 20.062 -3.809 1 96.88 217 ALA B O 1
ATOM 5333 N N . LEU B 1 218 ? 12.852 2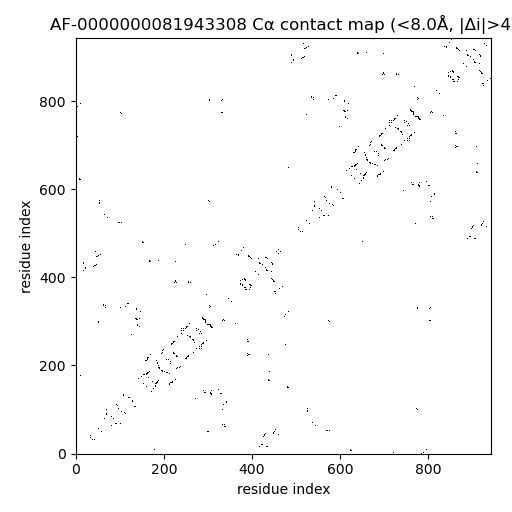0.688 -4.543 1 98.06 218 LEU B N 1
ATOM 5334 C CA . LEU B 1 218 ? 12.383 21.406 -3.365 1 98.06 218 LEU B CA 1
ATOM 5335 C C . LEU B 1 218 ? 11.055 20.828 -2.871 1 98.06 218 LEU B C 1
ATOM 5337 O O . LEU B 1 218 ? 10.094 20.75 -3.631 1 98.06 218 LEU B O 1
ATOM 5341 N N . TYR B 1 219 ? 11.078 20.344 -1.621 1 98.06 219 TYR B N 1
ATOM 5342 C CA . TYR B 1 219 ? 9.883 19.797 -0.993 1 98.06 219 TYR B CA 1
ATOM 5343 C C . TYR B 1 219 ? 9.211 20.828 -0.1 1 98.06 219 TYR B C 1
ATOM 5345 O O . TYR B 1 219 ? 9.859 21.422 0.766 1 98.06 219 TYR B O 1
ATOM 5353 N N . VAL B 1 220 ? 7.883 21.094 -0.358 1 98.19 220 VAL B N 1
ATOM 5354 C CA . VAL B 1 220 ? 7.105 22.078 0.399 1 98.19 220 VAL B CA 1
ATOM 5355 C C . VAL B 1 220 ? 5.836 21.422 0.935 1 98.19 220 VAL B C 1
ATOM 5357 O O . VAL B 1 220 ? 5.238 20.562 0.268 1 98.19 220 VAL B O 1
ATOM 5360 N N . VAL B 1 221 ? 5.492 21.766 2.17 1 97.62 221 VAL B N 1
ATOM 5361 C CA . VAL B 1 221 ? 4.258 21.297 2.783 1 97.62 221 VAL B CA 1
ATOM 5362 C C . VAL B 1 221 ? 3.324 22.469 3.047 1 97.62 221 VAL B C 1
ATOM 5364 O O . VAL B 1 221 ? 3.664 23.391 3.805 1 97.62 221 VAL B O 1
ATOM 5367 N N . ASN B 1 222 ? 2.182 22.5 2.422 1 97.38 222 ASN B N 1
ATOM 5368 C CA . ASN B 1 222 ? 1.237 23.609 2.518 1 97.38 222 ASN B CA 1
ATOM 5369 C C . ASN B 1 222 ? -0.207 23.109 2.514 1 97.38 222 ASN B C 1
ATOM 5371 O O . ASN B 1 222 ? -0.699 22.625 1.495 1 97.38 222 ASN B O 1
ATOM 5375 N N . PRO B 1 223 ? -0.956 23.266 3.609 1 96.06 223 PRO B N 1
ATOM 5376 C CA . PRO B 1 223 ? -0.584 23.781 4.926 1 96.06 223 PRO B CA 1
ATOM 5377 C C . PRO B 1 223 ? 0.481 22.938 5.617 1 96.06 223 PRO B C 1
ATOM 5379 O O . PRO B 1 223 ? 0.551 21.719 5.395 1 96.06 223 PRO B O 1
ATOM 5382 N N . GLY B 1 224 ? 1.199 23.594 6.469 1 94.75 224 GLY B N 1
ATOM 5383 C CA . GLY B 1 224 ? 2.375 22.969 7.062 1 94.75 224 GLY B CA 1
ATOM 5384 C C . GLY B 1 224 ? 2.035 21.875 8.055 1 94.75 224 GLY B C 1
ATOM 5385 O O . GLY B 1 224 ? 1.023 21.953 8.75 1 94.75 224 GLY B O 1
ATOM 5386 N N . ASN B 1 225 ? 2.854 20.938 8.172 1 92.75 225 ASN B N 1
ATOM 5387 C CA . ASN B 1 225 ? 2.869 19.844 9.148 1 92.75 225 ASN B CA 1
ATOM 5388 C C . ASN B 1 225 ? 4.273 19.609 9.703 1 92.75 225 ASN B C 1
ATOM 5390 O O . ASN B 1 225 ? 5.156 19.141 8.984 1 92.75 225 ASN B O 1
ATOM 5394 N N . PRO B 1 226 ? 4.535 20.016 10.898 1 93.31 226 PRO B N 1
ATOM 5395 C CA . PRO B 1 226 ? 3.555 20.203 11.977 1 93.31 226 PRO B CA 1
ATOM 5396 C C . PRO B 1 226 ? 3.08 21.656 12.094 1 93.31 226 PRO B C 1
ATOM 5398 O O . PRO B 1 226 ? 1.961 21.906 12.547 1 93.31 226 PRO B O 1
ATOM 5401 N N . PRO B 1 227 ? 3.822 22.703 11.789 1 91.19 227 PRO B N 1
ATOM 5402 C CA . PRO B 1 227 ? 3.545 24.047 12.312 1 91.19 227 PRO B CA 1
ATOM 5403 C C . PRO B 1 227 ? 2.238 24.625 11.781 1 91.19 227 PRO B C 1
ATOM 5405 O O . PRO B 1 227 ? 1.731 25.609 12.328 1 91.19 227 PRO B O 1
ATOM 5408 N N . GLY B 1 228 ? 1.624 24.125 10.812 1 92.19 228 GLY B N 1
ATOM 5409 C CA . GLY B 1 228 ? 0.281 24.484 10.383 1 92.19 228 GLY B CA 1
ATOM 5410 C C . GLY B 1 228 ? 0.219 25.828 9.672 1 92.19 228 GLY B C 1
ATOM 5411 O O . GLY B 1 228 ? -0.829 26.469 9.641 1 92.19 228 GLY B O 1
ATOM 5412 N N . HIS B 1 229 ? 1.292 26.312 9.172 1 95 229 HIS B N 1
ATOM 5413 C CA . HIS B 1 229 ? 1.321 27.547 8.398 1 95 229 HIS B CA 1
ATOM 5414 C C . HIS B 1 229 ? 0.726 27.344 7.012 1 95 229 HIS B C 1
ATOM 5416 O O . HIS B 1 229 ? 0.964 26.328 6.371 1 95 229 HIS B O 1
ATOM 5422 N N . VAL B 1 230 ? -0.133 28.359 6.574 1 97.31 230 VAL B N 1
ATOM 5423 C CA . VAL B 1 230 ? -0.671 28.375 5.219 1 97.31 230 VAL B CA 1
ATOM 5424 C C . VAL B 1 230 ? 0.055 29.422 4.383 1 97.31 230 VAL B C 1
ATOM 5426 O O . VAL B 1 230 ? 0.055 30.609 4.727 1 97.31 230 VAL B O 1
ATOM 5429 N N . GLN B 1 231 ? 0.639 29.016 3.311 1 97.44 231 GLN B N 1
ATOM 5430 C CA . GLN B 1 231 ? 1.434 29.922 2.496 1 97.44 231 GLN B CA 1
ATOM 5431 C C . GLN B 1 231 ? 0.544 30.922 1.764 1 97.44 231 GLN B C 1
ATOM 5433 O O . GLN B 1 231 ? -0.542 30.578 1.297 1 97.44 231 GLN B O 1
ATOM 5438 N N . SER B 1 232 ? 1.029 32.125 1.692 1 96.38 232 SER B N 1
ATOM 5439 C CA . SER B 1 232 ? 0.352 33.156 0.894 1 96.38 232 SER B CA 1
ATOM 5440 C C . SER B 1 232 ? 0.62 32.969 -0.595 1 96.38 232 SER B C 1
ATOM 5442 O O . SER B 1 232 ? 1.59 32.312 -0.974 1 96.38 232 SER B O 1
ATOM 5444 N N . LYS B 1 233 ? -0.264 33.562 -1.398 1 97.5 233 LYS B N 1
ATOM 5445 C CA . LYS B 1 233 ? -0.061 33.531 -2.844 1 97.5 233 LYS B CA 1
ATOM 5446 C C . LYS B 1 233 ? 1.305 34.094 -3.223 1 97.5 233 LYS B C 1
ATOM 5448 O O . LYS B 1 233 ? 1.995 33.531 -4.082 1 97.5 233 LYS B O 1
ATOM 5453 N N . LYS B 1 234 ? 1.691 35.125 -2.59 1 97.75 234 LYS B N 1
ATOM 5454 C CA . LYS B 1 234 ? 2.98 35.75 -2.857 1 97.75 234 LYS B CA 1
ATOM 5455 C C . LYS B 1 234 ? 4.133 34.812 -2.533 1 97.75 234 LYS B C 1
ATOM 5457 O O . LYS B 1 234 ? 5.082 34.688 -3.309 1 97.75 234 LYS B O 1
ATOM 5462 N N . SER B 1 235 ? 4.059 34.156 -1.369 1 97.62 235 SER B N 1
ATOM 5463 C CA . SER B 1 235 ? 5.078 33.219 -0.985 1 97.62 235 SER B CA 1
ATOM 5464 C C . SER B 1 235 ? 5.191 32.094 -2.012 1 97.62 235 SER B C 1
ATOM 5466 O O . SER B 1 235 ? 6.297 31.672 -2.371 1 97.62 235 SER B O 1
ATOM 5468 N N . ILE B 1 236 ? 4.062 31.594 -2.5 1 98.69 236 ILE B N 1
ATOM 5469 C CA . ILE B 1 236 ? 4.031 30.516 -3.49 1 98.69 236 ILE B CA 1
ATOM 5470 C C . ILE B 1 236 ? 4.684 31 -4.785 1 98.69 236 ILE B C 1
ATOM 5472 O O . ILE B 1 236 ? 5.484 30.281 -5.387 1 98.69 236 ILE B O 1
ATOM 5476 N N . GLN B 1 237 ? 4.375 32.219 -5.215 1 98.69 237 GLN B N 1
ATOM 5477 C CA . GLN B 1 237 ? 4.977 32.781 -6.414 1 98.69 237 GLN B CA 1
ATOM 5478 C C . GLN B 1 237 ? 6.496 32.844 -6.285 1 98.69 237 GLN B C 1
ATOM 5480 O O . GLN B 1 237 ? 7.223 32.531 -7.23 1 98.69 237 GLN B O 1
ATOM 5485 N N . ASP B 1 238 ? 6.934 33.281 -5.152 1 98.69 238 ASP B N 1
ATOM 5486 C CA . ASP B 1 238 ? 8.367 33.406 -4.914 1 98.69 238 ASP B CA 1
ATOM 5487 C C . ASP B 1 238 ? 9.055 32.062 -4.977 1 98.69 238 ASP B C 1
ATOM 5489 O O . ASP B 1 238 ? 10.156 31.922 -5.523 1 98.69 238 ASP B O 1
ATOM 5493 N N . VAL B 1 239 ? 8.422 31.062 -4.41 1 98.69 239 VAL B N 1
ATOM 5494 C CA . VAL B 1 239 ? 8.969 29.719 -4.414 1 98.69 239 VAL B CA 1
ATOM 5495 C C . VAL B 1 239 ? 9.023 29.188 -5.844 1 98.69 239 VAL B C 1
ATOM 5497 O O . VAL B 1 239 ? 10.008 28.562 -6.238 1 98.69 239 VAL B O 1
ATOM 5500 N N . ILE B 1 240 ? 7.957 29.422 -6.625 1 98.69 240 ILE B N 1
ATOM 5501 C CA . ILE B 1 240 ? 7.906 28.969 -8.016 1 98.69 240 ILE B CA 1
ATOM 5502 C C . ILE B 1 240 ? 9.016 29.641 -8.82 1 98.69 240 ILE B C 1
ATOM 5504 O O . ILE B 1 240 ? 9.703 28.984 -9.609 1 98.69 240 ILE B O 1
ATOM 5508 N N . ARG B 1 241 ? 9.289 30.953 -8.609 1 98.38 241 ARG B N 1
ATOM 5509 C CA . ARG B 1 241 ? 10.383 31.672 -9.266 1 98.38 241 ARG B CA 1
ATOM 5510 C C . ARG B 1 241 ? 11.734 31.062 -8.898 1 98.38 241 ARG B C 1
ATOM 5512 O O . ARG B 1 241 ? 12.586 30.875 -9.766 1 98.38 241 ARG B O 1
ATOM 5519 N N . PHE B 1 242 ? 11.875 30.812 -7.621 1 98.25 242 PHE B N 1
ATOM 5520 C CA . PHE B 1 242 ? 13.109 30.203 -7.129 1 98.25 242 PHE B CA 1
ATOM 5521 C C . PHE B 1 242 ? 13.352 28.859 -7.797 1 98.25 242 PHE B C 1
ATOM 5523 O O . PHE B 1 242 ? 14.469 28.562 -8.227 1 98.25 242 PHE B O 1
ATOM 5530 N N . ALA B 1 243 ? 12.305 28.031 -7.887 1 97.69 243 ALA B N 1
ATOM 5531 C CA . ALA B 1 243 ? 12.414 26.688 -8.477 1 97.69 243 ALA B CA 1
ATOM 5532 C C . ALA B 1 243 ? 12.828 26.781 -9.938 1 97.69 243 ALA B C 1
ATOM 5534 O O . ALA B 1 243 ? 13.656 25.984 -10.398 1 97.69 243 ALA B O 1
ATOM 5535 N N . LEU B 1 244 ? 12.211 27.719 -10.688 1 97.12 244 LEU B N 1
ATOM 5536 C CA . LEU B 1 244 ? 12.578 27.891 -12.086 1 97.12 244 LEU B CA 1
ATOM 5537 C C . LEU B 1 244 ? 14.023 28.344 -12.219 1 97.12 244 LEU B C 1
ATOM 5539 O O . LEU B 1 244 ? 14.797 27.766 -12.984 1 97.12 244 LEU B O 1
ATOM 5543 N N . GLU B 1 245 ? 14.367 29.375 -11.445 1 96.75 245 GLU B N 1
ATOM 5544 C CA . GLU B 1 245 ? 15.695 29.969 -11.523 1 96.75 245 GLU B CA 1
ATOM 5545 C C . GLU B 1 245 ? 16.781 28.953 -11.18 1 96.75 245 GLU B C 1
ATOM 5547 O O . GLU B 1 245 ? 17.859 28.953 -11.773 1 96.75 245 GLU B O 1
ATOM 5552 N N . LYS B 1 246 ? 16.484 28.156 -10.234 1 96.75 246 LYS B N 1
ATOM 5553 C CA . LYS B 1 246 ? 17.516 27.25 -9.719 1 96.75 246 LYS B CA 1
ATOM 5554 C C . LYS B 1 246 ? 17.344 25.859 -10.297 1 96.75 246 LYS B C 1
ATOM 5556 O O . LYS B 1 246 ? 18.062 24.922 -9.93 1 96.75 246 LYS B O 1
ATOM 5561 N N . ARG B 1 247 ? 16.375 25.656 -11.18 1 93.75 247 ARG B N 1
ATOM 5562 C CA . ARG B 1 247 ? 16.109 24.406 -11.891 1 93.75 247 ARG B CA 1
ATOM 5563 C C . ARG B 1 247 ? 15.836 23.266 -10.922 1 93.75 247 ARG B C 1
ATOM 5565 O O . ARG B 1 247 ? 16.484 22.219 -10.977 1 93.75 247 ARG B O 1
ATOM 5572 N N . LEU B 1 248 ? 14.93 23.5 -10.016 1 96.5 248 LEU B N 1
ATOM 5573 C CA . LEU B 1 248 ? 14.531 22.5 -9.039 1 96.5 248 LEU B CA 1
ATOM 5574 C C . LEU B 1 248 ? 13.133 21.969 -9.344 1 96.5 248 LEU B C 1
ATOM 5576 O O . LEU B 1 248 ? 12.25 22.734 -9.742 1 96.5 248 LEU B O 1
ATOM 5580 N N . PHE B 1 249 ? 12.953 20.656 -9.219 1 96.38 249 PHE B N 1
ATOM 5581 C CA . PHE B 1 249 ? 11.633 20.047 -9.266 1 96.38 249 PHE B CA 1
ATOM 5582 C C . PHE B 1 249 ? 10.836 20.391 -8.008 1 96.38 249 PHE B C 1
ATOM 5584 O O . PHE B 1 249 ? 11.375 20.344 -6.898 1 96.38 249 PHE B O 1
ATOM 5591 N N . LEU B 1 250 ? 9.555 20.812 -8.172 1 97.94 250 LEU B N 1
ATOM 5592 C CA . LEU B 1 250 ? 8.742 21.156 -7.012 1 97.94 250 LEU B CA 1
ATOM 5593 C C . LEU B 1 250 ? 7.926 19.969 -6.543 1 97.94 250 LEU B C 1
ATOM 5595 O O . LEU B 1 250 ? 7.105 19.438 -7.293 1 97.94 250 LEU B O 1
ATOM 5599 N N . LEU B 1 251 ? 8.172 19.5 -5.355 1 98.06 251 LEU B N 1
ATOM 5600 C CA . LEU B 1 251 ? 7.359 18.531 -4.633 1 98.06 251 LEU B CA 1
ATOM 5601 C C . LEU B 1 251 ? 6.492 19.219 -3.586 1 98.06 251 LEU B C 1
ATOM 5603 O O . LEU B 1 251 ? 7.004 19.75 -2.604 1 98.06 251 LEU B O 1
ATOM 5607 N N . VAL B 1 252 ? 5.191 19.141 -3.756 1 98.56 252 VAL B N 1
ATOM 5608 C CA . VAL B 1 252 ? 4.348 19.938 -2.871 1 98.56 252 VAL B CA 1
ATOM 5609 C C . VAL B 1 252 ? 3.309 19.031 -2.205 1 98.56 252 VAL B C 1
ATOM 5611 O O . VAL B 1 252 ? 2.441 18.469 -2.877 1 98.56 252 VAL B O 1
ATOM 5614 N N . ASP B 1 253 ? 3.402 18.891 -0.924 1 97.88 253 ASP B N 1
ATOM 5615 C CA . ASP B 1 253 ? 2.428 18.188 -0.1 1 97.88 253 ASP B CA 1
ATOM 5616 C C . ASP B 1 253 ? 1.255 19.094 0.267 1 97.88 253 ASP B C 1
ATOM 5618 O O . ASP B 1 253 ? 1.406 20.016 1.068 1 97.88 253 ASP B O 1
ATOM 5622 N N . GLU B 1 254 ? 0.077 18.797 -0.304 1 98.06 254 GLU B N 1
ATOM 5623 C CA . GLU B 1 254 ? -1.093 19.656 -0.096 1 98.06 254 GLU B CA 1
ATOM 5624 C C . GLU B 1 254 ? -2.24 18.859 0.534 1 98.06 254 GLU B C 1
ATOM 5626 O O . GLU B 1 254 ? -3.41 19.141 0.255 1 98.06 254 GLU B O 1
ATOM 5631 N N . VAL B 1 255 ? -1.902 17.922 1.374 1 96.75 255 VAL B N 1
ATOM 5632 C CA . VAL B 1 255 ? -2.865 16.969 1.908 1 96.75 255 VAL B CA 1
ATOM 5633 C C . VAL B 1 255 ? -3.812 17.672 2.877 1 96.75 255 VAL B C 1
ATOM 5635 O O . VAL B 1 255 ? -4.949 17.234 3.074 1 96.75 255 VAL B O 1
ATOM 5638 N N . TYR B 1 256 ? -3.41 18.812 3.461 1 95.56 256 TYR B N 1
ATOM 5639 C CA . TYR B 1 256 ? -4.234 19.516 4.434 1 95.56 256 TYR B CA 1
ATOM 5640 C C . TYR B 1 256 ? -4.934 20.719 3.795 1 95.56 256 TYR B C 1
ATOM 5642 O O . TYR B 1 256 ? -5.305 21.672 4.484 1 95.56 256 TYR B O 1
ATOM 5650 N N . GLN B 1 257 ? -5.172 20.641 2.531 1 96.19 257 GLN B N 1
ATOM 5651 C CA . GLN B 1 257 ? -5.699 21.766 1.771 1 96.19 257 GLN B CA 1
ATOM 5652 C C . GLN B 1 257 ? -7.086 22.172 2.27 1 96.19 257 GLN B C 1
ATOM 5654 O O . GLN B 1 257 ? -7.488 23.328 2.137 1 96.19 257 GLN B O 1
ATOM 5659 N N . ASP B 1 258 ? -7.801 21.297 2.943 1 92.06 258 ASP B N 1
ATOM 5660 C CA . ASP B 1 258 ? -9.141 21.609 3.439 1 92.06 258 ASP B CA 1
ATOM 5661 C C . ASP B 1 258 ? -9.094 22.031 4.906 1 92.06 258 ASP B C 1
ATOM 5663 O O . ASP B 1 258 ? -10.109 22.453 5.469 1 92.06 258 ASP B O 1
ATOM 5667 N N . CYS B 1 259 ? -7.941 21.938 5.512 1 92.38 259 CYS B N 1
ATOM 5668 C CA . CYS B 1 259 ? -7.781 22.266 6.926 1 92.38 259 CYS B CA 1
ATOM 5669 C C . CYS B 1 259 ? -7.203 23.656 7.105 1 92.38 259 CYS B C 1
ATOM 5671 O O . CYS B 1 259 ? -6.055 23.812 7.527 1 92.38 259 CYS B O 1
ATOM 5673 N N . VAL B 1 260 ? -7.973 24.703 6.824 1 94.12 260 VAL B N 1
ATOM 5674 C CA . VAL B 1 260 ? -7.609 26.094 6.988 1 94.12 260 VAL B CA 1
ATOM 5675 C C . VAL B 1 260 ? -8.586 26.781 7.949 1 94.12 260 VAL B C 1
ATOM 5677 O O . VAL B 1 260 ? -9.797 26.75 7.73 1 94.12 260 VAL B O 1
ATOM 5680 N N . TYR B 1 261 ? -8.047 27.406 8.984 1 89.31 261 TYR B N 1
ATOM 5681 C CA . TYR B 1 261 ? -8.922 27.797 10.086 1 89.31 261 TYR B CA 1
ATOM 5682 C C . TYR B 1 261 ? -8.797 29.281 10.383 1 89.31 261 TYR B C 1
ATOM 5684 O O . TYR B 1 261 ? -9.695 29.891 10.977 1 89.31 261 TYR B O 1
ATOM 5692 N N . ALA B 1 262 ? -7.652 29.859 10.148 1 88 262 ALA B N 1
ATOM 5693 C CA . ALA B 1 262 ? -7.449 31.266 10.438 1 88 262 ALA B CA 1
ATOM 5694 C C . ALA B 1 262 ? -8.367 32.156 9.578 1 88 262 ALA B C 1
ATOM 5696 O O . ALA B 1 262 ? -8.617 31.828 8.414 1 88 262 ALA B O 1
ATOM 5697 N N . ASP B 1 263 ? -8.648 33.25 10.273 1 84.69 263 ASP B N 1
ATOM 5698 C CA . ASP B 1 263 ? -9.492 34.188 9.555 1 84.69 263 ASP B CA 1
ATOM 5699 C C . ASP B 1 263 ? -8.727 34.844 8.422 1 84.69 263 ASP B C 1
ATOM 5701 O O . ASP B 1 263 ? -7.535 35.156 8.555 1 84.69 263 ASP B O 1
ATOM 5705 N N . ASN B 1 264 ? -9.156 34.938 7.266 1 85.88 264 ASN B N 1
ATOM 5706 C CA . ASN B 1 264 ? -8.617 35.656 6.117 1 85.88 264 ASN B CA 1
ATOM 5707 C C . ASN B 1 264 ? -7.504 34.875 5.43 1 85.88 264 ASN B C 1
ATOM 5709 O O . ASN B 1 264 ? -6.629 35.469 4.789 1 85.88 264 ASN B O 1
ATOM 5713 N N . VAL B 1 265 ? -7.301 33.688 5.875 1 91.88 265 VAL B N 1
ATOM 5714 C CA . VAL B 1 265 ? -6.336 32.844 5.203 1 91.88 265 VAL B CA 1
ATOM 5715 C C . VAL B 1 265 ? -7.066 31.844 4.312 1 91.88 265 VAL B C 1
ATOM 5717 O O . VAL B 1 265 ? -8.109 31.297 4.695 1 91.88 265 VAL B O 1
ATOM 5720 N N . GLU B 1 266 ? -6.59 31.766 3.129 1 94.06 266 GLU B N 1
ATOM 5721 C CA . GLU B 1 266 ? -7.168 30.812 2.182 1 94.06 266 GLU B CA 1
ATOM 5722 C C . GLU B 1 266 ? -6.09 29.938 1.549 1 94.06 266 GLU B C 1
ATOM 5724 O O . GLU B 1 266 ? -5.004 30.422 1.229 1 94.06 266 GLU B O 1
ATOM 5729 N N . PHE B 1 267 ? -6.449 28.734 1.362 1 96.44 267 PHE B N 1
ATOM 5730 C CA . PHE B 1 267 ? -5.551 27.844 0.646 1 96.44 267 PHE B CA 1
ATOM 5731 C C . PHE B 1 267 ? -5.605 28.094 -0.854 1 96.44 267 PHE B C 1
ATOM 5733 O O . PHE B 1 267 ? -6.688 28.281 -1.42 1 96.44 267 PHE B O 1
ATOM 5740 N N . VAL B 1 268 ? -4.488 28.188 -1.479 1 97.69 268 VAL B N 1
ATOM 5741 C CA . VAL B 1 268 ? -4.34 28.203 -2.932 1 97.69 268 VAL B CA 1
ATOM 5742 C C . VAL B 1 268 ? -3.295 27.172 -3.354 1 97.69 268 VAL B C 1
ATOM 5744 O O . VAL B 1 268 ? -2.211 27.094 -2.77 1 97.69 268 VAL B O 1
ATOM 5747 N N . SER B 1 269 ? -3.684 26.359 -4.336 1 98.38 269 SER B N 1
ATOM 5748 C CA . SER B 1 269 ? -2.762 25.297 -4.754 1 98.38 269 SER B CA 1
ATOM 5749 C C . SER B 1 269 ? -1.583 25.875 -5.531 1 98.38 269 SER B C 1
ATOM 5751 O O . SER B 1 269 ? -1.708 26.922 -6.176 1 98.38 269 SER B O 1
ATOM 5753 N N . TYR B 1 270 ? -0.459 25.219 -5.469 1 98.69 270 TYR B N 1
ATOM 5754 C CA . TYR B 1 270 ? 0.71 25.594 -6.254 1 98.69 270 TYR B CA 1
ATOM 5755 C C . TYR B 1 270 ? 0.402 25.547 -7.746 1 98.69 270 TYR B C 1
ATOM 5757 O O . TYR B 1 270 ? 0.863 26.391 -8.508 1 98.69 270 TYR B O 1
ATOM 5765 N N . LYS B 1 271 ? -0.339 24.562 -8.164 1 98.25 271 LYS B N 1
ATOM 5766 C CA . LYS B 1 271 ? -0.694 24.422 -9.57 1 98.25 271 LYS B CA 1
ATOM 5767 C C . LYS B 1 271 ? -1.467 25.641 -10.07 1 98.25 271 LYS B C 1
ATOM 5769 O O . LYS B 1 271 ? -1.199 26.156 -11.156 1 98.25 271 LYS B O 1
ATOM 5774 N N . LYS B 1 272 ? -2.475 26.062 -9.312 1 98.12 272 LYS B N 1
ATOM 5775 C CA . LYS B 1 272 ? -3.264 27.234 -9.695 1 98.12 272 LYS B CA 1
ATOM 5776 C C . LYS B 1 272 ? -2.377 28.469 -9.852 1 98.12 272 LYS B C 1
ATOM 5778 O O . LYS B 1 272 ? -2.484 29.188 -10.852 1 98.12 272 LYS B O 1
ATOM 5783 N N . VAL B 1 273 ? -1.515 28.703 -8.859 1 98.5 273 VAL B N 1
ATOM 5784 C CA . VAL B 1 273 ? -0.636 29.859 -8.891 1 98.5 273 VAL B CA 1
ATOM 5785 C C . VAL B 1 273 ? 0.316 29.766 -10.078 1 98.5 273 VAL B C 1
ATOM 5787 O O . VAL B 1 273 ? 0.548 30.75 -10.781 1 98.5 273 VAL B O 1
ATOM 5790 N N . LEU B 1 274 ? 0.862 28.578 -10.281 1 98.25 274 LEU B N 1
ATOM 5791 C CA . LEU B 1 274 ? 1.748 28.328 -11.414 1 98.25 274 LEU B CA 1
ATOM 5792 C C . LEU B 1 274 ? 1.062 28.688 -12.727 1 98.25 274 LEU B C 1
ATOM 5794 O O . LEU B 1 274 ? 1.647 29.359 -13.578 1 98.25 274 LEU B O 1
ATOM 5798 N N . ALA B 1 275 ? -0.12 28.234 -12.938 1 97.5 275 ALA B N 1
ATOM 5799 C CA . ALA B 1 275 ? -0.896 28.5 -14.148 1 97.5 275 ALA B CA 1
ATOM 5800 C C . ALA B 1 275 ? -1.146 30 -14.312 1 97.5 275 ALA B C 1
ATOM 5802 O O . ALA B 1 275 ? -1.045 30.531 -15.414 1 97.5 275 ALA B O 1
ATOM 5803 N N . GLU B 1 276 ? -1.437 30.688 -13.227 1 97.69 276 GLU B N 1
ATOM 5804 C CA . GLU B 1 276 ? -1.756 32.125 -13.242 1 97.69 276 GLU B CA 1
ATOM 5805 C C . GLU B 1 276 ? -0.526 32.938 -13.578 1 97.69 276 GLU B C 1
ATOM 5807 O O . GLU B 1 276 ? -0.646 34.031 -14.148 1 97.69 276 GLU B O 1
ATOM 5812 N N . MET B 1 277 ? 0.6 32.469 -13.195 1 97.81 277 MET B N 1
ATOM 5813 C CA . MET B 1 277 ? 1.843 33.188 -13.461 1 97.81 277 MET B CA 1
ATOM 5814 C C . MET B 1 277 ? 2.162 33.188 -14.953 1 97.81 277 MET B C 1
ATOM 5816 O O . MET B 1 277 ? 2.908 34.062 -15.43 1 97.81 277 MET B O 1
ATOM 5820 N N . GLY B 1 278 ? 1.638 32.219 -15.719 1 96.25 278 GLY B N 1
ATOM 5821 C CA . GLY B 1 278 ? 1.817 32.188 -17.156 1 96.25 278 GLY B CA 1
ATOM 5822 C C . GLY B 1 278 ? 3.213 31.781 -17.578 1 96.25 278 GLY B C 1
ATOM 5823 O O . GLY B 1 278 ? 4.066 31.516 -16.734 1 96.25 278 GLY B O 1
ATOM 5824 N N . PRO B 1 279 ? 3.379 31.688 -18.906 1 95.31 279 PRO B N 1
ATOM 5825 C CA . PRO B 1 279 ? 4.715 31.359 -19.406 1 95.31 279 PRO B CA 1
ATOM 5826 C C . PRO B 1 279 ? 5.773 32.375 -19 1 95.31 279 PRO B C 1
ATOM 5828 O O . PRO B 1 279 ? 5.484 33.562 -18.922 1 95.31 279 PRO B O 1
ATOM 5831 N N . PRO B 1 280 ? 6.938 32 -18.625 1 95.06 280 PRO B N 1
ATOM 5832 C CA . PRO B 1 280 ? 7.441 30.641 -18.859 1 95.06 280 PRO B CA 1
ATOM 5833 C C . PRO B 1 280 ? 7.184 29.703 -17.672 1 95.06 280 PRO B C 1
ATOM 5835 O O . PRO B 1 280 ? 7.488 28.516 -17.75 1 95.06 280 PRO B O 1
ATOM 5838 N N . PHE B 1 281 ? 6.684 30.219 -16.578 1 95.62 281 PHE B N 1
ATOM 5839 C CA . PHE B 1 281 ? 6.508 29.422 -15.375 1 95.62 281 PHE B CA 1
ATOM 5840 C C . PHE B 1 281 ? 5.539 28.266 -15.625 1 95.62 281 PHE B C 1
ATOM 5842 O O . PHE B 1 281 ? 5.891 27.109 -15.445 1 95.62 281 PHE B O 1
ATOM 5849 N N . SER B 1 282 ? 4.418 28.547 -16.188 1 95.19 282 SER B N 1
ATOM 5850 C CA . SER B 1 282 ? 3.314 27.609 -16.359 1 95.19 282 SER B CA 1
ATOM 5851 C C . SER B 1 282 ? 3.693 26.469 -17.297 1 95.19 282 SER B C 1
ATOM 5853 O O . SER B 1 282 ? 3.115 25.375 -17.219 1 95.19 282 SER B O 1
ATOM 5855 N N . ASP B 1 283 ? 4.723 26.703 -18.109 1 93.5 283 ASP B N 1
ATOM 5856 C CA . ASP B 1 283 ? 5.027 25.688 -19.125 1 93.5 283 ASP B CA 1
ATOM 5857 C C . ASP B 1 283 ? 6.344 24.969 -18.797 1 93.5 283 ASP B C 1
ATOM 5859 O O . ASP B 1 283 ? 6.691 23.984 -19.453 1 93.5 283 ASP B O 1
ATOM 5863 N N . THR B 1 284 ? 7.012 25.453 -17.75 1 94.06 284 THR B N 1
ATOM 5864 C CA . THR B 1 284 ? 8.367 24.953 -17.578 1 94.06 284 THR B CA 1
ATOM 5865 C C . THR B 1 284 ? 8.547 24.344 -16.188 1 94.06 284 THR B C 1
ATOM 5867 O O . THR B 1 284 ? 9.195 23.312 -16.047 1 94.06 284 THR B O 1
ATOM 5870 N N . VAL B 1 285 ? 8.023 24.969 -15.18 1 96.62 285 VAL B N 1
ATOM 5871 C CA . VAL B 1 285 ? 8.234 24.5 -13.812 1 96.62 285 VAL B CA 1
ATOM 5872 C C . VAL B 1 285 ? 7.547 23.156 -13.625 1 96.62 285 VAL B C 1
ATOM 5874 O O . VAL B 1 285 ? 6.348 23.016 -13.883 1 96.62 285 VAL B O 1
ATOM 5877 N N . GLU B 1 286 ? 8.32 22.125 -13.258 1 96.69 286 GLU B N 1
ATOM 5878 C CA . GLU B 1 286 ? 7.793 20.781 -12.984 1 96.69 286 GLU B CA 1
ATOM 5879 C C . GLU B 1 286 ? 7.293 20.672 -11.547 1 96.69 286 GLU B C 1
ATOM 5881 O O . GLU B 1 286 ? 7.961 21.125 -10.617 1 96.69 286 GLU B O 1
ATOM 5886 N N . LEU B 1 287 ? 6.121 20.109 -11.453 1 97.75 287 LEU B N 1
ATOM 5887 C CA . LEU B 1 287 ? 5.449 20.094 -10.156 1 97.75 287 LEU B CA 1
ATOM 5888 C C . LEU B 1 287 ? 4.762 18.766 -9.906 1 97.75 287 LEU B C 1
ATOM 5890 O O . LEU B 1 287 ? 4.129 18.203 -10.812 1 97.75 287 LEU B O 1
ATOM 5894 N N . ALA B 1 288 ? 4.988 18.156 -8.766 1 97.81 288 ALA B N 1
ATOM 5895 C CA . ALA B 1 288 ? 4.172 17.078 -8.227 1 97.81 288 ALA B CA 1
ATOM 5896 C C . ALA B 1 288 ? 3.357 17.547 -7.023 1 97.81 288 ALA B C 1
ATOM 5898 O O . ALA B 1 288 ? 3.922 17.969 -6.008 1 97.81 288 ALA B O 1
ATOM 5899 N N . SER B 1 289 ? 2.072 17.531 -7.168 1 98.62 289 SER B N 1
ATOM 5900 C CA . SER B 1 289 ? 1.178 17.922 -6.082 1 98.62 289 SER B CA 1
ATOM 5901 C C . 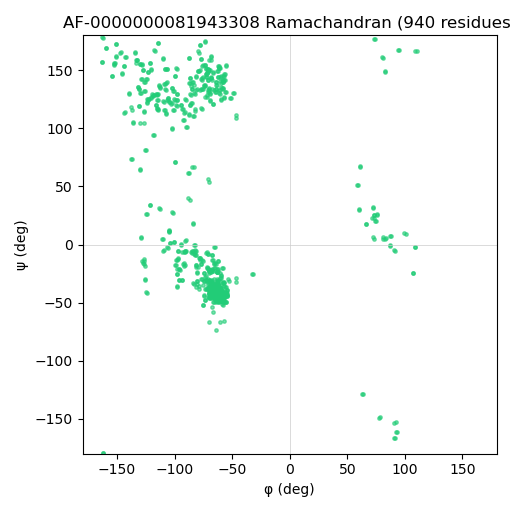SER B 1 289 ? 0.504 16.703 -5.453 1 98.62 289 SER B C 1
ATOM 5903 O O . SER B 1 289 ? -0.121 15.906 -6.152 1 98.62 289 SER B O 1
ATOM 5905 N N . PHE B 1 290 ? 0.617 16.562 -4.125 1 98.06 290 PHE B N 1
ATOM 5906 C CA . PHE B 1 290 ? 0.135 15.383 -3.42 1 98.06 290 PHE B CA 1
ATOM 5907 C C . PHE B 1 290 ? -1.124 15.703 -2.623 1 98.06 290 PHE B C 1
ATOM 5909 O O . PHE B 1 290 ? -1.233 16.781 -2.029 1 98.06 290 PHE B O 1
ATOM 5916 N N . HIS B 1 291 ? -2.086 14.789 -2.637 1 98.06 291 HIS B N 1
ATOM 5917 C CA . HIS B 1 291 ? -3.307 14.875 -1.843 1 98.06 291 HIS B CA 1
ATOM 5918 C C . HIS B 1 291 ? -3.727 13.5 -1.327 1 98.06 291 HIS B C 1
ATOM 5920 O O . HIS B 1 291 ? -3.16 12.484 -1.729 1 98.06 291 HIS B O 1
ATOM 5926 N N . SER B 1 292 ? -4.602 13.484 -0.274 1 96.75 292 SER B N 1
ATOM 5927 C CA . SER B 1 292 ? -4.922 12.211 0.366 1 96.75 292 SER B CA 1
ATOM 5928 C C . SER B 1 292 ? -6.293 12.258 1.033 1 96.75 292 SER B C 1
ATOM 5930 O O . SER B 1 292 ? -6.676 13.273 1.609 1 96.75 292 SER B O 1
ATOM 5932 N N . ALA B 1 293 ? -6.996 11.125 0.992 1 96.44 293 ALA B N 1
ATOM 5933 C CA . ALA B 1 293 ? -8.266 10.961 1.691 1 96.44 293 ALA B CA 1
ATOM 5934 C C . ALA B 1 293 ? -8.047 10.625 3.164 1 96.44 293 ALA B C 1
ATOM 5936 O O . ALA B 1 293 ? -8.992 10.602 3.951 1 96.44 293 ALA B O 1
ATOM 5937 N N . SER B 1 294 ? -6.809 10.422 3.564 1 93.88 294 SER B N 1
ATOM 5938 C CA . SER B 1 294 ? -6.496 10.039 4.938 1 93.88 294 SER B CA 1
ATOM 5939 C C . SER B 1 294 ? -6.48 11.258 5.855 1 93.88 294 SER B C 1
ATOM 5941 O O . SER B 1 294 ? -6.484 11.117 7.082 1 93.88 294 SER B O 1
ATOM 5943 N N . LYS B 1 295 ? -6.387 12.398 5.215 1 92 295 LYS B N 1
ATOM 5944 C CA . LYS B 1 295 ? -6.223 13.648 5.953 1 92 295 LYS B CA 1
ATOM 5945 C C . LYS B 1 295 ? -7.441 14.555 5.777 1 92 295 LYS B C 1
ATOM 5947 O O . LYS B 1 295 ? -8.391 14.195 5.082 1 92 295 LYS B O 1
ATOM 5952 N N . GLY B 1 296 ? -7.457 15.602 6.477 1 82.5 296 GLY B N 1
ATOM 5953 C CA . GLY B 1 296 ? -8.555 16.547 6.352 1 82.5 296 GLY B CA 1
ATOM 5954 C C . GLY B 1 296 ? -9.812 16.094 7.074 1 82.5 296 GLY B C 1
ATOM 5955 O O . GLY B 1 296 ? -9.734 15.375 8.07 1 82.5 296 GLY B O 1
ATOM 5956 N N . PHE B 1 297 ? -10.969 16.516 6.516 1 82.06 297 PHE B N 1
ATOM 5957 C CA . PHE B 1 297 ? -12.219 16.266 7.215 1 82.06 297 PHE B CA 1
ATOM 5958 C C . PHE B 1 297 ? -12.688 14.836 7 1 82.06 297 PHE B C 1
ATOM 5960 O O . PHE B 1 297 ? -13.453 14.297 7.805 1 82.06 297 PHE B O 1
ATOM 5967 N N . LEU B 1 298 ? -12.141 14.227 5.934 1 86.62 298 LEU B N 1
ATOM 5968 C CA . LEU B 1 298 ? -12.508 12.828 5.738 1 86.62 298 LEU B CA 1
ATOM 5969 C C . LEU B 1 298 ? -11.82 11.938 6.762 1 86.62 298 LEU B C 1
ATOM 5971 O O . LEU B 1 298 ? -12.461 11.078 7.371 1 86.62 298 LEU B O 1
ATOM 5975 N N . GLY B 1 299 ? -10.523 12.18 6.898 1 90.06 299 GLY B N 1
ATOM 5976 C CA . GLY B 1 299 ? -9.773 11.523 7.953 1 90.06 299 GLY B CA 1
ATOM 5977 C C . GLY B 1 299 ? -9.789 10.008 7.848 1 90.06 299 GLY B C 1
ATOM 5978 O O . GLY B 1 299 ? -9.797 9.312 8.859 1 90.06 299 GLY B O 1
ATOM 5979 N N . GLU B 1 300 ? -9.875 9.453 6.641 1 93.81 300 GLU B N 1
ATOM 5980 C CA . GLU B 1 300 ? -9.898 8.008 6.449 1 93.81 300 GLU B CA 1
ATOM 5981 C C . GLU B 1 300 ? -8.484 7.434 6.414 1 93.81 300 GLU B C 1
ATOM 5983 O O . GLU B 1 300 ? -8.047 6.898 5.395 1 93.81 300 GLU B O 1
ATOM 5988 N N . ALA B 1 301 ? -7.832 7.508 7.551 1 93.5 301 ALA B N 1
ATOM 5989 C CA . ALA B 1 301 ? -6.43 7.102 7.648 1 93.5 301 ALA B CA 1
ATOM 5990 C C . ALA B 1 301 ? -6.277 5.602 7.426 1 93.5 301 ALA B C 1
ATOM 5992 O O . ALA B 1 301 ? -5.297 5.152 6.828 1 93.5 301 ALA B O 1
ATOM 5993 N N . GLY B 1 302 ? -7.254 4.828 7.84 1 94.81 302 GLY B N 1
ATOM 5994 C CA . GLY B 1 302 ? -7.176 3.381 7.738 1 94.81 302 GLY B CA 1
ATOM 5995 C C . GLY B 1 302 ? -7.371 2.871 6.32 1 94.81 302 GLY B C 1
ATOM 5996 O O . GLY B 1 302 ? -6.887 1.794 5.973 1 94.81 302 GLY B O 1
ATOM 5997 N N . LEU B 1 303 ? -8.062 3.633 5.465 1 95.56 303 LEU B N 1
ATOM 5998 C CA . LEU B 1 303 ? -8.383 3.18 4.117 1 95.56 303 LEU B CA 1
ATOM 5999 C C . LEU B 1 303 ? -7.191 3.367 3.182 1 95.56 303 LEU B C 1
ATOM 6001 O O . LEU B 1 303 ? -7.113 2.719 2.135 1 95.56 303 LEU B O 1
ATOM 6005 N N . ARG B 1 304 ? -6.277 4.281 3.486 1 92.31 304 ARG B N 1
ATOM 6006 C CA . ARG B 1 304 ? -5.016 4.504 2.785 1 92.31 304 ARG B CA 1
ATOM 6007 C C . ARG B 1 304 ? -5.262 4.895 1.331 1 92.31 304 ARG B C 1
ATOM 6009 O O . ARG B 1 304 ? -4.75 4.246 0.415 1 92.31 304 ARG B O 1
ATOM 6016 N N . GLY B 1 305 ? -5.836 6.051 0.999 1 94.44 305 GLY B N 1
ATOM 6017 C CA . GLY B 1 305 ? -6.047 6.551 -0.349 1 94.44 305 GLY B CA 1
ATOM 6018 C C . GLY B 1 305 ? -5.422 7.914 -0.584 1 94.44 305 GLY B C 1
ATOM 6019 O O . GLY B 1 305 ? -5.625 8.844 0.205 1 94.44 305 GLY B O 1
ATOM 6020 N N . GLY B 1 306 ? -4.586 8.008 -1.614 1 96.25 306 GLY B N 1
ATOM 6021 C CA . GLY B 1 306 ? -3.975 9.273 -2.014 1 96.25 306 GLY B CA 1
ATOM 6022 C C . GLY B 1 306 ? -3.672 9.344 -3.498 1 96.25 306 GLY B C 1
ATOM 6023 O O . GLY B 1 306 ? -3.943 8.398 -4.238 1 96.25 306 GLY B O 1
ATOM 6024 N N . TYR B 1 307 ? -3.26 10.492 -3.965 1 97.25 307 TYR B N 1
ATOM 6025 C CA . TYR B 1 307 ? -2.844 10.625 -5.355 1 97.25 307 TYR B CA 1
ATOM 6026 C C . TYR B 1 307 ? -1.789 11.719 -5.508 1 97.25 307 TYR B C 1
ATOM 6028 O O . TYR B 1 307 ? -1.576 12.516 -4.59 1 97.25 307 TYR B O 1
ATOM 6036 N N . VAL B 1 308 ? -1.08 11.672 -6.605 1 97.75 308 VAL B N 1
ATOM 6037 C CA . VAL B 1 308 ? -0.178 12.742 -7.023 1 97.75 308 VAL B CA 1
ATOM 6038 C C . VAL B 1 308 ? -0.526 13.188 -8.438 1 97.75 308 VAL B C 1
ATOM 6040 O O . VAL B 1 308 ? -0.872 12.359 -9.289 1 97.75 308 VAL B O 1
ATOM 6043 N N . GLU B 1 309 ? -0.629 14.43 -8.641 1 98.12 309 GLU B N 1
ATOM 6044 C CA . GLU B 1 309 ? -0.709 15 -9.984 1 98.12 309 GLU B CA 1
ATOM 6045 C C . GLU B 1 309 ? 0.653 15.508 -10.445 1 98.12 309 GLU B C 1
ATOM 6047 O O . GLU B 1 309 ? 1.324 16.25 -9.727 1 98.12 309 GLU B O 1
ATOM 6052 N N . LEU B 1 310 ? 1.068 15.109 -11.625 1 96.94 310 LEU B N 1
ATOM 6053 C CA . LEU B 1 310 ? 2.303 15.586 -12.234 1 96.94 310 LEU B CA 1
ATOM 6054 C C . LEU B 1 310 ? 2.014 16.672 -13.273 1 96.94 310 LEU B C 1
ATOM 6056 O O . LEU B 1 310 ? 1.216 16.453 -14.188 1 96.94 310 LEU B O 1
ATOM 6060 N N . VAL B 1 311 ? 2.648 17.797 -13.094 1 96.81 311 VAL B N 1
ATOM 6061 C CA . VAL B 1 311 ? 2.459 18.953 -13.969 1 96.81 311 VAL B CA 1
ATOM 6062 C C . VAL B 1 311 ? 3.758 19.266 -14.711 1 96.81 311 VAL B C 1
ATOM 6064 O O . VAL B 1 311 ? 4.828 19.328 -14.102 1 96.81 311 VAL B O 1
ATOM 6067 N N . ASN B 1 312 ? 3.734 19.406 -16.031 1 95.38 312 ASN B N 1
ATOM 6068 C CA . ASN B 1 312 ? 4.824 19.812 -16.906 1 95.38 312 ASN B CA 1
ATOM 6069 C C . ASN B 1 312 ? 5.945 18.781 -16.938 1 95.38 312 ASN B C 1
ATOM 6071 O O . ASN B 1 312 ? 7.078 19.094 -17.297 1 95.38 312 ASN B O 1
ATOM 6075 N N . MET B 1 313 ? 5.652 17.578 -16.516 1 92.12 313 MET B N 1
ATOM 6076 C CA . MET B 1 313 ? 6.684 16.547 -16.547 1 92.12 313 MET B CA 1
ATOM 6077 C C . MET B 1 313 ? 6.902 16.047 -17.969 1 92.12 313 MET B C 1
ATOM 6079 O O . MET B 1 313 ? 5.945 15.906 -18.734 1 92.12 313 MET B O 1
ATOM 6083 N N . ASP B 1 314 ? 8.125 15.75 -18.281 1 88.69 314 ASP B N 1
ATOM 6084 C CA . ASP B 1 314 ? 8.477 15.195 -19.578 1 88.69 314 ASP B CA 1
ATOM 6085 C C . ASP B 1 314 ? 7.723 13.891 -19.844 1 88.69 314 ASP B C 1
ATOM 6087 O O . ASP B 1 314 ? 7.66 13.023 -18.984 1 88.69 314 ASP B O 1
ATOM 6091 N N . PRO B 1 315 ? 7.188 13.797 -21.031 1 86.12 315 PRO B N 1
ATOM 6092 C CA . PRO B 1 315 ? 6.418 12.594 -21.359 1 86.12 315 PRO B CA 1
ATOM 6093 C C . PRO B 1 315 ? 7.234 11.312 -21.203 1 86.12 315 PRO B C 1
ATOM 6095 O O . PRO B 1 315 ? 6.688 10.266 -20.828 1 86.12 315 PRO B O 1
ATOM 6098 N N . ASP B 1 316 ? 8.484 11.383 -21.469 1 83.5 316 ASP B N 1
ATOM 6099 C CA . ASP B 1 316 ? 9.336 10.203 -21.312 1 83.5 316 ASP B CA 1
ATOM 6100 C C . ASP B 1 316 ? 9.484 9.836 -19.844 1 83.5 316 ASP B C 1
ATOM 6102 O O . ASP B 1 316 ? 9.57 8.648 -19.5 1 83.5 316 ASP B O 1
ATOM 6106 N N . VAL B 1 317 ? 9.539 10.867 -19.031 1 86.19 317 VAL B N 1
ATOM 6107 C CA . VAL B 1 317 ? 9.656 10.625 -17.594 1 86.19 317 VAL B CA 1
ATOM 6108 C C . VAL B 1 317 ? 8.336 10.078 -17.047 1 86.19 317 VAL B C 1
ATOM 6110 O O . VAL B 1 317 ? 8.336 9.242 -16.141 1 86.19 317 VAL B O 1
ATOM 6113 N N . ILE B 1 318 ? 7.246 10.492 -17.656 1 88.44 318 ILE B N 1
ATOM 6114 C CA . ILE B 1 318 ? 5.93 10 -17.266 1 88.44 318 ILE B CA 1
ATOM 6115 C C . ILE B 1 318 ? 5.844 8.5 -17.516 1 88.44 318 ILE B C 1
ATOM 6117 O O . ILE B 1 318 ? 5.238 7.762 -16.734 1 88.44 318 ILE B O 1
ATOM 6121 N N . LYS B 1 319 ? 6.453 8.016 -18.562 1 82.88 319 LYS B N 1
ATOM 6122 C CA . LYS B 1 319 ? 6.477 6.586 -18.859 1 82.88 319 LYS B CA 1
ATOM 6123 C C . LYS B 1 319 ? 7.168 5.809 -17.734 1 82.88 319 LYS B C 1
ATOM 6125 O O . LYS B 1 319 ? 6.727 4.715 -17.375 1 82.88 319 LYS B O 1
ATOM 6130 N N . TYR B 1 320 ? 8.227 6.426 -17.219 1 84.12 320 TYR B N 1
ATOM 6131 C CA . TYR B 1 320 ? 8.922 5.781 -16.109 1 84.12 320 TYR B CA 1
ATOM 6132 C C . TYR B 1 320 ? 8.094 5.836 -14.836 1 84.12 320 TYR B C 1
ATOM 6134 O O . TYR B 1 320 ? 8.078 4.883 -14.055 1 84.12 320 TYR B O 1
ATOM 6142 N N . ALA B 1 321 ? 7.445 6.992 -14.695 1 88.25 321 ALA B N 1
ATOM 6143 C CA . ALA B 1 321 ? 6.535 7.086 -13.555 1 88.25 321 ALA B CA 1
ATOM 6144 C C . ALA B 1 321 ? 5.461 6 -13.625 1 88.25 321 ALA B C 1
ATOM 6146 O O . ALA B 1 321 ? 5.16 5.355 -12.617 1 88.25 321 ALA B O 1
ATOM 6147 N N . CYS B 1 322 ? 4.961 5.754 -14.789 1 85.44 322 CYS B N 1
ATOM 6148 C CA . CYS B 1 322 ? 3.959 4.715 -14.992 1 85.44 322 CYS B CA 1
ATOM 6149 C C . CYS B 1 322 ? 4.504 3.348 -14.594 1 85.44 322 CYS B C 1
ATOM 6151 O O . CYS B 1 322 ? 3.82 2.572 -13.93 1 85.44 322 CYS B O 1
ATOM 6153 N N . THR B 1 323 ? 5.664 3.145 -14.945 1 78.44 323 THR B N 1
ATOM 6154 C CA . THR B 1 323 ? 6.297 1.866 -14.641 1 78.44 323 THR B CA 1
ATOM 6155 C C . THR B 1 323 ? 6.457 1.682 -13.141 1 78.44 323 THR B C 1
ATOM 6157 O O . THR B 1 323 ? 6.172 0.607 -12.602 1 78.44 323 THR B O 1
ATOM 6160 N N . ILE B 1 324 ? 6.852 2.68 -12.453 1 81.94 324 ILE B N 1
ATOM 6161 C CA . ILE B 1 324 ? 7.09 2.609 -11.016 1 81.94 324 ILE B CA 1
ATOM 6162 C C . ILE B 1 324 ? 5.762 2.451 -10.273 1 81.94 324 ILE B C 1
ATOM 6164 O O . ILE B 1 324 ? 5.656 1.65 -9.344 1 81.94 324 ILE B O 1
ATOM 6168 N N . PHE B 1 325 ? 4.785 3.184 -10.727 1 86 325 PHE B N 1
ATOM 6169 C CA . PHE B 1 325 ? 3.496 3.17 -10.047 1 86 325 PHE B CA 1
ATOM 6170 C C . PHE B 1 325 ? 2.719 1.902 -10.383 1 86 325 PHE B C 1
ATOM 6172 O O . PHE B 1 325 ? 1.775 1.541 -9.672 1 86 325 PHE B O 1
ATOM 6179 N N . SER B 1 326 ? 3.098 1.209 -11.422 1 77.38 326 SER B N 1
ATOM 6180 C CA . SER B 1 326 ? 2.387 0.006 -11.836 1 77.38 326 SER B CA 1
ATOM 6181 C C . SER B 1 326 ? 2.748 -1.186 -10.961 1 77.38 326 SER B C 1
ATOM 6183 O O . SER B 1 326 ? 2.051 -2.201 -10.961 1 77.38 326 SER B O 1
ATOM 6185 N N . LYS B 1 327 ? 3.764 -1.027 -10.18 1 70.44 327 LYS B N 1
ATOM 6186 C CA . LYS B 1 327 ? 4.223 -2.139 -9.352 1 70.44 327 LYS B CA 1
ATOM 6187 C C . LYS B 1 327 ? 3.25 -2.404 -8.203 1 70.44 327 LYS B C 1
ATOM 6189 O O . LYS B 1 327 ? 3.178 -3.523 -7.691 1 70.44 327 LYS B O 1
ATOM 6194 N N . ASP B 1 328 ? 2.545 -1.265 -7.84 1 69.69 328 ASP B N 1
ATOM 6195 C CA . ASP B 1 328 ? 1.615 -1.429 -6.723 1 69.69 328 ASP B CA 1
ATOM 6196 C C . ASP B 1 328 ? 0.3 -0.701 -6.996 1 69.69 328 ASP B C 1
ATOM 6198 O O . ASP B 1 328 ? 0.298 0.42 -7.508 1 69.69 328 ASP B O 1
ATOM 6202 N N . THR B 1 329 ? -0.731 -1.535 -7.031 1 76.88 329 THR B N 1
ATOM 6203 C CA . THR B 1 329 ? -2.035 -0.916 -7.242 1 76.88 329 THR B CA 1
ATOM 6204 C C . THR B 1 329 ? -2.629 -0.443 -5.918 1 76.88 329 THR B C 1
ATOM 6206 O O . THR B 1 329 ? -2.496 -1.118 -4.895 1 76.88 329 THR B O 1
ATOM 6209 N N . ALA B 1 330 ? -3.182 0.746 -5.957 1 88.81 330 ALA B N 1
ATOM 6210 C CA . ALA B 1 330 ? -3.85 1.271 -4.77 1 88.81 330 ALA B CA 1
ATOM 6211 C C . ALA B 1 330 ? -5.051 0.411 -4.387 1 88.81 330 ALA B C 1
ATOM 6213 O O . ALA B 1 330 ? -5.797 -0.044 -5.258 1 88.81 330 ALA B O 1
ATOM 6214 N N . PRO B 1 331 ? -5.215 0.141 -3.086 1 93.88 331 PRO B N 1
ATOM 6215 C CA . PRO B 1 331 ? -6.406 -0.601 -2.672 1 93.88 331 PRO B CA 1
ATOM 6216 C C . PRO B 1 331 ? -7.703 0.082 -3.102 1 93.88 331 PRO B C 1
ATOM 6218 O O . PRO B 1 331 ? -7.809 1.31 -3.037 1 93.88 331 PRO B O 1
ATOM 6221 N N . THR B 1 332 ? -8.68 -0.669 -3.508 1 96.94 332 THR B N 1
ATOM 6222 C CA . THR B 1 332 ? -9.914 -0.134 -4.074 1 96.94 332 THR B CA 1
ATOM 6223 C C . THR B 1 332 ? -10.688 0.67 -3.031 1 96.94 332 THR B C 1
ATOM 6225 O O . THR B 1 332 ? -11.32 1.676 -3.359 1 96.94 332 THR B O 1
ATOM 6228 N N . PRO B 1 333 ? -10.711 0.289 -1.71 1 97.31 333 PRO B N 1
ATOM 6229 C CA . PRO B 1 333 ? -11.422 1.146 -0.757 1 97.31 333 PRO B CA 1
ATOM 6230 C C . PRO B 1 333 ? -10.82 2.549 -0.669 1 97.31 333 PRO B C 1
ATOM 6232 O O . PRO B 1 333 ? -11.562 3.531 -0.547 1 97.31 333 PRO B O 1
ATOM 6235 N N . GLY B 1 334 ? -9.492 2.609 -0.691 1 96.62 334 GLY B N 1
ATOM 6236 C CA . GLY B 1 334 ? -8.852 3.916 -0.716 1 96.62 334 GLY B CA 1
ATOM 6237 C C . GLY B 1 334 ? -9.211 4.734 -1.939 1 96.62 334 GLY B C 1
ATOM 6238 O O . GLY B 1 334 ? -9.383 5.953 -1.849 1 96.62 334 GLY B O 1
ATOM 6239 N N . GLN B 1 335 ? -9.352 4.094 -3.082 1 97.5 335 GLN B N 1
ATOM 6240 C CA . GLN B 1 335 ? -9.766 4.777 -4.305 1 97.5 335 GLN B CA 1
ATOM 6241 C C . GLN B 1 335 ? -11.18 5.324 -4.184 1 97.5 335 GLN B C 1
ATOM 6243 O O . GLN B 1 335 ? -11.461 6.445 -4.605 1 97.5 335 GLN B O 1
ATOM 6248 N N . ILE B 1 336 ? -12.031 4.543 -3.621 1 97.94 336 ILE B N 1
ATOM 6249 C CA . ILE B 1 336 ? -13.422 4.953 -3.477 1 97.94 336 ILE B CA 1
ATOM 6250 C C . ILE B 1 336 ? -13.516 6.125 -2.5 1 97.94 336 ILE B C 1
ATOM 6252 O O . ILE B 1 336 ? -14.312 7.043 -2.699 1 97.94 336 ILE B O 1
ATOM 6256 N N . ALA B 1 337 ? -12.711 6.07 -1.462 1 97.5 337 ALA B N 1
ATOM 6257 C CA . ALA B 1 337 ? -12.656 7.223 -0.567 1 97.5 337 ALA B CA 1
ATOM 6258 C C . ALA B 1 337 ? -12.234 8.484 -1.32 1 97.5 337 ALA B C 1
ATOM 6260 O O . ALA B 1 337 ? -12.773 9.562 -1.078 1 97.5 337 ALA B O 1
ATOM 6261 N N . LEU B 1 338 ? -11.312 8.359 -2.221 1 97.75 338 LEU B N 1
ATOM 6262 C CA . LEU B 1 338 ? -10.867 9.484 -3.035 1 97.75 338 LEU B CA 1
ATOM 6263 C C . LEU B 1 338 ? -11.992 9.977 -3.941 1 97.75 338 LEU B C 1
ATOM 6265 O O . LEU B 1 338 ? -12.102 11.172 -4.207 1 97.75 338 LEU B O 1
ATOM 6269 N N . SER B 1 339 ? -12.773 9.039 -4.438 1 97.94 339 SER B N 1
ATOM 6270 C CA . SER B 1 339 ? -13.938 9.398 -5.25 1 97.94 339 SER B CA 1
ATOM 6271 C C . SER B 1 339 ? -14.875 10.328 -4.492 1 97.94 339 SER B C 1
ATOM 6273 O O . SER B 1 339 ? -15.336 11.336 -5.039 1 97.94 339 SER B O 1
ATOM 6275 N N . VAL B 1 340 ? -15.125 10.016 -3.24 1 96.12 340 VAL B N 1
ATOM 6276 C CA . VAL B 1 340 ? -16.031 10.82 -2.424 1 96.12 340 VAL B CA 1
ATOM 6277 C C . VAL B 1 340 ? -15.383 12.164 -2.115 1 96.12 340 VAL B C 1
ATOM 6279 O O . VAL B 1 340 ? -16.047 13.203 -2.127 1 96.12 340 VAL B O 1
ATOM 6282 N N . LEU B 1 341 ? -14.102 12.133 -1.801 1 96.12 341 LEU B N 1
ATOM 6283 C CA . LEU B 1 341 ? -13.367 13.383 -1.592 1 96.12 341 LEU B CA 1
ATOM 6284 C C . LEU B 1 341 ? -13.5 14.297 -2.803 1 96.12 341 LEU B C 1
ATOM 6286 O O . LEU B 1 341 ? -13.773 15.492 -2.654 1 96.12 341 LEU B O 1
ATOM 6290 N N . ALA B 1 342 ? -13.367 13.719 -3.965 1 97.31 342 ALA B N 1
ATOM 6291 C CA . ALA B 1 342 ? -13.312 14.484 -5.207 1 97.31 342 ALA B CA 1
ATOM 6292 C C . ALA B 1 342 ? -14.703 14.891 -5.668 1 97.31 342 ALA B C 1
ATOM 6294 O O . ALA B 1 342 ? -14.867 15.914 -6.344 1 97.31 342 ALA B O 1
ATOM 6295 N N . ASN B 1 343 ? -15.641 14.07 -5.371 1 97.81 343 ASN B N 1
ATOM 6296 C CA . ASN B 1 343 ? -17 14.297 -5.832 1 97.81 343 ASN B CA 1
ATOM 6297 C C . ASN B 1 343 ? -18.016 14.008 -4.727 1 97.81 343 ASN B C 1
ATOM 6299 O O . ASN B 1 343 ? -18.797 13.062 -4.828 1 97.81 343 ASN B O 1
ATOM 6303 N N . PRO B 1 344 ? -18.109 14.891 -3.721 1 97.06 344 PRO B N 1
ATOM 6304 C CA . PRO B 1 344 ? -19.047 14.742 -2.613 1 97.06 344 PRO B CA 1
ATOM 6305 C C . PRO B 1 344 ? -20.469 15.133 -2.996 1 97.06 344 PRO B C 1
ATOM 6307 O O . PRO B 1 344 ? -20.703 15.641 -4.098 1 97.06 344 PRO B O 1
ATOM 6310 N N . PRO B 1 345 ? -21.406 14.852 -2.051 1 97.56 345 PRO B N 1
ATOM 6311 C CA . PRO B 1 345 ? -22.781 15.297 -2.316 1 97.56 345 PRO B CA 1
ATOM 6312 C C . PRO B 1 345 ? -22.875 16.812 -2.537 1 97.56 345 PRO B C 1
ATOM 6314 O O . PRO B 1 345 ? -22.156 17.578 -1.896 1 97.56 345 PRO B O 1
ATOM 6317 N N . ARG B 1 346 ? -23.812 17.188 -3.467 1 96.06 346 ARG B N 1
ATOM 6318 C CA . ARG B 1 346 ? -24.062 18.594 -3.783 1 96.06 346 ARG B CA 1
ATOM 6319 C C . ARG B 1 346 ? -25.484 19 -3.438 1 96.06 346 ARG B C 1
ATOM 6321 O O . ARG B 1 346 ? -26.328 18.141 -3.131 1 96.06 346 ARG B O 1
ATOM 6328 N N . LEU B 1 347 ? -25.578 20.359 -3.465 1 96.56 347 LEU B N 1
ATOM 6329 C CA . LEU B 1 347 ? -26.922 20.875 -3.219 1 96.56 347 LEU B CA 1
ATOM 6330 C C . LEU B 1 347 ? -27.938 20.188 -4.125 1 96.56 347 LEU B C 1
ATOM 6332 O O . LEU B 1 347 ? -27.734 20.094 -5.336 1 96.56 347 LEU B O 1
ATOM 6336 N N . GLY B 1 348 ? -28.953 19.641 -3.613 1 97.31 348 GLY B N 1
ATOM 6337 C CA . GLY B 1 348 ? -29.969 18.922 -4.379 1 97.31 348 GLY B CA 1
ATOM 6338 C C . GLY B 1 348 ? -29.906 17.422 -4.207 1 97.31 348 GLY B C 1
ATOM 6339 O O . GLY B 1 348 ? -30.906 16.719 -4.391 1 97.31 348 GLY B O 1
ATOM 6340 N N . ASP B 1 349 ? -28.734 16.922 -3.854 1 98 349 ASP B N 1
ATOM 6341 C CA . ASP B 1 349 ? -28.578 15.492 -3.6 1 98 349 ASP B CA 1
ATOM 6342 C C . ASP B 1 349 ? -29.234 15.102 -2.271 1 98 349 ASP B C 1
ATOM 6344 O O . ASP B 1 349 ? -29.172 15.859 -1.302 1 98 349 ASP B O 1
ATOM 6348 N N . PRO B 1 350 ? -29.766 13.945 -2.188 1 97.94 350 PRO B N 1
ATOM 6349 C CA . PRO B 1 350 ? -30.422 13.492 -0.954 1 97.94 350 PRO B CA 1
ATOM 6350 C C . PRO B 1 350 ? -29.453 13.453 0.236 1 97.94 350 PRO B C 1
ATOM 6352 O O . PRO B 1 350 ? -29.875 13.688 1.374 1 97.94 350 PRO B O 1
ATOM 6355 N N . SER B 1 351 ? -28.188 13.234 0.014 1 98.38 351 SER B N 1
ATOM 6356 C CA . SER B 1 351 ? -27.234 13.07 1.104 1 98.38 351 SER B CA 1
ATOM 6357 C C . SER B 1 351 ? -26.625 14.414 1.51 1 98.38 351 SER B C 1
ATOM 6359 O O . SER B 1 351 ? -25.953 14.508 2.535 1 98.38 351 SER B O 1
ATOM 6361 N N . TYR B 1 352 ? -26.922 15.508 0.79 1 98.25 352 TYR B N 1
ATOM 6362 C CA . TYR B 1 352 ? -26.203 16.766 0.949 1 98.25 352 TYR B CA 1
ATOM 6363 C C . TYR B 1 352 ? -26.453 17.375 2.326 1 98.25 352 TYR B C 1
ATOM 6365 O O . TYR B 1 352 ? -25.531 17.812 2.998 1 98.25 352 TYR B O 1
ATOM 6373 N N . PRO B 1 353 ? -27.719 17.375 2.83 1 98.19 353 PRO B N 1
ATOM 6374 C CA . PRO B 1 353 ? -27.953 18.016 4.125 1 98.19 353 PRO B CA 1
ATOM 6375 C C . PRO B 1 353 ? -27.141 17.375 5.254 1 98.19 353 PRO B C 1
ATOM 6377 O O . PRO B 1 353 ? -26.531 18.094 6.055 1 98.19 353 PRO B O 1
ATOM 6380 N N . LEU B 1 354 ? -27.125 16.094 5.277 1 97.69 354 LEU B N 1
ATOM 6381 C CA . LEU B 1 354 ? -26.375 15.414 6.32 1 97.69 354 LEU B CA 1
ATOM 6382 C C . LEU B 1 354 ? -24.875 15.617 6.129 1 97.69 354 LEU B C 1
ATOM 6384 O O . LEU B 1 354 ? -24.141 15.82 7.098 1 97.69 354 LEU B O 1
ATOM 6388 N N . TYR B 1 355 ? -24.469 15.539 4.906 1 97.38 355 TYR B N 1
ATOM 6389 C CA . TYR B 1 355 ? -23.062 15.727 4.586 1 97.38 355 TYR B CA 1
ATOM 6390 C C . TYR B 1 355 ? -22.578 17.109 5.012 1 97.38 355 TYR B C 1
ATOM 6392 O O . TYR B 1 355 ? -21.516 17.234 5.629 1 97.38 355 TYR B O 1
ATOM 6400 N N . GLU B 1 356 ? -23.344 18.062 4.68 1 96.56 356 GLU B N 1
ATOM 6401 C CA . GLU B 1 356 ? -23.016 19.453 5.035 1 96.56 356 GLU B CA 1
ATOM 6402 C C . GLU B 1 356 ? -22.984 19.641 6.547 1 96.56 356 GLU B C 1
ATOM 6404 O O . GLU B 1 356 ? -22.125 20.344 7.074 1 96.56 356 GLU B O 1
ATOM 6409 N N . MET B 1 357 ? -23.938 19.062 7.191 1 97.19 357 MET B N 1
ATOM 6410 C CA . MET B 1 357 ? -24 19.172 8.648 1 97.19 357 MET B CA 1
ATOM 6411 C C . MET B 1 357 ? -22.781 18.531 9.289 1 97.19 357 MET B C 1
ATOM 6413 O O . MET B 1 357 ? -22.156 19.141 10.164 1 97.19 357 MET B O 1
ATOM 6417 N N . GLU B 1 358 ? -22.453 17.312 8.859 1 95.62 358 GLU B N 1
ATOM 6418 C CA . GLU B 1 358 ? -21.312 16.594 9.422 1 95.62 358 GLU B CA 1
ATOM 6419 C C . GLU B 1 358 ? -20 17.344 9.172 1 95.62 358 GLU B C 1
ATOM 6421 O O . GLU B 1 358 ? -19.156 17.453 10.062 1 95.62 358 GLU B O 1
ATOM 6426 N N . THR B 1 359 ? -19.812 17.859 7.996 1 93.06 359 THR B N 1
ATOM 6427 C CA . THR B 1 359 ? -18.594 18.562 7.633 1 93.06 359 THR B CA 1
ATOM 6428 C C . THR B 1 359 ? -18.484 19.891 8.375 1 93.06 359 THR B C 1
ATOM 6430 O O . THR B 1 359 ? -17.406 20.266 8.844 1 93.06 359 THR B O 1
ATOM 6433 N N . GLN B 1 360 ? -19.594 20.562 8.484 1 92.56 360 GLN B N 1
ATOM 6434 C CA . GLN B 1 360 ? -19.609 21.844 9.188 1 92.56 360 GLN B CA 1
ATOM 6435 C C . GLN B 1 360 ? -19.328 21.641 10.68 1 92.56 360 GLN B C 1
ATOM 6437 O O . GLN B 1 360 ? -18.641 22.453 11.297 1 92.56 360 GLN B O 1
ATOM 6442 N N . GLN B 1 361 ? -19.875 20.609 11.211 1 90.38 361 GLN B N 1
ATOM 6443 C CA . GLN B 1 361 ? -19.641 20.312 12.617 1 90.38 361 GLN B CA 1
ATOM 6444 C C . GLN B 1 361 ? -18.156 20.031 12.875 1 90.38 361 GLN B C 1
ATOM 6446 O O . GLN B 1 361 ? -17.594 20.5 13.867 1 90.38 361 GLN B O 1
ATOM 6451 N N . MET B 1 362 ? -17.594 19.312 12.023 1 87.06 362 MET B N 1
ATOM 6452 C CA . MET B 1 362 ? -16.172 19 12.164 1 87.06 362 MET B CA 1
ATOM 6453 C C . MET B 1 362 ? -15.328 20.25 12.023 1 87.06 362 MET B C 1
ATOM 6455 O O . MET B 1 362 ? -14.391 20.469 12.797 1 87.06 362 MET B O 1
ATOM 6459 N N . GLN B 1 363 ? -15.648 21.031 11.047 1 87.19 363 GLN B N 1
ATOM 6460 C CA . GLN B 1 363 ? -14.906 22.25 10.805 1 87.19 363 GLN B CA 1
ATOM 6461 C C . GLN B 1 363 ? -15 23.203 12 1 87.19 363 GLN B C 1
ATOM 6463 O O . GLN B 1 363 ? -14.008 23.812 12.391 1 87.19 363 GLN B O 1
ATOM 6468 N N . THR B 1 364 ? -16.188 23.281 12.492 1 88.12 364 THR B N 1
ATOM 6469 C CA . THR B 1 364 ? -16.406 24.156 13.641 1 88.12 364 THR B CA 1
ATOM 6470 C C . THR B 1 364 ? -15.633 23.656 14.859 1 88.12 364 THR B C 1
ATOM 6472 O O . THR B 1 364 ? -15.031 24.453 15.578 1 88.12 364 THR B O 1
ATOM 6475 N N . MET B 1 365 ? -15.648 22.406 15.039 1 85.06 365 MET B N 1
ATOM 6476 C CA . MET B 1 365 ? -14.945 21.812 16.172 1 85.06 365 MET B CA 1
ATOM 6477 C C . MET B 1 365 ? -13.445 22.062 16.062 1 85.06 365 MET B C 1
ATOM 6479 O O . MET B 1 365 ? -12.812 22.5 17.031 1 85.06 365 MET B O 1
ATOM 6483 N N . ILE B 1 366 ? -12.867 21.844 14.945 1 85.81 366 ILE B N 1
ATOM 6484 C CA . ILE B 1 366 ? -11.43 21.969 14.773 1 85.81 366 ILE B CA 1
ATOM 6485 C C . ILE B 1 366 ? -11.023 23.438 14.898 1 85.81 366 ILE B C 1
ATOM 6487 O O . ILE B 1 366 ? -9.992 23.75 15.492 1 85.81 366 ILE B O 1
ATOM 6491 N N . LYS B 1 367 ? -11.859 24.297 14.312 1 87.38 367 LYS B N 1
ATOM 6492 C CA . LYS B 1 367 ? -11.578 25.719 14.422 1 87.38 367 LYS B CA 1
ATOM 6493 C C . LYS B 1 367 ? -11.562 26.172 15.883 1 87.38 367 LYS B C 1
ATOM 6495 O O . LYS B 1 367 ? -10.711 26.969 16.281 1 87.38 367 LYS B O 1
ATOM 6500 N N . ALA B 1 368 ? -12.5 25.688 16.625 1 86.56 368 ALA B N 1
ATOM 6501 C CA . ALA B 1 368 ? -12.547 26 18.047 1 86.56 368 ALA B CA 1
ATOM 6502 C C . ALA B 1 368 ? -11.328 25.438 18.781 1 86.56 368 ALA B C 1
ATOM 6504 O O . ALA B 1 368 ? -10.766 26.094 19.656 1 86.56 368 ALA B O 1
ATOM 6505 N N . ASN B 1 369 ? -10.945 24.25 18.438 1 85.25 369 ASN B N 1
ATOM 6506 C CA . ASN B 1 369 ? -9.773 23.625 19.031 1 85.25 369 ASN B CA 1
ATOM 6507 C C . ASN B 1 369 ? -8.508 24.406 18.734 1 85.25 369 ASN B C 1
ATOM 6509 O O . ASN B 1 369 ? -7.672 24.609 19.625 1 85.25 369 ASN B O 1
ATOM 6513 N N . VAL B 1 370 ? -8.375 24.812 17.516 1 87.62 370 VAL B N 1
ATOM 6514 C CA . VAL B 1 370 ? -7.191 25.547 17.094 1 87.62 370 VAL B CA 1
ATOM 6515 C C . VAL B 1 370 ? -7.039 26.812 17.938 1 87.62 370 VAL B C 1
ATOM 6517 O O . VAL B 1 370 ? -5.949 27.109 18.438 1 87.62 370 VAL B O 1
ATOM 6520 N N . ARG B 1 371 ? -8.062 27.516 18.062 1 84.69 371 ARG B N 1
ATOM 6521 C CA . ARG B 1 371 ? -8.039 28.75 18.844 1 84.69 371 ARG B CA 1
ATOM 6522 C C . ARG B 1 371 ? -7.695 28.484 20.297 1 84.69 371 ARG B C 1
ATOM 6524 O O . ARG B 1 371 ? -6.848 29.156 20.875 1 84.69 371 ARG B O 1
ATOM 6531 N N . ARG B 1 372 ? -8.297 27.516 20.828 1 84.25 372 ARG B N 1
ATOM 6532 C CA . ARG B 1 372 ? -8.125 27.219 22.25 1 84.25 372 ARG B CA 1
ATOM 6533 C C . ARG B 1 372 ? -6.727 26.672 22.531 1 84.25 372 ARG B C 1
ATOM 6535 O O . ARG B 1 372 ? -6.109 27.031 23.531 1 84.25 372 ARG B O 1
ATOM 6542 N N . VAL B 1 373 ? -6.27 25.797 21.672 1 83.38 373 VAL B N 1
ATOM 6543 C CA . VAL B 1 373 ? -4.949 25.203 21.844 1 83.38 373 VAL B CA 1
ATOM 6544 C C . VAL B 1 373 ? -3.881 26.297 21.797 1 83.38 373 VAL B C 1
ATOM 6546 O O . VAL B 1 373 ? -2.977 26.328 22.641 1 83.38 373 VAL B O 1
ATOM 6549 N N . HIS B 1 374 ? -3.969 27.172 20.844 1 86.38 374 HIS B N 1
ATOM 6550 C CA . HIS B 1 374 ? -3.021 28.266 20.75 1 86.38 374 HIS B CA 1
ATOM 6551 C C . HIS B 1 374 ? -3.072 29.141 22 1 86.38 374 HIS B C 1
ATOM 6553 O O . HIS B 1 374 ? -2.031 29.469 22.578 1 86.38 374 HIS B O 1
ATOM 6559 N N . GLU B 1 375 ? -4.246 29.469 22.391 1 85.31 375 GLU B N 1
ATOM 6560 C CA . GLU B 1 375 ? -4.422 30.328 23.562 1 85.31 375 GLU B CA 1
ATOM 6561 C C . GLU B 1 375 ? -3.832 29.703 24.812 1 85.31 375 GLU B C 1
ATOM 6563 O O . GLU B 1 375 ? -3.127 30.359 25.578 1 85.31 375 GLU B O 1
ATOM 6568 N N . VAL B 1 376 ? -4.059 28.469 24.953 1 82.38 376 VAL B N 1
ATOM 6569 C CA . VAL B 1 376 ? -3.639 27.781 26.172 1 82.38 376 VAL B CA 1
ATOM 6570 C C . VAL B 1 376 ? -2.129 27.547 26.141 1 82.38 376 VAL B C 1
ATOM 6572 O O . VAL B 1 376 ? -1.421 27.906 27.094 1 82.38 376 VAL B O 1
ATOM 6575 N N . LEU B 1 377 ? -1.661 26.984 25.109 1 85.5 377 LEU B N 1
ATOM 6576 C CA . LEU B 1 377 ? -0.241 26.656 25.047 1 85.5 377 LEU B CA 1
ATOM 6577 C C . LEU B 1 377 ? 0.611 27.922 25.109 1 85.5 377 LEU B C 1
ATOM 6579 O O . LEU B 1 377 ? 1.66 27.938 25.75 1 85.5 377 LEU B O 1
ATOM 6583 N N . ASP B 1 378 ? 0.151 28.953 24.484 1 88.44 378 ASP B N 1
ATOM 6584 C CA . ASP B 1 378 ? 0.919 30.188 24.453 1 88.44 378 ASP B CA 1
ATOM 6585 C C . ASP B 1 378 ? 0.849 30.922 25.797 1 88.44 378 ASP B C 1
ATOM 6587 O O . ASP B 1 378 ? 1.657 31.812 26.062 1 88.44 378 ASP B O 1
ATOM 6591 N N . SER B 1 379 ? -0.052 30.547 26.641 1 84.38 379 SER B N 1
ATOM 6592 C CA . SER B 1 379 ? -0.208 31.203 27.938 1 84.38 379 SER B CA 1
ATOM 6593 C C . SER B 1 379 ? 0.625 30.5 29.016 1 84.38 379 SER B C 1
ATOM 6595 O O . SER B 1 379 ? 0.862 31.062 30.078 1 84.38 379 SER B O 1
ATOM 6597 N N . LEU B 1 380 ? 1.045 29.312 28.719 1 81.56 380 LEU B N 1
ATOM 6598 C CA . LEU B 1 380 ? 1.799 28.531 29.688 1 81.56 380 LEU B CA 1
ATOM 6599 C C . LEU B 1 380 ? 3.225 29.062 29.828 1 81.56 380 LEU B C 1
ATOM 6601 O O . LEU B 1 380 ? 3.861 29.406 28.828 1 81.56 380 LEU B O 1
ATOM 6605 N N . PRO B 1 381 ? 3.68 29.156 31.094 1 83.88 381 PRO B N 1
ATOM 6606 C CA . PRO B 1 381 ? 5.066 29.594 31.266 1 83.88 381 PRO B CA 1
ATOM 6607 C C . PRO B 1 381 ? 6.07 28.641 30.609 1 83.88 381 PRO B C 1
ATOM 6609 O O . PRO B 1 381 ? 5.965 27.422 30.75 1 83.88 381 PRO B O 1
ATOM 6612 N N . GLY B 1 382 ? 6.922 29.25 29.859 1 86.38 382 GLY B N 1
ATOM 6613 C CA . GLY B 1 382 ? 7.977 28.469 29.234 1 86.38 382 GLY B CA 1
ATOM 6614 C C . GLY B 1 382 ? 7.57 27.859 27.906 1 86.38 382 GLY B C 1
ATOM 6615 O O . GLY B 1 382 ? 8.344 27.125 27.297 1 86.38 382 GLY B O 1
ATOM 6616 N N . ILE B 1 383 ? 6.324 28.125 27.531 1 90.56 383 ILE B N 1
ATOM 6617 C CA . ILE B 1 383 ? 5.863 27.625 26.234 1 90.56 383 ILE B CA 1
ATOM 6618 C C . ILE B 1 383 ? 5.465 28.781 25.344 1 90.56 383 ILE B C 1
ATOM 6620 O O . ILE B 1 383 ? 4.828 29.734 25.797 1 90.56 383 ILE B O 1
ATOM 6624 N N . SER B 1 384 ? 5.992 28.781 24.203 1 93.12 384 SER B N 1
ATOM 6625 C CA . SER B 1 384 ? 5.57 29.719 23.172 1 93.12 384 SER B CA 1
ATOM 6626 C C . SER B 1 384 ? 4.941 29 21.984 1 93.12 384 SER B C 1
ATOM 6628 O O . SER B 1 384 ? 5.492 28 21.5 1 93.12 384 SER B O 1
ATOM 6630 N N . CYS B 1 385 ? 3.791 29.422 21.578 1 93.31 385 CYS B N 1
ATOM 6631 C CA . CYS B 1 385 ? 3.078 28.766 20.484 1 93.31 385 CYS B CA 1
ATOM 6632 C C . CYS B 1 385 ? 2.6 29.781 19.453 1 93.31 385 CYS B C 1
ATOM 6634 O O . CYS B 1 385 ? 1.849 30.703 19.781 1 93.31 385 CYS B O 1
ATOM 6636 N N . GLN B 1 386 ? 3.064 29.641 18.234 1 94.06 386 GLN B N 1
ATOM 6637 C CA . GLN B 1 386 ? 2.572 30.469 17.141 1 94.06 386 GLN B CA 1
ATOM 6638 C C . GLN B 1 386 ? 1.143 30.094 16.766 1 94.06 386 GLN B C 1
ATOM 6640 O O . GLN B 1 386 ? 0.725 28.953 16.938 1 94.06 386 GLN B O 1
ATOM 6645 N N . PRO B 1 387 ? 0.425 31.094 16.266 1 91.38 387 PRO B N 1
ATOM 6646 C CA . PRO B 1 387 ? -0.919 30.75 15.797 1 91.38 387 PRO B CA 1
ATOM 6647 C C . PRO B 1 387 ? -0.908 29.672 14.719 1 91.38 387 PRO B C 1
ATOM 6649 O O . PRO B 1 387 ? -0.029 29.656 13.852 1 91.38 387 PRO B O 1
ATOM 6652 N N . VAL B 1 388 ? -1.878 28.812 14.867 1 92.88 388 VAL B N 1
ATOM 6653 C CA . VAL B 1 388 ? -2.025 27.734 13.883 1 92.88 388 VAL B CA 1
ATOM 6654 C C . VAL B 1 388 ? -3.031 28.156 12.812 1 92.88 388 VAL B C 1
ATOM 6656 O O . VAL B 1 388 ? -4.191 28.438 13.117 1 92.88 388 VAL B O 1
ATOM 6659 N N . GLU B 1 389 ? -2.576 28.203 11.57 1 94.31 389 GLU B N 1
ATOM 6660 C CA . GLU B 1 389 ? -3.441 28.656 10.492 1 94.31 389 GLU B CA 1
ATOM 6661 C C . GLU B 1 389 ? -4.148 27.484 9.812 1 94.31 389 GLU B C 1
ATOM 6663 O O . GLU B 1 389 ? -5.242 27.641 9.266 1 94.31 389 GLU B O 1
ATOM 6668 N N . GLY B 1 390 ? -3.52 26.359 9.789 1 93.12 390 GLY B N 1
ATOM 6669 C CA . GLY B 1 390 ? -4.051 25.172 9.133 1 93.12 390 GLY B CA 1
ATOM 6670 C C . GLY B 1 390 ? -3.377 23.891 9.578 1 93.12 390 GLY B C 1
ATOM 6671 O O . GLY B 1 390 ? -2.484 23.922 10.43 1 93.12 390 GLY B O 1
ATOM 6672 N N . GLY B 1 391 ? -3.855 22.797 9.047 1 92 391 GLY B N 1
ATOM 6673 C CA . GLY B 1 391 ? -3.277 21.5 9.359 1 92 391 GLY B CA 1
ATOM 6674 C C . GLY B 1 391 ? -3.953 20.812 10.531 1 92 391 GLY B C 1
ATOM 6675 O O . GLY B 1 391 ? -5.152 20.984 10.758 1 92 391 GLY B O 1
ATOM 6676 N N . ALA B 1 392 ? -3.131 19.953 11.195 1 90.94 392 ALA B N 1
ATOM 6677 C CA . ALA B 1 392 ? -3.727 19.109 12.234 1 90.94 392 ALA B CA 1
ATOM 6678 C C . ALA B 1 392 ? -2.928 19.203 13.531 1 90.94 392 ALA B C 1
ATOM 6680 O O . ALA B 1 392 ? -3.234 18.516 14.508 1 90.94 392 ALA B O 1
ATOM 6681 N N . PHE B 1 393 ? -1.905 20.125 13.523 1 93.44 393 PHE B N 1
ATOM 6682 C CA . PHE B 1 393 ? -1.01 20.109 14.68 1 93.44 393 PHE B CA 1
ATOM 6683 C C . PHE B 1 393 ? -0.566 21.516 15.039 1 93.44 393 PHE B C 1
ATOM 6685 O O . PHE B 1 393 ? -0.567 22.406 14.188 1 93.44 393 PHE B O 1
ATOM 6692 N N . ALA B 1 394 ? -0.248 21.641 16.297 1 92.69 394 ALA B N 1
ATOM 6693 C CA . ALA B 1 394 ? 0.546 22.766 16.797 1 92.69 394 ALA B CA 1
ATOM 6694 C C . ALA B 1 394 ? 1.968 22.328 17.141 1 92.69 394 ALA B C 1
ATOM 6696 O O . ALA B 1 394 ? 2.207 21.156 17.422 1 92.69 394 ALA B O 1
ATOM 6697 N N . PHE B 1 395 ? 2.885 23.25 17.016 1 95.81 395 PHE B N 1
ATOM 6698 C CA . PHE B 1 395 ? 4.293 22.953 17.266 1 95.81 395 PHE B CA 1
ATOM 6699 C C . PHE B 1 395 ? 4.91 23.969 18.203 1 95.81 395 PHE B C 1
ATOM 6701 O O . PHE B 1 395 ? 5.867 24.656 17.844 1 95.81 395 PHE B O 1
ATOM 6708 N N . PRO B 1 396 ? 4.48 24.031 19.422 1 94.5 396 PRO B N 1
ATOM 6709 C CA . PRO B 1 396 ? 4.957 25.016 20.375 1 94.5 396 PRO B CA 1
ATOM 6710 C C . PRO B 1 396 ? 6.398 24.766 20.828 1 94.5 396 PRO B C 1
ATOM 6712 O O . PRO B 1 396 ? 6.844 23.625 20.875 1 94.5 396 PRO B O 1
ATOM 6715 N N . ARG B 1 397 ? 7.082 25.828 21.125 1 95.81 397 ARG B N 1
ATOM 6716 C CA . ARG B 1 397 ? 8.43 25.797 21.688 1 95.81 397 ARG B CA 1
ATOM 6717 C C . ARG B 1 397 ? 8.375 25.688 23.219 1 95.81 397 ARG B C 1
ATOM 6719 O O . ARG B 1 397 ? 7.559 26.344 23.859 1 95.81 397 ARG B O 1
ATOM 6726 N N . VAL B 1 398 ? 9.289 24.844 23.719 1 93.75 398 VAL B N 1
ATOM 6727 C CA . VAL B 1 398 ? 9.383 24.672 25.156 1 93.75 398 VAL B CA 1
ATOM 6728 C C . VAL B 1 398 ? 10.734 25.188 25.656 1 93.75 398 VAL B C 1
ATOM 6730 O O . VAL B 1 398 ? 11.781 24.766 25.156 1 93.75 398 VAL B O 1
ATOM 6733 N N . ASP B 1 399 ? 10.648 26.078 26.578 1 92.94 399 ASP B N 1
ATOM 6734 C CA . ASP B 1 399 ? 11.859 26.547 27.234 1 92.94 399 ASP B CA 1
ATOM 6735 C C . ASP B 1 399 ? 12.227 25.656 28.422 1 92.94 399 ASP B C 1
ATOM 6737 O O . ASP B 1 399 ? 11.531 25.656 29.438 1 92.94 399 ASP B O 1
ATOM 6741 N N . LEU B 1 400 ? 13.312 24.969 28.234 1 92.44 400 LEU B N 1
ATOM 6742 C CA . LEU B 1 400 ? 13.711 24 29.266 1 92.44 400 LEU B CA 1
ATOM 6743 C C . LEU B 1 400 ? 14.828 24.562 30.125 1 92.44 400 LEU B C 1
ATOM 6745 O O . LEU B 1 400 ? 15.797 25.141 29.609 1 92.44 400 LEU B O 1
ATOM 6749 N N . PRO B 1 401 ? 14.703 24.406 31.484 1 91.5 401 PRO B N 1
ATOM 6750 C CA . PRO B 1 401 ? 15.758 24.891 32.375 1 91.5 401 PRO B CA 1
ATOM 6751 C C . PRO B 1 401 ? 17.047 24.094 32.25 1 91.5 401 PRO B C 1
ATOM 6753 O O . PRO B 1 401 ? 17.016 22.938 31.797 1 91.5 401 PRO B O 1
ATOM 6756 N N . PRO B 1 402 ? 18.156 24.641 32.719 1 93.69 402 PRO B N 1
ATOM 6757 C CA . PRO B 1 402 ? 19.469 24 32.594 1 93.69 402 PRO B CA 1
ATOM 6758 C C . PRO B 1 402 ? 19.5 22.625 33.281 1 93.69 402 PRO B C 1
ATOM 6760 O O . PRO B 1 402 ? 20.141 21.703 32.781 1 93.69 402 PRO B O 1
ATOM 6763 N N . LYS B 1 403 ? 18.781 22.547 34.344 1 93.81 403 LYS B N 1
ATOM 6764 C CA . LYS B 1 403 ? 18.766 21.266 35.062 1 93.81 403 LYS B CA 1
ATOM 6765 C C . LYS B 1 403 ? 18.125 20.172 34.219 1 93.81 403 LYS B C 1
ATOM 6767 O O . LYS B 1 403 ? 18.547 19.016 34.281 1 93.81 403 LYS B O 1
ATOM 6772 N N . ALA B 1 404 ? 17.125 20.516 33.5 1 93.25 404 ALA B N 1
ATOM 6773 C CA . ALA B 1 404 ? 16.453 19.562 32.625 1 93.25 404 ALA B CA 1
ATOM 6774 C C . ALA B 1 404 ? 17.359 19.156 31.469 1 93.25 404 ALA B C 1
ATOM 6776 O O . ALA B 1 404 ? 17.375 17.984 31.078 1 93.25 404 ALA B O 1
ATOM 6777 N N . LEU B 1 405 ? 18.047 20.094 30.969 1 95.81 405 LEU B N 1
ATOM 6778 C CA . LEU B 1 405 ? 18.984 19.828 29.875 1 95.81 405 LEU B CA 1
ATOM 6779 C C . LEU B 1 405 ? 20.094 18.875 30.328 1 95.81 405 LEU B C 1
ATOM 6781 O O . LEU B 1 405 ? 20.453 17.953 29.594 1 95.81 405 LEU B O 1
ATOM 6785 N N . GLN B 1 406 ? 20.562 19.109 31.547 1 95.75 406 GLN B N 1
ATOM 6786 C CA . GLN B 1 406 ? 21.609 18.266 32.094 1 95.75 406 GLN B CA 1
ATOM 6787 C C . GLN B 1 406 ? 21.109 16.859 32.344 1 95.75 406 GLN B C 1
ATOM 6789 O O . GLN B 1 406 ? 21.797 15.883 32.031 1 95.75 406 GLN B O 1
ATOM 6794 N N . LYS B 1 407 ? 19.953 16.766 32.844 1 94.81 407 LYS B N 1
ATOM 6795 C CA . LYS B 1 407 ? 19.375 15.453 33.125 1 94.81 407 LYS B CA 1
ATOM 6796 C C . LYS B 1 407 ? 19.156 14.68 31.828 1 94.81 407 LYS B C 1
ATOM 6798 O O . LYS B 1 407 ? 19.391 13.469 31.781 1 94.81 407 LYS B O 1
ATOM 6803 N N . ALA B 1 408 ? 18.578 15.359 30.812 1 95.19 408 ALA B N 1
ATOM 6804 C CA . ALA B 1 408 ? 18.375 14.734 29.5 1 95.19 408 ALA B CA 1
ATOM 6805 C C . ALA B 1 408 ? 19.703 14.18 28.969 1 95.19 408 ALA B C 1
ATOM 6807 O O . ALA B 1 408 ? 19.75 13.055 28.453 1 95.19 408 ALA B O 1
ATOM 6808 N N . LYS B 1 409 ? 20.719 14.953 29.109 1 95.56 409 LYS B N 1
ATOM 6809 C CA . LYS B 1 409 ? 22.047 14.547 28.656 1 95.56 409 LYS B CA 1
ATOM 6810 C C . LYS B 1 409 ? 22.531 13.312 29.406 1 95.56 409 LYS B C 1
ATOM 6812 O O . LYS B 1 409 ? 23.078 12.383 28.812 1 95.56 409 LYS B O 1
ATOM 6817 N N . GLU B 1 410 ? 22.344 13.305 30.672 1 95.69 410 GLU B N 1
ATOM 6818 C CA . GLU B 1 410 ? 22.75 12.172 31.516 1 95.69 410 GLU B CA 1
ATOM 6819 C C . GLU B 1 410 ? 22.016 10.898 31.094 1 95.69 410 GLU B C 1
ATOM 6821 O O . GLU B 1 410 ? 22.562 9.797 31.188 1 95.69 410 GLU B O 1
ATOM 6826 N N . MET B 1 411 ? 20.875 11.109 30.641 1 92.69 411 MET B N 1
ATOM 6827 C CA . MET B 1 411 ? 20.047 9.969 30.266 1 92.69 411 MET B CA 1
ATOM 6828 C C . MET B 1 411 ? 20.25 9.602 28.797 1 92.69 411 MET B C 1
ATOM 6830 O O . MET B 1 411 ? 19.641 8.648 28.297 1 92.69 411 MET B O 1
ATOM 6834 N N . GLY B 1 412 ? 20.984 10.375 28.125 1 91.5 412 GLY B N 1
ATOM 6835 C CA . GLY B 1 412 ? 21.234 10.102 26.719 1 91.5 412 GLY B CA 1
ATOM 6836 C C . GLY B 1 412 ? 20.047 10.367 25.828 1 91.5 412 GLY B C 1
ATOM 6837 O O . GLY B 1 412 ? 19.812 9.656 24.844 1 91.5 412 GLY B O 1
ATOM 6838 N N . MET B 1 413 ? 19.203 11.367 26.188 1 92.44 413 MET B N 1
ATOM 6839 C CA . MET B 1 413 ? 18 11.711 25.438 1 92.44 413 MET B CA 1
ATOM 6840 C C . MET B 1 413 ? 18.047 13.172 24.984 1 92.44 413 MET B C 1
ATOM 6842 O O . MET B 1 413 ? 18.75 13.984 25.578 1 92.44 413 MET B O 1
ATOM 6846 N N . GLU B 1 414 ? 17.297 13.398 23.938 1 94.69 414 GLU B N 1
ATOM 6847 C CA . GLU B 1 414 ? 17.062 14.797 23.594 1 94.69 414 GLU B CA 1
ATOM 6848 C C . GLU B 1 414 ? 16.234 15.5 24.656 1 94.69 414 GLU B C 1
ATOM 6850 O O . GLU B 1 414 ? 15.352 14.891 25.266 1 94.69 414 GLU B O 1
ATOM 6855 N N . PRO B 1 415 ? 16.453 16.75 24.875 1 94.62 415 PRO B N 1
ATOM 6856 C CA . PRO B 1 415 ? 15.734 17.469 25.922 1 94.62 415 PRO B CA 1
ATOM 6857 C C . PRO B 1 415 ? 14.219 17.422 25.75 1 94.62 415 PRO B C 1
ATOM 6859 O O . PRO B 1 415 ? 13.492 17.266 26.734 1 94.62 415 PRO B O 1
ATOM 6862 N N . ASP B 1 416 ? 13.789 17.641 24.578 1 94.94 416 ASP B N 1
ATOM 6863 C CA . ASP B 1 416 ? 12.344 17.609 24.375 1 94.94 416 ASP B CA 1
ATOM 6864 C C . ASP B 1 416 ? 11.805 16.188 24.516 1 94.94 416 ASP B C 1
ATOM 6866 O O . ASP B 1 416 ? 10.656 15.992 24.922 1 94.94 416 ASP B O 1
ATOM 6870 N N . THR B 1 417 ? 12.578 15.172 24.188 1 94.75 417 THR B N 1
ATOM 6871 C CA . THR B 1 417 ? 12.188 13.797 24.469 1 94.75 417 THR B CA 1
ATOM 6872 C C . THR B 1 417 ? 12.031 13.586 25.969 1 94.75 417 THR B C 1
ATOM 6874 O O . THR B 1 417 ? 11.062 12.969 26.422 1 94.75 417 THR B O 1
ATOM 6877 N N . PHE B 1 418 ? 13.008 14.062 26.719 1 93.19 418 PHE B N 1
ATOM 6878 C CA . PHE B 1 418 ? 12.953 13.984 28.172 1 93.19 418 PHE B CA 1
ATOM 6879 C C . PHE B 1 418 ? 11.695 14.664 28.703 1 93.19 418 PHE B C 1
ATOM 6881 O O . PHE B 1 418 ? 11.008 14.125 29.562 1 93.19 418 PHE B O 1
ATOM 6888 N N . TYR B 1 419 ? 11.438 15.797 28.203 1 91.88 419 TYR B N 1
ATOM 6889 C CA . TYR B 1 419 ? 10.258 16.562 28.609 1 91.88 419 TYR B CA 1
ATOM 6890 C C . TYR B 1 419 ? 8.984 15.758 28.359 1 91.88 419 TYR B C 1
ATOM 6892 O O . TYR B 1 419 ? 8.117 15.672 29.234 1 91.88 419 TYR B O 1
ATOM 6900 N N . CYS B 1 420 ? 8.836 15.211 27.188 1 92.06 420 CYS B N 1
ATOM 6901 C CA . CYS B 1 420 ? 7.648 14.445 26.812 1 92.06 420 CYS B CA 1
ATOM 6902 C C . CYS B 1 420 ? 7.492 13.219 27.703 1 92.06 420 CYS B C 1
ATOM 6904 O O . CYS B 1 420 ? 6.379 12.867 28.094 1 92.06 420 CYS B O 1
ATOM 6906 N N . LEU B 1 421 ? 8.609 12.57 27.938 1 91.56 421 LEU B N 1
ATOM 6907 C CA . LEU B 1 421 ? 8.57 11.406 28.828 1 91.56 421 LEU B CA 1
ATOM 6908 C C . LEU B 1 421 ? 8.086 11.797 30.219 1 91.56 421 LEU B C 1
ATOM 6910 O O . LEU B 1 421 ? 7.273 11.086 30.812 1 91.56 421 LEU B O 1
ATOM 6914 N N . ARG B 1 422 ? 8.609 12.828 30.734 1 89.31 422 ARG B N 1
ATOM 6915 C CA . ARG B 1 422 ? 8.211 13.305 32.062 1 89.31 422 ARG B CA 1
ATOM 6916 C C . ARG B 1 422 ? 6.73 13.68 32.062 1 89.31 422 ARG B C 1
ATOM 6918 O O . ARG B 1 422 ? 6.027 13.414 33.062 1 89.31 422 ARG B O 1
ATOM 6925 N N . LEU B 1 423 ? 6.352 14.336 31.016 1 88.19 423 LEU B N 1
ATOM 6926 C CA . LEU B 1 423 ? 4.945 14.703 30.906 1 88.19 423 LEU B CA 1
ATOM 6927 C C . LEU B 1 423 ? 4.055 13.461 30.922 1 88.19 423 LEU B C 1
ATOM 6929 O O . LEU B 1 423 ? 2.998 13.469 31.562 1 88.19 423 LEU B O 1
ATOM 6933 N N . LEU B 1 424 ? 4.438 12.461 30.203 1 89.81 424 LEU B N 1
ATOM 6934 C CA . LEU B 1 424 ? 3.691 11.203 30.172 1 89.81 424 LEU B CA 1
ATOM 6935 C C . LEU B 1 424 ? 3.621 10.586 31.562 1 89.81 424 LEU B C 1
ATOM 6937 O O . LEU B 1 424 ? 2.543 10.195 32.031 1 89.81 424 LEU B O 1
ATOM 6941 N N . GLU B 1 425 ? 4.738 10.57 32.281 1 88.81 425 GLU B N 1
ATOM 6942 C CA . GLU B 1 425 ? 4.832 9.922 33.594 1 88.81 425 GLU B CA 1
ATOM 6943 C C . GLU B 1 425 ? 4.016 10.672 34.625 1 88.81 425 GLU B C 1
ATOM 6945 O O . GLU B 1 425 ? 3.434 10.062 35.531 1 88.81 425 GLU B O 1
ATOM 6950 N N . GLU B 1 426 ? 3.975 11.906 34.469 1 86.06 426 GLU B N 1
ATOM 6951 C CA . GLU B 1 426 ? 3.412 12.719 35.531 1 86.06 426 GLU B CA 1
ATOM 6952 C C . GLU B 1 426 ? 1.956 13.078 35.25 1 86.06 426 GLU B C 1
ATOM 6954 O O . GLU B 1 426 ? 1.189 13.359 36.188 1 86.06 426 GLU B O 1
ATOM 6959 N N . SER B 1 427 ? 1.585 13.102 34 1 83.81 427 SER B N 1
ATOM 6960 C CA . SER B 1 427 ? 0.257 13.617 33.688 1 83.81 427 SER B CA 1
ATOM 6961 C C . SER B 1 427 ? -0.528 12.641 32.844 1 83.81 427 SER B C 1
ATOM 6963 O O . SER B 1 427 ? -1.738 12.789 32.656 1 83.81 427 SER B O 1
ATOM 6965 N N . GLY B 1 428 ? 0.144 11.664 32.25 1 85.69 428 GLY B N 1
ATOM 6966 C CA . GLY B 1 428 ? -0.53 10.734 31.359 1 85.69 428 GLY B CA 1
ATOM 6967 C C . GLY B 1 428 ? -0.699 11.273 29.953 1 85.69 428 GLY B C 1
ATOM 6968 O O . GLY B 1 428 ? -1.287 10.609 29.094 1 85.69 428 GLY B O 1
ATOM 6969 N N . ALA B 1 429 ? -0.124 12.484 29.703 1 85.81 429 ALA B N 1
ATOM 6970 C CA . ALA B 1 429 ? -0.23 13.07 28.359 1 85.81 429 ALA B CA 1
ATOM 6971 C C . ALA B 1 429 ? 0.83 12.492 27.438 1 85.81 429 ALA B C 1
ATOM 6973 O O . ALA B 1 429 ? 2.029 12.633 27.672 1 85.81 429 ALA B O 1
ATOM 6974 N N . PHE B 1 430 ? 0.393 11.828 26.453 1 89.38 430 PHE B N 1
ATOM 6975 C CA . PHE B 1 430 ? 1.287 11.289 25.438 1 89.38 430 PHE B CA 1
ATOM 6976 C C . PHE B 1 430 ? 1.435 12.266 24.266 1 89.38 430 PHE B C 1
ATOM 6978 O O . PHE B 1 430 ? 0.489 12.484 23.5 1 89.38 430 PHE B O 1
ATOM 6985 N N . ILE B 1 431 ? 2.602 12.867 24.234 1 89.88 431 ILE B N 1
ATOM 6986 C CA . ILE B 1 431 ? 2.926 13.867 23.219 1 89.88 431 ILE B CA 1
ATOM 6987 C C . ILE B 1 431 ? 4.25 13.516 22.547 1 89.88 431 ILE B C 1
ATOM 6989 O O . ILE B 1 431 ? 5.066 12.781 23.109 1 89.88 431 ILE B O 1
ATOM 6993 N N . THR B 1 432 ? 4.418 14 21.312 1 92.38 432 THR B N 1
ATOM 6994 C CA . THR B 1 432 ? 5.652 13.672 20.609 1 92.38 432 THR B CA 1
ATOM 6995 C C . THR B 1 432 ? 6.648 14.828 20.688 1 92.38 432 THR B C 1
ATOM 6997 O O . THR B 1 432 ? 6.254 15.992 20.672 1 92.38 432 THR B O 1
ATOM 7000 N N . PRO B 1 433 ? 7.934 14.469 20.766 1 95 433 PRO B N 1
ATOM 7001 C CA . PRO B 1 433 ? 8.969 15.5 20.844 1 95 433 PRO B CA 1
ATOM 7002 C C . PRO B 1 433 ? 9.273 16.141 19.484 1 95 433 PRO B C 1
ATOM 7004 O O . PRO B 1 433 ? 9.195 15.469 18.453 1 95 433 PRO B O 1
ATOM 7007 N N . GLY B 1 434 ? 9.664 17.375 19.547 1 95.38 434 GLY B N 1
ATOM 7008 C CA . GLY B 1 434 ? 9.93 18.141 18.344 1 95.38 434 GLY B CA 1
ATOM 7009 C C . GLY B 1 434 ? 11.172 17.672 17.609 1 95.38 434 GLY B C 1
ATOM 7010 O O . GLY B 1 434 ? 11.273 17.828 16.391 1 95.38 434 GLY B O 1
ATOM 7011 N N . CYS B 1 435 ? 12.094 17.047 18.281 1 94.06 435 CYS B N 1
ATOM 7012 C CA . CYS B 1 435 ? 13.352 16.625 17.672 1 94.06 435 CYS B CA 1
ATOM 7013 C C . CYS B 1 435 ? 13.109 15.641 16.531 1 94.06 435 CYS B C 1
ATOM 7015 O O . CYS B 1 435 ? 13.891 15.562 15.594 1 94.06 435 CYS B O 1
ATOM 7017 N N . GLU B 1 436 ? 12.016 14.977 16.578 1 91.62 436 GLU B N 1
ATOM 7018 C CA . GLU B 1 436 ? 11.688 14 15.547 1 91.62 436 GLU B CA 1
ATOM 7019 C C . GLU B 1 436 ? 11.391 14.68 14.211 1 91.62 436 GLU B C 1
ATOM 7021 O O . GLU B 1 436 ? 11.555 14.078 13.148 1 91.62 436 GLU B O 1
ATOM 7026 N N . TYR B 1 437 ? 11.039 15.93 14.242 1 95 437 TYR B N 1
ATOM 7027 C CA . TYR B 1 437 ? 10.641 16.672 13.047 1 95 437 TYR B CA 1
ATOM 7028 C C . TYR B 1 437 ? 11.734 17.641 12.617 1 95 437 TYR B C 1
ATOM 7030 O O . TYR B 1 437 ? 11.617 18.297 11.578 1 95 437 TYR B O 1
ATOM 7038 N N . GLY B 1 438 ? 12.742 17.672 13.398 1 93.94 438 GLY B N 1
ATOM 7039 C CA . GLY B 1 438 ? 13.773 18.672 13.188 1 93.94 438 GLY B CA 1
ATOM 7040 C C . GLY B 1 438 ? 13.438 20.016 13.805 1 93.94 438 GLY B C 1
ATOM 7041 O O . GLY B 1 438 ? 12.266 20.359 13.938 1 93.94 438 GLY B O 1
ATOM 7042 N N . GLN B 1 439 ? 14.414 20.719 14.219 1 96 439 GLN B N 1
ATOM 7043 C CA . GLN B 1 439 ? 14.281 22.031 14.852 1 96 439 GLN B CA 1
ATOM 7044 C C . GLN B 1 439 ? 15.609 22.781 14.852 1 96 439 GLN B C 1
ATOM 7046 O O . GLN B 1 439 ? 16.672 22.172 14.633 1 96 439 GLN B O 1
ATOM 7051 N N . LYS B 1 440 ? 15.531 24.062 14.945 1 95.5 440 LYS B N 1
ATOM 7052 C CA . LYS B 1 440 ? 16.75 24.844 15.039 1 95.5 440 LYS B CA 1
ATOM 7053 C C . LYS B 1 440 ? 17.578 24.469 16.266 1 95.5 440 LYS B C 1
ATOM 7055 O O . LYS B 1 440 ? 17.016 24.172 17.328 1 95.5 440 LYS B O 1
ATOM 7060 N N . GLU B 1 441 ? 18.906 24.531 16.062 1 94.06 441 GLU B N 1
ATOM 7061 C CA . GLU B 1 441 ? 19.781 24.203 17.188 1 94.06 441 GLU B CA 1
ATOM 7062 C C . GLU B 1 441 ? 19.469 25.078 18.391 1 94.06 441 GLU B C 1
ATOM 7064 O O . GLU B 1 441 ? 19.266 26.281 18.266 1 94.06 441 GLU B O 1
ATOM 7069 N N . GLY B 1 442 ? 19.344 24.406 19.469 1 93.69 442 GLY B N 1
ATOM 7070 C CA . GLY B 1 442 ? 19.125 25.125 20.703 1 93.69 442 GLY B CA 1
ATOM 7071 C C . GLY B 1 442 ? 17.656 25.328 21.016 1 93.69 442 GLY B C 1
ATOM 7072 O O . GLY B 1 442 ? 17.297 25.875 22.062 1 93.69 442 GLY B O 1
ATOM 7073 N N . THR B 1 443 ? 16.812 24.953 20.125 1 96.5 443 THR B N 1
ATOM 7074 C CA . THR B 1 443 ? 15.375 25.062 20.391 1 96.5 443 THR B CA 1
ATOM 7075 C C . THR B 1 443 ? 14.766 23.672 20.609 1 96.5 443 THR B C 1
ATOM 7077 O O . THR B 1 443 ? 15.297 22.672 20.125 1 96.5 443 THR B O 1
ATOM 7080 N N . TYR B 1 444 ? 13.672 23.641 21.422 1 96.62 444 TYR B N 1
ATOM 7081 C CA . TYR B 1 444 ? 12.961 22.422 21.75 1 96.62 444 TYR B CA 1
ATOM 7082 C C . TYR B 1 444 ? 11.453 22.594 21.562 1 96.62 444 TYR B C 1
ATOM 7084 O O . TYR B 1 444 ? 10.906 23.656 21.906 1 96.62 444 TYR B O 1
ATOM 7092 N N . HIS B 1 445 ? 10.883 21.609 20.953 1 96.75 445 HIS B N 1
ATOM 7093 C CA . HIS B 1 445 ? 9.461 21.719 20.625 1 96.75 445 HIS B CA 1
ATOM 7094 C C . HIS B 1 445 ? 8.719 20.438 20.984 1 96.75 445 HIS B C 1
ATOM 7096 O O . HIS B 1 445 ? 9.336 19.422 21.312 1 96.75 445 HIS B O 1
ATOM 7102 N N . ILE B 1 446 ? 7.395 20.516 21.016 1 93.12 446 ILE B N 1
ATOM 7103 C CA . ILE B 1 446 ? 6.5 19.375 21.062 1 93.12 446 ILE B CA 1
ATOM 7104 C C . ILE B 1 446 ? 5.457 19.484 19.953 1 93.12 446 ILE B C 1
ATOM 7106 O O . ILE B 1 446 ? 5.18 20.578 19.469 1 93.12 446 ILE B O 1
ATOM 7110 N N . ARG B 1 447 ? 4.988 18.375 19.453 1 94.06 447 ARG B N 1
ATOM 7111 C CA . ARG B 1 447 ? 3.904 18.344 18.484 1 94.06 447 ARG B CA 1
ATOM 7112 C C . ARG B 1 447 ? 2.588 17.953 19.141 1 94.06 447 ARG B C 1
ATOM 7114 O O . ARG B 1 447 ? 2.502 16.891 19.766 1 94.06 447 ARG B O 1
ATOM 7121 N N . TYR B 1 448 ? 1.622 18.812 19.016 1 90.25 448 TYR B N 1
ATOM 7122 C CA . TYR B 1 448 ? 0.332 18.641 19.672 1 90.25 448 TYR B CA 1
ATOM 7123 C C . TYR B 1 448 ? -0.794 18.547 18.656 1 90.25 448 TYR B C 1
ATOM 7125 O O . TYR B 1 448 ? -0.964 19.453 17.828 1 90.25 448 TYR B O 1
ATOM 7133 N N . THR B 1 449 ? -1.617 17.547 18.734 1 90.88 449 THR B N 1
ATOM 7134 C CA . THR B 1 449 ? -2.68 17.344 17.75 1 90.88 449 THR B CA 1
ATOM 7135 C C . THR B 1 449 ? -3.867 18.25 18.047 1 90.88 449 THR B C 1
ATOM 7137 O O . THR B 1 449 ? -4.129 18.578 19.203 1 90.88 449 THR B O 1
ATOM 7140 N N . LEU B 1 450 ? -4.59 18.672 17.031 1 88.56 450 LEU B N 1
ATOM 7141 C CA . LEU B 1 450 ? -5.742 19.562 17.141 1 88.56 450 LEU B CA 1
ATOM 7142 C C . LEU B 1 450 ? -7.043 18.797 16.953 1 88.56 450 LEU B C 1
ATOM 7144 O O . LEU B 1 450 ? -8.117 19.391 16.875 1 88.56 450 LEU B O 1
ATOM 7148 N N . LEU B 1 451 ? -6.969 17.484 16.969 1 86.31 451 LEU B N 1
ATOM 7149 C CA . LEU B 1 451 ? -8.094 16.672 16.516 1 86.31 451 LEU B CA 1
ATOM 7150 C C . LEU B 1 451 ? -8.914 16.172 17.703 1 86.31 451 LEU B C 1
ATOM 7152 O O . LEU B 1 451 ? -10.039 15.703 17.547 1 86.31 451 LEU B O 1
ATOM 7156 N N . ASN B 1 452 ? -8.398 16.281 18.906 1 79.69 452 ASN B N 1
ATOM 7157 C CA . ASN B 1 452 ? -9.117 15.758 20.078 1 79.69 452 ASN B CA 1
ATOM 7158 C C . ASN B 1 452 ? -10.281 16.672 20.469 1 79.69 452 ASN B C 1
ATOM 7160 O O . ASN B 1 452 ? -10.266 17.859 20.172 1 79.69 452 ASN B O 1
ATOM 7164 N N . ASP B 1 453 ? -11.227 15.984 21.109 1 75.56 453 ASP B N 1
ATOM 7165 C CA . ASP B 1 453 ? -12.344 16.75 21.641 1 75.56 453 ASP B CA 1
ATOM 7166 C C . ASP B 1 453 ? -11.859 17.844 22.594 1 75.56 453 ASP B C 1
ATOM 7168 O O . ASP B 1 453 ? -10.906 17.625 23.344 1 75.56 453 ASP B O 1
ATOM 7172 N N . ILE B 1 454 ? -12.609 18.906 22.547 1 67.81 454 ILE B N 1
ATOM 7173 C CA . ILE B 1 454 ? -12.219 20.109 23.281 1 67.81 454 ILE B CA 1
ATOM 7174 C C . ILE B 1 454 ? -12.156 19.797 24.766 1 67.81 454 ILE B C 1
ATOM 7176 O O . ILE B 1 454 ? -11.289 20.328 25.484 1 67.81 454 ILE B O 1
ATOM 7180 N N . MET B 1 455 ? -13.062 19.016 25.156 1 63.19 455 MET B N 1
ATOM 7181 C CA . MET B 1 455 ? -13.102 18.703 26.594 1 63.19 455 MET B CA 1
ATOM 7182 C C . MET B 1 455 ? -11.875 17.906 27 1 63.19 455 MET B C 1
ATOM 7184 O O . MET B 1 455 ? -11.289 18.156 28.062 1 63.19 455 MET B O 1
ATOM 7188 N N . LEU B 1 456 ? -11.562 17.016 26.219 1 64 456 LEU B N 1
ATOM 7189 C CA . LEU B 1 456 ? -10.359 16.219 26.469 1 64 456 LEU B CA 1
ATOM 7190 C C . LEU B 1 456 ? -9.117 17.109 26.422 1 64 456 LEU B C 1
ATOM 7192 O O . LEU B 1 456 ? -8.195 16.922 27.219 1 64 456 LEU B O 1
ATOM 7196 N N . MET B 1 457 ? -9.266 18.016 25.625 1 63.97 457 MET B N 1
ATOM 7197 C CA . MET B 1 457 ? -8.141 18.938 25.469 1 63.97 457 MET B CA 1
ATOM 7198 C C . MET B 1 457 ? -7.969 19.812 26.703 1 63.97 457 MET B C 1
ATOM 7200 O O . MET B 1 457 ? -6.848 20.016 27.172 1 63.97 457 MET B O 1
ATOM 7204 N N . GLU B 1 458 ? -9.086 20.297 27.094 1 60.75 458 GLU B N 1
ATOM 7205 C CA . GLU B 1 458 ? -9.047 21.188 28.234 1 60.75 458 GLU B CA 1
ATOM 7206 C C . GLU B 1 458 ? -8.641 20.453 29.5 1 60.75 458 GLU B C 1
ATOM 7208 O O . GLU B 1 458 ? -7.809 20.922 30.281 1 60.75 458 GLU B O 1
ATOM 7213 N N . VAL B 1 459 ? -9.469 19.5 29.719 1 53.78 459 VAL B N 1
ATOM 7214 C CA . VAL B 1 459 ? -9.219 18.766 30.953 1 53.78 459 VAL B CA 1
ATOM 7215 C C . VAL B 1 459 ? -7.805 18.203 30.938 1 53.78 459 VAL B C 1
ATOM 7217 O O . VAL B 1 459 ? -7.07 18.344 31.922 1 53.78 459 VAL B O 1
ATOM 7220 N N . CYS B 1 460 ? -7.77 17.359 30.016 1 53.09 460 CYS B N 1
ATOM 7221 C CA . CYS B 1 460 ? -6.641 16.438 30.078 1 53.09 460 CYS B CA 1
ATOM 7222 C C . CYS B 1 460 ? -5.332 17.156 29.75 1 53.09 460 CYS B C 1
ATOM 7224 O O . CYS B 1 460 ? -4.406 17.172 30.562 1 53.09 460 CYS B O 1
ATOM 7226 N N . ALA B 1 461 ? -5.316 17.547 28.5 1 55.66 461 ALA B N 1
ATOM 7227 C CA . ALA B 1 461 ? -3.977 17.812 27.984 1 55.66 461 ALA B CA 1
ATOM 7228 C C . ALA B 1 461 ? -3.438 19.141 28.531 1 55.66 461 ALA B C 1
ATOM 7230 O O . ALA B 1 461 ? -2.314 19.188 29.047 1 55.66 461 ALA B O 1
ATOM 7231 N N . ILE B 1 462 ? -4.344 20.062 28.688 1 59.56 462 ILE B N 1
ATOM 7232 C CA . ILE B 1 462 ? -3.912 21.406 29.047 1 59.56 462 ILE B CA 1
ATOM 7233 C C . ILE B 1 462 ? -3.662 21.469 30.562 1 59.56 462 ILE B C 1
ATOM 7235 O O . ILE B 1 462 ? -2.633 21.984 31 1 59.56 462 ILE B O 1
ATOM 7239 N N . ASN B 1 463 ? -4.566 20.719 31.156 1 59.25 463 ASN B N 1
ATOM 7240 C CA . ASN B 1 463 ? -4.383 20.75 32.625 1 59.25 463 ASN B CA 1
ATOM 7241 C C . ASN B 1 463 ? -3.158 19.953 33.031 1 59.25 463 ASN B C 1
ATOM 7243 O O . ASN B 1 463 ? -2.389 20.391 33.906 1 59.25 463 ASN B O 1
ATOM 7247 N N . HIS B 1 464 ? -3.053 18.953 32.344 1 60.84 464 HIS B N 1
ATOM 7248 C CA . HIS B 1 464 ? -1.92 18.094 32.688 1 60.84 464 HIS B CA 1
ATOM 7249 C C . HIS B 1 464 ? -0.599 18.766 32.312 1 60.84 464 HIS B C 1
ATOM 7251 O O . HIS B 1 464 ? 0.36 18.734 33.094 1 60.84 464 HIS B O 1
ATOM 7257 N N . ILE B 1 465 ? -0.655 19.406 31.266 1 63.56 465 ILE B N 1
ATOM 7258 C CA . ILE B 1 465 ? 0.548 20.094 30.828 1 63.56 465 ILE B CA 1
ATOM 7259 C C . ILE B 1 465 ? 0.83 21.281 31.75 1 63.56 465 ILE B C 1
ATOM 7261 O O . ILE B 1 465 ? 1.978 21.516 32.125 1 63.56 465 ILE B O 1
ATOM 7265 N N . LEU B 1 466 ? -0.245 21.781 32.125 1 58.06 466 LEU B N 1
ATOM 7266 C CA . LEU B 1 466 ? -0.124 22.938 33 1 58.06 466 LEU B CA 1
ATOM 7267 C C . LEU B 1 466 ? 0.49 22.547 34.344 1 58.06 466 LEU B C 1
ATOM 7269 O O . LEU B 1 466 ? 1.406 23.219 34.812 1 58.06 466 LEU B O 1
ATOM 7273 N N . ILE B 1 467 ? -0.04 21.594 34.844 1 58.09 467 ILE B N 1
ATOM 7274 C CA . ILE B 1 467 ? 0.429 21.156 36.156 1 58.09 467 ILE B CA 1
ATOM 7275 C C . ILE B 1 467 ? 1.899 20.75 36.062 1 58.09 467 ILE B C 1
ATOM 7277 O O . ILE B 1 467 ? 2.701 21.125 36.938 1 58.09 467 ILE B O 1
ATOM 7281 N N . ASN B 1 468 ? 2.168 20.141 35.062 1 59.5 468 ASN B N 1
ATOM 7282 C CA . ASN B 1 468 ? 3.541 19.688 34.875 1 59.5 468 ASN B CA 1
ATOM 7283 C C . ASN B 1 468 ? 4.504 20.844 34.656 1 59.5 468 ASN B C 1
ATOM 7285 O O . ASN B 1 468 ? 5.613 20.844 35.188 1 59.5 468 ASN B O 1
ATOM 7289 N N . CYS B 1 469 ? 4.066 21.656 33.844 1 61.75 469 CYS B N 1
ATOM 7290 C CA . CYS B 1 469 ? 4.926 22.797 33.562 1 61.75 469 CYS B CA 1
ATOM 7291 C C . CYS B 1 469 ? 5.277 23.547 34.844 1 61.75 469 CYS B C 1
ATOM 7293 O O . CYS B 1 469 ? 6.43 23.922 35.031 1 61.75 469 CYS B O 1
ATOM 7295 N N . ARG B 1 470 ? 4.324 23.594 35.688 1 60.91 470 ARG B N 1
ATOM 7296 C CA . ARG B 1 470 ? 4.555 24.281 36.969 1 60.91 470 ARG B CA 1
ATOM 7297 C C . ARG B 1 470 ? 5.523 23.5 37.844 1 60.91 470 ARG B C 1
ATOM 7299 O O . ARG B 1 470 ? 6.43 24.078 38.438 1 60.91 470 ARG B O 1
ATOM 7306 N N . HIS B 1 471 ? 5.328 22.266 37.75 1 67.88 471 HIS B N 1
ATOM 7307 C CA . HIS B 1 471 ? 6.164 21.422 38.594 1 67.88 471 HIS B CA 1
ATOM 7308 C C . HIS B 1 471 ? 7.543 21.219 37.969 1 67.88 471 HIS B C 1
ATOM 7310 O O . HIS B 1 471 ? 8.547 21.188 38.688 1 67.88 471 HIS B O 1
ATOM 7316 N N . PHE B 1 472 ? 7.535 21.172 36.75 1 70.06 472 PHE B N 1
ATOM 7317 C CA . PHE B 1 472 ? 8.781 20.906 36.062 1 70.06 472 PHE B CA 1
ATOM 7318 C C . PHE B 1 472 ? 9.766 22.062 36.25 1 70.06 472 PHE B C 1
ATOM 7320 O O . PHE B 1 472 ? 10.961 21.844 36.438 1 70.06 472 PHE B O 1
#

pLDDT: mean 90.19, std 9.82, range [38.59, 98.69]

Solvent-accessible surface area (backbone atoms only — not comparable to full-atom values): 47362 Å² total; per-residue (Å²): 126,58,73,68,73,59,62,10,66,67,58,70,64,58,72,77,60,74,48,50,63,48,52,52,48,50,53,49,50,50,52,37,46,74,73,63,53,89,60,90,42,93,56,71,46,80,34,52,59,86,36,36,19,39,47,56,44,77,70,55,63,67,59,30,50,27,51,24,30,43,57,31,55,75,49,59,79,40,90,84,55,52,65,59,43,42,51,51,23,52,56,50,25,69,51,26,38,54,52,26,56,36,10,57,61,55,67,52,38,46,56,64,36,33,51,33,44,22,47,30,51,13,70,74,51,49,76,72,55,57,62,50,91,38,36,45,47,22,58,15,36,67,54,42,48,45,55,52,44,52,44,57,31,34,66,60,76,60,58,8,18,18,32,38,31,48,29,49,26,56,48,67,60,55,49,48,39,45,66,65,58,27,42,79,33,63,25,62,39,32,63,92,63,48,43,39,82,46,69,69,42,49,53,50,29,49,59,52,30,64,73,59,19,37,65,46,29,39,46,45,57,42,25,15,53,43,53,0,26,63,63,48,72,65,56,50,52,52,50,53,50,49,27,54,76,67,47,28,33,38,37,37,42,34,40,23,56,78,27,64,58,37,85,94,56,67,81,70,58,68,67,38,54,37,53,71,64,29,79,66,49,45,67,55,49,31,36,39,44,29,31,34,33,28,37,50,90,59,17,28,41,9,40,23,10,17,30,32,40,55,38,60,60,48,69,72,56,47,54,52,50,48,56,61,51,54,76,51,72,41,29,37,65,7,44,52,46,38,27,39,72,36,57,57,74,42,94,88,40,76,54,18,67,59,48,52,50,56,53,49,51,50,50,51,49,39,42,52,29,43,54,48,51,32,55,50,47,40,65,37,81,52,28,46,38,62,73,50,32,16,38,53,27,38,54,30,36,48,64,73,54,69,67,52,47,51,50,14,54,76,67,71,42,54,48,33,47,42,49,30,46,49,41,29,74,64,34,22,36,38,48,33,34,22,72,61,28,40,63,59,89,94,58,35,25,36,38,39,38,38,59,53,50,60,64,53,40,52,55,48,51,48,41,30,47,45,54,42,55,70,69,102,126,58,72,65,75,58,61,10,66,68,56,69,65,59,73,77,60,74,50,50,62,49,52,52,48,51,52,50,49,49,51,38,46,74,73,63,53,88,61,93,42,91,57,71,45,80,34,51,58,87,35,36,19,39,49,56,44,77,71,54,64,67,58,29,50,29,50,23,30,43,58,30,53,74,49,60,79,41,90,82,54,50,66,58,43,44,51,52,23,51,56,51,26,68,51,27,38,55,53,27,53,35,11,58,63,53,69,52,36,47,57,64,36,34,51,33,44,21,47,31,50,14,69,74,50,50,76,72,55,57,63,49,91,38,38,44,46,23,58,15,35,67,53,42,47,44,55,52,44,51,44,55,31,34,68,61,76,60,58,9,18,17,31,38,31,48,27,48,27,56,49,68,62,56,48,50,39,45,66,64,58,27,41,81,32,62,26,61,41,32,62,92,63,48,43,38,81,46,70,68,40,49,51,51,29,51,61,52,29,62,74,59,18,37,65,47,32,38,46,44,54,42,25,14,55,43,53,0,28,63,62,50,72,65,56,50,50,52,50,53,51,50,26,54,75,68,48,29,33,37,37,35,41,34,39,25,54,78,27,63,58,38,85,95,56,67,81,72,58,67,65,38,52,36,54,71,67,28,78,66,49,46,68,52,48,33,35,39,44,27,32,33,32,29,38,48,90,59,19,28,40,7,42,25,10,15,30,30,40,56,38,62,62,46,67,73,56,49,56,51,49,49,56,62,51,56,75,52,73,41,26,37,66,7,45,50,46,37,30,41,72,36,55,56,74,42,93,88,39,76,53,19,67,58,49,50,50,55,52,49,50,50,51,50,49,39,42,52,29,42,54,49,51,32,54,51,47,39,67,37,81,52,28,47,37,62,71,50,31,15,39,53,25,39,55,30,37,46,64,75,55,71,69,52,48,52,50,14,52,76,68,73,41,54,48,32,46,42,49,29,45,50,40,28,76,62,34,22,35,40,48,32,35,22,72,63,27,40,64,60,89,95,58,35,25,36,38,38,36,36,60,52,48,59,63,54,41,51,59,48,47,47,42,30,48,48,53,41,55,70,70,101

Organism: NCBI:txid47308

Radius of gyration: 28.07 Å; Cα contacts (8 Å, |Δi|>4): 1989; chains: 2; bounding box: 65×73×81 Å

Nearest PDB structures (foldseek):
  3ihj-assembly1_A  TM=9.492E-01  e=1.053E-49  Homo sapiens
  3tcm-assembly1_B  TM=9.515E-01  e=6.752E-45  Hordeum vulgare
  1b8g-assembly1_B  TM=7.743E-01  e=4.165E-24  Malus domestica
  4wp0-assembly2_D  TM=8.023E-01  e=1.834E-21  Homo sapiens
  5veq-assembly1_B  TM=8.389E-01  e=1.042E-19  Mus musculus